Protein AF-A0A410PSQ0-F1 (afdb_monomer_lite)

Foldseek 3Di:
DPDADPVVLLVLLLQFQEEEEEPELTFKYFLFQDPLLLQLLVCVVVVPPPRSVLLVVLLVVQCLPDDPFNAAALVSSCVSVVVCVVCSVVSLVSCLLGIEGPPSVLVSLVSSVVSVHAYEYEYADRYDPVSSQSSCVVHPNPDHDYYQYCNVVRDHLLVLVSVVVVCVVVVHDLCNYEYEYADCRSQDVSSVVSVHHYRHDHRLLVVVCVVVVLLVVLVVVVPSQRLSRSLSSLLSSVVVVPDPDPLLNCLQQQLQVVLQQQLLVVLCCCVPPNVQAQEEEQEAFQRPLNLVLNVVNHPDPRRHYHHAYQFLLLCLLLCVPVDDDLVSLVLLCVVCVVVVVHDPPDDSDPVNSVVCVVVSNVVSVVQLVQSLVLVVVSDPDPDGQYEYEDADDDPRGSQSSCCSSPVHAHAYEYQAAADCPRDVDPDHRYDHLDPDNDALAPACLVSSLSRGDLDADFDGAGPSHTDHDPDDPLSVVSSVSCVSSSVSSSVSSVSLVVRSSNVSNHDGRVSSRSSNVSCLVDPDPVRLVSQVSHWFQDDSSSPDIDRRNVVSPPCVVVVPDPDPVVVVVVVVVVLVVVVVVCVVVVVVVPSPDDDDPPVVVVVVVVVVVVVVVVCVVPDDPCCVVVVVVVVVVVDDDDDPPCPVVVVVVVVVVVVVVVVVVVVVVVVVVVVVVVVVPDDDPPVVVVVVVVVVVLVVVLVVLVVVLVVVLVVLCPPVVVDDPVSVVVSVVVNVVSVVVSCVVCVVSVVPPSPVVVVVVVVVVVPPVVLVVQLVVVLVVQLVQLLVQAVVLFLQAAAAEEEEAEFAQQQVLDQDDPPYAYEYEQPRCPPPNDQHQEYEYEWCVSNVQCLVVLLPRCGPPHAYEYEADPPPPRGGDDPVSCVSSVHRYHYAPQDRGDPPRPDFDDDQPSSRDHFRPLVGSVRSVVSSVVSNQYQEYEYGNPALDLRDGNDPPPQDPVNNVVVVVVCVPPDDLVSVVVVLLVVLVVCCVNRVSYAYEYELYNSCPPVHHYDYRPVSCVVVVVVVVVVVPPD

Sequence (1027 aa):
MVEYNTKDIYKAIDAAELVSFDIFDTLLIRPFARPTDLFWYMEKFFDISGFAKERIEQEHLCRIELHEKEEITFERIYDRIPKYRELADCELGTELKLSLPNAELLKIYLYAQEKNKRIVLISDMYLPEPTICQMLKKNGYNNYDKLYLSCTVGLTKSTGNLYQYMLEDQKILAGSVVHIGDNYESDFLMPRQLGMKSCYYPKLIDRYFNQNSQMEILLNEHIGDISFSAVVMQLAKRFAQGYTSYWERFGYEYGGPVIWAYMKWLEERLTTEHNDITDIFFVARDGYLLKKAFEKITVNHDISTHYVYAPRLLFLICGLKEDKTPEDWAILMNYYRDELNLDRGTVLTDNIIESKKELLEKFCKREKDNYQKYLKTLIKTTEPHIAVVDTATEAYSSQRLLDAVLNRRTQGFWWIKLHKARVNFPNYLADSFSTVEWHDIKNWDLMELIMTAPELPIVTVRNNTPVYKEADDRDKKRIEIFSSLAPSALKFVDDILSNPATDLLKLDSSNLADWINSFLENPSREDVDAFRSVYHAYDPGHSLYRNVIPLWYNDELKMQYPVRLGKLEKIKTCLSLLKNDRATLKHRVKSVYAGKPRLLVAMGNLYRFLRSIKNAVLMSRKGCSQMLIMLKSYLPASSRSFHGRMNNLDGQLAEIQRWFVEERQVNEEKRQIFEKNGRDLEKLQLRLGEISDTQLKLTQQISELYLQIVQLLSGIQSKSAQQISEIHSEIQTKLEQQILELSPSLERSQKSLDRMESALSTINYEQLIRGMQWCMSTATLHRESFLQYKNKYAGKTVVLCGAAHSLNYYDPIEGAVHVALNRAFLYDKVNFDYIFVQDFEGIAHVTEELKQYKGNNCVKFFGTQNGWNGKEIPVTYAEQCRAIRFNTDLFGINNNLTHSELAYDIATYPLGNFFSIAFPALQFVLYTNPAKVYLVGNDFAPTGYFTNLNSTREQIEHEDDDKIKYWSHDYIWGFWIKFYDFAKAYYPDTEFISVNPVALKGLFRDEYTECYLKDHPETVHNSKENH

Secondary structure (DSSP, 8-state):
-----HHHHHHHHHT-SEEEE--BTTTEE-SSSSTTHHHHHHHHHHT-TTHHHHHHHHHHHHHHT-SS-SS--HHHHHTT-GGGGGGHHHHHHHHHHH-EE-HHHHHHHHHHHHTT-EEEEEE---S-HHHHHHHHHHTT----SEEEEHHHHS--STTSHHHHHHHHHHT--GGGEEEEES-IIIIIIHHHHTT-EEEE---HHHHHHTT-HHHHHHHHHSTT-HHHHHHHHHHHHHHHH--SSHHHHHIIIIIHHHHHHHHHHHHHHHHHT-TT--EEEEETTTTHHHHHHHHHH-S-TTPEEEEE---HHHHHHTT-SSS--HHHHHHHHHHTTTTTT--TT----HHHHHHHHHHHHHHHHHHHHHHHHHHHHH--SSS--EEEE-S--SSS-HHHHHHHHHTS--EEEES----TTTS--TT-EEEES-SSSS---S-HHHHHHHH--SSPPEEEEETTEEEEPPPPHHHHHHHHHHHHHHHHHHHHHHHHHTSTTGGG----HHHHHHHHHHHHHS--HHHHHHHTT-EEE-STTS--EEESSGGGT-TTTTTT----HHHHHHHHHHHHHHHHHHHHHHHTTTSS--S--HHHHHHHHHHHHHHHHHHHHH--TTHHHHHHHHHHHSS-S--GGGHHHHHHHHHHHHHHHHHHHHHHHHHHHHHHHHHTT----HHHHHHHHHHHHHHHHHHHHHHHHHHHHHHHHTTGGGS-HHHHHHHHHHHHHHHHHHHHHHHHHHTT-HHHHHHHHHHHHTS-HHHHHHHHHHHHHHHHHHHHHHGGGTTTTTT-EEEEE-SBGGGGGPPPPTT-EEEEEGGGGG-TT---SEEEE--SGGGGGGHHHHHH--TTT-EEEEEE-TT-TTTSPPHHHHHHHTPEEEEBSTTSSSS-TT-----S-TTTSPBP-TTSTHHHHHHHHHHT--SEEEEES---STT-BS--TT--HHHHHHHHHHHHHH--HHHHHHHHHHHHHHHHHH-TT-EEEEES-SSSTTTSEEE--HHHHHH-THHHHHTTS--

Organism: NCBI:txid2507160

Radius of gyration: 38.19 Å; chains: 1; bounding box: 88×85×97 Å

InterPro domains:
  IPR023214 HAD superfamily [G3DSA:3.40.50.1000] (18-201)
  IPR036412 HAD-like superfamily [SSF56784] (18-202)

Structure (mmCIF, N/CA/C/O backbone):
data_AF-A0A410PSQ0-F1
#
_entry.id   AF-A0A410PSQ0-F1
#
loop_
_atom_site.group_PDB
_atom_site.id
_atom_site.type_symbol
_atom_site.label_atom_id
_atom_site.label_alt_id
_atom_site.label_comp_id
_atom_site.label_asym_id
_atom_site.label_entity_id
_atom_site.label_seq_id
_atom_site.pdbx_PDB_ins_code
_atom_site.Cartn_x
_atom_site.Cartn_y
_atom_site.Cartn_z
_atom_site.occupancy
_atom_site.B_iso_or_equiv
_atom_site.auth_seq_id
_atom_site.auth_comp_id
_atom_site.auth_asym_id
_atom_site.auth_atom_id
_atom_site.pdbx_PDB_model_num
ATOM 1 N N . MET A 1 1 ? -28.897 5.948 6.914 1.00 35.03 1 MET A N 1
ATOM 2 C CA . MET A 1 1 ? -27.749 6.398 7.724 1.00 35.03 1 MET A CA 1
ATOM 3 C C . MET A 1 1 ? -28.158 7.683 8.414 1.00 35.03 1 MET A C 1
ATOM 5 O O . MET A 1 1 ? -28.684 8.555 7.737 1.00 35.03 1 MET A O 1
ATOM 9 N N . VAL A 1 2 ? -28.029 7.764 9.739 1.00 41.22 2 VAL A N 1
ATOM 10 C CA . VAL A 1 2 ? -28.169 9.040 10.458 1.00 41.22 2 VAL A CA 1
ATOM 11 C C . VAL A 1 2 ? -26.930 9.852 10.090 1.00 41.22 2 VAL A C 1
ATOM 13 O O . VAL A 1 2 ? -25.822 9.411 10.382 1.00 41.22 2 VAL A O 1
ATOM 16 N N . GLU A 1 3 ? -27.095 10.954 9.361 1.00 49.91 3 GLU A N 1
ATOM 17 C CA . GLU A 1 3 ? -25.960 11.793 8.975 1.00 49.91 3 GLU A CA 1
ATOM 18 C C . GLU A 1 3 ? -25.343 12.435 10.220 1.00 49.91 3 GLU A C 1
ATOM 20 O O . GLU A 1 3 ? -26.024 13.076 11.022 1.00 49.91 3 GLU A O 1
ATOM 25 N N . TYR A 1 4 ? -24.038 12.232 10.382 1.00 70.12 4 TYR A N 1
ATOM 26 C CA . TYR A 1 4 ? -23.226 12.925 11.368 1.00 70.12 4 TYR A CA 1
ATOM 27 C C . TYR A 1 4 ? -23.144 14.415 11.006 1.00 70.12 4 TYR A C 1
ATOM 29 O O . TYR A 1 4 ? -22.709 14.765 9.908 1.00 70.12 4 TYR A O 1
ATOM 37 N N . ASN A 1 5 ? -23.542 15.296 11.927 1.00 80.25 5 ASN A N 1
ATOM 38 C CA . ASN A 1 5 ? -23.506 16.741 11.722 1.00 80.25 5 ASN A CA 1
ATOM 39 C C . ASN A 1 5 ? -23.115 17.473 13.011 1.00 80.25 5 ASN A C 1
ATOM 41 O O . ASN A 1 5 ? -23.880 17.521 13.977 1.00 80.25 5 ASN A O 1
ATOM 45 N N . THR A 1 6 ? -21.946 18.116 12.998 1.00 85.38 6 THR A N 1
ATOM 46 C CA . THR A 1 6 ? -21.448 18.934 14.117 1.00 85.38 6 THR A CA 1
ATOM 47 C C . THR A 1 6 ? -22.446 20.001 14.558 1.00 85.38 6 THR A C 1
ATOM 49 O O . THR A 1 6 ? -22.590 20.249 15.753 1.00 85.38 6 THR A O 1
ATOM 52 N N . LYS A 1 7 ? -23.198 20.605 13.627 1.00 89.75 7 LYS A N 1
ATOM 53 C CA . LYS A 1 7 ? -24.201 21.632 13.957 1.00 89.75 7 LYS A CA 1
ATOM 54 C C . LYS A 1 7 ? -25.320 21.087 14.836 1.00 89.75 7 LYS A C 1
ATOM 56 O O . LYS A 1 7 ? -25.825 21.813 15.689 1.00 89.75 7 LYS A O 1
ATOM 61 N N . ASP A 1 8 ? -25.711 19.835 14.636 1.00 91.25 8 ASP A N 1
ATOM 62 C CA . ASP A 1 8 ? -26.775 19.224 15.427 1.00 91.25 8 ASP A CA 1
ATOM 63 C C . ASP A 1 8 ? -26.270 18.823 16.817 1.00 91.25 8 ASP A C 1
ATOM 65 O O . ASP A 1 8 ? -27.016 18.953 17.787 1.00 91.25 8 ASP A O 1
ATOM 69 N N . ILE A 1 9 ? -24.981 18.483 16.945 1.00 95.50 9 ILE A N 1
ATOM 70 C CA . ILE A 1 9 ? -24.328 18.313 18.249 1.00 95.50 9 ILE A CA 1
ATOM 71 C C . ILE A 1 9 ? -24.354 19.625 19.040 1.00 95.50 9 ILE A C 1
ATOM 73 O O . ILE A 1 9 ? -24.808 19.631 20.183 1.00 95.50 9 ILE A O 1
ATOM 77 N N . TYR A 1 10 ? -23.946 20.744 18.432 1.00 97.00 10 TYR A N 1
ATOM 78 C CA . TYR A 1 10 ? -23.972 22.052 19.099 1.00 97.00 10 TYR A CA 1
ATOM 79 C C . TYR A 1 10 ? -25.382 22.443 19.566 1.00 97.00 10 TYR A C 1
ATOM 81 O O . TYR A 1 10 ? -25.563 22.830 20.720 1.00 97.00 10 TYR A O 1
ATOM 89 N N . LYS A 1 11 ? -26.405 22.252 18.722 1.00 96.00 11 LYS A N 1
ATOM 90 C CA . LYS A 1 11 ? -27.808 22.501 19.104 1.00 96.00 11 LYS A CA 1
ATOM 91 C C . LYS A 1 11 ? -28.276 21.604 20.249 1.00 96.00 11 LYS A C 1
ATOM 93 O O . LYS A 1 11 ? -29.014 22.056 21.124 1.00 96.00 11 LYS A O 1
ATOM 98 N N . ALA A 1 12 ? -27.893 20.328 20.232 1.00 96.06 12 ALA A N 1
ATOM 99 C CA . ALA A 1 12 ? -28.274 19.391 21.279 1.00 96.06 12 ALA A CA 1
ATOM 100 C C . ALA A 1 12 ? -27.628 19.759 22.622 1.00 96.06 12 ALA A C 1
ATOM 102 O O . ALA A 1 12 ? -28.305 19.693 23.647 1.00 96.06 12 ALA A O 1
ATOM 103 N N . ILE A 1 13 ? -26.370 20.218 22.601 1.00 97.88 13 ILE A N 1
ATOM 104 C CA . ILE A 1 13 ? -25.672 20.776 23.766 1.00 97.88 13 ILE A CA 1
ATOM 105 C C . ILE A 1 13 ? -26.408 22.010 24.293 1.00 97.88 13 ILE A C 1
ATOM 107 O O . ILE A 1 13 ? -26.710 22.077 25.484 1.00 97.88 13 ILE A O 1
ATOM 111 N N . ASP A 1 14 ? -26.751 22.968 23.427 1.00 97.69 14 ASP A N 1
ATOM 112 C CA . ASP A 1 14 ? -27.447 24.194 23.838 1.00 97.69 14 ASP A CA 1
ATOM 113 C C . ASP A 1 14 ? -28.773 23.890 24.556 1.00 97.69 14 ASP A C 1
ATOM 115 O O . ASP A 1 14 ? -29.089 24.529 25.562 1.00 97.69 14 ASP A O 1
ATOM 119 N N . ALA A 1 15 ? -29.498 22.866 24.095 1.00 96.81 15 ALA A N 1
ATOM 120 C CA . ALA A 1 15 ? -30.790 22.432 24.627 1.00 96.81 15 ALA A CA 1
ATOM 121 C C . ALA A 1 15 ? -30.721 21.417 25.789 1.00 96.81 15 ALA A C 1
ATOM 123 O O . ALA A 1 15 ? -31.770 20.906 26.196 1.00 96.81 15 ALA A O 1
ATOM 124 N N . ALA A 1 16 ? -29.529 21.064 26.276 1.00 97.69 16 ALA A N 1
ATOM 125 C CA . ALA A 1 16 ? -29.328 20.153 27.404 1.00 97.69 16 ALA A CA 1
ATOM 126 C C . ALA A 1 16 ? -28.878 20.911 28.662 1.00 97.69 16 ALA A C 1
ATOM 128 O O . ALA A 1 16 ? -28.273 21.978 28.572 1.00 97.69 16 ALA A O 1
ATOM 129 N N . GLU A 1 17 ? -29.149 20.364 29.842 1.00 97.88 17 GLU A N 1
ATOM 130 C CA . GLU A 1 17 ? -28.592 20.856 31.112 1.00 97.88 17 GLU A CA 1
ATOM 131 C C . GLU A 1 17 ? -27.259 20.170 31.434 1.00 97.88 17 GLU A C 1
ATOM 133 O O . GLU A 1 17 ? -26.342 20.794 31.972 1.00 97.88 17 GLU A O 1
ATOM 138 N N . LEU A 1 18 ? -27.150 18.891 31.065 1.00 98.62 18 LEU A N 1
ATOM 139 C CA . LEU A 1 18 ? -25.972 18.058 31.265 1.00 98.62 18 LEU A CA 1
ATOM 140 C C . LEU A 1 18 ? -25.581 17.382 29.951 1.00 98.62 18 LEU A C 1
ATOM 142 O O . LEU A 1 18 ? -26.423 16.842 29.229 1.00 98.62 18 LEU A O 1
ATOM 146 N N . VAL A 1 19 ? -24.289 17.416 29.650 1.00 98.69 19 VAL A N 1
ATOM 147 C CA . VAL A 1 19 ? -23.687 16.774 28.485 1.00 98.69 19 VAL A CA 1
ATOM 148 C C . VAL A 1 19 ? -22.854 15.601 28.974 1.00 98.69 19 VAL A C 1
ATOM 150 O O . VAL A 1 19 ? -21.973 15.751 29.817 1.00 98.69 19 VAL A O 1
ATOM 153 N N . SER A 1 20 ? -23.146 14.421 28.451 1.00 98.56 20 SER A N 1
ATOM 154 C CA . SER A 1 20 ? -22.395 13.207 28.722 1.00 98.56 20 SER A CA 1
ATOM 155 C C . SER A 1 20 ? -21.574 12.835 27.491 1.00 98.56 20 SER A C 1
ATOM 157 O O . SER A 1 20 ? -22.114 12.814 26.387 1.00 98.56 20 SER A O 1
ATOM 159 N N . PHE A 1 21 ? -20.292 12.530 27.667 1.00 98.69 21 PHE A N 1
ATOM 160 C CA . PHE A 1 21 ? -19.426 12.066 26.581 1.00 98.69 21 PHE A CA 1
ATOM 161 C C . PHE A 1 21 ? -18.935 10.647 26.835 1.00 98.69 21 PHE A C 1
ATOM 163 O O . PHE A 1 21 ? -18.569 10.311 27.966 1.00 98.69 21 PHE A O 1
ATOM 170 N N . ASP A 1 22 ? -18.885 9.850 25.773 1.00 98.44 22 ASP A N 1
ATOM 171 C CA . ASP A 1 22 ? -18.031 8.670 25.736 1.00 98.44 22 ASP A CA 1
ATOM 172 C C . ASP A 1 22 ? -16.536 9.055 25.689 1.00 98.44 22 ASP A C 1
ATOM 174 O O . ASP A 1 22 ? -16.185 10.181 25.332 1.00 98.44 22 ASP A O 1
ATOM 178 N N . ILE A 1 23 ? -15.644 8.143 26.093 1.00 98.25 23 ILE A N 1
ATOM 179 C CA . ILE A 1 23 ? -14.205 8.401 26.197 1.00 98.25 23 ILE A CA 1
ATOM 180 C C . ILE A 1 23 ? -13.416 7.844 25.008 1.00 98.25 23 ILE A C 1
ATOM 182 O O . ILE A 1 23 ? -12.716 8.619 24.357 1.00 98.25 23 ILE A O 1
ATOM 186 N N . PHE A 1 24 ? -13.453 6.537 24.742 1.00 96.44 24 PHE A N 1
ATOM 187 C CA . PHE A 1 24 ? -12.528 5.880 23.806 1.00 96.44 24 PHE A CA 1
ATOM 188 C C . PHE A 1 24 ? -13.105 5.818 22.398 1.00 96.44 24 PHE A C 1
ATOM 190 O O . PHE A 1 24 ? -14.260 5.491 22.227 1.00 96.44 24 PHE A O 1
ATOM 197 N N . ASP A 1 25 ? -12.300 6.135 21.385 1.00 94.12 25 ASP A N 1
ATOM 198 C CA . ASP A 1 25 ? -12.735 6.364 19.997 1.00 94.12 25 ASP A CA 1
ATOM 199 C C . ASP A 1 25 ? -13.681 7.584 19.820 1.00 94.12 25 ASP A C 1
ATOM 201 O O . ASP A 1 25 ? -13.879 8.048 18.693 1.00 94.12 25 ASP A O 1
ATOM 205 N N . THR A 1 26 ? -14.137 8.191 20.927 1.00 96.25 26 THR A N 1
ATOM 206 C CA . THR A 1 26 ? -14.851 9.476 20.998 1.00 96.25 26 THR A CA 1
ATOM 207 C C . THR A 1 26 ? -13.926 10.648 21.378 1.00 96.25 26 THR A C 1
ATOM 209 O O . THR A 1 26 ? -13.523 11.417 20.501 1.00 96.25 26 THR A O 1
ATOM 212 N N . LEU A 1 27 ? -13.572 10.824 22.661 1.00 98.00 27 LEU A N 1
ATOM 213 C CA . LEU A 1 27 ? -12.717 11.930 23.141 1.00 98.00 27 LEU A CA 1
ATOM 214 C C . LEU A 1 27 ? -11.224 11.630 22.977 1.00 98.00 27 LEU A C 1
ATOM 216 O O . LEU A 1 27 ? -10.434 12.522 22.647 1.00 98.00 27 LEU A O 1
ATOM 220 N N . LEU A 1 28 ? -10.842 10.381 23.226 1.00 97.75 28 LEU A N 1
ATOM 221 C CA . LEU A 1 28 ? -9.483 9.873 23.141 1.00 97.75 28 LEU A CA 1
ATOM 222 C C . LEU A 1 28 ? -9.382 8.870 21.999 1.00 97.75 28 LEU A C 1
ATOM 224 O O . LEU A 1 28 ? -10.176 7.940 21.899 1.00 97.75 28 LEU A O 1
ATOM 228 N N . ILE A 1 29 ? -8.359 9.037 21.170 1.00 95.62 29 ILE A N 1
ATOM 229 C CA . ILE A 1 29 ? -8.024 8.118 20.082 1.00 95.62 29 ILE A CA 1
ATOM 230 C C . ILE A 1 29 ? -6.612 7.570 20.282 1.00 95.62 29 ILE A C 1
ATOM 232 O O . ILE A 1 29 ? -5.793 8.151 20.999 1.00 95.62 29 ILE A O 1
ATOM 236 N N . ARG A 1 30 ? -6.326 6.451 19.621 1.00 94.44 30 ARG A N 1
ATOM 237 C CA . ARG A 1 30 ? -4.990 5.848 19.548 1.00 94.44 30 ARG A CA 1
ATOM 238 C C . ARG A 1 30 ? -4.362 6.125 18.177 1.00 94.44 30 ARG A C 1
ATOM 240 O O . ARG A 1 30 ? -5.086 6.432 17.230 1.00 94.44 30 ARG A O 1
ATOM 247 N N . PRO A 1 31 ? -3.032 6.004 18.028 1.00 94.25 31 PRO A N 1
ATOM 248 C CA . PRO A 1 31 ? -2.359 6.142 16.741 1.00 94.25 31 PRO A CA 1
ATOM 249 C C . PRO A 1 31 ? -2.499 4.889 15.860 1.00 94.25 31 PRO A C 1
ATOM 251 O O . PRO A 1 31 ? -1.709 4.737 14.942 1.00 94.25 31 PRO A O 1
ATOM 254 N N . PHE A 1 32 ? -3.465 4.004 16.127 1.00 94.50 32 PHE A N 1
ATOM 255 C CA . PHE A 1 32 ? -3.679 2.744 15.412 1.00 94.50 32 PHE A CA 1
ATOM 256 C C . PHE A 1 32 ? -5.126 2.631 14.938 1.00 94.50 32 PHE A C 1
ATOM 258 O O . PHE A 1 32 ? -6.029 3.176 15.574 1.00 94.50 32 PHE A O 1
ATOM 265 N N . ALA A 1 33 ? -5.344 1.898 13.848 1.00 93.00 33 ALA A N 1
ATOM 266 C CA . ALA A 1 33 ? -6.667 1.689 13.275 1.00 93.00 33 ALA A CA 1
ATOM 267 C C . ALA A 1 33 ? -7.538 0.748 14.127 1.00 93.00 33 ALA A C 1
ATOM 269 O O . ALA A 1 33 ? -8.761 0.888 14.118 1.00 93.00 33 ALA A O 1
ATOM 270 N N . ARG A 1 34 ? -6.937 -0.184 14.888 1.00 92.00 34 ARG A N 1
ATOM 271 C CA . ARG A 1 34 ? -7.657 -1.061 15.828 1.00 92.00 34 ARG A CA 1
ATOM 272 C C . ARG A 1 34 ? -7.148 -0.880 17.264 1.00 92.00 34 ARG A C 1
ATOM 274 O O . ARG A 1 34 ? -5.937 -0.838 17.475 1.00 92.00 34 ARG A O 1
ATOM 281 N N . PRO A 1 35 ? -8.030 -0.881 18.283 1.00 90.44 35 PRO A N 1
ATOM 282 C CA . PRO A 1 35 ? -7.609 -0.805 19.686 1.00 90.44 35 PRO A CA 1
ATOM 283 C C . PRO A 1 35 ? -6.638 -1.921 20.098 1.00 90.44 35 PRO A C 1
ATOM 285 O O . PRO A 1 35 ? -5.687 -1.677 20.835 1.00 90.44 35 PRO A O 1
ATOM 288 N N . THR A 1 36 ? -6.837 -3.133 19.570 1.00 93.00 36 THR A N 1
ATOM 289 C CA . THR A 1 36 ? -5.996 -4.310 19.841 1.00 93.00 36 THR A CA 1
ATOM 290 C C . THR A 1 36 ? -4.566 -4.190 19.316 1.00 93.00 36 THR A C 1
ATOM 292 O O . THR A 1 36 ? -3.696 -4.931 19.768 1.00 93.00 36 THR A O 1
ATOM 295 N N . ASP A 1 37 ? -4.299 -3.271 18.384 1.00 94.00 37 ASP A N 1
ATOM 296 C CA . ASP A 1 37 ? -2.960 -3.071 17.818 1.00 94.00 37 ASP A CA 1
ATOM 297 C C . ASP A 1 37 ? -1.979 -2.482 18.839 1.00 94.00 37 ASP A C 1
ATOM 299 O O . ASP A 1 37 ? -0.771 -2.656 18.695 1.00 94.00 37 ASP A O 1
ATOM 303 N N . LEU A 1 38 ? -2.479 -1.899 19.937 1.00 94.56 38 LEU A N 1
ATOM 304 C CA . LEU A 1 38 ? -1.659 -1.519 21.088 1.00 94.56 38 LEU A CA 1
ATOM 305 C C . LEU A 1 38 ? -0.912 -2.720 21.687 1.00 94.56 38 LEU A C 1
ATOM 307 O O . LEU A 1 38 ? 0.252 -2.592 22.060 1.00 94.56 38 LEU A O 1
ATOM 311 N N . PHE A 1 39 ? -1.542 -3.896 21.746 1.00 95.44 39 PHE A N 1
ATOM 312 C CA . PHE A 1 39 ? -0.900 -5.085 22.308 1.00 95.44 39 PHE A CA 1
ATOM 313 C C . PHE A 1 39 ? 0.171 -5.647 21.372 1.00 95.44 39 PHE A C 1
ATOM 315 O O . PHE A 1 39 ? 1.232 -6.051 21.838 1.00 95.44 39 PHE A O 1
ATOM 322 N N . TRP A 1 40 ? -0.072 -5.614 20.058 1.00 93.81 40 TRP A N 1
ATOM 323 C CA . TRP A 1 40 ? 0.936 -5.957 19.048 1.00 93.81 40 TRP A CA 1
ATOM 324 C C . TRP A 1 40 ? 2.113 -4.974 19.078 1.00 93.81 40 TRP A C 1
ATOM 326 O O . TRP A 1 40 ? 3.269 -5.383 18.970 1.00 93.81 40 TRP A O 1
ATOM 336 N N . TYR A 1 41 ? 1.834 -3.687 19.308 1.00 93.25 41 TYR A N 1
ATOM 337 C CA . TYR A 1 41 ? 2.862 -2.669 19.517 1.00 93.25 41 TYR A CA 1
ATOM 338 C C . TYR A 1 41 ? 3.707 -2.992 20.750 1.00 93.25 41 TYR A C 1
ATOM 340 O O . TYR A 1 41 ? 4.931 -2.976 20.661 1.00 93.25 41 TYR A O 1
ATOM 348 N N . MET A 1 42 ? 3.079 -3.332 21.880 1.00 93.75 42 MET A N 1
ATOM 349 C CA . MET A 1 42 ? 3.797 -3.715 23.098 1.00 93.75 42 MET A CA 1
ATOM 350 C C . MET A 1 42 ? 4.644 -4.972 22.896 1.00 93.75 42 MET A C 1
ATOM 352 O O . MET A 1 42 ? 5.802 -4.987 23.299 1.00 93.75 42 MET A O 1
ATOM 356 N N . GLU A 1 43 ? 4.095 -6.004 22.253 1.00 94.00 43 GLU A N 1
ATOM 357 C CA . GLU A 1 43 ? 4.820 -7.241 21.945 1.00 94.00 43 GLU A CA 1
ATOM 358 C C . GLU A 1 43 ? 6.103 -6.959 21.150 1.00 94.00 43 GLU A C 1
ATOM 360 O O . GLU A 1 43 ? 7.160 -7.471 21.513 1.00 94.00 43 GLU A O 1
ATOM 365 N N . LYS A 1 44 ? 6.042 -6.086 20.135 1.00 90.69 44 LYS A N 1
ATOM 366 C CA . LYS A 1 44 ? 7.220 -5.682 19.353 1.00 90.69 44 LYS A CA 1
ATOM 367 C C . LYS A 1 44 ? 8.164 -4.761 20.130 1.00 90.69 44 LYS A C 1
ATOM 369 O O . LYS A 1 44 ? 9.375 -4.907 20.024 1.00 90.69 44 LYS A O 1
ATOM 374 N N . PHE A 1 45 ? 7.630 -3.804 20.888 1.00 90.44 45 PHE A N 1
ATOM 375 C CA . PHE A 1 45 ? 8.426 -2.805 21.608 1.00 90.44 45 PHE A CA 1
ATOM 376 C C . PHE A 1 45 ? 9.221 -3.411 22.768 1.00 90.44 45 PHE A C 1
ATOM 378 O O . PHE A 1 45 ? 10.368 -3.035 22.989 1.00 90.44 45 PHE A O 1
ATOM 385 N N . PHE A 1 46 ? 8.612 -4.339 23.508 1.00 90.75 46 PHE A N 1
ATOM 386 C CA . PHE A 1 46 ? 9.246 -5.011 24.642 1.00 90.75 46 PHE A CA 1
ATOM 387 C C . PHE A 1 46 ? 9.926 -6.336 24.261 1.00 90.75 46 PHE A C 1
ATOM 389 O O . PHE A 1 46 ? 10.534 -6.954 25.130 1.00 90.75 46 PHE A O 1
ATOM 396 N N . ASP A 1 47 ? 9.828 -6.760 22.995 1.00 91.38 47 ASP A N 1
ATOM 397 C CA . ASP A 1 47 ? 10.356 -8.029 22.467 1.00 91.38 47 ASP A CA 1
ATOM 398 C C . ASP A 1 47 ? 9.810 -9.274 23.203 1.00 91.38 47 ASP A C 1
ATOM 400 O O . ASP A 1 47 ? 10.543 -10.122 23.712 1.00 91.38 47 ASP A O 1
ATOM 404 N N . ILE A 1 48 ? 8.476 -9.373 23.308 1.00 92.88 48 ILE A N 1
ATOM 405 C CA . ILE A 1 48 ? 7.789 -10.402 24.113 1.00 92.88 48 ILE A CA 1
ATOM 406 C C . ILE A 1 48 ? 6.779 -11.177 23.273 1.00 92.88 48 ILE A C 1
ATOM 408 O O . ILE A 1 48 ? 5.570 -10.938 23.317 1.00 92.88 48 ILE A O 1
ATOM 412 N N . SER A 1 49 ? 7.281 -12.167 22.539 1.00 93.12 49 SER A N 1
ATOM 413 C CA . SER A 1 49 ? 6.467 -12.974 21.628 1.00 93.12 49 SER A CA 1
ATOM 414 C C . SER A 1 49 ? 5.259 -13.648 22.304 1.00 93.12 49 SER A C 1
ATOM 416 O O . SER A 1 49 ? 5.352 -14.233 23.395 1.00 93.12 49 SER A O 1
ATOM 418 N N . GLY A 1 50 ? 4.113 -13.586 21.622 1.00 92.25 50 GLY A N 1
ATOM 419 C CA . GLY A 1 50 ? 2.857 -14.231 22.003 1.00 92.25 50 GLY A CA 1
ATOM 420 C C . GLY A 1 50 ? 2.010 -13.466 23.024 1.00 92.25 50 GLY A C 1
ATOM 421 O O . GLY A 1 50 ? 0.868 -13.871 23.261 1.00 92.25 50 GLY A O 1
ATOM 422 N N . PHE A 1 51 ? 2.524 -12.370 23.597 1.00 96.19 51 PHE A N 1
ATOM 423 C CA . PHE A 1 51 ? 1.801 -11.540 24.562 1.00 96.19 51 PHE A CA 1
ATOM 424 C C . PHE A 1 51 ? 0.478 -11.023 23.995 1.00 96.19 51 PHE A C 1
ATOM 426 O O . PHE A 1 51 ? -0.563 -11.191 24.630 1.00 96.19 51 PHE A O 1
ATOM 433 N N . ALA A 1 52 ? 0.492 -10.431 22.799 1.00 95.38 52 ALA A N 1
ATOM 434 C CA . ALA A 1 52 ? -0.661 -9.735 22.245 1.00 95.38 52 ALA A CA 1
ATOM 435 C C . ALA A 1 52 ? -1.854 -10.677 22.073 1.00 95.38 52 ALA A C 1
ATOM 437 O O . ALA A 1 52 ? -2.965 -10.394 22.524 1.00 95.38 52 ALA A O 1
ATOM 438 N N . LYS A 1 53 ? -1.606 -11.844 21.474 1.00 94.25 53 LYS A N 1
ATOM 439 C CA . LYS A 1 53 ? -2.635 -12.857 21.239 1.00 94.25 53 LYS A CA 1
ATOM 440 C C . LYS A 1 53 ? -3.245 -13.359 22.547 1.00 94.25 53 LYS A C 1
ATOM 442 O O . LYS A 1 53 ? -4.469 -13.425 22.652 1.00 94.25 53 LYS A O 1
ATOM 447 N N . GLU A 1 54 ? -2.413 -13.693 23.533 1.00 95.88 54 GLU A N 1
ATOM 448 C CA . GLU A 1 54 ? -2.882 -14.218 24.818 1.00 95.88 54 GLU A CA 1
ATOM 449 C C . GLU A 1 54 ? -3.633 -13.148 25.623 1.00 95.88 54 GLU A C 1
ATOM 451 O O . GLU A 1 54 ? -4.700 -13.422 26.175 1.00 95.88 54 GLU A O 1
ATOM 456 N N . ARG A 1 55 ? -3.136 -11.905 25.617 1.00 96.12 55 ARG A N 1
ATOM 457 C CA . ARG A 1 55 ? -3.761 -10.751 26.275 1.00 96.12 55 ARG A CA 1
ATOM 458 C C . ARG A 1 55 ? -5.139 -10.422 25.699 1.00 96.12 55 ARG A C 1
ATOM 460 O O . ARG A 1 55 ? -6.068 -10.173 26.471 1.00 96.12 55 ARG A O 1
ATOM 467 N N . ILE A 1 56 ? -5.289 -10.440 24.372 1.00 94.62 56 ILE A N 1
ATOM 468 C CA . ILE A 1 56 ? -6.576 -10.230 23.686 1.00 94.62 56 ILE A CA 1
ATOM 469 C C . ILE A 1 56 ? -7.540 -11.383 23.995 1.00 94.62 56 ILE A C 1
ATOM 471 O O . ILE A 1 56 ? -8.714 -11.162 24.301 1.00 94.62 56 ILE A O 1
ATOM 475 N N . GLU A 1 57 ? -7.053 -12.626 23.935 1.00 95.38 57 GLU A N 1
ATOM 476 C CA . GLU A 1 57 ? -7.875 -13.810 24.187 1.00 95.38 57 GLU A CA 1
ATOM 477 C C . GLU A 1 57 ? -8.386 -13.854 25.633 1.00 95.38 57 GLU A C 1
ATOM 479 O O . GLU A 1 57 ? -9.577 -14.098 25.845 1.00 95.38 57 GLU A O 1
ATOM 484 N N . GLN A 1 58 ? -7.537 -13.575 26.629 1.00 93.88 58 GLN A N 1
ATOM 485 C CA . GLN A 1 58 ? -7.968 -13.599 28.029 1.00 93.88 58 GLN A CA 1
ATOM 486 C C . GLN A 1 58 ? -8.956 -12.489 28.371 1.00 93.88 58 GLN A C 1
ATOM 488 O O . GLN A 1 58 ? -9.871 -12.739 29.152 1.00 93.88 58 GLN A O 1
ATOM 493 N N . GLU A 1 59 ? -8.854 -11.300 27.774 1.00 94.00 59 GLU A N 1
ATOM 494 C CA . GLU A 1 59 ? -9.893 -10.280 27.948 1.00 94.00 59 GLU A CA 1
ATOM 495 C C . GLU A 1 59 ? -11.252 -10.786 27.465 1.00 94.00 59 GLU A C 1
ATOM 497 O O . GLU A 1 59 ? -12.252 -10.707 28.183 1.00 94.00 59 GLU A O 1
ATOM 502 N N . HIS A 1 60 ? -11.279 -11.353 26.259 1.00 91.88 60 HIS A N 1
ATOM 503 C CA . HIS A 1 60 ? -12.497 -11.896 25.678 1.00 91.88 60 HIS A CA 1
ATOM 504 C C . HIS A 1 60 ? -13.089 -13.023 26.537 1.00 91.88 60 HIS A C 1
ATOM 506 O O . HIS A 1 60 ? -14.295 -13.039 26.793 1.00 91.88 60 HIS A O 1
ATOM 512 N N . LEU A 1 61 ? -12.249 -13.943 27.023 1.00 90.56 61 LEU A N 1
ATOM 513 C CA . LEU A 1 61 ? -12.676 -15.028 27.908 1.00 90.56 61 LEU A CA 1
ATOM 514 C C . LEU A 1 61 ? -13.195 -14.503 29.249 1.00 90.56 61 LEU A C 1
ATOM 516 O O . LEU A 1 61 ? -14.257 -14.939 29.690 1.00 90.56 61 LEU A O 1
ATOM 520 N N . CYS A 1 62 ? -12.517 -13.528 29.858 1.00 89.81 62 CYS A N 1
ATOM 521 C CA . CYS A 1 62 ? -12.981 -12.887 31.085 1.00 89.81 62 CYS A CA 1
ATOM 522 C C . CYS A 1 62 ? -14.381 -12.292 30.912 1.00 89.81 62 CYS A C 1
ATOM 524 O O . CYS A 1 62 ? -15.223 -12.506 31.780 1.00 89.81 62 CYS A O 1
ATOM 526 N N . ARG A 1 63 ? -14.661 -11.615 29.788 1.00 86.38 63 ARG A N 1
ATOM 527 C CA . ARG A 1 63 ? -15.995 -11.054 29.497 1.00 86.38 63 ARG A CA 1
ATOM 528 C C . ARG A 1 63 ? -17.072 -12.132 29.335 1.00 86.38 63 ARG A C 1
ATOM 530 O O . ARG A 1 63 ? -18.199 -11.917 29.760 1.00 86.38 63 ARG A O 1
ATOM 537 N N . ILE A 1 64 ? -16.744 -13.289 28.753 1.00 85.44 64 ILE A N 1
ATOM 538 C CA . ILE A 1 64 ? -17.692 -14.413 28.602 1.00 85.44 64 ILE A CA 1
ATOM 539 C C . ILE A 1 64 ? -17.970 -15.109 29.943 1.00 85.44 64 ILE A C 1
ATOM 541 O O . ILE A 1 64 ? -19.090 -15.552 30.188 1.00 85.44 64 ILE A O 1
ATOM 545 N N . GLU A 1 65 ? -16.951 -15.238 30.794 1.00 84.00 65 GLU A N 1
ATOM 546 C CA . GLU A 1 65 ? -17.022 -15.922 32.092 1.00 84.00 65 GLU A CA 1
ATOM 547 C C . GLU A 1 65 ? -17.645 -15.048 33.207 1.00 84.00 65 GLU A C 1
ATOM 549 O O . GLU A 1 65 ? -17.767 -15.500 34.350 1.00 84.00 65 GLU A O 1
ATOM 554 N N . LEU A 1 66 ? -18.027 -13.793 32.929 1.00 77.62 66 LEU A N 1
ATOM 555 C CA . LEU A 1 66 ? -18.748 -12.964 33.897 1.00 77.62 66 LEU A CA 1
ATOM 556 C C . LEU A 1 66 ? -20.225 -13.355 33.963 1.00 77.62 66 LEU A C 1
ATOM 558 O O . LEU A 1 66 ? -20.984 -13.162 33.017 1.00 77.62 66 LEU A O 1
ATOM 562 N N . HIS A 1 67 ? -20.636 -13.863 35.123 1.00 67.00 67 HIS A N 1
ATOM 563 C CA . HIS A 1 67 ? -22.039 -14.161 35.422 1.00 67.00 67 HIS A CA 1
ATOM 564 C C . HIS A 1 67 ? -22.651 -13.213 36.468 1.00 67.00 67 HIS A C 1
ATOM 566 O O . HIS A 1 67 ? -23.870 -13.104 36.534 1.00 67.00 67 HIS A O 1
ATOM 572 N N . GLU A 1 68 ? -21.826 -12.532 37.275 1.00 62.38 68 GLU A N 1
ATOM 573 C CA . GLU A 1 68 ? -22.271 -11.771 38.460 1.00 62.38 68 GLU A CA 1
ATOM 574 C C . GLU A 1 68 ? -22.128 -10.244 38.338 1.00 62.38 68 GLU A C 1
ATOM 576 O O . GLU A 1 68 ? -22.734 -9.506 39.109 1.00 62.38 68 GLU A O 1
ATOM 581 N N . LYS A 1 69 ? -21.322 -9.757 37.391 1.00 71.81 69 LYS A N 1
ATOM 582 C CA . LYS A 1 69 ? -21.131 -8.329 37.091 1.00 71.81 69 LYS A CA 1
ATOM 583 C C . LYS A 1 69 ? -21.299 -8.116 35.589 1.00 71.81 69 LYS A C 1
ATOM 585 O O . LYS A 1 69 ? -21.224 -9.080 34.829 1.00 71.81 69 LYS A O 1
ATOM 590 N N . GLU A 1 70 ? -21.493 -6.875 35.159 1.00 84.62 70 GLU A N 1
ATOM 591 C CA . GLU A 1 70 ? -21.591 -6.564 33.727 1.00 84.62 70 GLU A CA 1
ATOM 592 C C . GLU A 1 70 ? -20.228 -6.277 33.084 1.00 84.62 70 GLU A C 1
ATOM 594 O O . GLU A 1 70 ? -20.097 -6.372 31.868 1.00 84.62 70 GLU A O 1
ATOM 599 N N . GLU A 1 71 ? -19.206 -5.959 33.888 1.00 90.75 71 GLU A N 1
ATOM 600 C CA . GLU A 1 71 ? -17.897 -5.518 33.402 1.00 90.75 71 GLU A CA 1
ATOM 601 C C . GLU A 1 71 ? -16.712 -6.175 34.133 1.00 90.75 71 GLU A C 1
ATOM 603 O O . GLU A 1 71 ? -16.748 -6.412 35.345 1.00 90.75 71 GLU A O 1
ATOM 608 N N . ILE A 1 72 ? -15.638 -6.436 33.380 1.00 92.75 72 ILE A N 1
ATOM 609 C CA . ILE A 1 72 ? -14.353 -6.950 33.872 1.00 92.75 72 ILE A CA 1
ATOM 610 C C . ILE A 1 72 ? -13.449 -5.844 34.441 1.00 92.75 72 ILE A C 1
ATOM 612 O O . ILE A 1 72 ? -13.541 -4.677 34.078 1.00 92.75 72 ILE A O 1
ATOM 616 N N . THR A 1 73 ? -12.495 -6.218 35.293 1.00 93.62 73 THR A N 1
ATOM 617 C CA . THR A 1 73 ? -11.425 -5.314 35.746 1.00 93.62 73 THR A CA 1
ATOM 618 C C . THR A 1 73 ? -10.108 -5.647 35.059 1.00 93.62 73 THR A C 1
ATOM 620 O O . THR A 1 73 ? -9.858 -6.806 34.721 1.00 93.62 73 THR A O 1
ATOM 623 N N . PHE A 1 74 ? -9.239 -4.645 34.913 1.00 96.25 74 PHE A N 1
ATOM 624 C CA . PHE A 1 74 ? -7.859 -4.819 34.454 1.00 96.25 74 PHE A CA 1
ATOM 625 C C . PHE A 1 74 ? -7.123 -5.941 35.204 1.00 96.25 74 PHE A C 1
ATOM 627 O O . PHE A 1 74 ? -6.524 -6.819 34.586 1.00 96.25 74 PHE A O 1
ATOM 634 N N . GLU A 1 75 ? -7.267 -5.980 36.531 1.00 95.00 75 GLU A N 1
ATOM 635 C CA . GLU A 1 75 ? -6.618 -6.992 37.368 1.00 95.00 75 GLU A CA 1
ATOM 636 C C . GLU A 1 75 ? -7.059 -8.412 37.047 1.00 95.00 75 GLU A C 1
ATOM 638 O O . GLU A 1 75 ? -6.227 -9.306 36.915 1.00 95.00 75 GLU A O 1
ATOM 643 N N . ARG A 1 76 ? -8.360 -8.610 36.810 1.00 93.50 76 ARG A N 1
ATOM 644 C CA . ARG A 1 76 ? -8.894 -9.923 36.450 1.00 93.50 76 ARG A CA 1
ATOM 645 C C . ARG A 1 76 ? -8.326 -10.429 35.126 1.00 93.50 76 ARG A C 1
ATOM 647 O O . ARG A 1 76 ? -8.182 -11.638 34.959 1.00 93.50 76 ARG A O 1
ATOM 654 N N . ILE A 1 77 ? -8.029 -9.534 34.182 1.00 95.56 77 ILE A N 1
ATOM 655 C CA . ILE A 1 77 ? -7.375 -9.921 32.930 1.00 95.56 77 ILE A CA 1
ATOM 656 C C . ILE A 1 77 ? -5.956 -10.412 33.228 1.00 95.56 77 ILE A C 1
ATOM 658 O O . ILE A 1 77 ? -5.595 -11.508 32.809 1.00 95.56 77 ILE A O 1
ATOM 662 N N . TYR A 1 78 ? -5.173 -9.645 33.988 1.00 96.50 78 TYR A N 1
ATOM 663 C CA . TYR A 1 78 ? -3.776 -9.978 34.265 1.00 96.50 78 TYR A CA 1
ATOM 664 C C . TYR A 1 78 ? -3.585 -11.189 35.186 1.00 96.50 78 TYR A C 1
ATOM 666 O O . TYR A 1 78 ? -2.621 -11.935 35.024 1.00 96.50 78 TYR A O 1
ATOM 674 N N . ASP A 1 79 ? -4.542 -11.470 36.069 1.00 95.06 79 ASP A N 1
ATOM 675 C CA . ASP A 1 79 ? -4.565 -12.698 36.872 1.00 95.06 79 ASP A CA 1
ATOM 676 C C . ASP A 1 79 ? -4.705 -13.966 36.009 1.00 95.06 79 ASP A C 1
ATOM 678 O O . ASP A 1 79 ? -4.319 -15.059 36.429 1.00 95.06 79 ASP A O 1
ATOM 682 N N . ARG A 1 80 ? -5.228 -13.838 34.779 1.00 94.94 80 ARG A N 1
ATOM 683 C CA . ARG A 1 80 ? -5.347 -14.936 33.803 1.00 94.94 80 ARG A CA 1
ATOM 684 C C . ARG A 1 80 ? -4.110 -15.125 32.930 1.00 94.94 80 ARG A C 1
ATOM 686 O O . ARG A 1 80 ? -4.002 -16.159 32.277 1.00 94.94 80 ARG A O 1
ATOM 693 N N . ILE A 1 81 ? -3.184 -14.171 32.950 1.00 95.31 81 ILE A N 1
ATOM 694 C CA . ILE A 1 81 ? -1.890 -14.216 32.255 1.00 95.31 81 ILE A CA 1
ATOM 695 C C . ILE A 1 81 ? -0.749 -13.953 33.247 1.00 95.31 81 ILE A C 1
ATOM 697 O O . ILE A 1 81 ? 0.021 -13.008 33.066 1.00 95.31 81 ILE A O 1
ATOM 701 N N . PRO A 1 82 ? -0.575 -14.789 34.291 1.00 95.00 82 PRO A N 1
ATOM 702 C CA . PRO A 1 82 ? 0.414 -14.541 35.344 1.00 95.00 82 PRO A CA 1
ATOM 703 C C . PRO A 1 82 ? 1.848 -14.434 34.805 1.00 95.00 82 PRO A C 1
ATOM 705 O O . PRO A 1 82 ? 2.659 -13.700 35.359 1.00 95.00 82 PRO A O 1
ATOM 708 N N . LYS A 1 83 ? 2.145 -15.102 33.680 1.00 95.25 83 LYS A N 1
ATOM 709 C CA . LYS A 1 83 ? 3.420 -14.989 32.953 1.00 95.25 83 LYS A CA 1
ATOM 710 C C . LYS A 1 83 ? 3.741 -13.550 32.524 1.00 95.25 83 LYS A C 1
ATOM 712 O O . LYS A 1 83 ? 4.906 -13.181 32.476 1.00 95.25 83 LYS A O 1
ATOM 717 N N . TYR A 1 84 ? 2.724 -12.759 32.195 1.00 96.00 84 TYR A N 1
ATOM 718 C CA . TYR A 1 84 ? 2.859 -11.396 31.684 1.00 96.00 84 TYR A CA 1
ATOM 719 C C . TYR A 1 84 ? 2.500 -10.339 32.732 1.00 96.00 84 TYR A C 1
ATOM 721 O O . TYR A 1 84 ? 2.337 -9.174 32.387 1.00 96.00 84 TYR A O 1
ATOM 729 N N . ARG A 1 85 ? 2.378 -10.720 34.011 1.00 94.44 85 ARG A N 1
ATOM 730 C CA . ARG A 1 85 ? 1.956 -9.823 35.098 1.00 94.44 85 ARG A CA 1
ATOM 731 C C . ARG A 1 85 ? 2.822 -8.565 35.209 1.00 94.44 85 ARG A C 1
ATOM 733 O O . ARG A 1 85 ? 2.293 -7.494 35.478 1.00 94.44 85 ARG A O 1
ATOM 740 N N . GLU A 1 86 ? 4.120 -8.679 34.941 1.00 92.88 86 GLU A N 1
ATOM 741 C CA . GLU A 1 86 ? 5.065 -7.552 34.953 1.00 92.88 86 GLU A CA 1
ATOM 742 C C . GLU A 1 86 ? 4.778 -6.506 33.859 1.00 92.88 86 GLU A C 1
ATOM 744 O O . GLU A 1 86 ? 5.187 -5.357 33.984 1.00 92.88 86 GLU A O 1
ATOM 749 N N . LEU A 1 87 ? 4.018 -6.863 32.815 1.00 95.75 87 LEU A N 1
ATOM 750 C CA . LEU A 1 87 ? 3.624 -5.946 31.741 1.00 95.75 87 LEU A CA 1
ATOM 751 C C . LEU A 1 87 ? 2.366 -5.138 32.054 1.00 95.75 87 LEU A C 1
ATOM 753 O O . LEU A 1 87 ? 1.968 -4.325 31.224 1.00 95.75 87 LEU A O 1
ATOM 757 N N . ALA A 1 88 ? 1.730 -5.348 33.208 1.00 96.62 88 ALA A N 1
ATOM 758 C CA . ALA A 1 88 ? 0.538 -4.605 33.609 1.00 96.62 88 ALA A CA 1
ATOM 759 C C . ALA A 1 88 ? 0.811 -3.094 33.655 1.00 96.62 88 ALA A C 1
ATOM 761 O O . ALA A 1 88 ? 0.154 -2.315 32.963 1.00 96.62 88 ALA A O 1
ATOM 762 N N . ASP A 1 89 ? 1.855 -2.681 34.373 1.00 96.56 89 ASP A N 1
ATOM 763 C CA . ASP A 1 89 ? 2.247 -1.270 34.444 1.00 96.56 89 ASP A CA 1
ATOM 764 C C . ASP A 1 89 ? 2.751 -0.747 33.089 1.00 96.56 89 ASP A C 1
ATOM 766 O O . ASP A 1 89 ? 2.529 0.417 32.741 1.00 96.56 89 ASP A O 1
ATOM 770 N N . CYS A 1 90 ? 3.363 -1.615 32.275 1.00 96.44 90 CYS A N 1
ATOM 771 C CA . CYS A 1 90 ? 3.759 -1.285 30.908 1.00 96.44 90 CYS A CA 1
ATOM 772 C C . CYS A 1 90 ? 2.549 -1.013 29.995 1.00 96.44 90 CYS A C 1
ATOM 774 O O . CYS A 1 90 ? 2.621 -0.086 29.188 1.00 96.44 90 CYS A O 1
ATOM 776 N N . GLU A 1 91 ? 1.443 -1.762 30.114 1.00 97.31 91 GLU A N 1
ATOM 777 C CA . GLU A 1 91 ? 0.197 -1.515 29.362 1.00 97.31 91 GLU A CA 1
ATOM 778 C C . GLU A 1 91 ? -0.393 -0.161 29.753 1.00 97.31 91 GLU A C 1
ATOM 780 O O . GLU A 1 91 ? -0.651 0.668 28.881 1.00 97.31 91 GLU A O 1
ATOM 785 N N . LEU A 1 92 ? -0.512 0.113 31.057 1.00 97.81 92 LEU A N 1
ATOM 786 C CA . LEU A 1 92 ? -1.027 1.389 31.563 1.00 97.81 92 LEU A CA 1
ATOM 787 C C . LEU A 1 92 ? -0.167 2.576 31.102 1.00 97.81 92 LEU A C 1
ATOM 789 O O . LEU A 1 92 ? -0.696 3.591 30.642 1.00 97.81 92 LEU A O 1
ATOM 793 N N . GLY A 1 93 ? 1.160 2.437 31.175 1.00 96.69 93 GLY A N 1
ATOM 794 C CA . GLY A 1 93 ? 2.103 3.438 30.679 1.00 96.69 93 GLY A CA 1
ATOM 795 C C . GLY A 1 93 ? 2.013 3.641 29.164 1.00 96.69 93 GLY A C 1
ATOM 796 O O . GLY A 1 93 ? 2.084 4.776 28.689 1.00 96.69 93 GLY A O 1
ATOM 797 N N . THR A 1 94 ? 1.801 2.565 28.402 1.00 95.62 94 THR A N 1
ATOM 798 C CA . THR A 1 94 ? 1.653 2.612 26.939 1.00 95.62 94 THR A CA 1
ATOM 799 C C . THR A 1 94 ? 0.337 3.274 26.531 1.00 95.62 94 THR A C 1
ATOM 801 O O . THR A 1 94 ? 0.352 4.164 25.682 1.00 95.62 94 THR A O 1
ATOM 804 N N . GLU A 1 95 ? -0.781 2.929 27.173 1.00 96.94 95 GLU A N 1
ATOM 805 C CA . GLU A 1 95 ? -2.080 3.590 26.982 1.00 96.94 95 GLU A CA 1
ATOM 806 C C . GLU A 1 95 ? -1.981 5.094 27.268 1.00 96.94 95 GLU A C 1
ATOM 808 O O . GLU A 1 95 ? -2.389 5.933 26.457 1.00 96.94 95 GLU A O 1
ATOM 813 N N . LEU A 1 96 ? -1.343 5.467 28.383 1.00 96.44 96 LEU A N 1
ATOM 814 C CA . LEU A 1 96 ? -1.108 6.868 28.712 1.00 96.44 96 LEU A CA 1
ATOM 815 C C . LEU A 1 96 ? -0.238 7.562 27.657 1.00 96.44 96 LEU A C 1
ATOM 817 O O . LEU A 1 96 ? -0.602 8.647 27.196 1.00 96.44 96 LEU A O 1
ATOM 821 N N . LYS A 1 97 ? 0.878 6.950 27.240 1.00 94.50 97 LYS A N 1
ATOM 822 C CA . LYS A 1 97 ? 1.796 7.502 26.229 1.00 94.50 97 LYS A CA 1
ATOM 823 C C . LYS A 1 97 ? 1.088 7.727 24.892 1.00 94.50 97 LYS A C 1
ATOM 825 O O . LYS A 1 97 ? 1.211 8.816 24.330 1.00 94.50 97 LYS A O 1
ATOM 830 N N . LEU A 1 98 ? 0.340 6.734 24.415 1.00 94.94 98 LEU A N 1
ATOM 831 C CA . LEU A 1 98 ? -0.223 6.706 23.064 1.00 94.94 98 LEU A CA 1
ATOM 832 C C . LEU A 1 98 ? -1.627 7.315 22.956 1.00 94.94 98 LEU A C 1
ATOM 834 O O . LEU A 1 98 ? -2.093 7.542 21.845 1.00 94.94 98 LEU A O 1
ATOM 838 N N . SER A 1 99 ? -2.294 7.634 24.065 1.00 95.75 99 SER A N 1
ATOM 839 C CA . SER A 1 99 ? -3.548 8.395 24.013 1.00 95.75 99 SER A CA 1
ATOM 840 C C . SER A 1 99 ? -3.345 9.796 23.433 1.00 95.75 99 SER A C 1
ATOM 842 O O . SER A 1 99 ? -2.452 10.540 23.864 1.00 95.75 99 SER A O 1
ATOM 844 N N . LEU A 1 100 ? -4.203 10.142 22.473 1.00 95.25 100 LEU A N 1
ATOM 845 C CA . LEU A 1 100 ? -4.242 11.418 21.761 1.00 95.25 100 LEU A CA 1
ATOM 846 C C . LEU A 1 100 ? -5.650 12.030 21.846 1.00 95.25 100 LEU A C 1
ATOM 848 O O . LEU A 1 100 ? -6.632 11.281 21.895 1.00 95.25 100 LEU A O 1
ATOM 852 N N . PRO A 1 101 ? -5.796 13.368 21.808 1.00 96.19 101 PRO A N 1
ATOM 853 C CA . PRO A 1 101 ? -7.113 13.981 21.769 1.00 96.19 101 PRO A CA 1
ATOM 854 C C . PRO A 1 101 ? -7.736 13.814 20.381 1.00 96.19 101 PRO A C 1
ATOM 856 O O . PRO A 1 101 ? -7.089 14.039 19.354 1.00 96.19 101 PRO A O 1
ATOM 859 N N . ASN A 1 102 ? -9.032 13.519 20.337 1.00 95.38 102 ASN A N 1
ATOM 860 C CA . ASN A 1 102 ? -9.822 13.753 19.139 1.00 95.38 102 ASN A CA 1
ATOM 861 C C . ASN A 1 102 ? -10.008 15.268 18.951 1.00 95.38 102 ASN A C 1
ATOM 863 O O . ASN A 1 102 ? -10.781 15.908 19.661 1.00 95.38 102 ASN A O 1
ATOM 867 N N . ALA A 1 103 ? -9.300 15.849 17.981 1.00 93.19 103 ALA A N 1
ATOM 868 C CA . ALA A 1 103 ? -9.266 17.297 17.768 1.00 93.19 103 ALA A CA 1
ATOM 869 C C . ALA A 1 103 ? -10.643 17.927 17.476 1.00 93.19 103 ALA A C 1
ATOM 871 O O . ALA A 1 103 ? -10.853 19.105 17.770 1.00 93.19 103 ALA A O 1
ATOM 872 N N . GLU A 1 104 ? -11.579 17.176 16.890 1.00 93.50 104 GLU A N 1
ATOM 873 C CA . GLU A 1 104 ? -12.936 17.656 16.615 1.00 93.50 104 GLU A CA 1
ATOM 874 C C . GLU A 1 104 ? -13.793 17.641 17.888 1.00 93.50 104 GLU A C 1
ATOM 876 O O . GLU A 1 104 ? -14.421 18.649 18.220 1.00 93.50 104 GLU A O 1
ATOM 881 N N . LEU A 1 105 ? -13.751 16.546 18.652 1.00 95.00 105 LEU A N 1
ATOM 882 C CA . LEU A 1 105 ? -14.481 16.435 19.918 1.00 95.00 105 LEU A CA 1
ATOM 883 C C . LEU A 1 105 ? -13.921 17.336 21.006 1.00 95.00 105 LEU A C 1
ATOM 885 O O . LEU A 1 105 ? -14.697 17.846 21.806 1.00 95.00 105 LEU A O 1
ATOM 889 N N . LEU A 1 106 ? -12.614 17.599 21.016 1.00 96.94 106 LEU A N 1
ATOM 890 C CA . LEU A 1 106 ? -12.027 18.558 21.942 1.00 96.94 106 LEU A CA 1
ATOM 891 C C . LEU A 1 106 ? -12.662 19.944 21.761 1.00 96.94 106 LEU A C 1
ATOM 893 O O . LEU A 1 106 ? -13.014 20.588 22.744 1.00 96.94 106 LEU A O 1
ATOM 897 N N . LYS A 1 107 ? -12.912 20.381 20.518 1.00 96.19 107 LYS A N 1
ATOM 898 C CA . LYS A 1 107 ? -13.626 21.645 20.251 1.00 96.19 107 LYS A CA 1
ATOM 899 C C . LYS A 1 107 ? -15.070 21.611 20.756 1.00 96.19 107 LYS A C 1
ATOM 901 O O . LYS A 1 107 ? -15.557 22.610 21.274 1.00 96.19 107 LYS A O 1
ATOM 906 N N . ILE A 1 108 ? -15.757 20.479 20.611 1.00 97.19 108 ILE A N 1
ATOM 907 C CA . ILE A 1 108 ? -17.141 20.295 21.080 1.00 97.19 108 ILE A CA 1
ATOM 908 C C . ILE A 1 108 ? -17.206 20.286 22.614 1.00 97.19 108 ILE A C 1
ATOM 910 O O . ILE A 1 108 ? -18.078 20.922 23.203 1.00 97.19 108 ILE A O 1
ATOM 914 N N . TYR A 1 109 ? -16.262 19.613 23.264 1.00 98.25 109 TYR A N 1
ATOM 915 C CA . TYR A 1 109 ? -16.117 19.582 24.713 1.00 98.25 109 TYR A CA 1
ATOM 916 C C . TYR A 1 109 ? -15.849 20.986 25.276 1.00 98.25 109 TYR A C 1
ATOM 918 O O . TYR A 1 109 ? -16.550 21.429 26.184 1.00 98.25 109 TYR A O 1
ATOM 926 N N . LEU A 1 110 ? -14.901 21.726 24.686 1.00 97.88 110 LEU A N 1
ATOM 927 C CA . LEU A 1 110 ? -14.605 23.111 25.072 1.00 97.88 110 LEU A CA 1
ATOM 928 C C . LEU A 1 110 ? -15.816 24.035 24.867 1.00 97.88 110 LEU A C 1
ATOM 930 O O . LEU A 1 110 ? -16.073 24.902 25.697 1.00 97.88 110 LEU A O 1
ATOM 934 N N . TYR A 1 111 ? -16.608 23.821 23.814 1.00 97.94 111 TYR A N 1
ATOM 935 C CA . TYR A 1 111 ? -17.860 24.553 23.616 1.00 97.94 111 TYR A CA 1
ATOM 936 C C . TYR A 1 111 ? -18.891 24.261 24.717 1.00 97.94 111 TYR A C 1
ATOM 938 O O . TYR A 1 111 ? -19.537 25.180 25.217 1.00 97.94 111 TYR A O 1
ATOM 946 N N . ALA A 1 112 ? -19.044 23.001 25.139 1.00 97.88 112 ALA A N 1
ATOM 947 C CA . ALA A 1 112 ? -19.933 22.661 26.251 1.00 97.88 112 ALA A CA 1
ATOM 948 C C . ALA A 1 112 ? -19.509 23.369 27.554 1.00 97.88 112 ALA A C 1
ATOM 950 O O . ALA A 1 112 ? -20.370 23.850 28.295 1.00 97.88 112 ALA A O 1
ATOM 951 N N . GLN A 1 113 ? -18.197 23.504 27.788 1.00 97.25 113 GLN A N 1
ATOM 952 C CA . GLN A 1 113 ? -17.654 24.287 28.903 1.00 97.25 113 GLN A CA 1
ATOM 953 C C . GLN A 1 113 ? -17.965 25.780 28.760 1.00 97.25 113 GLN A C 1
ATOM 955 O O . GLN A 1 113 ? -18.447 26.391 29.708 1.00 97.25 113 GLN A O 1
ATOM 960 N N . GLU A 1 114 ? -17.753 26.365 27.576 1.00 97.44 114 GLU A N 1
ATOM 961 C CA . GLU A 1 114 ? -18.071 27.773 27.288 1.00 97.44 114 GLU A CA 1
ATOM 962 C C . GLU A 1 114 ? -19.556 28.086 27.542 1.00 97.44 114 GLU A C 1
ATOM 964 O O . GLU A 1 114 ? -19.913 29.149 28.052 1.00 97.44 114 GLU A O 1
ATOM 969 N N . LYS A 1 115 ? -20.440 27.127 27.244 1.00 97.62 115 LYS A N 1
ATOM 970 C CA . LYS A 1 115 ? -21.881 27.211 27.517 1.00 97.62 115 LYS A CA 1
ATOM 971 C C . LYS A 1 115 ? -22.269 26.906 28.966 1.00 97.62 115 LYS A C 1
ATOM 973 O O . LYS A 1 115 ? -23.465 26.853 29.253 1.00 97.62 115 LYS A O 1
ATOM 978 N N . ASN A 1 116 ? -21.299 26.742 29.867 1.00 96.19 116 ASN A N 1
ATOM 979 C CA . ASN A 1 116 ? -21.487 26.429 31.286 1.00 96.19 116 ASN A CA 1
ATOM 980 C C . ASN A 1 116 ? -22.395 25.209 31.515 1.00 96.19 116 ASN A C 1
ATOM 982 O O . ASN A 1 116 ? -23.226 25.199 32.424 1.00 96.19 116 ASN A O 1
ATOM 986 N N . LYS A 1 117 ? -22.285 24.192 30.654 1.00 97.44 117 LYS A N 1
ATOM 987 C CA . LYS A 1 117 ? -23.017 22.936 30.832 1.00 97.44 117 LYS A CA 1
ATOM 988 C C . LYS A 1 117 ? -22.333 22.091 31.900 1.00 97.44 117 LYS A C 1
ATOM 990 O O . LYS A 1 117 ? -21.109 22.107 32.002 1.00 97.44 117 LYS A O 1
ATOM 995 N N . ARG A 1 118 ? -23.119 21.310 32.648 1.00 97.81 118 ARG A N 1
ATOM 996 C CA . ARG A 1 118 ? -22.570 20.211 33.457 1.00 97.81 118 ARG A CA 1
ATOM 997 C C . ARG A 1 118 ? -22.044 19.148 32.505 1.00 97.81 118 ARG A C 1
ATOM 999 O O . ARG A 1 118 ? -22.759 18.767 31.578 1.00 97.81 118 ARG A O 1
ATOM 1006 N N . ILE A 1 119 ? -20.820 18.682 32.703 1.00 98.62 119 ILE A N 1
ATOM 1007 C CA . ILE A 1 119 ? -20.178 17.704 31.828 1.00 98.62 119 ILE A CA 1
ATOM 1008 C C . ILE A 1 119 ? -19.831 16.465 32.635 1.00 98.62 119 ILE A C 1
ATOM 1010 O O . ILE A 1 119 ? -19.100 16.541 33.615 1.00 98.62 119 ILE A O 1
ATOM 1014 N N . VAL A 1 120 ? -20.295 15.304 32.188 1.00 98.69 120 VAL A N 1
ATOM 1015 C CA . VAL A 1 120 ? -19.885 14.013 32.751 1.00 98.69 120 VAL A CA 1
ATOM 1016 C C . VAL A 1 120 ? -19.273 13.137 31.673 1.00 98.69 120 VAL A C 1
ATOM 1018 O O . VAL A 1 120 ? -19.619 13.237 30.495 1.00 98.69 120 VAL A O 1
ATOM 1021 N N . LEU A 1 121 ? -18.376 12.252 32.080 1.00 98.69 121 LEU A N 1
ATOM 1022 C CA . LEU A 1 121 ? -17.745 11.277 31.198 1.00 98.69 121 LEU A CA 1
ATOM 1023 C C . LEU A 1 121 ? -18.219 9.881 31.586 1.00 98.69 121 LEU A C 1
ATOM 1025 O O . LEU A 1 121 ? -18.307 9.576 32.775 1.00 98.69 121 LEU A O 1
ATOM 1029 N N . ILE A 1 122 ? -18.548 9.047 30.607 1.00 98.38 122 ILE A N 1
ATOM 1030 C CA . ILE A 1 122 ? -19.081 7.702 30.835 1.00 98.38 122 ILE A CA 1
ATOM 1031 C C . ILE A 1 122 ? -18.468 6.725 29.835 1.00 98.38 122 ILE A C 1
ATOM 1033 O O . ILE A 1 122 ? -18.482 6.996 28.643 1.00 98.38 122 ILE A O 1
ATOM 1037 N N . SER A 1 123 ? -17.920 5.599 30.291 1.00 97.19 123 SER A N 1
ATOM 1038 C CA . SER A 1 123 ? -17.248 4.650 29.393 1.00 97.19 123 SER A CA 1
ATOM 1039 C C . SER A 1 123 ? -17.378 3.211 29.867 1.00 97.19 123 SER A C 1
ATOM 1041 O O . SER A 1 123 ? -17.236 2.928 31.060 1.00 97.19 123 SER A O 1
ATOM 1043 N N . ASP A 1 124 ? -17.547 2.309 28.896 1.00 95.50 124 ASP A N 1
ATOM 1044 C CA . ASP A 1 124 ? -17.386 0.872 29.101 1.00 95.50 124 ASP A CA 1
ATOM 1045 C C . ASP A 1 124 ? -15.898 0.536 28.952 1.00 95.50 124 ASP A C 1
ATOM 1047 O O . ASP A 1 124 ? -15.389 0.441 27.836 1.00 95.50 124 ASP A O 1
ATOM 1051 N N . MET A 1 125 ? -15.163 0.467 30.064 1.00 94.81 125 MET A N 1
ATOM 1052 C CA . MET A 1 125 ? -13.715 0.260 30.054 1.00 94.81 125 MET A CA 1
ATOM 1053 C C . MET A 1 125 ? -13.249 -0.560 31.253 1.00 94.81 125 MET A C 1
ATOM 1055 O O . MET A 1 125 ? -13.759 -0.393 32.355 1.00 94.81 125 MET A O 1
ATOM 1059 N N . TYR A 1 126 ? -12.233 -1.401 31.037 1.00 94.88 126 TYR A N 1
ATOM 1060 C CA . TYR A 1 126 ? -11.582 -2.199 32.083 1.00 94.88 126 TYR A CA 1
ATOM 1061 C C . TYR A 1 126 ? -10.438 -1.468 32.808 1.00 94.88 126 TYR A C 1
ATOM 1063 O O . TYR A 1 126 ? -9.993 -1.938 33.857 1.00 94.88 126 TYR A O 1
ATOM 1071 N N . LEU A 1 127 ? -9.917 -0.374 32.236 1.00 97.00 127 LEU A N 1
ATOM 1072 C CA . LEU A 1 127 ? -8.750 0.346 32.750 1.00 97.00 127 LEU A CA 1
ATOM 1073 C C . LEU A 1 127 ? -9.048 1.042 34.087 1.00 97.00 127 LEU A C 1
ATOM 1075 O O . LEU A 1 127 ? -10.129 1.610 34.246 1.00 97.00 127 LEU A O 1
ATOM 1079 N N . PRO A 1 128 ? -8.076 1.081 35.018 1.00 97.00 128 PRO A N 1
ATOM 1080 C CA . PRO A 1 128 ? -8.244 1.769 36.290 1.00 97.00 128 PRO A CA 1
ATOM 1081 C C . PRO A 1 128 ? -8.536 3.267 36.129 1.00 97.00 128 PRO A C 1
ATOM 1083 O O . PRO A 1 128 ? -7.925 3.959 35.309 1.00 97.00 128 PRO A O 1
ATOM 1086 N N . GLU A 1 129 ? -9.408 3.787 36.993 1.00 97.06 129 GLU A N 1
ATOM 1087 C CA . GLU A 1 129 ? -9.793 5.203 37.026 1.00 97.06 129 GLU A CA 1
ATOM 1088 C C . GLU A 1 129 ? -8.602 6.180 37.094 1.00 97.06 129 GLU A C 1
ATOM 1090 O O . GLU A 1 129 ? -8.596 7.139 36.316 1.00 97.06 129 GLU A O 1
ATOM 1095 N N . PRO A 1 130 ? -7.551 5.951 37.918 1.00 97.12 130 PRO A N 1
ATOM 1096 C CA . PRO A 1 130 ? -6.399 6.852 37.961 1.00 97.12 130 PRO A CA 1
ATOM 1097 C C . PRO A 1 130 ? -5.718 7.028 36.598 1.00 97.12 130 PRO A C 1
ATOM 1099 O O . PRO A 1 130 ? -5.330 8.144 36.247 1.00 97.12 130 PRO A O 1
ATOM 1102 N N . THR A 1 131 ? -5.617 5.954 35.812 1.00 97.81 131 THR A N 1
ATOM 1103 C CA . THR A 1 131 ? -5.006 5.968 34.478 1.00 97.81 131 THR A CA 1
ATOM 1104 C C . THR A 1 131 ? -5.850 6.787 33.506 1.00 97.81 131 THR A C 1
ATOM 1106 O O . THR A 1 131 ? -5.324 7.666 32.825 1.00 97.81 131 THR A O 1
ATOM 1109 N N . ILE A 1 132 ? -7.172 6.583 33.494 1.00 98.06 132 ILE A N 1
ATOM 1110 C CA . ILE A 1 132 ? -8.093 7.338 32.629 1.00 98.06 132 ILE A CA 1
ATOM 1111 C C . ILE A 1 132 ? -8.072 8.832 32.976 1.00 98.06 132 ILE A C 1
ATOM 1113 O O . ILE A 1 132 ? -7.977 9.671 32.080 1.00 98.06 132 ILE A O 1
ATOM 1117 N N . CYS A 1 133 ? -8.070 9.186 34.263 1.00 97.75 133 CYS A N 1
ATOM 1118 C CA . CYS A 1 133 ? -7.950 10.576 34.709 1.00 97.75 133 CYS A CA 1
ATOM 1119 C C . CYS A 1 133 ? -6.651 11.236 34.217 1.00 97.75 133 CYS A C 1
ATOM 1121 O O . CYS A 1 133 ? -6.672 12.385 33.769 1.00 97.75 133 CYS A O 1
ATOM 1123 N N . GLN A 1 134 ? -5.524 10.515 34.252 1.00 98.00 134 GLN A N 1
ATOM 1124 C CA . GLN A 1 134 ? -4.253 11.005 33.709 1.00 98.00 134 GLN A CA 1
ATOM 1125 C C . GLN A 1 134 ? -4.304 11.177 32.185 1.00 98.00 134 GLN A C 1
ATOM 1127 O O . GLN A 1 134 ? -3.841 12.202 31.682 1.00 98.00 134 GLN A O 1
ATOM 1132 N N . MET A 1 135 ? -4.906 10.230 31.456 1.00 98.12 135 MET A N 1
ATOM 1133 C CA . MET A 1 135 ? -5.083 10.313 30.000 1.00 98.12 135 MET A CA 1
ATOM 1134 C C . MET A 1 135 ? -5.939 11.519 29.604 1.00 98.12 135 MET A C 1
ATOM 1136 O O . MET A 1 135 ? -5.549 12.293 28.730 1.00 98.12 135 MET A O 1
ATOM 1140 N N . LEU A 1 136 ? -7.079 11.722 30.266 1.00 98.44 136 LEU A N 1
ATOM 1141 C CA . LEU A 1 136 ? -7.972 12.856 30.019 1.00 98.44 136 LEU A CA 1
ATOM 1142 C C . LEU A 1 136 ? -7.261 14.189 30.278 1.00 98.44 136 LEU A C 1
ATOM 1144 O O . LEU A 1 136 ? -7.272 15.071 29.417 1.00 98.44 136 LEU A O 1
ATOM 1148 N N . LYS A 1 137 ? -6.567 14.302 31.418 1.00 97.56 137 LYS A N 1
ATOM 1149 C CA . LYS A 1 137 ? -5.808 15.501 31.793 1.00 97.56 137 LYS A CA 1
ATOM 1150 C C . LYS A 1 137 ? -4.696 15.819 30.793 1.00 97.56 137 LYS A C 1
ATOM 1152 O O . LYS A 1 137 ? -4.581 16.957 30.339 1.00 97.56 137 LYS A O 1
ATOM 1157 N N . LYS A 1 138 ? -3.900 14.812 30.413 1.00 97.06 138 LYS A N 1
ATOM 1158 C CA . LYS A 1 138 ? -2.827 14.933 29.409 1.00 97.06 138 LYS A CA 1
ATOM 1159 C C . LYS A 1 138 ? -3.357 15.488 28.082 1.00 97.06 138 LYS A C 1
ATOM 1161 O O . LYS A 1 138 ? -2.679 16.282 27.441 1.00 97.06 138 LYS A O 1
ATOM 1166 N N . ASN A 1 139 ? -4.563 15.082 27.689 1.00 97.50 139 ASN A N 1
ATOM 1167 C CA . ASN A 1 139 ? -5.159 15.404 26.393 1.00 97.50 139 ASN A CA 1
ATOM 1168 C C . ASN A 1 139 ? -6.118 16.615 26.424 1.00 97.50 139 ASN A C 1
ATOM 1170 O O . ASN A 1 139 ? -6.805 16.874 25.439 1.00 97.50 139 ASN A O 1
ATOM 1174 N N . GLY A 1 140 ? -6.144 17.386 27.520 1.00 96.69 140 GLY A N 1
ATOM 1175 C CA . GLY A 1 140 ? -6.861 18.667 27.606 1.00 96.69 140 GLY A CA 1
ATOM 1176 C C . GLY A 1 140 ? -8.291 18.608 28.161 1.00 96.69 140 GLY A C 1
ATOM 1177 O O . GLY A 1 140 ? -8.960 19.639 28.212 1.00 96.69 140 GLY A O 1
ATOM 1178 N N . TYR A 1 141 ? -8.758 17.450 28.633 1.00 97.38 141 TYR A N 1
ATOM 1179 C CA . TYR A 1 141 ? -10.108 17.254 29.180 1.00 97.38 141 TYR A CA 1
ATOM 1180 C C . TYR A 1 141 ? -10.131 17.441 30.706 1.00 97.38 141 TYR A C 1
ATOM 1182 O O . TYR A 1 141 ? -10.297 16.489 31.466 1.00 97.38 141 TYR A O 1
ATOM 1190 N N . ASN A 1 142 ? -9.902 18.677 31.162 1.00 90.06 142 ASN A N 1
ATOM 1191 C CA . ASN A 1 142 ? -9.603 18.966 32.572 1.00 90.06 142 ASN A CA 1
ATOM 1192 C C . ASN A 1 142 ? -10.813 19.290 33.463 1.00 90.06 142 ASN A C 1
ATOM 1194 O O . ASN A 1 142 ? -10.712 19.105 34.672 1.00 90.06 142 ASN A O 1
ATOM 1198 N N . ASN A 1 143 ? -11.924 19.795 32.911 1.00 92.69 143 ASN A N 1
ATOM 1199 C CA . ASN A 1 143 ? -13.053 20.276 33.722 1.00 92.69 143 ASN A CA 1
ATOM 1200 C C . ASN A 1 143 ? -14.342 19.544 33.345 1.00 92.69 143 ASN A C 1
ATOM 1202 O O . ASN A 1 143 ? -15.054 19.933 32.417 1.00 92.69 143 ASN A O 1
ATOM 1206 N N . TYR A 1 144 ? -14.606 18.466 34.070 1.00 97.62 144 TYR A N 1
ATOM 1207 C CA . TYR A 1 144 ? -15.848 17.705 34.056 1.00 97.62 144 TYR A CA 1
ATOM 1208 C C . TYR A 1 144 ? -16.275 17.453 35.509 1.00 97.62 144 TYR A C 1
ATOM 1210 O O . TYR A 1 144 ? -15.434 17.392 36.405 1.00 97.62 144 TYR A O 1
ATOM 1218 N N . ASP A 1 145 ? -17.574 17.324 35.749 1.00 97.31 145 ASP A N 1
ATOM 1219 C CA . ASP A 1 145 ? -18.164 17.168 37.077 1.00 97.31 145 ASP A CA 1
ATOM 1220 C C . ASP A 1 145 ? -17.912 15.773 37.665 1.00 97.31 145 ASP A C 1
ATOM 1222 O O . ASP A 1 145 ? -17.654 15.637 38.862 1.00 97.31 145 ASP A O 1
ATOM 1226 N N . LYS A 1 146 ? -18.019 14.721 36.837 1.00 97.75 146 LYS A N 1
ATOM 1227 C CA . LYS A 1 146 ? -17.877 13.327 37.285 1.00 97.75 146 LYS A CA 1
ATOM 1228 C C . LYS A 1 146 ? -17.512 12.361 36.155 1.00 97.75 146 LYS A C 1
ATOM 1230 O O . LYS A 1 146 ? -17.885 12.571 34.999 1.00 97.75 146 LYS A O 1
ATOM 1235 N N . LEU A 1 147 ? -16.806 11.292 36.519 1.00 98.25 147 LEU A N 1
ATOM 1236 C CA . LEU A 1 147 ? -16.429 10.174 35.658 1.00 98.25 147 LEU A CA 1
ATOM 1237 C C . LEU A 1 147 ? -17.167 8.900 36.105 1.00 98.25 147 LEU A C 1
ATOM 1239 O O . LEU A 1 147 ? -17.166 8.561 37.286 1.00 98.25 147 LEU A O 1
ATOM 1243 N N . TYR A 1 148 ? -17.791 8.202 35.157 1.00 98.25 148 TYR A N 1
ATOM 1244 C CA . TYR A 1 148 ? -18.500 6.938 35.356 1.00 98.25 148 TYR A CA 1
ATOM 1245 C C . TYR A 1 148 ? -17.835 5.836 34.532 1.00 98.25 148 TYR A C 1
ATOM 1247 O O . TYR A 1 148 ? -17.922 5.828 33.304 1.00 98.25 148 TYR A O 1
ATOM 1255 N N . LEU A 1 149 ? -17.177 4.894 35.206 1.00 97.75 149 LEU A N 1
ATOM 1256 C CA . LEU A 1 149 ? -16.504 3.766 34.563 1.00 97.75 149 LEU A CA 1
ATOM 1257 C C . LEU A 1 149 ? -17.205 2.460 34.890 1.00 97.75 149 LEU A C 1
ATOM 1259 O O . LEU A 1 149 ? -17.471 2.164 36.061 1.00 97.75 149 LEU A O 1
ATOM 1263 N N . SER A 1 150 ? -17.437 1.656 33.857 1.00 95.88 150 SER A N 1
ATOM 1264 C CA . SER A 1 150 ? -18.086 0.361 34.012 1.00 95.88 150 SER A CA 1
ATOM 1265 C C . SER A 1 150 ? -17.308 -0.578 34.933 1.00 95.88 150 SER A C 1
ATOM 1267 O O . SER A 1 150 ? -17.924 -1.257 35.750 1.00 95.88 150 SER A O 1
ATOM 1269 N N . CYS A 1 151 ? -15.968 -0.576 34.909 1.00 93.75 151 CYS A N 1
ATOM 1270 C CA . CYS A 1 151 ? -15.175 -1.437 35.794 1.00 93.75 151 CYS A CA 1
ATOM 1271 C C . CYS A 1 151 ? -15.235 -1.021 37.270 1.00 93.75 151 CYS A C 1
ATOM 1273 O O . CYS A 1 151 ? -15.077 -1.870 38.148 1.00 93.75 151 CYS A O 1
ATOM 1275 N N . THR A 1 152 ? -15.467 0.267 37.552 1.00 94.31 152 THR A N 1
ATOM 1276 C CA . THR A 1 152 ? -15.581 0.798 38.919 1.00 94.31 152 THR A CA 1
ATOM 1277 C C . THR A 1 152 ? -16.964 0.506 39.497 1.00 94.31 152 THR A C 1
ATOM 1279 O O . THR A 1 152 ? -17.078 0.058 40.637 1.00 94.31 152 THR A O 1
ATOM 1282 N N . VAL A 1 153 ? -18.020 0.734 38.709 1.00 93.38 153 VAL A N 1
ATOM 1283 C CA . VAL A 1 153 ? -19.417 0.585 39.157 1.00 93.38 153 VAL A CA 1
ATOM 1284 C C . VAL A 1 153 ? -19.918 -0.860 39.006 1.00 93.38 153 VAL A C 1
ATOM 1286 O O . VAL A 1 153 ? -20.759 -1.311 39.778 1.00 93.38 153 VAL A O 1
ATOM 1289 N N . GLY A 1 154 ? -19.387 -1.611 38.040 1.00 92.19 154 GLY A N 1
ATOM 1290 C CA . GLY A 1 154 ? -19.830 -2.962 37.678 1.00 92.19 154 GLY A CA 1
ATOM 1291 C C . GLY A 1 154 ? -21.042 -3.009 36.739 1.00 92.19 154 GLY A C 1
ATOM 1292 O O . GLY A 1 154 ? -21.605 -4.090 36.560 1.00 92.19 154 GLY A O 1
ATOM 1293 N N . LEU A 1 155 ? -21.430 -1.866 36.161 1.00 94.31 155 LEU A N 1
ATOM 1294 C CA . LEU A 1 155 ? -22.567 -1.676 35.249 1.00 94.31 155 LEU A CA 1
ATOM 1295 C C . LEU A 1 155 ? -22.072 -1.124 33.911 1.00 94.31 155 LEU A C 1
ATOM 1297 O O . LEU A 1 155 ? -21.138 -0.329 33.903 1.00 94.31 155 LEU A O 1
ATOM 1301 N N . THR A 1 156 ? -22.712 -1.479 32.798 1.00 94.25 156 THR A N 1
ATOM 1302 C CA . THR A 1 156 ? -22.292 -1.042 31.453 1.00 94.25 156 THR A CA 1
ATOM 1303 C C . THR A 1 156 ? -23.290 -0.090 30.791 1.00 94.25 156 THR A C 1
ATOM 1305 O O . THR A 1 156 ? -24.474 -0.041 31.137 1.00 94.25 156 THR A O 1
ATOM 1308 N N . LYS A 1 157 ? -22.820 0.675 29.802 1.00 95.94 157 LYS A N 1
ATOM 1309 C CA . LYS A 1 157 ? -23.664 1.449 28.881 1.00 95.94 157 LYS A CA 1
ATOM 1310 C C . LYS A 1 157 ? -24.509 0.517 28.020 1.00 95.94 157 LYS A C 1
ATOM 1312 O O . LYS A 1 157 ? -25.667 0.820 27.752 1.00 95.94 157 LYS A O 1
ATOM 1317 N N . SER A 1 158 ? -23.941 -0.626 27.620 1.00 90.12 158 SER A N 1
ATOM 1318 C CA . SER A 1 158 ? -24.585 -1.597 26.724 1.00 90.12 158 SER A CA 1
ATOM 1319 C C . SER A 1 158 ? -25.921 -2.152 27.242 1.00 90.12 158 SER A C 1
ATOM 1321 O O . SER A 1 158 ? -26.818 -2.426 26.446 1.00 90.12 158 SER A O 1
ATOM 1323 N N . THR A 1 159 ? -26.081 -2.278 28.563 1.00 92.75 159 THR A N 1
ATOM 1324 C CA . THR A 1 159 ? -27.333 -2.695 29.222 1.00 92.75 159 THR A CA 1
ATOM 1325 C C . THR A 1 159 ? -28.246 -1.516 29.569 1.00 92.75 159 THR A C 1
ATOM 1327 O O . THR A 1 159 ? -29.403 -1.722 29.926 1.00 92.75 159 THR A O 1
ATOM 1330 N N . GLY A 1 160 ? -27.733 -0.284 29.493 1.00 95.88 160 GLY A N 1
ATOM 1331 C CA . GLY A 1 160 ? -28.385 0.935 29.968 1.00 95.88 160 GLY A CA 1
ATOM 1332 C C . GLY A 1 160 ? -28.197 1.214 31.465 1.00 95.88 160 GLY A C 1
ATOM 1333 O O . GLY A 1 160 ? -28.461 2.333 31.912 1.00 95.88 160 GLY A O 1
ATOM 1334 N N . ASN A 1 161 ? -27.701 0.253 32.248 1.00 97.25 161 ASN A N 1
ATOM 1335 C CA . ASN A 1 161 ? -27.669 0.364 33.707 1.00 97.25 161 ASN A CA 1
ATOM 1336 C C . ASN A 1 161 ? -26.672 1.423 34.199 1.00 97.25 161 ASN A C 1
ATOM 1338 O O . ASN A 1 161 ? -26.952 2.122 35.174 1.00 97.25 161 ASN A O 1
ATOM 1342 N N . LEU A 1 162 ? -25.550 1.624 33.497 1.00 97.62 162 LEU A N 1
ATOM 1343 C CA . LEU A 1 162 ? -24.606 2.691 33.851 1.00 97.62 162 LEU A CA 1
ATOM 1344 C C . LEU A 1 162 ? -25.202 4.093 33.629 1.00 97.62 162 LEU A C 1
ATOM 1346 O O . LEU A 1 162 ? -24.935 5.006 34.411 1.00 97.62 162 LEU A O 1
ATOM 1350 N N . TYR A 1 163 ? -26.055 4.267 32.611 1.00 98.44 163 TYR A N 1
ATOM 1351 C CA . TYR A 1 163 ? -26.781 5.524 32.403 1.00 98.44 163 TYR A CA 1
ATOM 1352 C C . TYR A 1 163 ? -27.829 5.760 33.488 1.00 98.44 163 TYR A C 1
ATOM 1354 O O . TYR A 1 163 ? -27.925 6.876 33.988 1.00 98.44 163 TYR A O 1
ATOM 1362 N N . GLN A 1 164 ? -28.588 4.731 33.879 1.00 98.06 164 GLN A N 1
ATOM 1363 C CA . GLN A 1 164 ? -29.565 4.841 34.970 1.00 98.06 164 GLN A CA 1
ATOM 1364 C C . GLN A 1 164 ? -28.886 5.260 36.276 1.00 98.06 164 GLN A C 1
ATOM 1366 O O . GLN A 1 164 ? -29.297 6.243 36.891 1.00 98.06 164 GLN A O 1
ATOM 1371 N N . TYR A 1 165 ? -27.782 4.595 36.625 1.00 98.12 165 TYR A N 1
ATOM 1372 C CA . TYR A 1 165 ? -26.960 4.960 37.776 1.00 98.12 165 TYR A CA 1
ATOM 1373 C C . TYR A 1 165 ? -26.483 6.420 37.707 1.00 98.12 165 TYR A C 1
ATOM 1375 O O . TYR A 1 165 ? -26.573 7.154 38.691 1.00 98.12 165 TYR A O 1
ATOM 1383 N N . MET A 1 166 ? -26.020 6.877 36.538 1.00 98.25 166 MET A N 1
ATOM 1384 C CA . MET A 1 166 ? -25.607 8.269 36.331 1.00 98.25 166 MET A CA 1
ATOM 1385 C C . MET A 1 166 ? -26.772 9.258 36.494 1.00 98.25 166 MET A C 1
ATOM 1387 O O . MET A 1 166 ? -26.600 10.278 37.156 1.00 98.25 166 MET A O 1
ATOM 1391 N N . LEU A 1 167 ? -27.961 8.967 35.958 1.00 98.31 167 LEU A N 1
ATOM 1392 C CA . LEU A 1 167 ? -29.142 9.831 36.096 1.00 98.31 167 LEU A CA 1
ATOM 1393 C C . LEU A 1 167 ? -29.592 9.966 37.559 1.00 98.31 167 LEU A C 1
ATOM 1395 O O . LEU A 1 167 ? -29.902 11.074 38.005 1.00 98.31 167 LEU A O 1
ATOM 1399 N N . GLU A 1 168 ? -29.593 8.858 38.307 1.00 97.81 168 GLU A N 1
ATOM 1400 C CA . GLU A 1 168 ? -29.928 8.824 39.735 1.00 97.81 168 GLU A CA 1
ATOM 1401 C C . GLU A 1 168 ? -28.914 9.607 40.575 1.00 97.81 168 GLU A C 1
ATOM 1403 O O . GLU A 1 168 ? -29.291 10.467 41.376 1.00 97.81 168 GLU A O 1
ATOM 1408 N N . ASP A 1 169 ? -27.622 9.364 40.351 1.00 98.00 169 ASP A N 1
ATOM 1409 C CA . ASP A 1 169 ? -26.531 10.030 41.060 1.00 98.00 169 ASP A CA 1
ATOM 1410 C C . ASP A 1 169 ? -26.481 11.540 40.759 1.00 98.00 169 ASP A C 1
ATOM 1412 O O . ASP A 1 169 ? -26.309 12.354 41.669 1.00 98.00 169 ASP A O 1
ATOM 1416 N N . GLN A 1 170 ? -26.711 11.936 39.502 1.00 97.38 170 GLN A N 1
ATOM 1417 C CA . GLN A 1 170 ? -26.768 13.342 39.084 1.00 97.38 170 GLN A CA 1
ATOM 1418 C C . GLN A 1 170 ? -28.099 14.031 39.402 1.00 97.38 170 GLN A C 1
ATOM 1420 O O . GLN A 1 170 ? -28.184 15.256 39.236 1.00 97.38 170 GLN A O 1
ATOM 1425 N N . LYS A 1 171 ? -29.110 13.267 39.847 1.00 96.94 171 LYS A N 1
ATOM 1426 C CA . LYS A 1 171 ? -30.480 13.710 40.150 1.00 96.94 171 LYS A CA 1
ATOM 1427 C C . LYS A 1 171 ? -31.091 14.526 39.010 1.00 96.94 171 LYS A C 1
ATOM 1429 O O . LYS A 1 171 ? -31.608 15.622 39.229 1.00 96.94 171 LYS A O 1
ATOM 1434 N N . ILE A 1 172 ? -30.990 14.009 37.787 1.00 97.19 172 ILE A N 1
ATOM 1435 C CA . ILE A 1 172 ? -31.389 14.715 36.565 1.00 97.19 172 ILE A CA 1
ATOM 1436 C C . ILE A 1 172 ? -32.398 13.909 35.746 1.00 97.19 172 ILE A C 1
ATOM 1438 O O . ILE A 1 172 ? -32.348 12.682 35.687 1.00 97.19 172 ILE A O 1
ATOM 1442 N N . LEU A 1 173 ? -33.327 14.611 35.095 1.00 97.00 173 LEU A N 1
ATOM 1443 C CA . LEU A 1 173 ? -34.278 13.995 34.175 1.00 97.00 173 LEU A CA 1
ATOM 1444 C C . LEU A 1 173 ? -33.571 13.586 32.881 1.00 97.00 173 LEU A C 1
ATOM 1446 O O . LEU A 1 173 ? -32.835 14.382 32.298 1.00 97.00 173 LEU A O 1
ATOM 1450 N N . ALA A 1 174 ? -33.864 12.382 32.387 1.00 96.81 174 ALA A N 1
ATOM 1451 C CA . ALA A 1 174 ? -33.253 11.840 31.173 1.00 96.81 174 ALA A CA 1
ATOM 1452 C C . ALA A 1 174 ? -33.329 12.813 29.981 1.00 96.81 174 ALA A C 1
ATOM 1454 O O . ALA A 1 174 ? -32.318 13.083 29.339 1.00 96.81 174 ALA A O 1
ATOM 1455 N N . GLY A 1 175 ? -34.494 13.431 29.745 1.00 97.00 175 GLY A N 1
ATOM 1456 C CA . GLY A 1 175 ? -34.707 14.368 28.632 1.00 97.00 175 GLY A CA 1
ATOM 1457 C C . GLY A 1 175 ? -33.883 15.665 28.690 1.00 97.00 175 GLY A C 1
ATOM 1458 O O . GLY A 1 175 ? -33.754 16.342 27.664 1.00 97.00 175 GLY A O 1
ATOM 1459 N N . SER A 1 176 ? -33.306 15.996 29.852 1.00 97.69 176 SER A N 1
ATOM 1460 C CA . SER A 1 176 ? -32.387 17.130 30.045 1.00 97.69 176 SER A CA 1
ATOM 1461 C C . SER A 1 176 ? -30.924 16.770 29.761 1.00 97.69 176 SER A C 1
ATOM 1463 O O . SER A 1 176 ? -30.065 17.654 29.789 1.00 97.69 176 SER A O 1
ATOM 1465 N N . VAL A 1 177 ? -30.626 15.501 29.467 1.00 98.56 177 VAL A N 1
ATOM 1466 C CA . VAL A 1 177 ? -29.278 15.019 29.160 1.00 98.56 177 VAL A CA 1
ATOM 1467 C C . VAL A 1 177 ? -29.128 14.757 27.667 1.00 98.56 177 VAL A C 1
ATOM 1469 O O . VAL A 1 177 ? -30.010 14.169 27.035 1.00 98.56 177 VAL A O 1
ATOM 1472 N N . VAL A 1 178 ? -27.984 15.153 27.109 1.00 98.50 178 VAL A N 1
ATOM 1473 C CA . VAL A 1 178 ? -27.520 14.666 25.806 1.00 98.50 178 VAL A CA 1
ATOM 1474 C C . VAL A 1 178 ? -26.258 13.833 25.984 1.00 98.50 178 VAL A C 1
ATOM 1476 O O . VAL A 1 178 ? -25.314 14.278 26.632 1.00 98.50 178 VAL A O 1
ATOM 1479 N N . HIS A 1 179 ? -26.241 12.633 25.408 1.00 98.50 179 HIS A N 1
ATOM 1480 C CA . HIS A 1 179 ? -25.039 11.809 25.318 1.00 98.50 179 HIS A CA 1
ATOM 1481 C C . HIS A 1 179 ? -24.410 11.881 23.916 1.00 98.50 179 HIS A C 1
ATOM 1483 O O . HIS A 1 179 ? -25.126 11.884 22.913 1.00 98.50 179 HIS A O 1
ATOM 1489 N N . ILE A 1 180 ? -23.082 11.960 23.842 1.00 98.25 180 ILE A N 1
ATOM 1490 C CA . ILE A 1 180 ? -22.300 12.030 22.602 1.00 98.25 180 ILE A CA 1
ATOM 1491 C C . ILE A 1 180 ? -21.262 10.903 22.631 1.00 98.25 180 ILE A C 1
ATOM 1493 O O . ILE A 1 180 ? -20.413 10.891 23.522 1.00 98.25 180 ILE A O 1
ATOM 1497 N N . GLY A 1 181 ? -21.312 9.993 21.658 1.00 97.00 181 GLY A N 1
ATOM 1498 C CA . GLY A 1 181 ? -20.393 8.854 21.580 1.00 97.00 181 GLY A CA 1
ATOM 1499 C C . GLY A 1 181 ? -20.422 8.138 20.232 1.00 97.00 181 GLY A C 1
ATOM 1500 O O . GLY A 1 181 ? -21.243 8.464 19.363 1.00 97.00 181 GLY A O 1
ATOM 1501 N N . ASP A 1 182 ? -19.511 7.189 20.050 1.00 94.31 182 ASP A N 1
ATOM 1502 C CA . ASP A 1 182 ? -19.205 6.561 18.766 1.00 94.31 182 ASP A CA 1
ATOM 1503 C C . ASP A 1 182 ? -19.838 5.199 18.532 1.00 94.31 182 ASP A C 1
ATOM 1505 O O . ASP A 1 182 ? -19.909 4.745 17.386 1.00 94.31 182 ASP A O 1
ATOM 1509 N N . ASN A 1 183 ? -20.339 4.550 19.579 1.00 93.81 183 ASN A N 1
ATOM 1510 C CA . ASN A 1 183 ? -21.004 3.274 19.433 1.00 93.81 183 ASN A CA 1
ATOM 1511 C C . ASN A 1 183 ? -22.497 3.478 19.160 1.00 93.81 183 ASN A C 1
ATOM 1513 O O . ASN A 1 183 ? -23.244 4.021 19.975 1.00 93.81 183 ASN A O 1
ATOM 1517 N N . TYR A 1 184 ? -22.972 2.999 18.010 1.00 93.56 184 TYR A N 1
ATOM 1518 C CA . TYR A 1 184 ? -24.371 3.186 17.626 1.00 93.56 184 TYR A CA 1
ATOM 1519 C C . TYR A 1 184 ? -25.358 2.537 18.616 1.00 93.56 184 TYR A C 1
ATOM 1521 O O . TYR A 1 184 ? -26.405 3.105 18.923 1.00 93.56 184 TYR A O 1
ATOM 1529 N N . GLU A 1 185 ? -25.026 1.370 19.163 1.00 93.31 185 GLU A N 1
ATOM 1530 C CA . GLU A 1 185 ? -25.903 0.655 20.091 1.00 93.31 185 GLU A CA 1
ATOM 1531 C C . GLU A 1 185 ? -25.844 1.263 21.497 1.00 93.31 185 GLU A C 1
ATOM 1533 O O . GLU A 1 185 ? -26.876 1.676 22.036 1.00 93.31 185 GLU A O 1
ATOM 1538 N N . SER A 1 186 ? -24.648 1.354 22.089 1.00 93.19 186 SER A N 1
ATOM 1539 C CA . SER A 1 186 ? -24.503 1.782 23.484 1.00 93.19 186 SER A CA 1
ATOM 1540 C C . SER A 1 186 ? -24.594 3.292 23.674 1.00 93.19 186 SER A C 1
ATOM 1542 O O . SER A 1 186 ? -25.083 3.710 24.713 1.00 93.19 186 SER A O 1
ATOM 1544 N N . ASP A 1 187 ? -24.187 4.107 22.696 1.00 97.06 187 ASP A N 1
ATOM 1545 C CA . ASP A 1 187 ? -24.095 5.566 22.872 1.00 97.06 187 ASP A CA 1
ATOM 1546 C C . ASP A 1 187 ? -25.214 6.310 22.140 1.00 97.06 187 ASP A C 1
ATOM 1548 O O . ASP A 1 187 ? -25.608 7.414 22.516 1.00 97.06 187 ASP A O 1
ATOM 1552 N N . PHE A 1 188 ? -25.802 5.710 21.105 1.00 95.56 188 PHE A N 1
ATOM 1553 C CA . PHE A 1 188 ? -26.915 6.336 20.400 1.00 95.56 188 PHE A CA 1
ATOM 1554 C C . PHE A 1 188 ? -28.272 5.739 20.777 1.00 95.56 188 PHE A C 1
ATOM 1556 O O . PHE A 1 188 ? -29.165 6.492 21.188 1.00 95.56 188 PHE A O 1
ATOM 1563 N N . LEU A 1 189 ? -28.450 4.420 20.667 1.00 95.81 189 LEU A N 1
ATOM 1564 C CA . LEU A 1 189 ? -29.741 3.776 20.922 1.00 95.81 189 LEU A CA 1
ATOM 1565 C C . LEU A 1 189 ? -30.068 3.648 22.415 1.00 95.81 189 LEU A C 1
ATOM 1567 O O . LEU A 1 189 ? -31.176 4.028 22.801 1.00 95.81 189 LEU A O 1
ATOM 1571 N N . MET A 1 190 ? -29.145 3.166 23.256 1.00 96.94 190 MET A N 1
ATOM 1572 C CA . MET A 1 190 ? -29.433 2.959 24.687 1.00 96.94 190 MET A CA 1
ATOM 1573 C C . MET A 1 190 ? -29.869 4.233 25.424 1.00 96.94 190 MET A C 1
ATOM 1575 O O . MET A 1 190 ? -30.927 4.197 26.058 1.00 96.94 190 MET A O 1
ATOM 1579 N N . PRO A 1 191 ? -29.184 5.390 25.303 1.00 96.69 191 PRO A N 1
ATOM 1580 C CA . PRO A 1 191 ? -29.634 6.614 25.963 1.00 96.69 191 PRO A CA 1
ATOM 1581 C C . PRO A 1 191 ? -31.052 7.019 25.543 1.00 96.69 191 PRO A C 1
ATOM 1583 O O . PRO A 1 191 ? -31.859 7.420 26.378 1.00 96.69 191 PRO A O 1
ATOM 1586 N N . ARG A 1 192 ? -31.404 6.848 24.260 1.00 96.44 192 ARG A N 1
ATOM 1587 C CA . ARG A 1 192 ? -32.751 7.159 23.748 1.00 96.44 192 ARG A CA 1
ATOM 1588 C C . ARG A 1 192 ? -33.825 6.250 24.319 1.00 96.44 192 ARG A C 1
ATOM 1590 O O . ARG A 1 192 ? -34.920 6.727 24.602 1.00 96.44 192 ARG A O 1
ATOM 1597 N N . GLN A 1 193 ? -33.524 4.966 24.501 1.00 96.81 193 GLN A N 1
ATOM 1598 C CA . GLN A 1 193 ? -34.453 4.026 25.134 1.00 96.81 193 GLN A CA 1
ATOM 1599 C C . GLN A 1 193 ? -34.754 4.412 26.588 1.00 96.81 193 GLN A C 1
ATOM 1601 O O . GLN A 1 193 ? -35.861 4.177 27.063 1.00 96.81 193 GLN A O 1
ATOM 1606 N N . LEU A 1 194 ? -33.809 5.075 27.259 1.00 96.31 194 LEU A N 1
ATOM 1607 C CA . LEU A 1 194 ? -33.968 5.624 28.608 1.00 96.31 194 LEU A CA 1
ATOM 1608 C C . LEU A 1 194 ? -34.566 7.044 28.631 1.00 96.31 194 LEU A C 1
ATOM 1610 O O . LEU A 1 194 ? -34.691 7.642 29.697 1.00 96.31 194 LEU A O 1
ATOM 1614 N N . GLY A 1 195 ? -34.944 7.601 27.475 1.00 97.25 195 GLY A N 1
ATOM 1615 C CA . GLY A 1 195 ? -35.529 8.940 27.358 1.00 97.25 195 GLY A CA 1
ATOM 1616 C C . GLY A 1 195 ? -34.516 10.089 27.313 1.00 97.25 195 GLY A C 1
ATOM 1617 O O . GLY A 1 195 ? -34.918 11.249 27.402 1.00 97.25 195 GLY A O 1
ATOM 1618 N N . MET A 1 196 ? -33.220 9.797 27.170 1.00 98.19 196 MET A N 1
ATOM 1619 C CA . MET A 1 196 ? -32.175 10.802 26.959 1.00 98.19 196 MET A CA 1
ATOM 1620 C C . MET A 1 196 ? -32.104 11.241 25.494 1.00 98.19 196 MET A C 1
ATOM 1622 O O . MET A 1 196 ? -32.529 10.530 24.578 1.00 98.19 196 MET A O 1
ATOM 1626 N N . LYS A 1 197 ? -31.505 12.408 25.247 1.00 97.62 197 LYS A N 1
ATOM 1627 C CA . LYS A 1 197 ? -31.063 12.788 23.900 1.00 97.62 197 LYS A CA 1
ATOM 1628 C C . LYS A 1 197 ? -29.719 12.113 23.614 1.00 97.62 197 LYS A C 1
ATOM 1630 O O . LYS A 1 197 ? -28.911 11.913 24.518 1.00 97.62 197 LYS A O 1
ATOM 1635 N N . SER A 1 198 ? -29.453 11.799 22.351 1.00 95.94 198 SER A N 1
ATOM 1636 C CA . SER A 1 198 ? -28.151 11.271 21.935 1.00 95.94 198 SER A CA 1
ATOM 1637 C C . SER A 1 198 ? -27.742 11.748 20.548 1.00 95.94 198 SER A C 1
ATOM 1639 O O . SER A 1 198 ? -28.589 11.907 19.653 1.00 95.94 198 SER A O 1
ATOM 1641 N N . CYS A 1 199 ? -26.434 11.937 20.390 1.00 96.12 199 CYS A N 1
ATOM 1642 C CA . CYS A 1 199 ? -25.756 12.302 19.157 1.00 96.12 199 CYS A CA 1
ATOM 1643 C C . CYS A 1 199 ? -24.718 11.231 18.812 1.00 96.12 199 CYS A C 1
ATOM 1645 O O . CYS A 1 199 ? -23.775 11.011 19.568 1.00 96.12 199 CYS A O 1
ATOM 1647 N N . TYR A 1 200 ? -24.890 10.594 17.656 1.00 94.81 200 TYR A N 1
ATOM 1648 C CA . TYR A 1 200 ? -23.951 9.601 17.146 1.00 94.81 200 TYR A CA 1
ATOM 1649 C C . TYR A 1 200 ? -22.739 10.287 16.504 1.00 94.81 200 TYR A C 1
ATOM 1651 O O . TYR A 1 200 ? -22.906 11.089 15.581 1.00 94.81 200 TYR A O 1
ATOM 1659 N N . TYR A 1 201 ? -21.537 9.963 16.980 1.00 92.94 201 TYR A N 1
ATOM 1660 C CA . TYR A 1 201 ? -20.260 10.415 16.433 1.00 92.94 201 TYR A CA 1
ATOM 1661 C C . TYR A 1 201 ? -19.470 9.213 15.887 1.00 92.94 201 TYR A C 1
ATOM 1663 O O . TYR A 1 201 ? -18.715 8.609 16.631 1.00 92.94 201 TYR A O 1
ATOM 1671 N N . PRO A 1 202 ? -19.612 8.825 14.609 1.00 91.62 202 PRO A N 1
ATOM 1672 C CA . PRO A 1 202 ? -18.916 7.649 14.090 1.00 91.62 202 PRO A CA 1
ATOM 1673 C C . PRO A 1 202 ? -17.397 7.746 14.283 1.00 91.62 202 PRO A C 1
ATOM 1675 O O . PRO A 1 202 ? -16.814 8.822 14.096 1.00 91.62 202 PRO A O 1
ATOM 1678 N N . LYS A 1 203 ? -16.752 6.609 14.581 1.00 92.69 203 LYS A N 1
ATOM 1679 C CA . LYS A 1 203 ? -15.298 6.536 14.754 1.00 92.69 203 LYS A CA 1
ATOM 1680 C C . LYS A 1 203 ? -14.574 7.153 13.567 1.00 92.69 203 LYS A C 1
ATOM 1682 O O . LYS A 1 203 ? -14.983 7.029 12.411 1.00 92.69 203 LYS A O 1
ATOM 1687 N N . LEU A 1 204 ? -13.443 7.794 13.849 1.00 92.19 204 LEU A N 1
ATOM 1688 C CA . LEU A 1 204 ? -12.617 8.427 12.824 1.00 92.19 204 LEU A CA 1
ATOM 1689 C C . LEU A 1 204 ? -12.230 7.454 11.699 1.00 92.19 204 LEU A C 1
ATOM 1691 O O . LEU A 1 204 ? -12.336 7.811 10.527 1.00 92.19 204 LEU A O 1
ATOM 1695 N N . ILE A 1 205 ? -11.835 6.235 12.062 1.00 93.56 205 ILE A N 1
ATOM 1696 C CA . ILE A 1 205 ? -11.430 5.201 11.110 1.00 93.56 205 ILE A CA 1
ATOM 1697 C C . ILE A 1 205 ? -12.602 4.728 10.232 1.00 93.56 205 ILE A C 1
ATOM 1699 O O . ILE A 1 205 ? -12.458 4.642 9.015 1.00 93.56 205 ILE A O 1
ATOM 1703 N N . ASP A 1 206 ? -13.795 4.558 10.808 1.00 90.94 206 ASP A N 1
ATOM 1704 C CA . ASP A 1 206 ? -14.996 4.148 10.070 1.00 90.94 206 ASP A CA 1
ATOM 1705 C C . ASP A 1 206 ? -15.415 5.219 9.053 1.00 90.94 206 ASP A C 1
ATOM 1707 O O . ASP A 1 206 ? -15.832 4.912 7.935 1.00 90.94 206 ASP A O 1
ATOM 1711 N N . ARG A 1 207 ? -15.271 6.508 9.400 1.00 89.62 207 ARG A N 1
ATOM 1712 C CA . ARG A 1 207 ? -15.510 7.614 8.454 1.00 89.62 207 ARG A CA 1
ATOM 1713 C C . ARG A 1 207 ? -14.576 7.539 7.246 1.00 89.62 207 ARG A C 1
ATOM 1715 O O . ARG A 1 207 ? -15.025 7.802 6.133 1.00 89.62 207 ARG A O 1
ATOM 1722 N N . TYR A 1 208 ? -13.316 7.171 7.464 1.00 91.25 208 TYR A N 1
ATOM 1723 C CA . TYR A 1 208 ? -12.337 7.000 6.395 1.00 91.25 208 TYR A CA 1
ATOM 1724 C C . TYR A 1 208 ? -12.661 5.783 5.516 1.00 91.25 208 TYR A C 1
ATOM 1726 O O . TYR A 1 208 ? -12.722 5.923 4.294 1.00 91.25 208 TYR A O 1
ATOM 1734 N N . PHE A 1 209 ? -12.969 4.624 6.106 1.00 87.25 209 PHE A N 1
ATOM 1735 C CA . PHE A 1 209 ? -13.317 3.405 5.360 1.00 87.25 209 PHE A CA 1
ATOM 1736 C C . PHE A 1 209 ? -14.613 3.512 4.562 1.00 87.25 209 PHE A C 1
ATOM 1738 O O . PHE A 1 209 ? -14.689 2.994 3.451 1.00 87.25 209 PHE A O 1
ATOM 1745 N N . ASN A 1 210 ? -15.596 4.274 5.044 1.00 80.44 210 ASN A N 1
ATOM 1746 C CA . ASN A 1 210 ? -16.813 4.542 4.278 1.00 80.44 210 ASN A CA 1
ATOM 1747 C C . ASN A 1 210 ? -16.540 5.214 2.918 1.00 80.44 210 ASN A C 1
ATOM 1749 O O . ASN A 1 210 ? -17.350 5.074 2.002 1.00 80.44 210 ASN A O 1
ATOM 1753 N N . GLN A 1 211 ? -15.421 5.933 2.772 1.00 78.50 211 GLN A N 1
ATOM 1754 C CA . GLN A 1 211 ? -14.991 6.520 1.496 1.00 78.50 211 GLN A CA 1
ATOM 1755 C C . GLN A 1 211 ? -13.826 5.764 0.844 1.00 78.50 211 GLN A C 1
ATOM 1757 O O . GLN A 1 211 ? -13.614 5.905 -0.355 1.00 78.50 211 GLN A O 1
ATOM 1762 N N . ASN A 1 212 ? -13.123 4.921 1.606 1.00 80.62 212 ASN A N 1
ATOM 1763 C CA . ASN A 1 212 ? -11.935 4.180 1.185 1.00 80.62 212 ASN A CA 1
ATOM 1764 C C . ASN A 1 212 ? -12.040 2.697 1.573 1.00 80.62 212 ASN A C 1
ATOM 1766 O O . ASN A 1 212 ? -11.169 2.153 2.248 1.00 80.62 212 ASN A O 1
ATOM 1770 N N . SER A 1 213 ? -13.121 2.033 1.155 1.00 78.50 213 SER A N 1
ATOM 1771 C CA . SER A 1 213 ? -13.404 0.632 1.531 1.00 78.50 213 SER A CA 1
ATOM 1772 C C . SER A 1 213 ? -12.300 -0.355 1.129 1.00 78.50 213 SER A C 1
ATOM 1774 O O . SER A 1 213 ? -12.085 -1.354 1.808 1.00 78.50 213 SER A O 1
ATOM 1776 N N . GLN A 1 214 ? -11.538 -0.051 0.075 1.00 76.81 214 GLN A N 1
ATOM 1777 C CA . GLN A 1 214 ? -10.376 -0.854 -0.314 1.00 76.81 214 GLN A CA 1
ATOM 1778 C C . GLN A 1 214 ? -9.257 -0.814 0.729 1.00 76.81 214 GLN A C 1
ATOM 1780 O O . GLN A 1 214 ? -8.596 -1.822 0.958 1.00 76.81 214 GLN A O 1
ATOM 1785 N N . MET A 1 215 ? -9.082 0.317 1.417 1.00 84.62 215 MET A N 1
ATOM 1786 C CA . MET A 1 215 ? -8.100 0.425 2.494 1.00 84.62 215 MET A CA 1
ATOM 1787 C C . MET A 1 215 ? -8.517 -0.384 3.728 1.00 84.62 215 MET A C 1
ATOM 1789 O O . MET A 1 215 ? -7.665 -0.901 4.444 1.00 84.62 215 MET A O 1
ATOM 1793 N N . GLU A 1 216 ? -9.824 -0.543 3.963 1.00 87.38 216 GLU A N 1
ATOM 1794 C CA . GLU A 1 216 ? -10.338 -1.437 5.008 1.00 87.38 216 GLU A CA 1
ATOM 1795 C C . GLU A 1 216 ? -10.017 -2.902 4.693 1.00 87.38 216 GLU A C 1
ATOM 1797 O O . GLU A 1 216 ? -9.557 -3.641 5.565 1.00 87.38 216 GLU A O 1
ATOM 1802 N N . ILE A 1 217 ? -10.245 -3.322 3.444 1.00 79.69 217 ILE A N 1
ATOM 1803 C CA . ILE A 1 217 ? -9.923 -4.675 2.974 1.00 79.69 217 ILE A CA 1
ATOM 1804 C C . ILE A 1 217 ? -8.426 -4.931 3.135 1.00 79.69 217 ILE A C 1
ATOM 1806 O O . ILE A 1 217 ? -8.051 -5.909 3.776 1.00 79.69 217 ILE A O 1
ATOM 1810 N N . LEU A 1 218 ? -7.595 -4.008 2.655 1.00 82.56 218 LEU A N 1
ATOM 1811 C CA . LEU A 1 218 ? -6.147 -4.137 2.723 1.00 82.56 218 LEU A CA 1
ATOM 1812 C C . LEU A 1 218 ? -5.638 -4.184 4.178 1.00 82.56 218 LEU A C 1
ATOM 1814 O O . LEU A 1 218 ? -4.873 -5.071 4.547 1.00 82.56 218 LEU A O 1
ATOM 1818 N N . LEU A 1 219 ? -6.144 -3.326 5.074 1.00 87.69 219 LEU A N 1
ATOM 1819 C CA . LEU A 1 219 ? -5.824 -3.409 6.508 1.00 87.69 219 LEU A CA 1
ATOM 1820 C C . LEU A 1 219 ? -6.222 -4.768 7.129 1.00 87.69 219 LEU A C 1
ATOM 1822 O O . LEU A 1 219 ? -5.605 -5.231 8.095 1.00 87.69 219 LEU A O 1
ATOM 1826 N N . ASN A 1 220 ? -7.282 -5.412 6.632 1.00 84.38 220 ASN A N 1
ATOM 1827 C CA . ASN A 1 220 ? -7.709 -6.743 7.078 1.00 84.38 220 ASN A CA 1
ATOM 1828 C C . ASN A 1 220 ? -6.821 -7.879 6.552 1.00 84.38 220 ASN A C 1
ATOM 1830 O O . ASN A 1 220 ? -6.850 -8.962 7.136 1.00 84.38 220 ASN A O 1
ATOM 1834 N N . GLU A 1 221 ? -6.010 -7.638 5.526 1.00 83.81 221 GLU A N 1
ATOM 1835 C CA . GLU A 1 221 ? -4.989 -8.575 5.045 1.00 83.81 221 GLU A CA 1
ATOM 1836 C C . GLU A 1 221 ? -3.689 -8.461 5.866 1.00 83.81 221 GLU A C 1
ATOM 1838 O O . GLU A 1 221 ? -3.018 -9.467 6.093 1.00 83.81 221 GLU A O 1
ATOM 1843 N N . HIS A 1 222 ? -3.412 -7.287 6.450 1.00 84.31 222 HIS A N 1
ATOM 1844 C CA . HIS A 1 222 ? -2.242 -7.017 7.303 1.00 84.31 222 HIS A CA 1
ATOM 1845 C C . HIS A 1 222 ? -2.560 -7.013 8.817 1.00 84.31 222 HIS A C 1
ATOM 1847 O O . HIS A 1 222 ? -2.203 -6.096 9.561 1.00 84.31 222 HIS A O 1
ATOM 1853 N N . ILE A 1 223 ? -3.266 -8.031 9.325 1.00 81.12 223 ILE A N 1
ATOM 1854 C CA . ILE A 1 223 ? -3.567 -8.133 10.769 1.00 81.12 223 ILE A CA 1
ATOM 1855 C C . ILE A 1 223 ? -2.278 -8.305 11.585 1.00 81.12 223 ILE A C 1
ATOM 1857 O O . ILE A 1 223 ? -1.495 -9.214 11.332 1.00 81.12 223 ILE A O 1
ATOM 1861 N N . GLY A 1 224 ? -2.108 -7.478 12.622 1.00 81.56 224 GLY A N 1
ATOM 1862 C CA . GLY A 1 224 ? -0.928 -7.494 13.494 1.00 81.56 224 GLY A CA 1
ATOM 1863 C C . GLY A 1 224 ? 0.230 -6.629 12.988 1.00 81.56 224 GLY A C 1
ATOM 1864 O O . GLY A 1 224 ? 1.189 -6.418 13.728 1.00 81.56 224 GLY A O 1
ATOM 1865 N N . ASP A 1 225 ? 0.129 -6.070 11.778 1.00 89.94 225 ASP A N 1
ATOM 1866 C CA . ASP A 1 225 ? 1.085 -5.087 11.275 1.00 89.94 225 ASP A CA 1
ATOM 1867 C C . ASP A 1 225 ? 0.779 -3.698 11.855 1.00 89.94 225 ASP A C 1
ATOM 1869 O O . ASP A 1 225 ? -0.098 -2.955 11.399 1.00 89.94 225 ASP A O 1
ATOM 1873 N N . ILE A 1 226 ? 1.514 -3.351 12.911 1.00 91.56 226 ILE A N 1
ATOM 1874 C CA . ILE A 1 226 ? 1.346 -2.080 13.618 1.00 91.56 226 ILE A CA 1
ATOM 1875 C C . ILE A 1 226 ? 1.742 -0.875 12.762 1.00 91.56 226 ILE A C 1
ATOM 1877 O O . ILE A 1 226 ? 1.163 0.198 12.932 1.00 91.56 226 ILE A O 1
ATOM 1881 N N . SER A 1 227 ? 2.712 -1.041 11.853 1.00 92.06 227 SER A N 1
ATOM 1882 C CA . SER A 1 227 ? 3.179 0.038 10.984 1.00 92.06 227 SER A CA 1
ATOM 1883 C C . SER A 1 227 ? 2.073 0.387 10.001 1.00 92.06 227 SER A C 1
ATOM 1885 O O . SER A 1 227 ? 1.692 1.551 9.882 1.00 92.06 227 SER A O 1
ATOM 1887 N N . PHE A 1 228 ? 1.508 -0.642 9.365 1.00 92.69 228 PHE A N 1
ATOM 1888 C CA . PHE A 1 228 ? 0.396 -0.512 8.434 1.00 92.69 228 PHE A CA 1
ATOM 1889 C C . PHE A 1 228 ? -0.824 0.121 9.114 1.00 92.69 228 PHE A C 1
ATOM 1891 O O . PHE A 1 228 ? -1.348 1.135 8.652 1.00 92.69 228 PHE A O 1
ATOM 1898 N N . SER A 1 229 ? -1.224 -0.410 10.274 1.00 93.56 229 SER A N 1
ATOM 1899 C CA . SER A 1 229 ? -2.351 0.110 11.058 1.00 93.56 229 SER A CA 1
ATOM 1900 C C . SER A 1 229 ? -2.187 1.582 11.447 1.00 93.56 229 SER A C 1
ATOM 1902 O O . SER A 1 229 ? -3.129 2.375 11.330 1.00 93.56 229 SER A O 1
ATOM 1904 N N . ALA A 1 230 ? -0.989 1.979 11.880 1.00 93.75 230 ALA A N 1
ATOM 1905 C CA . ALA A 1 230 ? -0.732 3.357 12.269 1.00 93.75 230 ALA A CA 1
ATOM 1906 C C . ALA A 1 230 ? -0.729 4.324 11.084 1.00 93.75 230 ALA A C 1
ATOM 1908 O O . ALA A 1 230 ? -1.238 5.441 11.204 1.00 93.75 230 ALA A O 1
ATOM 1909 N N . VAL A 1 231 ? -0.199 3.898 9.934 1.00 94.75 231 VAL A N 1
ATOM 1910 C CA . VAL A 1 231 ? -0.244 4.695 8.704 1.00 94.75 231 VAL A CA 1
ATOM 1911 C C . VAL A 1 231 ? -1.692 4.898 8.265 1.00 94.75 231 VAL A C 1
ATOM 1913 O O . VAL A 1 231 ? -2.085 6.043 8.046 1.00 94.75 231 VAL A O 1
ATOM 1916 N N . VAL A 1 232 ? -2.524 3.849 8.248 1.00 95.12 232 VAL A N 1
ATOM 1917 C CA . VAL A 1 232 ? -3.959 3.977 7.929 1.00 95.12 232 VAL A CA 1
ATOM 1918 C C . VAL A 1 232 ? -4.664 4.935 8.898 1.00 95.12 232 VAL A C 1
ATOM 1920 O O . VAL A 1 232 ? -5.429 5.800 8.469 1.00 95.12 232 VAL A O 1
ATOM 1923 N N . MET A 1 233 ? -4.385 4.850 10.202 1.00 95.00 233 MET A N 1
ATOM 1924 C CA . MET A 1 233 ? -4.964 5.779 11.179 1.00 95.00 233 MET A CA 1
ATOM 1925 C C . MET A 1 233 ? -4.492 7.224 10.962 1.00 95.00 233 MET A C 1
ATOM 1927 O O . MET A 1 233 ? -5.266 8.173 11.123 1.00 95.00 233 MET A O 1
ATOM 1931 N N . GLN A 1 234 ? -3.235 7.416 10.557 1.00 95.06 234 GLN A N 1
ATOM 1932 C CA . GLN A 1 234 ? -2.718 8.731 10.195 1.00 95.06 234 GLN A CA 1
ATOM 1933 C C . GLN A 1 234 ? -3.406 9.287 8.937 1.00 95.06 234 GLN A C 1
ATOM 1935 O O . GLN A 1 234 ? -3.747 10.474 8.912 1.00 95.06 234 GLN A O 1
ATOM 1940 N N . LEU A 1 235 ? -3.707 8.444 7.944 1.00 95.25 235 LEU A N 1
ATOM 1941 C CA . LEU A 1 235 ? -4.527 8.838 6.796 1.00 95.25 235 LEU A CA 1
ATOM 1942 C C . LEU A 1 235 ? -5.941 9.232 7.222 1.00 95.25 235 LEU A C 1
ATOM 1944 O O . LEU A 1 235 ? -6.405 10.302 6.842 1.00 95.25 235 LEU A O 1
ATOM 1948 N N . ALA A 1 236 ? -6.595 8.449 8.086 1.00 94.94 236 ALA A N 1
ATOM 1949 C CA . ALA A 1 236 ? -7.929 8.771 8.594 1.00 94.94 236 ALA A CA 1
ATOM 1950 C C . ALA A 1 236 ? -7.961 10.135 9.313 1.00 94.94 236 ALA A C 1
ATOM 1952 O O . ALA A 1 236 ? -8.868 10.944 9.093 1.00 94.94 236 ALA A O 1
ATOM 1953 N N . LYS A 1 237 ? -6.932 10.442 10.118 1.00 93.94 237 LYS A N 1
ATOM 1954 C CA . LYS A 1 237 ? -6.757 11.759 10.758 1.00 93.94 237 LYS A CA 1
ATOM 1955 C C . LYS A 1 237 ? -6.634 12.889 9.741 1.00 93.94 237 LYS A C 1
ATOM 1957 O O . LYS A 1 237 ? -7.284 13.921 9.917 1.00 93.94 237 LYS A O 1
ATOM 1962 N N . ARG A 1 238 ? -5.819 12.721 8.694 1.00 94.19 238 ARG A N 1
ATOM 1963 C CA . ARG A 1 238 ? -5.678 13.737 7.639 1.00 94.19 238 ARG A CA 1
ATOM 1964 C C . ARG A 1 238 ? -6.971 13.896 6.847 1.00 94.19 238 ARG A C 1
ATOM 1966 O O . ARG A 1 238 ? -7.386 15.026 6.606 1.00 94.19 238 ARG A O 1
ATOM 1973 N N . PHE A 1 239 ? -7.628 12.792 6.517 1.00 92.94 239 PHE A N 1
ATOM 1974 C CA . PHE A 1 239 ? -8.894 12.762 5.802 1.00 92.94 239 PHE A CA 1
ATOM 1975 C C . PHE A 1 239 ? -9.982 13.576 6.521 1.00 92.94 239 PHE A C 1
ATOM 1977 O O . PHE A 1 239 ? -10.645 14.398 5.892 1.00 92.94 239 PHE A O 1
ATOM 1984 N N . ALA A 1 240 ? -10.106 13.459 7.848 1.00 90.25 240 ALA A N 1
ATOM 1985 C CA . ALA A 1 240 ? -11.057 14.267 8.623 1.00 90.25 240 ALA A CA 1
ATOM 1986 C C . ALA A 1 240 ? -10.746 15.776 8.635 1.00 90.25 240 ALA A C 1
ATOM 1988 O O . ALA A 1 240 ? -11.634 16.585 8.897 1.00 90.25 240 ALA A O 1
ATOM 1989 N N . GLN A 1 241 ? -9.503 16.171 8.349 1.00 90.56 241 GLN A N 1
ATOM 1990 C CA . GLN A 1 241 ? -9.124 17.576 8.165 1.00 90.56 241 GLN A CA 1
ATOM 1991 C C . GLN A 1 241 ? -9.412 18.078 6.739 1.00 90.56 241 GLN A C 1
ATOM 1993 O O . GLN A 1 241 ? -9.438 19.287 6.520 1.00 90.56 241 GLN A O 1
ATOM 1998 N N . GLY A 1 242 ? -9.629 17.167 5.785 1.00 90.31 242 GLY A N 1
ATOM 1999 C CA . GLY A 1 242 ? -9.919 17.456 4.383 1.00 90.31 242 GLY A CA 1
ATOM 2000 C C . GLY A 1 242 ? -8.685 17.763 3.528 1.00 90.31 242 GLY A C 1
ATOM 2001 O O . GLY A 1 242 ? -7.625 18.150 4.028 1.00 90.31 242 GLY A O 1
ATOM 2002 N N . TYR A 1 243 ? -8.857 17.616 2.214 1.00 93.00 243 TYR A N 1
ATOM 2003 C CA . TYR A 1 243 ? -7.875 17.947 1.177 1.00 93.00 243 TYR A CA 1
ATOM 2004 C C . TYR A 1 243 ? -8.403 19.087 0.300 1.00 93.00 243 TYR A C 1
ATOM 2006 O O . TYR A 1 243 ? -9.609 19.201 0.083 1.00 93.00 243 TYR A O 1
ATOM 2014 N N . THR A 1 244 ? -7.509 19.928 -0.214 1.00 92.69 244 THR A N 1
ATOM 2015 C CA . THR A 1 244 ? -7.842 21.057 -1.098 1.00 92.69 244 THR A CA 1
ATOM 2016 C C . THR A 1 244 ? -7.821 20.679 -2.578 1.00 92.69 244 THR A C 1
ATOM 2018 O O . THR A 1 244 ? -8.468 21.342 -3.386 1.00 92.69 244 THR A O 1
ATOM 2021 N N . SER A 1 245 ? -7.107 19.611 -2.948 1.00 94.75 245 SER A N 1
ATOM 2022 C CA . SER A 1 245 ? -7.049 19.101 -4.320 1.00 94.75 245 SER A CA 1
ATOM 2023 C C . SER A 1 245 ? -6.807 17.591 -4.370 1.00 94.75 245 SER A C 1
ATOM 2025 O O . SER A 1 245 ? -6.324 16.989 -3.409 1.00 94.75 245 SER A O 1
ATOM 2027 N N . TYR A 1 246 ? -7.085 16.994 -5.532 1.00 95.38 246 TYR A N 1
ATOM 2028 C CA . TYR A 1 246 ? -6.786 15.590 -5.815 1.00 95.38 246 TYR A CA 1
ATOM 2029 C C . TYR A 1 246 ? -5.306 15.251 -5.591 1.00 95.38 246 TYR A C 1
ATOM 2031 O O . TYR A 1 246 ? -4.982 14.295 -4.894 1.00 95.38 246 TYR A O 1
ATOM 2039 N N . TRP A 1 247 ? -4.395 16.058 -6.145 1.00 95.81 247 TRP A N 1
ATOM 2040 C CA . TRP A 1 247 ? -2.956 15.791 -6.073 1.00 95.81 247 TRP A CA 1
ATOM 2041 C C . TRP A 1 247 ? -2.385 16.003 -4.672 1.00 95.81 247 TRP A C 1
ATOM 2043 O O . TRP A 1 247 ? -1.429 15.326 -4.305 1.00 95.81 247 TRP A O 1
ATOM 2053 N N . GLU A 1 248 ? -2.998 16.869 -3.861 1.00 96.62 248 GLU A N 1
ATOM 2054 C CA . GLU A 1 248 ? -2.691 16.942 -2.432 1.00 96.62 248 GLU A CA 1
ATOM 2055 C C . GLU A 1 248 ? -3.087 15.642 -1.713 1.00 96.62 248 GLU A C 1
ATOM 2057 O O . GLU A 1 248 ? -2.278 15.105 -0.953 1.00 96.62 248 GLU A O 1
ATOM 2062 N N . ARG A 1 249 ? -4.294 15.108 -1.965 1.00 96.12 249 ARG A N 1
ATOM 2063 C CA . ARG A 1 249 ? -4.725 13.812 -1.412 1.00 96.12 249 ARG A CA 1
ATOM 2064 C C . ARG A 1 249 ? -3.781 12.698 -1.845 1.00 96.12 249 ARG A C 1
ATOM 2066 O O . ARG A 1 249 ? -3.230 12.009 -0.994 1.00 96.12 249 ARG A O 1
ATOM 2073 N N . PHE A 1 250 ? -3.532 12.584 -3.148 1.00 96.44 250 PHE A N 1
ATOM 2074 C CA . PHE A 1 250 ? -2.659 11.561 -3.719 1.00 96.44 250 PHE A CA 1
ATOM 2075 C C . PHE A 1 250 ? -1.233 11.631 -3.146 1.00 96.44 250 PHE A C 1
ATOM 2077 O O . PHE A 1 250 ? -0.659 10.615 -2.753 1.00 96.44 250 PHE A O 1
ATOM 2084 N N . GLY A 1 251 ? -0.678 12.842 -3.023 1.00 96.69 251 GLY A N 1
ATOM 2085 C CA . GLY A 1 251 ? 0.630 13.058 -2.409 1.00 96.69 251 GLY A CA 1
ATOM 2086 C C . GLY A 1 251 ? 0.692 12.603 -0.953 1.00 96.69 251 GLY A C 1
ATOM 2087 O O . GLY A 1 251 ? 1.685 12.001 -0.561 1.00 96.69 251 GLY A O 1
ATOM 2088 N N . TYR A 1 252 ? -0.363 12.825 -0.166 1.00 97.69 252 TYR A N 1
ATOM 2089 C CA . TYR A 1 252 ? -0.401 12.393 1.233 1.00 97.69 252 TYR A CA 1
ATOM 2090 C C . TYR A 1 252 ? -0.625 10.885 1.387 1.00 97.69 252 TYR A C 1
ATOM 2092 O O . TYR A 1 252 ? 0.063 10.247 2.173 1.00 97.69 252 TYR A O 1
ATOM 2100 N N . GLU A 1 253 ? -1.608 10.328 0.673 1.00 95.25 253 GLU A N 1
ATOM 2101 C CA . GLU A 1 253 ? -2.084 8.950 0.868 1.00 95.25 253 GLU A CA 1
ATOM 2102 C C . GLU A 1 253 ? -1.205 7.894 0.188 1.00 95.25 253 GLU A C 1
ATOM 2104 O O . GLU A 1 253 ? -1.171 6.759 0.653 1.00 95.25 253 GLU A O 1
ATOM 2109 N N . TYR A 1 254 ? -0.480 8.261 -0.874 1.00 95.19 254 TYR A N 1
ATOM 2110 C CA . TYR A 1 254 ? 0.390 7.341 -1.618 1.00 95.19 254 TYR A CA 1
ATOM 2111 C C . TYR A 1 254 ? 1.842 7.812 -1.637 1.00 95.19 254 TYR A C 1
ATOM 2113 O O . TYR A 1 254 ? 2.748 7.041 -1.324 1.00 95.19 254 TYR A O 1
ATOM 2121 N N . GLY A 1 255 ? 2.079 9.091 -1.947 1.00 95.88 255 GLY A N 1
ATOM 2122 C CA . GLY A 1 255 ? 3.440 9.626 -2.011 1.00 95.88 255 GLY A CA 1
ATOM 2123 C C . GLY A 1 255 ? 4.159 9.611 -0.661 1.00 95.88 255 GLY A C 1
ATOM 2124 O O . GLY A 1 255 ? 5.309 9.188 -0.574 1.00 95.88 255 GLY A O 1
ATOM 2125 N N . GLY A 1 256 ? 3.462 10.022 0.398 1.00 96.50 256 GLY A N 1
ATOM 2126 C CA . GLY A 1 256 ? 3.955 10.049 1.772 1.00 96.50 256 GLY A CA 1
ATOM 2127 C C . GLY A 1 256 ? 4.445 8.687 2.281 1.00 96.50 256 GLY A C 1
ATOM 2128 O O . GLY A 1 256 ? 5.620 8.584 2.642 1.00 96.50 256 GLY A O 1
ATOM 2129 N N . PRO A 1 257 ? 3.596 7.639 2.293 1.00 96.00 257 PRO A N 1
ATOM 2130 C CA . PRO A 1 257 ? 3.997 6.298 2.715 1.00 96.00 257 PRO A CA 1
ATOM 2131 C C . PRO A 1 257 ? 5.210 5.756 1.952 1.00 96.00 257 PRO A C 1
ATOM 2133 O O . PRO A 1 257 ? 6.122 5.216 2.575 1.00 96.00 257 PRO A O 1
ATOM 2136 N N . VAL A 1 258 ? 5.262 5.967 0.630 1.00 95.19 258 VAL A N 1
ATOM 2137 C CA . VAL A 1 258 ? 6.375 5.537 -0.234 1.00 95.19 258 VAL A CA 1
ATOM 2138 C C . VAL A 1 258 ? 7.700 6.172 0.183 1.00 95.19 258 VAL A C 1
ATOM 2140 O O . VAL A 1 258 ? 8.678 5.460 0.421 1.00 95.19 258 VAL A O 1
ATOM 2143 N N . ILE A 1 259 ? 7.747 7.504 0.298 1.00 95.19 259 ILE A N 1
ATOM 2144 C CA . ILE A 1 259 ? 8.998 8.199 0.634 1.00 95.19 259 ILE A CA 1
ATOM 2145 C C . ILE A 1 259 ? 9.405 7.964 2.090 1.00 95.19 259 ILE A C 1
ATOM 2147 O O . ILE A 1 259 ? 10.596 7.860 2.369 1.00 95.19 259 ILE A O 1
ATOM 2151 N N . TRP A 1 260 ? 8.437 7.847 3.008 1.00 95.25 260 TRP A N 1
ATOM 2152 C CA . TRP A 1 260 ? 8.697 7.533 4.413 1.00 95.25 260 TRP A CA 1
ATOM 2153 C C . TRP A 1 260 ? 9.375 6.175 4.552 1.00 95.25 260 TRP A C 1
ATOM 2155 O O . TRP A 1 260 ? 10.446 6.082 5.143 1.00 95.25 260 TRP A O 1
ATOM 2165 N N . ALA A 1 261 ? 8.771 5.135 3.979 1.00 94.69 261 ALA A N 1
ATOM 2166 C CA . ALA A 1 261 ? 9.241 3.767 4.123 1.00 94.69 261 ALA A CA 1
ATOM 2167 C C . ALA A 1 261 ? 10.662 3.589 3.577 1.00 94.69 261 ALA A C 1
ATOM 2169 O O . ALA A 1 261 ? 11.540 3.082 4.275 1.00 94.69 261 ALA A O 1
ATOM 2170 N N . TYR A 1 262 ? 10.912 4.090 2.363 1.00 94.31 262 TYR A N 1
ATOM 2171 C CA . TYR A 1 262 ? 12.217 3.950 1.728 1.00 94.31 262 TYR A CA 1
ATOM 2172 C C . TYR A 1 262 ? 13.306 4.763 2.439 1.00 94.31 262 TYR A C 1
ATOM 2174 O O . TYR A 1 262 ? 14.413 4.270 2.648 1.00 94.31 262 TYR A O 1
ATOM 2182 N N . MET A 1 263 ? 13.003 5.993 2.872 1.00 95.12 263 MET A N 1
ATOM 2183 C CA . MET A 1 263 ? 13.982 6.822 3.586 1.00 95.12 263 MET A CA 1
ATOM 2184 C C . MET A 1 263 ? 14.220 6.362 5.020 1.00 95.12 263 MET A C 1
ATOM 2186 O O . MET A 1 263 ? 15.342 6.490 5.507 1.00 95.12 263 MET A O 1
ATOM 2190 N N . LYS A 1 264 ? 13.211 5.786 5.683 1.00 93.94 264 LYS A N 1
ATOM 2191 C CA . LYS A 1 264 ? 13.395 5.186 7.003 1.00 93.94 264 LYS A CA 1
ATOM 2192 C C . LYS A 1 264 ? 14.262 3.930 6.924 1.00 93.94 264 LYS A C 1
ATOM 2194 O O . LYS A 1 264 ? 15.174 3.774 7.727 1.00 93.94 264 LYS A O 1
ATOM 2199 N N . TRP A 1 265 ? 14.057 3.096 5.904 1.00 94.25 265 TRP A N 1
ATOM 2200 C CA . TRP A 1 265 ? 14.954 1.976 5.616 1.00 94.25 265 TRP A CA 1
ATOM 2201 C C . TRP A 1 265 ? 16.394 2.434 5.338 1.00 94.25 265 TRP A C 1
ATOM 2203 O O . TRP A 1 265 ? 17.331 1.852 5.881 1.00 94.25 265 TRP A O 1
ATOM 2213 N N . LEU A 1 266 ? 16.580 3.490 4.538 1.00 94.75 266 LEU A N 1
ATOM 2214 C CA . LEU A 1 266 ? 17.908 4.038 4.251 1.00 94.75 266 LEU A CA 1
ATOM 2215 C C . LEU A 1 266 ? 18.605 4.533 5.527 1.00 94.75 266 LEU A C 1
ATOM 2217 O O . LEU A 1 266 ? 19.766 4.210 5.757 1.00 94.75 266 LEU A O 1
ATOM 2221 N N . GLU A 1 267 ? 17.903 5.292 6.371 1.00 93.94 267 GLU A N 1
ATOM 2222 C CA . GLU A 1 267 ? 18.436 5.781 7.649 1.00 93.94 267 GLU A CA 1
ATOM 2223 C C . GLU A 1 267 ? 18.883 4.631 8.566 1.00 93.94 267 GLU A C 1
ATOM 2225 O O . GLU A 1 267 ? 19.958 4.690 9.163 1.00 93.94 267 GLU A O 1
ATOM 2230 N N . GLU A 1 268 ? 18.125 3.538 8.603 1.00 91.94 268 GLU A N 1
ATOM 2231 C CA . GLU A 1 268 ? 18.489 2.342 9.363 1.00 91.94 268 GLU A CA 1
ATOM 2232 C C . GLU A 1 268 ? 19.727 1.645 8.801 1.00 91.94 268 GLU A C 1
ATOM 2234 O O . GLU A 1 268 ? 20.612 1.260 9.563 1.00 91.94 268 GLU A O 1
ATOM 2239 N N . ARG A 1 269 ? 19.847 1.519 7.477 1.00 92.69 269 ARG A N 1
ATOM 2240 C CA . ARG A 1 269 ? 21.041 0.934 6.845 1.00 92.69 269 ARG A CA 1
ATOM 2241 C C . ARG A 1 269 ? 22.291 1.760 7.123 1.00 92.69 269 ARG A C 1
ATOM 2243 O O . ARG A 1 269 ? 23.330 1.201 7.459 1.00 92.69 269 ARG A O 1
ATOM 2250 N N . LEU A 1 270 ? 22.183 3.083 7.046 1.00 93.06 270 LEU A N 1
ATOM 2251 C CA . LEU A 1 270 ? 23.294 3.992 7.332 1.00 93.06 270 LEU A CA 1
ATOM 2252 C C . LEU A 1 270 ? 23.737 3.921 8.795 1.00 93.06 270 LEU A C 1
ATOM 2254 O O . LEU A 1 270 ? 24.927 3.954 9.085 1.00 93.06 270 LEU A O 1
ATOM 2258 N N . THR A 1 271 ? 22.798 3.804 9.729 1.00 90.19 271 THR A N 1
ATOM 2259 C CA . THR A 1 271 ? 23.128 3.755 11.161 1.00 90.19 271 THR A CA 1
ATOM 2260 C C . THR A 1 271 ? 23.646 2.391 11.612 1.00 90.19 271 THR A C 1
ATOM 2262 O O . THR A 1 271 ? 24.473 2.332 12.523 1.00 90.19 271 THR A O 1
ATOM 2265 N N . THR A 1 272 ? 23.188 1.301 10.991 1.00 90.06 272 THR A N 1
ATOM 2266 C CA . THR A 1 272 ? 23.501 -0.070 11.432 1.00 90.06 272 THR A CA 1
ATOM 2267 C C . THR A 1 272 ? 24.616 -0.747 10.639 1.00 90.06 272 THR A C 1
ATOM 2269 O O . THR A 1 272 ? 25.405 -1.481 11.232 1.00 90.06 272 THR A O 1
ATOM 2272 N N . GLU A 1 273 ? 24.704 -0.507 9.329 1.00 91.88 273 GLU A N 1
ATOM 2273 C CA . GLU A 1 273 ? 25.587 -1.246 8.415 1.00 91.88 273 GLU A CA 1
ATOM 2274 C C . GLU A 1 273 ? 26.609 -0.348 7.694 1.00 91.88 273 GLU A C 1
ATOM 2276 O O . GLU A 1 273 ? 27.702 -0.820 7.392 1.00 91.88 273 GLU A O 1
ATOM 2281 N N . HIS A 1 274 ? 26.299 0.937 7.469 1.00 91.62 274 HIS A N 1
ATOM 2282 C CA . HIS A 1 274 ? 27.118 1.865 6.663 1.00 91.62 274 HIS A CA 1
ATOM 2283 C C . HIS A 1 274 ? 27.407 3.194 7.381 1.00 91.62 274 HIS A C 1
ATOM 2285 O O . HIS A 1 274 ? 27.161 4.282 6.852 1.00 91.62 274 HIS A O 1
ATOM 2291 N N . ASN A 1 275 ? 27.911 3.113 8.617 1.00 88.94 275 ASN A N 1
ATOM 2292 C CA . ASN A 1 275 ? 28.188 4.284 9.465 1.00 88.94 275 ASN A CA 1
ATOM 2293 C C . ASN A 1 275 ? 29.415 5.107 9.028 1.00 88.94 275 ASN A C 1
ATOM 2295 O O . ASN A 1 275 ? 29.701 6.157 9.605 1.00 88.94 275 ASN A O 1
ATOM 2299 N N . ASP A 1 276 ? 30.138 4.627 8.023 1.00 89.38 276 ASP A N 1
ATOM 2300 C CA . ASP A 1 276 ? 31.305 5.248 7.416 1.00 89.38 276 ASP A CA 1
ATOM 2301 C C . ASP A 1 276 ? 30.941 6.231 6.295 1.00 89.38 276 ASP A C 1
ATOM 2303 O O . ASP A 1 276 ? 31.807 6.999 5.875 1.00 89.38 276 ASP A O 1
ATOM 2307 N N . ILE A 1 277 ? 29.689 6.232 5.822 1.00 91.56 277 ILE A N 1
ATOM 2308 C CA . ILE A 1 277 ? 29.197 7.117 4.759 1.00 91.56 277 ILE A CA 1
ATOM 2309 C C . ILE A 1 277 ? 29.124 8.570 5.236 1.00 91.56 277 ILE A C 1
ATOM 2311 O O . ILE A 1 277 ? 28.450 8.896 6.211 1.00 91.56 277 ILE A O 1
ATOM 2315 N N . THR A 1 278 ? 29.774 9.467 4.491 1.00 90.75 278 THR A N 1
ATOM 2316 C CA . THR A 1 278 ? 29.840 10.908 4.796 1.00 90.75 278 THR A CA 1
ATOM 2317 C C . THR A 1 278 ? 28.991 11.755 3.855 1.00 90.75 278 THR A C 1
ATOM 2319 O O . THR A 1 278 ? 28.554 12.846 4.222 1.00 90.75 278 THR A O 1
ATOM 2322 N N . ASP A 1 279 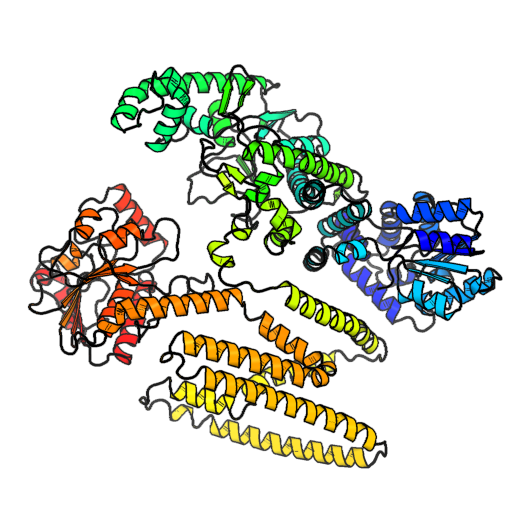? 28.754 11.270 2.634 1.00 92.00 279 ASP A N 1
ATOM 2323 C CA . ASP A 1 279 ? 28.088 12.017 1.573 1.00 92.00 279 ASP A CA 1
ATOM 2324 C C . ASP A 1 279 ? 27.057 11.133 0.861 1.00 92.00 279 ASP A C 1
ATOM 2326 O O . ASP A 1 279 ? 27.367 10.023 0.438 1.00 92.00 279 ASP A O 1
ATOM 2330 N N . ILE A 1 280 ? 25.832 11.629 0.678 1.00 94.19 280 ILE A N 1
ATOM 2331 C CA . ILE A 1 280 ? 24.766 10.912 -0.037 1.00 94.19 280 ILE A CA 1
ATOM 2332 C C . ILE A 1 280 ? 24.334 11.714 -1.251 1.00 94.19 280 ILE A C 1
ATOM 2334 O O . ILE A 1 280 ? 23.893 12.859 -1.145 1.00 94.19 280 ILE A O 1
ATOM 2338 N N . PHE A 1 281 ? 24.435 11.093 -2.417 1.00 94.62 281 PHE A N 1
ATOM 2339 C CA . PHE A 1 281 ? 24.011 11.642 -3.690 1.00 94.62 281 PHE A CA 1
ATOM 2340 C C . PHE A 1 281 ? 22.604 11.143 -4.015 1.00 94.62 281 PHE A C 1
ATOM 2342 O O . PHE A 1 281 ? 22.398 9.982 -4.365 1.00 94.62 281 PHE A O 1
ATOM 2349 N N . PHE A 1 282 ? 21.632 12.045 -3.921 1.00 94.38 282 PHE A N 1
ATOM 2350 C CA . PHE A 1 282 ? 20.274 11.834 -4.399 1.00 94.38 282 PHE A CA 1
ATOM 2351 C C . PHE A 1 282 ? 20.210 12.227 -5.870 1.00 94.38 282 PHE A C 1
ATOM 2353 O O . PHE A 1 282 ? 20.350 13.405 -6.216 1.00 94.38 282 PHE A O 1
ATOM 2360 N N . VAL A 1 283 ? 20.037 11.231 -6.735 1.00 91.69 283 VAL A N 1
ATOM 2361 C CA . VAL A 1 283 ? 20.018 11.437 -8.183 1.00 91.69 283 VAL A CA 1
ATOM 2362 C C . VAL A 1 283 ? 18.796 12.265 -8.587 1.00 91.69 283 VAL A C 1
ATOM 2364 O O . VAL A 1 283 ? 17.695 12.054 -8.093 1.00 91.69 283 VAL A O 1
ATOM 2367 N N . ALA A 1 284 ? 18.985 13.238 -9.474 1.00 86.62 284 ALA A N 1
ATOM 2368 C CA . ALA A 1 284 ? 17.926 14.111 -9.962 1.00 86.62 284 ALA A CA 1
ATOM 2369 C C . ALA A 1 284 ? 16.787 13.345 -10.648 1.00 86.62 284 ALA A C 1
ATOM 2371 O O . ALA A 1 284 ? 16.969 12.208 -11.076 1.00 86.62 284 ALA A O 1
ATOM 2372 N N . ARG A 1 285 ? 15.621 13.995 -10.776 1.00 79.12 285 ARG A N 1
ATOM 2373 C CA . ARG A 1 285 ? 14.316 13.372 -11.072 1.00 79.12 285 ARG A CA 1
ATOM 2374 C C . ARG A 1 285 ? 13.792 12.600 -9.862 1.00 79.12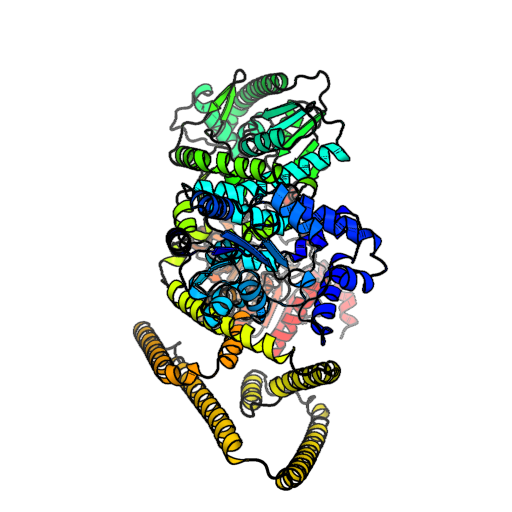 285 ARG A C 1
ATOM 2376 O O . ARG A 1 285 ? 12.960 13.163 -9.170 1.00 79.12 285 ARG A O 1
ATOM 2383 N N . ASP A 1 286 ? 14.310 11.417 -9.546 1.00 82.19 286 ASP A N 1
ATOM 2384 C CA . ASP A 1 286 ? 13.684 10.524 -8.547 1.00 82.19 286 ASP A CA 1
ATOM 2385 C C . ASP A 1 286 ? 14.195 10.735 -7.108 1.00 82.19 286 ASP A C 1
ATOM 2387 O O . ASP A 1 286 ? 13.642 10.216 -6.143 1.00 82.19 286 ASP A O 1
ATOM 2391 N N . GLY A 1 287 ? 15.261 11.512 -6.927 1.00 89.44 287 GLY A N 1
ATOM 2392 C CA . GLY A 1 287 ? 15.873 11.778 -5.625 1.00 89.44 287 GLY A CA 1
ATOM 2393 C C . GLY A 1 287 ? 15.460 13.101 -4.983 1.00 89.44 287 GLY A C 1
ATOM 2394 O O . GLY A 1 287 ? 15.830 13.348 -3.838 1.00 89.44 287 GLY A O 1
ATOM 2395 N N . TYR A 1 288 ? 14.703 13.970 -5.667 1.00 90.94 288 TYR A N 1
ATOM 2396 C CA . TYR A 1 288 ? 14.371 15.305 -5.142 1.00 90.94 288 TYR A CA 1
ATOM 2397 C C . TYR A 1 288 ? 13.531 15.225 -3.867 1.00 90.94 288 TYR A C 1
ATOM 2399 O O . TYR A 1 288 ? 13.870 15.820 -2.839 1.00 90.94 288 TYR A O 1
ATOM 2407 N N . LEU A 1 289 ? 12.421 14.489 -3.942 1.00 92.75 289 LEU A N 1
ATOM 2408 C CA . LEU A 1 289 ? 11.510 14.342 -2.814 1.00 92.75 289 LEU A CA 1
ATOM 2409 C C . LEU A 1 289 ? 12.127 13.466 -1.721 1.00 92.75 289 LEU A C 1
ATOM 2411 O O . LEU A 1 289 ? 11.999 13.788 -0.540 1.00 92.75 289 LEU A O 1
ATOM 2415 N N . LEU A 1 290 ? 12.860 12.424 -2.124 1.00 94.94 290 LEU A N 1
ATOM 2416 C CA . LEU A 1 290 ? 13.589 11.535 -1.223 1.00 94.94 290 LEU A CA 1
ATOM 2417 C C . LEU A 1 290 ? 14.626 12.293 -0.393 1.00 94.94 290 LEU A C 1
ATOM 2419 O O . LEU A 1 290 ? 14.624 12.157 0.824 1.00 94.94 290 LEU A O 1
ATOM 2423 N N . LYS A 1 291 ? 15.430 13.172 -1.008 1.00 95.06 291 LYS A N 1
ATOM 2424 C CA . LYS A 1 291 ? 16.396 14.014 -0.288 1.00 95.06 291 LYS A CA 1
ATOM 2425 C C . LYS A 1 291 ? 15.713 14.845 0.794 1.00 95.06 291 LYS A C 1
ATOM 2427 O O . LYS A 1 291 ? 16.151 14.852 1.938 1.00 95.06 291 LYS A O 1
ATOM 2432 N N . LYS A 1 292 ? 14.620 15.528 0.438 1.00 95.00 292 LYS A N 1
ATOM 2433 C CA . LYS A 1 292 ? 13.874 16.379 1.376 1.00 95.00 292 LYS A CA 1
ATOM 2434 C C . LYS A 1 292 ? 13.262 15.588 2.529 1.00 95.00 292 LYS A C 1
ATOM 2436 O O . LYS A 1 292 ? 13.227 16.089 3.649 1.00 95.00 292 LYS A O 1
ATOM 2441 N N . ALA A 1 293 ? 12.756 14.387 2.256 1.00 95.62 293 ALA A N 1
ATOM 2442 C CA . ALA A 1 293 ? 12.253 13.494 3.291 1.00 95.62 293 ALA A CA 1
ATOM 2443 C C . ALA A 1 293 ? 13.397 12.988 4.180 1.00 95.62 293 ALA A C 1
ATOM 2445 O O . ALA A 1 293 ? 13.292 13.055 5.400 1.00 95.62 293 ALA A O 1
ATOM 2446 N N . PHE A 1 294 ? 14.517 12.571 3.590 1.00 95.81 294 PHE A N 1
ATOM 2447 C CA . PHE A 1 294 ? 15.690 12.105 4.321 1.00 95.81 294 PHE A CA 1
ATOM 2448 C C . PHE A 1 294 ? 16.268 13.178 5.247 1.00 95.81 294 PHE A C 1
ATOM 2450 O O . PHE A 1 294 ? 16.551 12.888 6.400 1.00 95.81 294 PHE A O 1
ATOM 2457 N N . GLU A 1 295 ? 16.365 14.433 4.802 1.00 95.12 295 GLU A N 1
ATOM 2458 C CA . GLU A 1 295 ? 16.822 15.555 5.640 1.00 95.12 295 GLU A CA 1
ATOM 2459 C C . GLU A 1 295 ? 15.916 15.819 6.855 1.00 95.12 295 GLU A C 1
ATOM 2461 O O . GLU A 1 295 ? 16.372 16.401 7.836 1.00 95.12 295 GLU A O 1
ATOM 2466 N N . LYS A 1 296 ? 14.647 15.392 6.807 1.00 94.38 296 LYS A N 1
ATOM 2467 C CA . LYS A 1 296 ? 13.720 15.436 7.950 1.00 94.38 296 LYS A CA 1
ATOM 2468 C C . LYS A 1 296 ? 13.833 14.204 8.852 1.00 94.38 296 LYS A C 1
ATOM 2470 O O . LYS A 1 296 ? 13.577 14.314 10.044 1.00 94.38 296 LYS A O 1
ATOM 2475 N N . ILE A 1 297 ? 14.153 13.045 8.275 1.00 92.81 297 ILE A N 1
ATOM 2476 C CA . ILE A 1 297 ? 14.173 11.740 8.956 1.00 92.81 297 ILE A CA 1
ATOM 2477 C C . ILE A 1 297 ? 15.522 11.469 9.631 1.00 92.81 297 ILE A C 1
ATOM 2479 O O . ILE A 1 297 ? 15.552 10.851 10.693 1.00 92.81 297 ILE A O 1
ATOM 2483 N N . THR A 1 298 ? 16.628 11.896 9.017 1.00 87.06 298 THR A N 1
ATOM 2484 C CA . THR A 1 298 ? 17.981 11.569 9.478 1.00 87.06 298 THR A CA 1
ATOM 2485 C C . THR A 1 298 ? 18.249 12.112 10.877 1.00 87.06 298 THR A C 1
ATOM 2487 O O . THR A 1 298 ? 18.039 13.292 11.162 1.00 87.06 298 THR A O 1
ATOM 2490 N N . VAL A 1 299 ? 18.770 11.242 11.740 1.00 81.75 299 VAL A N 1
ATOM 2491 C CA . VAL A 1 299 ? 19.263 11.608 13.076 1.00 81.75 299 VAL A CA 1
ATOM 2492 C C . VAL A 1 299 ? 20.753 11.964 13.066 1.00 81.75 299 VAL A C 1
ATOM 2494 O O . VAL A 1 299 ? 21.250 12.554 14.022 1.00 81.75 299 VAL A O 1
ATOM 2497 N N . ASN A 1 300 ? 21.474 11.621 11.990 1.00 81.31 300 ASN A N 1
ATOM 2498 C CA . ASN A 1 300 ? 22.882 11.960 11.815 1.00 81.31 300 ASN A CA 1
ATOM 2499 C C . ASN A 1 300 ? 23.011 13.243 10.982 1.00 81.31 300 ASN A C 1
ATOM 2501 O O . ASN A 1 300 ? 22.776 13.242 9.770 1.00 81.31 300 ASN A O 1
ATOM 2505 N N . HIS A 1 301 ? 23.392 14.334 11.646 1.00 78.81 301 HIS A N 1
ATOM 2506 C CA . HIS A 1 301 ? 23.565 15.650 11.030 1.00 78.81 301 HIS A CA 1
ATOM 2507 C C . HIS A 1 301 ? 24.940 15.859 10.375 1.00 78.81 301 HIS A C 1
ATOM 2509 O O . HIS A 1 301 ? 25.134 16.880 9.715 1.00 78.81 301 HIS A O 1
ATOM 2515 N N . ASP A 1 302 ? 25.866 14.906 10.512 1.00 84.38 302 ASP A N 1
ATOM 2516 C CA . ASP A 1 302 ? 27.195 14.971 9.892 1.00 84.38 302 ASP A CA 1
ATOM 2517 C C . ASP A 1 302 ? 27.187 14.462 8.438 1.00 84.38 302 ASP A C 1
ATOM 2519 O O . ASP A 1 302 ? 28.107 14.749 7.668 1.00 84.38 302 ASP A O 1
ATOM 2523 N N . ILE A 1 303 ? 26.128 13.753 8.029 1.00 89.12 303 ILE A N 1
ATOM 2524 C CA . ILE A 1 303 ? 25.949 13.290 6.650 1.00 89.12 303 ILE A CA 1
ATOM 2525 C C . ILE A 1 303 ? 25.590 14.474 5.748 1.00 89.12 303 ILE A C 1
ATOM 2527 O O . ILE A 1 303 ? 24.537 15.103 5.882 1.00 89.12 303 ILE A O 1
ATOM 2531 N N . SER A 1 304 ? 26.436 14.738 4.755 1.00 90.81 304 SER A N 1
ATOM 2532 C CA . SER A 1 304 ? 26.158 15.729 3.717 1.00 90.81 304 SER A CA 1
ATOM 2533 C C . SER A 1 304 ? 25.264 15.135 2.630 1.00 90.81 304 SER A C 1
ATOM 2535 O O . SER A 1 304 ? 25.620 14.156 1.980 1.00 90.81 304 SER A O 1
ATOM 2537 N N . THR A 1 305 ? 24.100 15.737 2.384 1.00 93.69 305 THR A N 1
ATOM 2538 C CA . THR A 1 305 ? 23.191 15.298 1.314 1.00 93.69 305 THR A CA 1
ATOM 2539 C C . THR A 1 305 ? 23.301 16.210 0.095 1.00 93.69 305 THR A C 1
ATOM 2541 O O . THR A 1 305 ? 23.288 17.439 0.197 1.00 93.69 305 THR A O 1
ATOM 2544 N N . HIS A 1 306 ? 23.369 15.613 -1.092 1.00 92.69 306 HIS A N 1
ATOM 2545 C CA . HIS A 1 306 ? 23.590 16.317 -2.354 1.00 92.69 306 HIS A CA 1
ATOM 2546 C C . HIS A 1 306 ? 22.518 15.945 -3.366 1.00 92.69 306 HIS A C 1
ATOM 2548 O O . HIS A 1 306 ? 22.144 14.782 -3.479 1.00 92.69 306 HIS A O 1
ATOM 2554 N N . TYR A 1 307 ? 22.035 16.931 -4.118 1.00 92.69 307 TYR A N 1
ATOM 2555 C CA . TYR A 1 307 ? 21.165 16.705 -5.271 1.00 92.69 307 TYR A CA 1
ATOM 2556 C C . TYR A 1 307 ? 22.030 16.699 -6.534 1.00 92.69 307 TYR A C 1
ATOM 2558 O O . TYR A 1 307 ? 22.640 17.723 -6.853 1.00 92.69 307 TYR A O 1
ATOM 2566 N N . VAL A 1 308 ? 22.140 15.551 -7.210 1.00 92.62 308 VAL A N 1
ATOM 2567 C CA . VAL A 1 308 ? 23.098 15.354 -8.310 1.00 92.62 308 VAL A CA 1
ATOM 2568 C C . VAL A 1 308 ? 22.405 15.085 -9.641 1.00 92.62 308 VAL A C 1
ATOM 2570 O O . VAL A 1 308 ? 21.546 14.216 -9.749 1.00 92.62 308 VAL A O 1
ATOM 2573 N N . TYR A 1 309 ? 22.803 15.796 -10.693 1.00 92.12 309 TYR A N 1
ATOM 2574 C CA . TYR A 1 309 ? 22.256 15.585 -12.033 1.00 92.12 309 TYR A CA 1
ATOM 2575 C C . TYR A 1 309 ? 22.986 14.461 -12.763 1.00 92.12 309 TYR A C 1
ATOM 2577 O O . TYR A 1 309 ? 24.149 14.630 -13.102 1.00 92.12 309 TYR A O 1
ATOM 2585 N N . ALA A 1 310 ? 22.295 13.363 -13.075 1.00 89.62 310 ALA A N 1
ATOM 2586 C CA . ALA A 1 310 ? 22.847 12.226 -13.819 1.00 89.62 310 ALA A CA 1
ATOM 2587 C C . ALA A 1 310 ? 21.989 11.858 -15.056 1.00 89.62 310 ALA A C 1
ATOM 2589 O O . ALA A 1 310 ? 21.508 10.731 -15.159 1.00 89.62 310 ALA A O 1
ATOM 2590 N N . PRO A 1 311 ? 21.733 12.786 -16.004 1.00 87.31 311 PRO A N 1
ATOM 2591 C CA . PRO A 1 311 ? 20.895 12.502 -17.170 1.00 87.31 311 PRO A CA 1
ATOM 2592 C C . PRO A 1 311 ? 21.460 11.362 -18.032 1.00 87.31 311 PRO A C 1
ATOM 2594 O O . PRO A 1 311 ? 22.666 11.281 -18.266 1.00 87.31 311 PRO A O 1
ATOM 2597 N N . ARG A 1 312 ? 20.572 10.522 -18.587 1.00 83.62 312 ARG A N 1
ATOM 2598 C CA . ARG A 1 312 ? 20.927 9.352 -19.422 1.00 83.62 312 ARG A CA 1
ATOM 2599 C C . ARG A 1 312 ? 21.858 9.694 -20.595 1.00 83.62 312 ARG A C 1
ATOM 2601 O O . ARG A 1 312 ? 22.688 8.873 -20.971 1.00 83.62 312 ARG A O 1
ATOM 2608 N N . LEU A 1 313 ? 21.778 10.911 -21.140 1.00 85.56 313 LEU A N 1
ATOM 2609 C CA . LEU A 1 313 ? 22.688 11.388 -22.187 1.00 85.56 313 LEU A CA 1
ATOM 2610 C C . LEU A 1 313 ? 24.162 11.389 -21.736 1.00 85.56 313 LEU A C 1
ATOM 2612 O O . LEU A 1 313 ? 25.041 11.032 -22.522 1.00 85.56 313 LEU A O 1
ATOM 2616 N N . LEU A 1 314 ? 24.447 11.717 -20.468 1.00 88.75 314 LEU A N 1
ATOM 2617 C CA . LEU A 1 314 ? 25.811 11.685 -19.930 1.00 88.75 314 LEU A CA 1
ATOM 2618 C C . LEU A 1 314 ? 26.378 10.264 -19.864 1.00 88.75 314 LEU A C 1
ATOM 2620 O O . LEU A 1 314 ? 27.581 10.087 -20.019 1.00 88.75 314 LEU A O 1
ATOM 2624 N N . PHE A 1 315 ? 25.531 9.243 -19.722 1.00 86.62 315 PHE A N 1
ATOM 2625 C CA . PHE A 1 315 ? 25.964 7.847 -19.800 1.00 86.62 315 PHE A CA 1
ATOM 2626 C C . PHE A 1 315 ? 26.569 7.516 -21.178 1.00 86.62 315 PHE A C 1
ATOM 2628 O O . PHE A 1 315 ? 27.618 6.870 -21.264 1.00 86.62 315 PHE A O 1
ATOM 2635 N N . LEU A 1 316 ? 25.953 8.022 -22.256 1.00 85.94 316 LEU A N 1
ATOM 2636 C CA . LEU A 1 316 ? 26.460 7.880 -23.627 1.00 85.94 316 LEU A CA 1
ATOM 2637 C C . LEU A 1 316 ? 27.733 8.710 -23.847 1.00 85.94 316 LEU A C 1
ATOM 2639 O O . LEU A 1 316 ? 28.728 8.186 -24.354 1.00 85.94 316 LEU A O 1
ATOM 2643 N N . ILE A 1 317 ? 27.716 9.979 -23.421 1.00 87.44 317 ILE A N 1
ATOM 2644 C CA . ILE A 1 317 ? 28.841 10.925 -23.533 1.00 87.44 317 ILE A CA 1
ATOM 2645 C C . ILE A 1 317 ? 30.085 10.406 -22.803 1.00 87.44 317 ILE A C 1
ATOM 2647 O O . ILE A 1 317 ? 31.194 10.475 -23.325 1.00 87.44 317 ILE A O 1
ATOM 2651 N N . CYS A 1 318 ? 29.932 9.849 -21.601 1.00 85.06 318 CYS A N 1
ATOM 2652 C CA . CYS A 1 318 ? 31.067 9.391 -20.802 1.00 85.06 318 CYS A CA 1
ATOM 2653 C C . CYS A 1 318 ? 31.698 8.080 -21.298 1.00 85.06 318 CYS A C 1
ATOM 2655 O O . CYS A 1 318 ? 32.724 7.671 -20.741 1.00 85.06 318 CYS A O 1
ATOM 2657 N N . GLY A 1 319 ? 31.131 7.464 -22.344 1.00 73.75 319 GLY A N 1
ATOM 2658 C CA . GLY A 1 319 ? 31.681 6.280 -23.001 1.00 73.75 319 GLY A CA 1
ATOM 2659 C C . GLY A 1 319 ? 31.447 4.973 -22.246 1.00 73.75 319 GLY A C 1
ATOM 2660 O O . GLY A 1 319 ? 32.254 4.066 -22.375 1.00 73.75 319 GLY A O 1
ATOM 2661 N N . LEU A 1 320 ? 30.378 4.882 -21.446 1.00 70.38 320 LEU A N 1
ATOM 2662 C CA . LEU A 1 320 ? 30.119 3.733 -20.558 1.00 70.38 320 LEU A CA 1
ATOM 2663 C C . LEU A 1 320 ? 29.366 2.576 -21.223 1.00 70.38 320 LEU A C 1
ATOM 2665 O O . LEU A 1 320 ? 29.246 1.497 -20.642 1.00 70.38 320 LEU A O 1
ATOM 2669 N N . LYS A 1 321 ? 28.864 2.808 -22.437 1.00 71.81 321 LYS A N 1
ATOM 2670 C CA . LYS A 1 321 ? 28.393 1.771 -23.352 1.00 71.81 321 LYS A CA 1
ATOM 2671 C C . LYS A 1 321 ? 29.557 1.422 -24.284 1.00 71.81 321 LYS A C 1
ATOM 2673 O O . LYS A 1 321 ? 29.968 2.296 -25.054 1.00 71.81 321 LYS A O 1
ATOM 2678 N N . GLU A 1 322 ? 30.093 0.206 -24.140 1.00 62.72 322 GLU A N 1
ATOM 2679 C CA . GLU A 1 322 ? 31.272 -0.292 -24.874 1.00 62.72 322 GLU A CA 1
ATOM 2680 C C . GLU A 1 322 ? 31.016 -0.281 -26.391 1.00 62.72 322 GLU A C 1
ATOM 2682 O O . GLU A 1 322 ? 31.812 0.301 -27.124 1.00 62.72 322 GLU A O 1
ATOM 2687 N N . ASP A 1 323 ? 29.825 -0.721 -26.822 1.00 72.62 323 ASP A N 1
ATOM 2688 C CA . ASP A 1 323 ? 29.373 -0.663 -28.218 1.00 72.62 323 ASP A CA 1
ATOM 2689 C C . ASP A 1 323 ? 28.185 0.295 -28.395 1.00 72.62 323 ASP A C 1
ATOM 2691 O O . ASP A 1 323 ? 27.030 -0.014 -28.079 1.00 72.62 323 ASP A O 1
ATOM 2695 N N . LYS A 1 324 ? 28.461 1.503 -28.900 1.00 80.94 324 LYS A N 1
ATOM 2696 C CA . LYS A 1 324 ? 27.408 2.455 -29.288 1.00 80.94 324 LYS A CA 1
ATOM 2697 C C . LYS A 1 324 ? 26.772 2.020 -30.606 1.00 80.94 324 LYS A C 1
ATOM 2699 O O . LYS A 1 324 ? 27.453 1.930 -31.626 1.00 80.94 324 LYS A O 1
ATOM 2704 N N . THR A 1 325 ? 25.461 1.822 -30.568 1.00 82.38 325 THR A N 1
ATOM 2705 C CA . THR A 1 325 ? 24.610 1.537 -31.732 1.00 82.38 325 THR A CA 1
ATOM 2706 C C . THR A 1 325 ? 24.498 2.764 -32.649 1.00 82.38 325 THR A C 1
ATOM 2708 O O . THR A 1 325 ? 24.744 3.888 -32.189 1.00 82.38 325 THR A O 1
ATOM 2711 N N . PRO A 1 326 ? 24.111 2.601 -33.928 1.00 78.94 326 PRO A N 1
ATOM 2712 C CA . PRO A 1 326 ? 23.800 3.730 -34.807 1.00 78.94 326 PRO A CA 1
ATOM 2713 C C . PRO A 1 326 ? 22.801 4.717 -34.184 1.00 78.94 326 PRO A C 1
ATOM 2715 O O . PRO A 1 326 ? 22.969 5.929 -34.318 1.00 78.94 326 PRO A O 1
ATOM 2718 N N . GLU A 1 327 ? 21.821 4.230 -33.419 1.00 80.62 327 GLU A N 1
ATOM 2719 C CA . GLU A 1 327 ? 20.852 5.050 -32.691 1.00 80.62 327 GLU A CA 1
ATOM 2720 C C . GLU A 1 327 ? 21.513 5.898 -31.596 1.00 80.62 327 GLU A C 1
ATOM 2722 O O . GLU A 1 327 ? 21.218 7.090 -31.477 1.00 80.62 327 GLU A O 1
ATOM 2727 N N . ASP A 1 328 ? 22.445 5.330 -30.821 1.00 84.12 328 ASP A N 1
ATOM 2728 C CA . ASP A 1 328 ? 23.190 6.085 -29.802 1.00 84.12 328 ASP A CA 1
ATOM 2729 C C . ASP A 1 328 ? 24.014 7.207 -30.443 1.00 84.12 328 ASP A C 1
ATOM 2731 O O . ASP A 1 328 ? 24.055 8.336 -29.943 1.00 84.12 328 ASP A O 1
ATOM 2735 N N . TRP A 1 329 ? 24.659 6.913 -31.574 1.00 85.50 329 TRP A N 1
ATOM 2736 C CA . TRP A 1 329 ? 25.398 7.916 -32.330 1.00 85.50 329 TRP A CA 1
ATOM 2737 C C . TRP A 1 329 ? 24.478 8.976 -32.930 1.00 85.50 329 TRP A C 1
ATOM 2739 O O . TRP A 1 329 ? 24.822 10.157 -32.900 1.00 85.50 329 TRP A O 1
ATOM 2749 N N . ALA A 1 330 ? 23.294 8.598 -33.413 1.00 84.12 330 ALA A N 1
ATOM 2750 C CA . ALA A 1 330 ? 22.298 9.541 -33.903 1.00 84.12 330 ALA A CA 1
ATOM 2751 C C . ALA A 1 330 ? 21.809 10.486 -32.791 1.00 84.12 330 ALA A C 1
ATOM 2753 O O . ALA A 1 330 ? 21.657 11.687 -33.030 1.00 84.12 330 ALA A O 1
ATOM 2754 N N . ILE A 1 331 ? 21.631 9.987 -31.563 1.00 85.62 331 ILE A N 1
ATOM 2755 C CA . ILE A 1 331 ? 21.313 10.812 -30.386 1.00 85.62 331 ILE A CA 1
ATOM 2756 C C . ILE A 1 331 ? 22.436 11.829 -30.120 1.00 85.62 331 ILE A C 1
ATOM 2758 O O . ILE A 1 331 ? 22.153 13.018 -29.961 1.00 85.62 331 ILE A O 1
ATOM 2762 N N . LEU A 1 332 ? 23.705 11.402 -30.132 1.00 88.06 332 LEU A N 1
ATOM 2763 C CA . LEU A 1 332 ? 24.855 12.300 -29.938 1.00 88.06 332 LEU A CA 1
ATOM 2764 C C . LEU A 1 332 ? 24.989 13.334 -31.068 1.00 88.06 332 LEU A C 1
ATOM 2766 O O . LEU A 1 332 ? 25.219 14.512 -30.803 1.00 88.06 332 LEU A O 1
ATOM 2770 N N . MET A 1 333 ? 24.799 12.919 -32.320 1.00 87.94 333 MET A N 1
ATOM 2771 C CA . MET A 1 333 ? 24.804 13.799 -33.494 1.00 87.94 333 MET A CA 1
ATOM 2772 C C . MET A 1 333 ? 23.697 14.846 -33.425 1.00 87.94 333 MET A C 1
ATOM 2774 O O . MET A 1 333 ? 23.926 16.004 -33.758 1.00 87.94 333 MET A O 1
ATOM 2778 N N . ASN A 1 334 ? 22.503 14.458 -32.971 1.00 86.19 334 ASN A N 1
ATOM 2779 C CA . ASN A 1 334 ? 21.405 15.389 -32.740 1.00 86.19 334 ASN A CA 1
ATOM 2780 C C . ASN A 1 334 ? 21.727 16.382 -31.622 1.00 86.19 334 ASN A C 1
ATOM 2782 O O . ASN A 1 334 ? 21.440 17.567 -31.767 1.00 86.19 334 ASN A O 1
ATOM 2786 N N . TYR A 1 335 ? 22.345 15.920 -30.536 1.00 87.12 335 TYR A N 1
ATOM 2787 C CA . TYR A 1 335 ? 22.732 16.781 -29.423 1.00 87.12 335 TYR A CA 1
ATOM 2788 C C . TYR A 1 335 ? 23.811 17.804 -29.814 1.00 87.12 335 TYR A C 1
ATOM 2790 O O . TYR A 1 335 ? 23.691 18.981 -29.483 1.00 87.12 335 TYR A O 1
ATOM 2798 N N . TYR A 1 336 ? 24.830 17.388 -30.570 1.00 89.38 336 TYR A N 1
ATOM 2799 C CA . TYR A 1 336 ? 25.906 18.264 -31.050 1.00 89.38 336 TYR A CA 1
ATOM 2800 C C . TYR A 1 336 ? 25.637 18.867 -32.435 1.00 89.38 336 TYR A C 1
ATOM 2802 O O . TYR A 1 336 ? 26.567 19.342 -33.082 1.00 89.38 336 TYR A O 1
ATOM 2810 N N . ARG A 1 337 ? 24.389 18.851 -32.918 1.00 88.31 337 ARG A N 1
ATOM 2811 C CA . ARG A 1 337 ? 24.046 19.186 -34.311 1.00 88.31 337 ARG A CA 1
ATOM 2812 C C . ARG A 1 337 ? 24.588 20.549 -34.751 1.00 88.31 337 ARG A C 1
ATOM 2814 O O . ARG A 1 337 ? 25.202 20.642 -35.815 1.00 88.31 337 ARG A O 1
ATOM 2821 N N . ASP A 1 338 ? 24.426 21.562 -33.904 1.00 86.12 338 ASP A N 1
ATOM 2822 C CA . ASP A 1 338 ? 24.914 22.918 -34.167 1.00 86.12 338 ASP A CA 1
ATOM 2823 C C . ASP A 1 338 ? 26.454 22.975 -34.181 1.00 86.12 338 ASP A C 1
ATOM 2825 O O . ASP A 1 338 ? 27.046 23.554 -35.087 1.00 86.12 338 ASP A O 1
ATOM 2829 N N . GLU A 1 339 ? 27.128 22.305 -33.236 1.00 89.38 339 GLU A N 1
ATOM 2830 C CA . GLU A 1 339 ? 28.602 22.239 -33.179 1.00 89.38 339 GLU A CA 1
ATOM 2831 C C . GLU A 1 339 ? 29.209 21.432 -34.341 1.00 89.38 339 GLU A C 1
ATOM 2833 O O . GLU A 1 339 ? 30.365 21.633 -34.719 1.00 89.38 339 GLU A O 1
ATOM 2838 N N . LEU A 1 340 ? 28.428 20.524 -34.927 1.00 89.00 340 LEU A N 1
ATOM 2839 C CA . LEU A 1 340 ? 28.800 19.727 -36.094 1.00 89.00 340 LEU A CA 1
ATOM 2840 C C . LEU A 1 340 ? 28.531 20.437 -37.429 1.00 89.00 340 LEU A C 1
ATOM 2842 O O . LEU A 1 340 ? 28.912 19.893 -38.472 1.00 89.00 340 LEU A O 1
ATOM 2846 N N . ASN A 1 341 ? 27.916 21.628 -37.404 1.00 87.75 341 ASN A N 1
ATOM 2847 C CA . ASN A 1 341 ? 27.444 22.376 -38.575 1.00 87.75 341 ASN A CA 1
ATOM 2848 C C . ASN A 1 341 ? 26.511 21.543 -39.472 1.00 87.75 341 ASN A C 1
ATOM 2850 O O . ASN A 1 341 ? 26.693 21.478 -40.688 1.00 87.75 341 ASN A O 1
ATOM 2854 N N . LEU A 1 342 ? 25.545 20.851 -38.865 1.00 85.56 342 LEU A N 1
ATOM 2855 C CA . LEU A 1 342 ? 24.559 20.041 -39.580 1.00 85.56 342 LEU A CA 1
ATOM 2856 C C . LEU A 1 342 ? 23.213 20.769 -39.648 1.00 85.56 342 LEU A C 1
ATOM 2858 O O . LEU A 1 342 ? 22.630 21.101 -38.617 1.00 85.56 342 LEU A O 1
ATOM 2862 N N . ASP A 1 343 ? 22.663 20.939 -40.852 1.00 84.44 343 ASP A N 1
ATOM 2863 C CA . ASP A 1 343 ? 21.343 21.553 -41.027 1.00 84.44 343 ASP A CA 1
ATOM 2864 C C . ASP A 1 343 ? 20.251 20.732 -40.327 1.00 84.44 343 ASP A C 1
ATOM 2866 O O . ASP A 1 343 ? 20.314 19.497 -40.285 1.00 84.44 343 ASP A O 1
ATOM 2870 N N . ARG A 1 344 ? 19.199 21.394 -39.822 1.00 73.88 344 ARG A N 1
ATOM 2871 C CA . ARG A 1 344 ? 18.082 20.741 -39.103 1.00 73.88 344 ARG A CA 1
ATOM 2872 C C . ARG A 1 344 ? 17.374 19.646 -39.913 1.00 73.88 344 ARG A C 1
ATOM 2874 O O . ARG A 1 344 ? 16.868 18.704 -39.318 1.00 73.88 344 ARG A O 1
ATOM 2881 N N . GLY A 1 345 ? 17.366 19.742 -41.244 1.00 74.81 345 GLY A N 1
ATOM 2882 C CA . GLY A 1 345 ? 16.777 18.738 -42.142 1.00 74.81 345 GLY A CA 1
ATOM 2883 C C . GLY A 1 345 ? 17.706 17.577 -42.516 1.00 74.81 345 GLY A C 1
ATOM 2884 O O . GLY A 1 345 ? 17.289 16.686 -43.251 1.00 74.81 345 GLY A O 1
ATOM 2885 N N . THR A 1 346 ? 18.961 17.576 -42.051 1.00 78.56 346 THR A N 1
ATOM 2886 C CA . THR A 1 346 ? 19.942 16.550 -42.433 1.00 78.56 346 THR A CA 1
ATOM 2887 C C . THR A 1 346 ? 19.559 15.193 -41.851 1.00 78.56 346 THR A C 1
ATOM 2889 O O . THR A 1 346 ? 19.535 15.029 -40.624 1.00 78.56 346 THR A O 1
ATOM 2892 N N . VAL A 1 347 ? 19.314 14.226 -42.740 1.00 80.31 347 VAL A N 1
ATOM 2893 C CA . VAL A 1 347 ? 19.075 12.815 -42.411 1.00 80.31 347 VAL A CA 1
ATOM 2894 C C . VAL A 1 347 ? 20.391 12.173 -41.973 1.00 80.31 347 VAL A C 1
ATOM 2896 O O . VAL A 1 347 ? 21.386 12.231 -42.692 1.00 80.31 347 VAL A O 1
ATOM 2899 N N . LEU A 1 348 ? 20.407 11.571 -40.784 1.00 81.50 348 LEU A N 1
ATOM 2900 C CA . LEU A 1 348 ? 21.598 10.957 -40.196 1.00 81.50 348 LEU A CA 1
ATOM 2901 C C . LEU A 1 348 ? 21.784 9.528 -40.728 1.00 81.50 348 LEU A C 1
ATOM 2903 O O . LEU A 1 348 ? 21.356 8.570 -40.100 1.00 81.50 348 LEU A O 1
ATOM 2907 N N . THR A 1 349 ? 22.389 9.392 -41.907 1.00 82.88 349 THR A N 1
ATOM 2908 C CA . THR A 1 349 ? 22.789 8.085 -42.466 1.00 82.88 349 THR A CA 1
ATOM 2909 C C . THR A 1 349 ? 24.079 7.574 -41.818 1.00 82.88 349 THR A C 1
ATOM 2911 O O . THR A 1 349 ? 24.912 8.399 -41.432 1.00 82.88 349 THR A O 1
ATOM 2914 N N . ASP A 1 350 ? 24.324 6.261 -41.833 1.00 81.75 350 ASP A N 1
ATOM 2915 C CA . ASP A 1 350 ? 25.541 5.635 -41.280 1.00 81.75 350 ASP A CA 1
ATOM 2916 C C . ASP A 1 350 ? 26.844 6.281 -41.780 1.00 81.75 350 ASP A C 1
ATOM 2918 O O . ASP A 1 350 ? 27.743 6.570 -40.995 1.00 81.75 350 ASP A O 1
ATOM 2922 N N . ASN A 1 351 ? 26.916 6.631 -43.069 1.00 83.56 351 ASN A N 1
ATOM 2923 C CA . ASN A 1 351 ? 28.084 7.305 -43.653 1.00 83.56 351 ASN A CA 1
ATOM 2924 C C . ASN A 1 351 ? 28.371 8.675 -43.014 1.00 83.56 351 ASN A C 1
ATOM 2926 O O . ASN A 1 351 ? 29.526 9.059 -42.825 1.00 83.56 351 ASN A O 1
ATOM 2930 N N . ILE A 1 352 ? 27.320 9.431 -42.685 1.00 83.44 352 ILE A N 1
ATOM 2931 C CA . ILE A 1 352 ? 27.448 10.744 -42.042 1.00 83.44 352 ILE A CA 1
ATOM 2932 C C . ILE A 1 352 ? 27.881 10.556 -40.590 1.00 83.44 352 ILE A C 1
ATOM 2934 O O . ILE A 1 352 ? 28.762 11.283 -40.128 1.00 83.44 352 ILE A O 1
ATOM 2938 N N . ILE A 1 353 ? 27.303 9.574 -39.895 1.00 83.56 353 ILE A N 1
ATOM 2939 C CA . ILE A 1 353 ? 27.670 9.223 -38.521 1.00 83.56 353 ILE A CA 1
ATOM 2940 C C . ILE A 1 353 ? 29.158 8.863 -38.444 1.00 83.56 353 ILE A C 1
ATOM 2942 O O . ILE A 1 353 ? 29.894 9.475 -37.667 1.00 83.56 353 ILE A O 1
ATOM 2946 N N . GLU A 1 354 ? 29.625 7.955 -39.303 1.00 85.31 354 GLU A N 1
ATOM 2947 C CA . GLU A 1 354 ? 31.018 7.500 -39.289 1.00 85.31 354 GLU A CA 1
ATOM 2948 C C . GLU A 1 354 ? 31.987 8.654 -39.599 1.00 85.31 354 GLU A C 1
ATOM 2950 O O . GLU A 1 354 ? 33.005 8.815 -38.928 1.00 85.31 354 GLU A O 1
ATOM 2955 N N . SER A 1 355 ? 31.622 9.556 -40.521 1.00 88.44 355 SER A N 1
ATOM 2956 C CA . SER A 1 355 ? 32.443 10.731 -40.862 1.00 88.44 355 SER A CA 1
ATOM 2957 C C . SER A 1 355 ? 32.646 11.730 -39.711 1.00 88.44 355 SER A C 1
ATOM 2959 O O . SER A 1 355 ? 33.567 12.547 -39.756 1.00 88.44 355 SER A O 1
ATOM 2961 N N . LYS A 1 356 ? 31.776 11.710 -38.691 1.00 89.00 356 LYS A N 1
ATOM 2962 C CA . LYS A 1 356 ? 31.793 12.659 -37.564 1.00 89.00 356 LYS A CA 1
ATOM 2963 C C . LYS A 1 356 ? 32.233 12.031 -36.243 1.00 89.00 356 LYS A C 1
ATOM 2965 O O . LYS A 1 356 ? 32.398 12.759 -35.264 1.00 89.00 356 LYS A O 1
ATOM 2970 N N . LYS A 1 357 ? 32.465 10.720 -36.208 1.00 86.75 357 LYS A N 1
ATOM 2971 C CA . LYS A 1 357 ? 32.731 9.942 -34.992 1.00 86.75 357 LYS A CA 1
ATOM 2972 C C . LYS A 1 357 ? 33.915 10.460 -34.168 1.00 86.75 357 LYS A C 1
ATOM 2974 O O . LYS A 1 357 ? 33.750 10.750 -32.988 1.00 86.75 357 LYS A O 1
ATOM 2979 N N . GLU A 1 358 ? 35.069 10.701 -34.793 1.00 87.75 358 GLU A N 1
ATOM 2980 C CA . GLU A 1 358 ? 36.261 11.226 -34.096 1.00 87.75 358 GLU A CA 1
ATOM 2981 C C . GLU A 1 358 ? 36.009 12.619 -33.481 1.00 87.75 358 GLU A C 1
ATOM 2983 O O . GLU A 1 358 ? 36.502 12.958 -32.401 1.00 87.75 358 GLU A O 1
ATOM 2988 N N . LEU A 1 359 ? 35.216 13.454 -34.160 1.00 90.44 359 LEU A N 1
ATOM 2989 C CA . LEU A 1 359 ? 34.855 14.781 -33.664 1.00 90.44 359 LEU A CA 1
ATOM 2990 C C . LEU A 1 359 ? 33.866 14.689 -32.492 1.00 90.44 359 LEU A C 1
ATOM 2992 O O . LEU A 1 359 ? 34.044 15.379 -31.487 1.00 90.44 359 LEU A O 1
ATOM 2996 N N . LEU A 1 360 ? 32.874 13.800 -32.585 1.00 88.75 360 LEU A N 1
ATOM 2997 C CA . LEU A 1 360 ? 31.951 13.499 -31.489 1.00 88.75 360 LEU A CA 1
ATOM 2998 C C . LEU A 1 360 ? 32.691 13.004 -30.248 1.00 88.75 360 LEU A C 1
ATOM 3000 O O . LEU A 1 360 ? 32.379 13.447 -29.147 1.00 88.75 360 LEU A O 1
ATOM 3004 N N . GLU A 1 361 ? 33.687 12.131 -30.401 1.00 87.88 361 GLU A N 1
ATOM 3005 C CA . GLU A 1 361 ? 34.501 11.641 -29.284 1.00 87.88 361 GLU A CA 1
ATOM 3006 C C . GLU A 1 361 ? 35.245 12.782 -28.574 1.00 87.88 361 GLU A C 1
ATOM 3008 O O . GLU A 1 361 ? 35.281 12.828 -27.340 1.00 87.88 361 GLU A O 1
ATOM 3013 N N . LYS A 1 362 ? 35.766 13.765 -29.326 1.00 89.56 362 LYS A N 1
ATOM 3014 C CA . LYS A 1 362 ? 36.380 14.979 -28.755 1.00 89.56 362 LYS A CA 1
ATOM 3015 C C . LYS A 1 362 ? 35.365 15.811 -27.967 1.00 89.56 362 LYS A C 1
ATOM 3017 O O . LYS A 1 362 ? 35.675 16.257 -26.859 1.00 89.56 362 LYS A O 1
ATOM 3022 N N . PHE A 1 363 ? 34.156 16.000 -28.495 1.00 91.38 363 PHE A N 1
ATOM 3023 C CA . PHE A 1 363 ? 33.086 16.717 -27.790 1.00 91.38 363 PHE A CA 1
ATOM 3024 C C . PHE A 1 363 ? 32.622 15.974 -26.535 1.00 91.38 363 PHE A C 1
ATOM 3026 O O . PHE A 1 363 ? 32.444 16.594 -25.482 1.00 91.38 363 PHE A O 1
ATOM 3033 N N . CYS A 1 364 ? 32.514 14.650 -26.621 1.00 89.50 364 CYS A N 1
ATOM 3034 C CA . CYS A 1 364 ? 32.150 13.789 -25.508 1.00 89.50 364 CYS A CA 1
ATOM 3035 C C . CYS A 1 364 ? 33.185 13.868 -24.378 1.00 89.50 364 CYS A C 1
ATOM 3037 O O . CYS A 1 364 ? 32.823 14.049 -23.216 1.00 89.50 364 CYS A O 1
ATOM 3039 N N . LYS A 1 365 ? 34.483 13.827 -24.713 1.00 89.31 365 LYS A N 1
ATOM 3040 C CA . LYS A 1 365 ? 35.571 14.002 -23.740 1.00 89.31 365 LYS A CA 1
ATOM 3041 C C . LYS A 1 365 ? 35.488 15.356 -23.029 1.00 89.31 365 LYS A C 1
ATOM 3043 O O . LYS A 1 365 ? 35.567 15.406 -21.806 1.00 89.31 365 LYS A O 1
ATOM 3048 N N . ARG A 1 366 ? 35.260 16.440 -23.777 1.00 90.31 366 ARG A N 1
ATOM 3049 C CA . ARG A 1 366 ? 35.104 17.793 -23.216 1.00 90.31 366 ARG A CA 1
ATOM 3050 C C . ARG A 1 366 ? 33.930 17.880 -22.231 1.00 90.31 366 ARG A C 1
ATOM 3052 O O . ARG A 1 366 ? 34.078 18.459 -21.159 1.00 90.31 366 ARG A O 1
ATOM 3059 N N . GLU A 1 367 ? 32.770 17.322 -22.577 1.00 89.81 367 GLU A N 1
ATOM 3060 C CA . GLU A 1 367 ? 31.602 17.296 -21.679 1.00 89.81 367 GLU A CA 1
ATOM 3061 C C . GLU A 1 367 ? 31.837 16.392 -20.457 1.00 89.81 367 GLU A C 1
ATOM 3063 O O . GLU A 1 367 ? 31.490 16.781 -19.343 1.00 89.81 367 GLU A O 1
ATOM 3068 N N . LYS A 1 368 ? 32.517 15.247 -20.617 1.00 89.69 368 LYS A N 1
ATOM 3069 C CA . LYS A 1 368 ? 32.936 14.393 -19.492 1.00 89.69 368 LYS A CA 1
ATOM 3070 C C . LYS A 1 368 ? 33.827 15.152 -18.501 1.00 89.69 368 LYS A C 1
ATOM 3072 O O . LYS A 1 368 ? 33.579 15.086 -17.299 1.00 89.69 368 LYS A O 1
ATOM 3077 N N . ASP A 1 369 ? 34.814 15.906 -18.988 1.00 89.31 369 ASP A N 1
ATOM 3078 C CA . ASP A 1 369 ? 35.703 16.713 -18.140 1.00 89.31 369 ASP A CA 1
ATOM 3079 C C . ASP A 1 369 ? 34.931 17.818 -17.391 1.00 89.31 369 ASP A C 1
ATOM 3081 O O . ASP A 1 369 ? 35.207 18.104 -16.222 1.00 89.31 369 ASP A O 1
ATOM 3085 N N . ASN A 1 370 ? 33.936 18.435 -18.037 1.00 89.62 370 ASN A N 1
ATOM 3086 C CA . ASN A 1 370 ? 33.064 19.428 -17.404 1.00 89.62 370 ASN A CA 1
ATOM 3087 C C . ASN A 1 370 ? 32.179 18.807 -16.320 1.00 89.62 370 ASN A C 1
ATOM 3089 O O . ASN A 1 370 ? 32.075 19.357 -15.222 1.00 89.62 370 ASN A O 1
ATOM 3093 N N . TYR A 1 371 ? 31.585 17.649 -16.599 1.00 91.50 371 TYR A N 1
ATOM 3094 C CA . TYR A 1 371 ? 30.765 16.933 -15.631 1.00 91.50 371 TYR A CA 1
ATOM 3095 C C . TYR A 1 371 ? 31.594 16.463 -14.427 1.00 91.50 371 TYR A C 1
ATOM 3097 O O . TYR A 1 371 ? 31.168 16.611 -13.283 1.00 91.50 371 TYR A O 1
ATOM 3105 N N . GLN A 1 372 ? 32.834 16.018 -14.654 1.00 90.19 372 GLN A N 1
ATOM 3106 C CA . GLN A 1 372 ? 33.762 15.688 -13.573 1.00 90.19 372 GLN A CA 1
ATOM 3107 C C . GLN A 1 372 ? 34.073 16.898 -12.680 1.00 90.19 372 GLN A C 1
ATOM 3109 O O . GLN A 1 372 ? 34.124 16.759 -11.457 1.00 90.19 372 GLN A O 1
ATOM 3114 N N . LYS A 1 373 ? 34.264 18.092 -13.260 1.00 90.19 373 LYS A N 1
ATOM 3115 C CA . LYS A 1 373 ? 34.436 19.330 -12.478 1.00 90.19 373 LYS A CA 1
ATOM 3116 C C . LYS A 1 373 ? 33.199 19.634 -11.637 1.00 90.19 373 LYS A C 1
ATOM 3118 O O . LYS A 1 373 ? 33.358 19.951 -10.464 1.00 90.19 373 LYS A O 1
ATOM 3123 N N . TYR A 1 374 ? 32.001 19.481 -12.203 1.00 92.19 374 TYR A N 1
ATOM 3124 C CA . TYR A 1 374 ? 30.743 19.655 -11.475 1.00 92.19 374 TYR A CA 1
ATOM 3125 C C . TYR A 1 374 ? 30.638 18.711 -10.272 1.00 92.19 374 TYR A C 1
ATOM 3127 O O . TYR A 1 374 ? 30.435 19.186 -9.155 1.00 92.19 374 TYR A O 1
ATOM 3135 N N . LEU A 1 375 ? 30.868 17.406 -10.451 1.00 90.50 375 LEU A N 1
ATOM 3136 C CA . LEU A 1 375 ? 30.794 16.449 -9.341 1.00 90.50 375 LEU A CA 1
ATOM 3137 C C . LEU A 1 375 ? 31.801 16.767 -8.225 1.00 90.50 375 LEU A C 1
ATOM 3139 O O . LEU A 1 375 ? 31.467 16.668 -7.046 1.00 90.50 375 LEU A O 1
ATOM 3143 N N . LYS A 1 376 ? 33.009 17.226 -8.579 1.00 87.12 376 LYS A N 1
ATOM 3144 C CA . LYS A 1 376 ? 34.012 17.673 -7.598 1.00 87.12 376 LYS A CA 1
ATOM 3145 C C . LYS A 1 376 ? 33.564 18.886 -6.779 1.00 87.12 376 LYS A C 1
ATOM 3147 O O . LYS A 1 376 ? 34.061 19.054 -5.676 1.00 87.12 376 LYS A O 1
ATOM 3152 N N . THR A 1 377 ? 32.649 19.718 -7.284 1.00 89.06 377 THR A N 1
ATOM 3153 C CA . THR A 1 377 ? 32.110 20.847 -6.503 1.00 89.06 377 THR A CA 1
ATOM 3154 C C . THR A 1 377 ? 31.093 20.432 -5.444 1.00 89.06 377 THR A C 1
ATOM 3156 O O . THR A 1 377 ? 30.872 21.186 -4.499 1.00 89.06 377 THR A O 1
ATOM 3159 N N . LEU A 1 378 ? 30.478 19.253 -5.589 1.00 87.12 378 LEU A N 1
ATOM 3160 C CA . LEU A 1 378 ? 29.523 18.721 -4.614 1.00 87.12 378 LEU A CA 1
ATOM 3161 C C . LEU A 1 378 ? 30.246 18.090 -3.419 1.00 87.12 378 LEU A C 1
ATOM 3163 O O . LEU A 1 378 ? 29.819 18.245 -2.282 1.00 87.12 378 LEU A O 1
ATOM 3167 N N . ILE A 1 379 ? 31.372 17.425 -3.670 1.00 83.25 379 ILE A N 1
ATOM 3168 C CA . ILE A 1 379 ? 32.174 16.761 -2.641 1.00 83.25 379 ILE A CA 1
ATOM 3169 C C . ILE A 1 379 ? 32.886 17.807 -1.773 1.00 83.25 379 ILE A C 1
ATOM 3171 O O . ILE A 1 379 ? 33.743 18.544 -2.258 1.00 83.25 379 ILE A O 1
ATOM 3175 N N . LYS A 1 380 ? 32.546 17.858 -0.480 1.00 71.12 380 LYS A N 1
ATOM 3176 C CA . LYS A 1 380 ? 33.129 18.822 0.475 1.00 71.12 380 LYS A CA 1
ATOM 3177 C C . LYS A 1 380 ? 34.287 18.257 1.292 1.00 71.12 380 LYS A C 1
ATOM 3179 O O . LYS A 1 380 ? 35.114 19.023 1.782 1.00 71.12 380 LYS A O 1
ATOM 3184 N N . THR A 1 381 ? 34.334 16.944 1.466 1.00 69.62 381 THR A N 1
ATOM 3185 C CA . THR A 1 381 ? 35.354 16.249 2.254 1.00 69.62 381 THR A CA 1
ATOM 3186 C C . THR A 1 381 ? 36.497 15.776 1.356 1.00 69.62 381 THR A C 1
ATOM 3188 O O . THR A 1 381 ? 36.335 15.563 0.155 1.00 69.62 381 THR A O 1
ATOM 3191 N N . THR A 1 382 ? 37.693 15.649 1.927 1.00 69.31 382 THR A N 1
ATOM 3192 C CA . THR A 1 382 ? 38.907 15.276 1.183 1.00 69.31 382 THR A CA 1
ATOM 3193 C C . THR A 1 382 ? 38.889 13.805 0.748 1.00 69.31 382 THR A C 1
ATOM 3195 O O . THR A 1 382 ? 39.418 13.477 -0.312 1.00 69.31 382 THR A O 1
ATOM 3198 N N . GLU A 1 383 ? 38.232 12.939 1.526 1.00 73.88 383 GLU A N 1
ATOM 3199 C CA . GLU A 1 383 ? 38.055 11.504 1.264 1.00 73.88 383 GLU A CA 1
ATOM 3200 C C . GLU A 1 383 ? 36.615 11.069 1.611 1.00 73.88 383 GLU A C 1
ATOM 3202 O O . GLU A 1 383 ? 36.409 10.384 2.608 1.00 73.88 383 GLU A O 1
ATOM 3207 N N . PRO A 1 384 ? 35.583 11.474 0.843 1.00 79.38 384 PRO A N 1
ATOM 3208 C CA . PRO A 1 384 ? 34.207 11.106 1.171 1.00 79.38 384 PRO A CA 1
ATOM 3209 C C . PRO A 1 384 ? 33.990 9.606 0.981 1.00 79.38 384 PRO A C 1
ATOM 3211 O O . PRO A 1 384 ? 34.465 9.038 -0.008 1.00 79.38 384 PRO A O 1
ATOM 3214 N N . HIS A 1 385 ? 33.180 8.986 1.828 1.00 88.81 385 HIS A N 1
ATOM 3215 C CA . HIS A 1 385 ? 32.509 7.737 1.478 1.00 88.81 385 HIS A CA 1
ATOM 3216 C C . HIS A 1 385 ? 31.123 8.091 0.953 1.00 88.81 385 HIS A C 1
ATOM 3218 O O . HIS A 1 385 ? 30.304 8.676 1.663 1.00 88.81 385 HIS A O 1
ATOM 3224 N N . ILE A 1 386 ? 30.913 7.817 -0.334 1.00 91.75 386 ILE A N 1
ATOM 3225 C CA . ILE A 1 386 ? 29.766 8.327 -1.081 1.00 91.75 386 ILE A CA 1
ATOM 3226 C C . ILE A 1 386 ? 28.742 7.215 -1.258 1.00 91.75 386 ILE A C 1
ATOM 3228 O O . ILE A 1 386 ? 29.055 6.172 -1.842 1.00 91.75 386 ILE A O 1
ATOM 3232 N N . ALA A 1 387 ? 27.514 7.489 -0.836 1.00 93.19 387 ALA A N 1
ATOM 3233 C CA . ALA A 1 387 ? 26.343 6.725 -1.225 1.00 93.19 387 ALA A CA 1
ATOM 3234 C C . ALA A 1 387 ? 25.619 7.353 -2.413 1.00 93.19 387 ALA A C 1
ATOM 3236 O O . ALA A 1 387 ? 25.617 8.572 -2.582 1.00 93.19 387 ALA A O 1
ATOM 3237 N N . VAL A 1 388 ? 24.942 6.523 -3.197 1.00 92.69 388 VAL A N 1
ATOM 3238 C CA . VAL A 1 388 ? 24.064 6.935 -4.292 1.00 92.69 388 VAL A CA 1
ATOM 3239 C C . VAL A 1 388 ? 22.687 6.336 -4.058 1.00 92.69 388 VAL A C 1
ATOM 3241 O O . VAL A 1 388 ? 22.541 5.118 -3.990 1.00 92.69 388 VAL A O 1
ATOM 3244 N N . VAL A 1 389 ? 21.673 7.194 -3.972 1.00 92.06 389 VAL A N 1
ATOM 3245 C CA . VAL A 1 389 ? 20.269 6.776 -3.934 1.00 92.06 389 VAL A CA 1
ATOM 3246 C C . VAL A 1 389 ? 19.739 6.787 -5.365 1.00 92.06 389 VAL A C 1
ATOM 3248 O O . VAL A 1 389 ? 19.586 7.855 -5.963 1.00 92.06 389 VAL A O 1
ATOM 3251 N N . ASP A 1 390 ? 19.483 5.595 -5.903 1.00 82.25 390 ASP A N 1
ATOM 3252 C CA . ASP A 1 390 ? 18.980 5.355 -7.263 1.00 82.25 390 ASP A CA 1
ATOM 3253 C C . ASP A 1 390 ? 17.844 4.328 -7.180 1.00 82.25 390 ASP A C 1
ATOM 3255 O O . ASP A 1 390 ? 18.063 3.205 -6.743 1.00 82.25 390 ASP A O 1
ATOM 3259 N N . THR A 1 391 ? 16.607 4.704 -7.503 1.00 77.12 391 THR A N 1
ATOM 3260 C CA . THR A 1 391 ? 15.434 3.893 -7.124 1.00 77.12 391 THR A CA 1
ATOM 3261 C C . THR A 1 391 ? 15.301 2.615 -7.961 1.00 77.12 391 THR A C 1
ATOM 3263 O O . THR A 1 391 ? 14.965 1.571 -7.408 1.00 77.12 391 THR A O 1
ATOM 3266 N N . ALA A 1 392 ? 15.644 2.642 -9.251 1.00 74.81 392 ALA A N 1
ATOM 3267 C CA . ALA A 1 392 ? 15.687 1.463 -10.119 1.00 74.81 392 ALA A CA 1
ATOM 3268 C C . ALA A 1 392 ? 16.764 1.626 -11.203 1.00 74.81 392 ALA A C 1
ATOM 3270 O O . ALA A 1 392 ? 16.899 2.698 -11.787 1.00 74.81 392 ALA A O 1
ATOM 3271 N N . THR A 1 393 ? 17.530 0.567 -11.493 1.00 65.31 393 THR A N 1
ATOM 3272 C CA . THR A 1 393 ? 18.739 0.685 -12.326 1.00 65.31 393 THR A CA 1
ATOM 3273 C C . THR A 1 393 ? 18.889 -0.479 -13.323 1.00 65.31 393 THR A C 1
ATOM 3275 O O . THR A 1 393 ? 19.162 -1.614 -12.945 1.00 65.31 393 THR A O 1
ATOM 3278 N N . GLU A 1 394 ? 18.693 -0.213 -14.622 1.00 63.69 394 GLU A N 1
ATOM 3279 C CA . GLU A 1 394 ? 18.876 -1.188 -15.720 1.00 63.69 394 GLU A CA 1
ATOM 3280 C C . GLU A 1 394 ? 20.120 -0.842 -16.575 1.00 63.69 394 GLU A C 1
ATOM 3282 O O . GLU A 1 394 ? 21.231 -0.707 -16.063 1.00 63.69 394 GLU A O 1
ATOM 3287 N N . ALA A 1 395 ? 19.965 -0.673 -17.895 1.00 59.47 395 ALA A N 1
ATOM 3288 C CA . ALA A 1 395 ? 21.060 -0.384 -18.823 1.00 59.47 395 ALA A CA 1
ATOM 3289 C C . ALA A 1 395 ? 21.742 0.980 -18.572 1.00 59.47 395 ALA A C 1
ATOM 3291 O O . ALA A 1 395 ? 22.911 1.154 -18.918 1.00 59.47 395 ALA A O 1
ATOM 3292 N N . TYR A 1 396 ? 21.034 1.931 -17.949 1.00 69.69 396 TYR A N 1
ATOM 3293 C CA . TYR A 1 396 ? 21.486 3.304 -17.693 1.00 69.69 396 TYR A CA 1
ATOM 3294 C C . TYR A 1 396 ? 21.568 3.593 -16.195 1.00 69.69 396 TYR A C 1
ATOM 3296 O O . TYR A 1 396 ? 20.767 4.352 -15.655 1.00 69.69 396 TYR A O 1
ATOM 3304 N N . SER A 1 397 ? 22.533 2.975 -15.521 1.00 80.44 397 SER A N 1
ATOM 3305 C CA . SER A 1 397 ? 22.702 3.170 -14.083 1.00 80.44 397 SER A CA 1
ATOM 3306 C C . SER A 1 397 ? 23.362 4.505 -13.745 1.00 80.44 397 SER A C 1
ATOM 3308 O O . SER A 1 397 ? 24.460 4.815 -14.224 1.00 80.44 397 SER A O 1
ATOM 3310 N N . SER A 1 398 ? 22.720 5.276 -12.866 1.00 86.81 398 SER A N 1
ATOM 3311 C CA . SER A 1 398 ? 23.263 6.542 -12.365 1.00 86.81 398 SER A CA 1
ATOM 3312 C C . SER A 1 398 ? 24.494 6.305 -11.494 1.00 86.81 398 SER A C 1
ATOM 3314 O O . SER A 1 398 ? 25.481 7.030 -11.620 1.00 86.81 398 SER A O 1
ATOM 3316 N N . GLN A 1 399 ? 24.494 5.236 -10.690 1.00 86.94 399 GLN A N 1
ATOM 3317 C CA . GLN A 1 399 ? 25.662 4.820 -9.908 1.00 86.94 399 GLN A CA 1
ATOM 3318 C C . GLN A 1 399 ? 26.866 4.534 -10.813 1.00 86.94 399 GLN A C 1
ATOM 3320 O O . GLN A 1 399 ? 27.960 5.020 -10.548 1.00 86.94 399 GLN A O 1
ATOM 3325 N N . ARG A 1 400 ? 26.666 3.839 -11.943 1.00 84.88 400 ARG A N 1
ATOM 3326 C CA . ARG A 1 400 ? 27.735 3.588 -12.930 1.00 84.88 400 ARG A CA 1
ATOM 3327 C C . ARG A 1 400 ? 28.331 4.858 -13.497 1.00 84.88 400 ARG A C 1
ATOM 3329 O O . ARG A 1 400 ? 29.549 4.962 -13.641 1.00 84.88 400 ARG A O 1
ATOM 3336 N N . LEU A 1 401 ? 27.465 5.800 -13.856 1.00 88.75 401 LEU A N 1
ATOM 3337 C CA . LEU A 1 401 ? 27.897 7.088 -14.368 1.00 88.75 401 LEU A CA 1
ATOM 3338 C C . LEU A 1 401 ? 28.748 7.826 -13.331 1.00 88.75 401 LEU A C 1
ATOM 3340 O O . LEU A 1 401 ? 29.828 8.317 -13.659 1.00 88.75 401 LEU A O 1
ATOM 3344 N N . LEU A 1 402 ? 28.279 7.873 -12.087 1.00 90.31 402 LEU A N 1
ATOM 3345 C CA . LEU A 1 402 ? 28.977 8.544 -10.997 1.00 90.31 402 LEU A CA 1
ATOM 3346 C C . LEU A 1 402 ? 30.313 7.861 -10.679 1.00 90.31 402 LEU A C 1
ATOM 3348 O O . LEU A 1 402 ? 31.331 8.550 -10.651 1.00 90.31 402 LEU A O 1
ATOM 3352 N N . ASP A 1 403 ? 30.342 6.533 -10.550 1.00 87.69 403 ASP A N 1
ATOM 3353 C CA . ASP A 1 403 ? 31.559 5.758 -10.284 1.00 87.69 403 ASP A CA 1
ATOM 3354 C C . ASP A 1 403 ? 32.641 6.018 -11.338 1.00 87.69 403 ASP A C 1
ATOM 3356 O O . ASP A 1 403 ? 33.803 6.297 -11.022 1.00 87.69 403 ASP A O 1
ATOM 3360 N N . ALA A 1 404 ? 32.252 5.980 -12.615 1.00 87.00 404 ALA A N 1
ATOM 3361 C CA . ALA A 1 404 ? 33.184 6.131 -13.722 1.00 87.00 404 ALA A CA 1
ATOM 3362 C C . ALA A 1 404 ? 33.725 7.559 -13.878 1.00 87.00 404 ALA A C 1
ATOM 3364 O O . ALA A 1 404 ? 34.855 7.749 -14.331 1.00 87.00 404 ALA A O 1
ATOM 3365 N N . VAL A 1 405 ? 32.936 8.579 -13.533 1.00 89.69 405 VAL A N 1
ATOM 3366 C CA . VAL A 1 405 ? 33.355 9.987 -13.639 1.00 89.69 405 VAL A CA 1
ATOM 3367 C C . VAL A 1 405 ? 34.153 10.419 -12.407 1.00 89.69 405 VAL A C 1
ATOM 3369 O O . VAL A 1 405 ? 35.144 11.146 -12.531 1.00 89.69 405 VAL A O 1
ATOM 3372 N N . LEU A 1 406 ? 33.767 9.946 -11.220 1.00 88.12 406 LEU A N 1
ATOM 3373 C CA . LEU A 1 406 ? 34.502 10.175 -9.975 1.00 88.12 406 LEU A CA 1
ATOM 3374 C C . LEU A 1 406 ? 35.774 9.324 -9.872 1.00 88.12 406 LEU A C 1
ATOM 3376 O O . LEU A 1 406 ? 36.641 9.642 -9.061 1.00 88.12 406 LEU A O 1
ATOM 3380 N N . ASN A 1 407 ? 35.896 8.281 -10.701 1.00 86.06 407 ASN A N 1
ATOM 3381 C CA . ASN A 1 407 ? 36.973 7.294 -10.665 1.00 86.06 407 ASN A CA 1
ATOM 3382 C C . ASN A 1 407 ? 37.106 6.631 -9.282 1.00 86.06 407 ASN A C 1
ATOM 3384 O O . ASN A 1 407 ? 38.199 6.503 -8.730 1.00 86.06 407 ASN A O 1
ATOM 3388 N N . ARG A 1 408 ? 35.965 6.255 -8.700 1.00 85.25 408 ARG A N 1
ATOM 3389 C CA . ARG A 1 408 ? 35.871 5.594 -7.395 1.00 85.25 408 ARG A CA 1
ATOM 3390 C C . ARG A 1 408 ? 34.590 4.779 -7.313 1.00 85.25 408 ARG A C 1
ATOM 3392 O O . ARG A 1 408 ? 33.640 5.088 -8.016 1.00 85.25 408 ARG A O 1
ATOM 3399 N N . ARG A 1 409 ? 34.547 3.785 -6.428 1.00 86.00 409 ARG A N 1
ATOM 3400 C CA . ARG A 1 409 ? 33.301 3.063 -6.139 1.00 86.00 409 ARG A CA 1
ATOM 3401 C C . ARG A 1 409 ? 32.453 3.820 -5.123 1.00 86.00 409 ARG A C 1
ATOM 3403 O O . ARG A 1 409 ? 32.998 4.380 -4.171 1.00 86.00 409 ARG A O 1
ATOM 3410 N N . THR A 1 410 ? 31.146 3.806 -5.337 1.00 90.44 410 THR A N 1
ATOM 3411 C CA . THR A 1 410 ? 30.126 4.325 -4.420 1.00 90.44 410 THR A CA 1
ATOM 3412 C C . THR A 1 410 ? 29.239 3.192 -3.900 1.00 90.44 410 THR A C 1
ATOM 3414 O O . THR A 1 410 ? 29.136 2.142 -4.542 1.00 90.44 410 THR A O 1
ATOM 3417 N N . GLN A 1 411 ? 28.610 3.392 -2.738 1.00 91.31 411 GLN A N 1
ATOM 3418 C CA . GLN A 1 411 ? 27.614 2.472 -2.179 1.00 91.31 411 GLN A CA 1
ATOM 3419 C C . GLN A 1 411 ? 26.226 2.812 -2.737 1.00 91.31 411 GLN A C 1
ATOM 3421 O O . GLN A 1 411 ? 25.729 3.920 -2.557 1.00 91.31 411 GLN A O 1
ATOM 3426 N N . GLY A 1 412 ? 25.585 1.866 -3.413 1.00 89.88 412 GLY A N 1
ATOM 3427 C CA . GLY A 1 412 ? 24.234 2.021 -3.939 1.00 89.88 412 GLY A CA 1
ATOM 3428 C C . GLY A 1 412 ? 23.175 1.735 -2.878 1.00 89.88 412 GLY A C 1
ATOM 3429 O O . GLY A 1 412 ? 23.278 0.766 -2.128 1.00 89.88 412 GLY A O 1
ATOM 3430 N N . PHE A 1 413 ? 22.128 2.546 -2.850 1.00 91.00 413 PHE A N 1
ATOM 3431 C CA . PHE A 1 413 ? 20.887 2.241 -2.150 1.00 91.00 413 PHE A CA 1
ATOM 3432 C C . PHE A 1 413 ? 19.757 2.284 -3.164 1.00 91.00 413 PHE A C 1
ATOM 3434 O O . PHE A 1 413 ? 19.467 3.343 -3.734 1.00 91.00 413 PHE A O 1
ATOM 3441 N N . TRP A 1 414 ? 19.180 1.112 -3.423 1.00 87.62 414 TRP A N 1
ATOM 3442 C CA . TRP A 1 414 ? 18.187 0.904 -4.467 1.00 87.62 414 TRP A CA 1
ATOM 3443 C C . TRP A 1 414 ? 16.845 0.470 -3.897 1.00 87.62 414 TRP A C 1
ATOM 3445 O O . TRP A 1 414 ? 16.772 -0.150 -2.835 1.00 87.62 414 TRP A O 1
ATOM 3455 N N . TRP A 1 415 ? 15.768 0.729 -4.642 1.00 84.62 415 TRP A N 1
ATOM 3456 C CA . TRP A 1 415 ? 14.502 0.073 -4.337 1.00 84.62 415 TRP A CA 1
ATOM 3457 C C . TRP A 1 415 ? 14.532 -1.388 -4.789 1.00 84.62 415 TRP A C 1
ATOM 3459 O O . TRP A 1 415 ? 14.035 -2.248 -4.071 1.00 84.62 415 TRP A O 1
ATOM 3469 N N . ILE A 1 416 ? 15.108 -1.680 -5.963 1.00 75.94 416 ILE A N 1
ATOM 3470 C CA . ILE A 1 416 ? 15.065 -3.005 -6.606 1.00 75.94 416 ILE A CA 1
ATOM 3471 C C . ILE A 1 416 ? 16.453 -3.421 -7.084 1.00 75.94 416 ILE A C 1
ATOM 3473 O O . ILE A 1 416 ? 17.176 -2.624 -7.683 1.00 75.94 416 ILE A O 1
ATOM 3477 N N . LYS A 1 417 ? 16.784 -4.704 -6.911 1.00 61.91 417 LYS A N 1
ATOM 3478 C CA . LYS A 1 417 ? 17.988 -5.333 -7.461 1.00 61.91 417 LYS A CA 1
ATOM 3479 C C . LYS A 1 417 ? 17.651 -6.172 -8.696 1.00 61.91 417 LYS A C 1
ATOM 3481 O O . LYS A 1 417 ? 17.150 -7.279 -8.564 1.00 61.91 417 LYS A O 1
ATOM 3486 N N . LEU A 1 418 ? 17.957 -5.663 -9.887 1.00 54.72 418 LEU A N 1
ATOM 3487 C CA . LEU A 1 418 ? 17.623 -6.324 -11.155 1.00 54.72 418 LEU A CA 1
ATOM 3488 C C . LEU A 1 418 ? 18.554 -7.518 -11.482 1.00 54.72 418 LEU A C 1
ATOM 3490 O O . LEU A 1 418 ? 19.738 -7.531 -11.140 1.00 54.72 418 LEU A O 1
ATOM 3494 N N . HIS A 1 419 ? 17.987 -8.541 -12.134 1.00 48.78 419 HIS A N 1
ATOM 3495 C CA . HIS A 1 419 ? 18.548 -9.887 -12.352 1.00 48.78 419 HIS A CA 1
ATOM 3496 C C . HIS A 1 419 ? 19.915 -9.928 -13.075 1.00 48.78 419 HIS A C 1
ATOM 3498 O O . HIS A 1 419 ? 20.131 -9.275 -14.097 1.00 48.78 419 HIS A O 1
ATOM 3504 N N . LYS A 1 420 ? 20.780 -10.869 -12.658 1.00 41.00 420 LYS A N 1
ATOM 3505 C CA . LYS A 1 420 ? 22.077 -11.246 -13.277 1.00 41.00 420 LYS A CA 1
ATOM 3506 C C . LYS A 1 420 ? 22.041 -11.662 -14.766 1.00 41.00 420 LYS A C 1
ATOM 3508 O O . LYS A 1 420 ? 23.097 -11.881 -15.341 1.00 41.00 420 LYS A O 1
ATOM 3513 N N . ALA A 1 421 ? 20.869 -11.848 -15.383 1.00 36.50 421 ALA A N 1
ATOM 3514 C CA . ALA A 1 421 ? 20.747 -12.530 -16.685 1.00 36.50 421 ALA A CA 1
ATOM 3515 C C . ALA A 1 421 ? 20.625 -11.578 -17.879 1.00 36.50 421 ALA A C 1
ATOM 3517 O O . ALA A 1 421 ? 20.780 -12.018 -19.010 1.00 36.50 421 ALA A O 1
ATOM 3518 N N . ARG A 1 422 ? 20.366 -10.284 -17.649 1.00 40.19 422 ARG A N 1
ATOM 3519 C CA . ARG A 1 422 ? 20.359 -9.272 -18.722 1.00 40.19 422 ARG A CA 1
ATOM 3520 C C . ARG A 1 422 ? 21.487 -8.262 -18.621 1.00 40.19 422 ARG A C 1
ATOM 3522 O O . ARG A 1 422 ? 21.727 -7.539 -19.580 1.00 40.19 422 ARG A O 1
ATOM 3529 N N . VAL A 1 423 ? 22.209 -8.242 -17.503 1.00 44.91 423 VAL A N 1
ATOM 3530 C CA . VAL A 1 423 ? 23.433 -7.464 -17.395 1.00 44.91 423 VAL A CA 1
ATOM 3531 C C . VAL A 1 423 ? 24.431 -8.203 -16.509 1.00 44.91 423 VAL A C 1
ATOM 3533 O O . VAL A 1 423 ? 24.182 -8.442 -15.327 1.00 44.91 423 VAL A O 1
ATOM 3536 N N . ASN A 1 424 ? 25.567 -8.586 -17.091 1.00 38.44 424 ASN A N 1
ATOM 3537 C CA . ASN A 1 424 ? 26.735 -9.029 -16.340 1.00 38.44 424 ASN A CA 1
ATOM 3538 C C . ASN A 1 424 ? 27.233 -7.843 -15.503 1.00 38.44 424 ASN A C 1
ATOM 3540 O O . ASN A 1 424 ? 28.031 -7.031 -15.963 1.00 38.44 424 ASN A O 1
ATOM 3544 N N . PHE A 1 425 ? 26.756 -7.733 -14.267 1.00 53.16 425 PHE A N 1
ATOM 3545 C CA . PHE A 1 425 ? 27.237 -6.760 -13.291 1.00 53.16 425 PHE A CA 1
ATOM 3546 C C . PHE A 1 425 ? 27.978 -7.450 -12.134 1.00 53.16 425 PHE A C 1
ATOM 3548 O O . PHE A 1 425 ? 27.526 -7.398 -10.986 1.00 53.16 425 PHE A O 1
ATOM 3555 N N . PRO A 1 426 ? 29.119 -8.120 -12.373 1.00 45.72 426 PRO A N 1
ATOM 3556 C CA . PRO A 1 426 ? 30.005 -8.445 -11.273 1.00 45.72 426 PRO A CA 1
ATOM 3557 C C . PRO A 1 426 ? 30.597 -7.111 -10.785 1.00 45.72 426 PRO A C 1
ATOM 3559 O O . PRO A 1 426 ? 31.236 -6.423 -11.574 1.00 45.72 426 PRO A O 1
ATOM 3562 N N . ASN A 1 427 ? 30.383 -6.744 -9.510 1.00 55.84 427 ASN A N 1
ATOM 3563 C CA . ASN A 1 427 ? 31.155 -5.747 -8.724 1.00 55.84 427 ASN A CA 1
ATOM 3564 C C . ASN A 1 427 ? 30.472 -4.447 -8.216 1.00 55.84 427 ASN A C 1
ATOM 3566 O O . ASN A 1 427 ? 31.210 -3.579 -7.733 1.00 55.84 427 ASN A O 1
ATOM 3570 N N . TYR A 1 428 ? 29.137 -4.294 -8.213 1.00 69.12 428 TYR A N 1
ATOM 3571 C CA . TYR A 1 428 ? 28.501 -3.177 -7.470 1.00 69.12 428 TYR A CA 1
ATOM 3572 C C . TYR A 1 428 ? 28.405 -3.463 -5.972 1.00 69.12 428 TYR A C 1
ATOM 3574 O O . TYR A 1 428 ? 28.043 -4.568 -5.566 1.00 69.12 428 TYR A O 1
ATOM 3582 N N . LEU A 1 429 ? 28.693 -2.437 -5.172 1.00 79.44 429 LEU A N 1
ATOM 3583 C CA . LEU A 1 429 ? 28.315 -2.370 -3.765 1.00 79.44 429 LEU A CA 1
ATOM 3584 C C . LEU A 1 429 ? 26.934 -1.714 -3.721 1.00 79.44 429 LEU A C 1
ATOM 3586 O O . LEU A 1 429 ? 26.814 -0.546 -4.094 1.00 79.44 429 LEU A O 1
ATOM 3590 N N . ALA A 1 430 ? 25.891 -2.479 -3.399 1.00 84.75 430 ALA A N 1
ATOM 3591 C CA . ALA A 1 430 ? 24.531 -1.959 -3.336 1.00 84.75 430 ALA A CA 1
ATOM 3592 C C . ALA A 1 430 ? 23.630 -2.781 -2.408 1.00 84.75 430 ALA A C 1
ATOM 3594 O O . ALA A 1 430 ? 23.650 -4.017 -2.457 1.00 84.75 430 ALA A O 1
ATOM 3595 N N . ASP A 1 431 ? 22.785 -2.070 -1.666 1.00 87.19 431 ASP A N 1
ATOM 3596 C CA . ASP A 1 431 ? 21.705 -2.621 -0.851 1.00 87.19 431 ASP A CA 1
ATOM 3597 C C . ASP A 1 431 ? 20.355 -2.324 -1.510 1.00 87.19 431 ASP A C 1
ATOM 3599 O O . ASP A 1 431 ? 20.181 -1.298 -2.170 1.00 87.19 431 ASP A O 1
ATOM 3603 N N . SER A 1 432 ? 19.389 -3.225 -1.327 1.00 87.56 432 SER A N 1
ATOM 3604 C CA . SER A 1 432 ? 18.052 -3.127 -1.920 1.00 87.56 432 SER A CA 1
ATOM 3605 C C . SER A 1 432 ? 16.985 -3.116 -0.835 1.00 87.56 432 SER A C 1
ATOM 3607 O O . SER A 1 432 ? 17.027 -3.934 0.086 1.00 87.56 432 SER A O 1
ATOM 3609 N N . PHE A 1 433 ? 16.017 -2.212 -0.966 1.00 89.25 433 PHE A N 1
ATOM 3610 C CA . PHE A 1 433 ? 14.843 -2.169 -0.100 1.00 89.25 433 PHE A CA 1
ATOM 3611 C C . PHE A 1 433 ? 13.877 -3.328 -0.381 1.00 89.25 433 PHE A C 1
ATOM 3613 O O . PHE A 1 433 ? 13.299 -3.912 0.538 1.00 89.25 433 PHE A O 1
ATOM 3620 N N . SER A 1 434 ? 13.726 -3.702 -1.652 1.00 83.62 434 SER A N 1
ATOM 3621 C CA . SER A 1 434 ? 13.029 -4.918 -2.058 1.00 83.62 434 SER A CA 1
ATOM 3622 C C . SER A 1 434 ? 13.867 -6.156 -1.748 1.00 83.62 434 SER A C 1
ATOM 3624 O O . SER A 1 434 ? 15.052 -6.210 -2.095 1.00 83.62 434 SER A O 1
ATOM 3626 N N . THR A 1 435 ? 13.233 -7.162 -1.143 1.00 71.38 435 THR A N 1
ATOM 3627 C CA . THR A 1 435 ? 13.821 -8.488 -0.886 1.00 71.38 435 THR A CA 1
ATOM 3628 C C . THR A 1 435 ? 13.628 -9.461 -2.053 1.00 71.38 435 THR A C 1
ATOM 3630 O O . THR A 1 435 ? 14.328 -10.470 -2.125 1.00 71.38 435 THR A O 1
ATOM 3633 N N . VAL A 1 436 ? 12.712 -9.155 -2.977 1.00 65.62 436 VAL A N 1
ATOM 3634 C CA . VAL A 1 436 ? 12.446 -9.925 -4.199 1.00 65.62 436 VAL A CA 1
ATOM 3635 C C . VAL A 1 436 ? 13.256 -9.389 -5.386 1.00 65.62 436 VAL A C 1
ATOM 3637 O O . VAL A 1 436 ? 13.552 -8.193 -5.464 1.00 65.62 436 VAL A O 1
ATOM 3640 N N . GLU A 1 437 ? 13.628 -10.287 -6.310 1.00 58.31 437 GLU A N 1
ATOM 3641 C CA . GLU A 1 437 ? 14.484 -9.990 -7.481 1.00 58.31 437 GLU A CA 1
ATOM 3642 C C . GLU A 1 437 ? 13.843 -9.018 -8.494 1.00 58.31 437 GLU A C 1
ATOM 3644 O O . GLU A 1 437 ? 14.536 -8.433 -9.324 1.00 58.31 437 GLU A O 1
ATOM 3649 N N . TRP A 1 438 ? 12.524 -8.833 -8.422 1.00 62.16 438 TRP A N 1
ATOM 3650 C CA . TRP A 1 438 ? 11.730 -7.872 -9.192 1.00 62.16 438 TRP A CA 1
ATOM 3651 C C . TRP A 1 438 ? 10.737 -7.199 -8.249 1.00 62.16 438 TRP A C 1
ATOM 3653 O O . TRP A 1 438 ? 10.308 -7.836 -7.298 1.00 62.16 438 TRP A O 1
ATOM 3663 N N . HIS A 1 439 ? 10.357 -5.939 -8.477 1.00 65.81 439 HIS A N 1
ATOM 3664 C CA . HIS A 1 439 ? 9.333 -5.316 -7.630 1.00 65.81 439 HIS A CA 1
ATOM 3665 C C . HIS A 1 439 ? 7.954 -5.946 -7.838 1.00 65.81 439 HIS A C 1
ATOM 3667 O O . HIS A 1 439 ? 7.546 -6.195 -8.970 1.00 65.81 439 HIS A O 1
ATOM 3673 N N . ASP A 1 440 ? 7.183 -6.056 -6.757 1.00 77.25 440 ASP A N 1
ATOM 3674 C CA . ASP A 1 440 ? 5.784 -6.499 -6.810 1.00 77.25 440 ASP A CA 1
ATOM 3675 C C . ASP A 1 440 ? 4.811 -5.386 -7.251 1.00 77.25 440 ASP A C 1
ATOM 3677 O O . ASP A 1 440 ? 3.620 -5.624 -7.439 1.00 77.25 440 ASP A O 1
ATOM 3681 N N . ILE A 1 441 ? 5.296 -4.155 -7.462 1.00 83.12 441 ILE A N 1
ATOM 3682 C CA . ILE A 1 441 ? 4.476 -3.024 -7.929 1.00 83.12 441 ILE A CA 1
ATOM 3683 C C . ILE A 1 441 ? 4.100 -3.215 -9.407 1.00 83.12 441 ILE A C 1
ATOM 3685 O O . ILE A 1 441 ? 4.965 -3.264 -10.271 1.00 83.12 441 ILE A O 1
ATOM 3689 N N . LYS A 1 442 ? 2.812 -3.252 -9.748 1.00 79.56 442 LYS A N 1
ATOM 3690 C CA . LYS A 1 442 ? 2.340 -3.558 -11.114 1.00 79.56 442 LYS A CA 1
ATOM 3691 C C . LYS A 1 442 ? 2.714 -2.516 -12.174 1.00 79.56 442 LYS A C 1
ATOM 3693 O O . LYS A 1 442 ? 2.697 -2.831 -13.363 1.00 79.56 442 LYS A O 1
ATOM 3698 N N . ASN A 1 443 ? 3.019 -1.281 -11.773 1.00 82.12 443 ASN A N 1
ATOM 3699 C CA . ASN A 1 443 ? 3.418 -0.207 -12.683 1.00 82.12 443 ASN A CA 1
ATOM 3700 C C . ASN A 1 443 ? 4.428 0.754 -12.032 1.00 82.12 443 ASN A C 1
ATOM 3702 O O . ASN A 1 443 ? 4.048 1.623 -11.247 1.00 82.12 443 ASN A O 1
ATOM 3706 N N . TRP A 1 444 ? 5.708 0.617 -12.390 1.00 86.06 444 TRP A N 1
ATOM 3707 C CA . TRP A 1 444 ? 6.794 1.440 -11.844 1.00 86.06 444 TRP A CA 1
ATOM 3708 C C . TRP A 1 444 ? 6.738 2.913 -12.277 1.00 86.06 444 TRP A C 1
ATOM 3710 O O . TRP A 1 444 ? 7.200 3.784 -11.546 1.00 86.06 444 TRP A O 1
ATOM 3720 N N . ASP A 1 445 ? 6.098 3.231 -13.407 1.00 85.25 445 ASP A N 1
ATOM 3721 C CA . ASP A 1 445 ? 5.977 4.618 -13.881 1.00 85.25 445 ASP A CA 1
ATOM 3722 C C . ASP A 1 445 ? 5.234 5.503 -12.861 1.00 85.25 445 ASP A C 1
ATOM 3724 O O . ASP A 1 445 ? 5.490 6.705 -12.751 1.00 85.25 445 ASP A O 1
ATOM 3728 N N . LEU A 1 446 ? 4.323 4.909 -12.080 1.00 89.25 446 LEU A N 1
ATOM 3729 C CA . LEU A 1 446 ? 3.650 5.595 -10.978 1.00 89.25 446 LEU A CA 1
ATOM 3730 C C . LEU A 1 446 ? 4.630 5.974 -9.859 1.00 89.25 446 LEU A C 1
ATOM 3732 O O . LEU A 1 446 ? 4.529 7.063 -9.295 1.00 89.25 446 LEU A O 1
ATOM 3736 N N . MET A 1 447 ? 5.589 5.097 -9.563 1.00 88.75 447 MET A N 1
ATOM 3737 C CA . MET A 1 447 ? 6.632 5.346 -8.567 1.00 88.75 447 MET A CA 1
ATOM 3738 C C . MET A 1 447 ? 7.565 6.466 -9.028 1.00 88.75 447 MET A C 1
ATOM 3740 O O . MET A 1 447 ? 7.859 7.370 -8.244 1.00 88.75 447 MET A O 1
ATOM 3744 N N . GLU A 1 448 ? 7.944 6.480 -10.311 1.00 86.00 448 GLU A N 1
ATOM 3745 C CA . GLU A 1 448 ? 8.699 7.597 -10.895 1.00 86.00 448 GLU A CA 1
ATOM 3746 C C . GLU A 1 448 ? 7.940 8.927 -10.765 1.00 86.00 448 GLU A C 1
ATOM 3748 O O . GLU A 1 448 ? 8.538 9.946 -10.428 1.00 86.00 448 GLU A O 1
ATOM 3753 N N . LEU A 1 449 ? 6.614 8.943 -10.971 1.00 88.38 449 LEU A N 1
ATOM 3754 C CA . LEU A 1 449 ? 5.805 10.153 -10.777 1.00 88.38 449 LEU A CA 1
ATOM 3755 C C . LEU A 1 449 ? 5.805 10.624 -9.315 1.00 88.38 449 LEU A C 1
ATOM 3757 O O . LEU A 1 449 ? 5.924 11.825 -9.068 1.00 88.38 449 LEU A O 1
ATOM 3761 N N . ILE A 1 450 ? 5.663 9.703 -8.356 1.00 90.94 450 ILE A N 1
ATOM 3762 C CA . ILE A 1 450 ? 5.648 10.016 -6.918 1.00 90.94 450 ILE A CA 1
ATOM 3763 C C . ILE A 1 450 ? 6.959 10.679 -6.487 1.00 90.94 450 ILE A C 1
ATOM 3765 O O . ILE A 1 450 ? 6.941 11.637 -5.714 1.00 90.94 450 ILE A O 1
ATOM 3769 N N . MET A 1 451 ? 8.088 10.175 -6.984 1.00 87.62 451 MET A N 1
ATOM 3770 C CA . MET A 1 451 ? 9.420 10.580 -6.533 1.00 87.62 451 MET A CA 1
ATOM 3771 C C . MET A 1 451 ? 10.051 11.693 -7.383 1.00 87.62 451 MET A C 1
ATOM 3773 O O . MET A 1 451 ? 11.133 12.168 -7.037 1.00 87.62 451 MET A O 1
ATOM 3777 N N . THR A 1 452 ? 9.368 12.130 -8.450 1.00 82.62 452 THR A N 1
ATOM 3778 C CA . THR A 1 452 ? 9.896 13.062 -9.458 1.00 82.62 452 THR A CA 1
ATOM 3779 C C . THR A 1 452 ? 10.297 14.441 -8.897 1.00 82.62 452 THR A C 1
ATOM 3781 O O . THR A 1 452 ? 10.023 14.792 -7.754 1.00 82.62 452 THR A O 1
ATOM 3784 N N . ALA A 1 453 ? 10.937 15.281 -9.714 1.00 85.62 453 ALA A N 1
ATOM 3785 C CA . ALA A 1 453 ? 11.353 16.634 -9.338 1.00 85.62 453 ALA A CA 1
ATOM 3786 C C . ALA A 1 453 ? 10.515 17.703 -10.067 1.00 85.62 453 ALA A C 1
ATOM 3788 O O . ALA A 1 453 ? 10.213 17.519 -11.248 1.00 85.62 453 ALA A O 1
ATOM 3789 N N . PRO A 1 454 ? 10.176 18.855 -9.452 1.00 86.75 454 PRO A N 1
ATOM 3790 C CA . PRO A 1 454 ? 9.417 19.938 -10.094 1.00 86.75 454 PRO A CA 1
ATOM 3791 C C . PRO A 1 454 ? 10.279 20.781 -11.055 1.00 86.75 454 PRO A C 1
ATOM 3793 O O . PRO A 1 454 ? 10.175 22.004 -11.093 1.00 86.75 454 PRO A O 1
ATOM 3796 N N . GLU A 1 455 ? 11.157 20.140 -11.818 1.00 87.75 455 GLU A N 1
ATOM 3797 C CA . GLU A 1 455 ? 12.074 20.772 -12.766 1.00 87.75 455 GLU A CA 1
ATOM 3798 C C . GLU A 1 455 ? 11.881 20.202 -14.170 1.00 87.75 455 GLU A C 1
ATOM 3800 O O . GLU A 1 455 ? 11.373 19.092 -14.333 1.00 87.75 455 GLU A O 1
ATOM 3805 N N . LEU A 1 456 ? 12.265 20.961 -15.195 1.00 87.25 456 LEU A N 1
ATOM 3806 C CA . LEU A 1 456 ? 12.231 20.479 -16.576 1.00 87.25 456 LEU A CA 1
ATOM 3807 C C . LEU A 1 456 ? 13.267 19.363 -16.787 1.00 87.25 456 LEU A C 1
ATOM 3809 O O . LEU A 1 456 ? 14.254 19.307 -16.052 1.00 87.25 456 LEU A O 1
ATOM 3813 N N . PRO A 1 457 ? 13.096 18.495 -17.800 1.00 84.06 457 PRO A N 1
ATOM 3814 C CA . PRO A 1 457 ? 14.117 17.518 -18.153 1.00 84.06 457 PRO A CA 1
ATOM 3815 C C . PRO A 1 457 ? 15.472 18.187 -18.394 1.00 84.06 457 PRO A C 1
ATOM 3817 O O . PRO A 1 457 ? 15.574 19.180 -19.119 1.00 84.06 457 PRO A O 1
ATOM 3820 N N . ILE A 1 458 ? 16.516 17.635 -17.786 1.00 86.44 458 ILE A N 1
ATOM 3821 C CA . ILE A 1 458 ? 17.880 18.148 -17.903 1.00 86.44 458 ILE A CA 1
ATOM 3822 C C . ILE A 1 458 ? 18.614 17.376 -18.988 1.00 86.44 458 ILE A C 1
ATOM 3824 O O . ILE A 1 458 ? 18.555 16.150 -19.054 1.00 86.44 458 ILE A O 1
ATOM 3828 N N . VAL A 1 459 ? 19.324 18.116 -19.832 1.00 82.12 459 VAL A N 1
ATOM 3829 C CA . VAL A 1 459 ? 20.103 17.572 -20.943 1.00 82.12 459 VAL A CA 1
ATOM 3830 C C . VAL A 1 459 ? 21.547 17.312 -20.512 1.00 82.12 459 VAL A C 1
ATOM 3832 O O . VAL A 1 459 ? 22.078 16.228 -20.736 1.00 82.12 459 VAL A O 1
ATOM 3835 N N . THR A 1 460 ? 22.184 18.295 -19.869 1.00 86.25 460 THR A N 1
ATOM 3836 C CA . THR A 1 460 ? 23.566 18.214 -19.364 1.00 86.25 460 THR A CA 1
ATOM 3837 C C . THR A 1 460 ? 23.778 19.201 -18.207 1.00 86.25 460 THR A C 1
ATOM 3839 O O . THR A 1 460 ? 22.872 19.954 -17.845 1.00 86.25 460 THR A O 1
ATOM 3842 N N . VAL A 1 461 ? 24.994 19.252 -17.664 1.00 87.00 461 VAL A N 1
ATOM 3843 C CA . VAL A 1 461 ? 25.460 20.289 -16.739 1.00 87.00 461 VAL A CA 1
ATOM 3844 C C . VAL A 1 461 ? 26.635 21.034 -17.371 1.00 87.00 461 VAL A C 1
ATOM 3846 O O . VAL A 1 461 ? 27.656 20.433 -17.696 1.00 87.00 461 VAL A O 1
ATOM 3849 N N . ARG A 1 462 ? 26.523 22.360 -17.514 1.00 82.88 462 ARG A N 1
ATOM 3850 C CA . ARG A 1 462 ? 27.596 23.227 -18.031 1.00 82.88 462 ARG A CA 1
ATOM 3851 C C . ARG A 1 462 ? 27.907 24.318 -17.020 1.00 82.88 462 ARG A C 1
ATOM 3853 O O . ARG A 1 462 ? 27.001 24.977 -16.525 1.00 82.88 462 ARG A O 1
ATOM 3860 N N . ASN A 1 463 ? 29.190 24.516 -16.709 1.00 81.94 463 ASN A N 1
ATOM 3861 C CA . ASN A 1 463 ? 29.645 25.503 -15.719 1.00 81.94 463 ASN A CA 1
ATOM 3862 C C . ASN A 1 463 ? 28.897 25.388 -14.374 1.00 81.94 463 ASN A C 1
ATOM 3864 O O . ASN A 1 463 ? 28.414 26.380 -13.836 1.00 81.94 463 ASN A O 1
ATOM 3868 N N . ASN A 1 464 ? 28.752 24.159 -13.864 1.00 82.94 464 ASN A N 1
ATOM 3869 C CA . ASN A 1 464 ? 28.018 23.831 -12.631 1.00 82.94 464 ASN A CA 1
ATOM 3870 C C . ASN A 1 464 ? 26.527 24.220 -12.634 1.00 82.94 464 ASN A C 1
ATOM 3872 O O . ASN A 1 464 ? 25.903 24.256 -11.578 1.00 82.94 464 ASN A O 1
ATOM 3876 N N . THR A 1 465 ? 25.950 24.498 -13.805 1.00 85.75 465 THR A N 1
ATOM 3877 C CA . THR A 1 465 ? 24.541 24.871 -13.962 1.00 85.75 465 THR A CA 1
ATOM 3878 C C . THR A 1 465 ? 23.830 23.834 -14.840 1.00 85.75 465 THR A C 1
ATOM 3880 O O . THR A 1 465 ? 24.373 23.462 -15.887 1.00 85.75 465 THR A O 1
ATOM 3883 N N . PRO A 1 466 ? 22.644 23.332 -14.445 1.00 89.12 466 PRO A N 1
ATOM 3884 C CA . PRO A 1 466 ? 21.874 22.421 -15.284 1.00 89.12 466 PRO A CA 1
ATOM 3885 C C . PRO A 1 466 ? 21.397 23.128 -16.555 1.00 89.12 466 PRO A C 1
ATOM 3887 O O . PRO A 1 466 ? 20.947 24.275 -16.525 1.00 89.12 466 PRO A O 1
ATOM 3890 N N . VAL A 1 467 ? 21.489 22.427 -17.680 1.00 88.50 467 VAL A N 1
ATOM 3891 C CA . VAL A 1 467 ? 20.947 22.860 -18.968 1.00 88.50 467 VAL A CA 1
ATOM 3892 C C . VAL A 1 467 ? 19.648 22.106 -19.199 1.00 88.50 467 VAL A C 1
ATOM 3894 O O . VAL A 1 467 ? 19.657 20.890 -19.398 1.00 88.50 467 VAL A O 1
ATOM 3897 N N . TYR A 1 468 ? 18.535 22.829 -19.157 1.00 88.31 468 TYR A N 1
ATOM 3898 C CA . TYR A 1 468 ? 17.202 22.267 -19.341 1.00 88.31 468 TYR A CA 1
ATOM 3899 C C . TYR A 1 468 ? 16.839 22.146 -20.817 1.00 88.31 468 TYR A C 1
ATOM 3901 O O . TYR A 1 468 ? 17.256 22.955 -21.649 1.00 88.31 468 TYR A O 1
ATOM 3909 N N . LYS A 1 469 ? 16.013 21.151 -21.127 1.00 83.12 469 LYS A N 1
ATOM 3910 C CA . LYS A 1 469 ? 15.288 21.084 -22.391 1.00 83.12 469 LYS A CA 1
ATOM 3911 C C . LYS A 1 469 ? 14.219 22.184 -22.431 1.00 83.12 469 LYS A C 1
ATOM 3913 O O . LYS A 1 469 ? 13.716 22.612 -21.391 1.00 83.12 469 LYS A O 1
ATOM 3918 N N . GLU A 1 470 ? 13.848 22.621 -23.633 1.00 82.31 470 GLU A N 1
ATOM 3919 C CA . GLU A 1 470 ? 12.655 23.450 -23.815 1.00 82.31 470 GLU A CA 1
ATOM 3920 C C . GLU A 1 470 ? 11.405 22.746 -23.270 1.00 82.31 470 GLU A C 1
ATOM 3922 O O . GLU A 1 470 ? 11.205 21.548 -23.480 1.00 82.31 470 GLU A O 1
ATOM 3927 N N . ALA A 1 471 ? 10.578 23.506 -22.553 1.00 78.12 471 ALA A N 1
ATOM 3928 C CA . ALA A 1 471 ? 9.418 22.982 -21.849 1.00 78.12 471 ALA A CA 1
ATOM 3929 C C . ALA A 1 471 ? 8.286 22.602 -22.807 1.00 78.12 471 ALA A C 1
ATOM 3931 O O . ALA A 1 471 ? 7.674 23.473 -23.432 1.00 78.12 471 ALA A O 1
ATOM 3932 N N . ASP A 1 472 ? 7.938 21.322 -22.819 1.00 81.31 472 ASP A N 1
ATOM 3933 C CA . ASP A 1 472 ? 6.704 20.830 -23.419 1.00 81.31 472 ASP A CA 1
ATOM 3934 C C . ASP A 1 472 ? 5.520 20.950 -22.437 1.00 81.31 472 ASP A C 1
ATOM 3936 O O . ASP A 1 472 ? 5.691 21.046 -21.219 1.00 81.31 472 ASP A O 1
ATOM 3940 N N . ASP A 1 473 ? 4.292 20.934 -22.950 1.00 84.44 473 ASP A N 1
ATOM 3941 C CA . ASP A 1 473 ? 3.070 21.036 -22.151 1.00 84.44 473 ASP A CA 1
ATOM 3942 C C . ASP A 1 473 ? 2.906 19.852 -21.187 1.00 84.44 473 ASP A C 1
ATOM 3944 O O . ASP A 1 473 ? 2.414 20.027 -20.071 1.00 84.44 473 ASP A O 1
ATOM 3948 N N . ARG A 1 474 ? 3.405 18.664 -21.559 1.00 86.12 474 ARG A N 1
ATOM 3949 C CA . ARG A 1 474 ? 3.465 17.491 -20.667 1.00 86.12 474 ARG A CA 1
ATOM 3950 C C . ARG A 1 474 ? 4.393 17.731 -19.471 1.00 86.12 474 ARG A C 1
ATOM 3952 O O . ARG A 1 474 ? 4.030 17.398 -18.343 1.00 86.12 474 ARG A O 1
ATOM 3959 N N . ASP A 1 475 ? 5.545 18.370 -19.691 1.00 84.38 475 ASP A N 1
ATOM 3960 C CA . ASP A 1 475 ? 6.489 18.701 -18.616 1.00 84.38 475 ASP A CA 1
ATOM 3961 C C . ASP A 1 475 ? 5.914 19.770 -17.682 1.00 84.38 475 ASP A C 1
ATOM 3963 O O . ASP A 1 475 ? 5.972 19.619 -16.460 1.00 84.38 475 ASP A O 1
ATOM 3967 N N . LYS A 1 476 ? 5.290 20.817 -18.244 1.00 87.31 476 LYS A N 1
ATOM 3968 C CA . LYS A 1 476 ? 4.591 21.850 -17.462 1.00 87.31 476 LYS A CA 1
ATOM 3969 C C . LYS A 1 476 ? 3.482 21.238 -16.610 1.00 87.31 476 LYS A C 1
ATOM 3971 O O . LYS A 1 476 ? 3.368 21.577 -15.433 1.00 87.31 476 LYS A O 1
ATOM 3976 N N . LYS A 1 477 ? 2.705 20.301 -17.171 1.00 87.94 477 LYS A N 1
ATOM 3977 C CA . LYS A 1 477 ? 1.627 19.626 -16.441 1.00 87.94 477 LYS A CA 1
ATOM 3978 C C . LYS A 1 477 ? 2.156 18.792 -15.279 1.00 87.94 477 LYS A C 1
ATOM 3980 O O . LYS A 1 477 ? 1.594 18.847 -14.190 1.00 87.94 477 LYS A O 1
ATOM 3985 N N . ARG A 1 478 ? 3.253 18.056 -15.477 1.00 88.50 478 ARG A N 1
ATOM 3986 C CA . ARG A 1 478 ? 3.914 17.309 -14.396 1.00 88.50 478 ARG A CA 1
ATOM 3987 C C . ARG A 1 478 ? 4.393 18.240 -13.277 1.00 88.50 478 ARG A C 1
ATOM 3989 O O . ARG A 1 478 ? 4.156 17.939 -12.112 1.00 88.50 478 ARG A O 1
ATOM 3996 N N . ILE A 1 479 ? 5.006 19.379 -13.613 1.00 89.44 479 ILE A N 1
ATOM 3997 C CA . ILE A 1 479 ? 5.445 20.383 -12.625 1.00 89.44 479 ILE A CA 1
ATOM 3998 C C . ILE A 1 479 ? 4.247 20.953 -11.846 1.00 89.44 479 ILE A C 1
ATOM 4000 O O . ILE A 1 479 ? 4.309 21.062 -10.621 1.00 89.44 479 ILE A O 1
ATOM 4004 N N . GLU A 1 480 ? 3.141 21.264 -12.530 1.00 90.69 480 GLU A N 1
ATOM 4005 C CA . GLU A 1 480 ? 1.888 21.715 -11.905 1.00 90.69 480 GLU A CA 1
ATOM 4006 C C . GLU A 1 480 ? 1.358 20.677 -10.904 1.00 90.69 480 GLU A C 1
ATOM 4008 O O . GLU A 1 480 ? 1.105 21.013 -9.749 1.00 90.69 480 GLU A O 1
ATOM 4013 N N . ILE A 1 481 ? 1.260 19.407 -11.307 1.00 92.12 481 ILE A N 1
ATOM 4014 C CA . ILE A 1 481 ? 0.857 18.297 -10.431 1.00 92.12 481 ILE A CA 1
ATOM 4015 C C . ILE A 1 481 ? 1.758 18.228 -9.192 1.00 92.12 481 ILE A C 1
ATOM 4017 O O . ILE A 1 481 ? 1.282 18.175 -8.052 1.00 92.12 481 ILE A O 1
ATOM 4021 N N . PHE A 1 482 ? 3.072 18.281 -9.408 1.00 89.75 482 PHE A N 1
ATOM 4022 C CA . PHE A 1 482 ? 4.052 18.106 -8.347 1.00 89.75 482 PHE A CA 1
ATOM 4023 C C . PHE A 1 482 ? 4.055 19.246 -7.322 1.00 89.75 482 PHE A C 1
ATOM 4025 O O . PHE A 1 482 ? 4.385 19.026 -6.157 1.00 89.75 482 PHE A O 1
ATOM 4032 N N . SER A 1 483 ? 3.619 20.446 -7.722 1.00 89.75 483 SER A N 1
ATOM 4033 C CA . SER A 1 483 ? 3.470 21.601 -6.828 1.00 89.75 483 SER A CA 1
ATOM 4034 C C . SER A 1 483 ? 2.473 21.358 -5.686 1.00 89.75 483 SER A C 1
ATOM 4036 O O . SER A 1 483 ? 2.615 21.953 -4.621 1.00 89.75 483 SER A O 1
ATOM 4038 N N . SER A 1 484 ? 1.507 20.452 -5.884 1.00 91.44 484 SER A N 1
ATOM 4039 C CA . SER A 1 484 ? 0.537 20.040 -4.860 1.00 91.44 484 SER A CA 1
ATOM 4040 C C . SER A 1 484 ? 0.905 18.701 -4.213 1.00 91.44 484 SER A C 1
ATOM 4042 O O . SER A 1 484 ? 0.760 18.539 -3.002 1.00 91.44 484 SER A O 1
ATOM 4044 N N . LEU A 1 485 ? 1.421 17.753 -5.004 1.00 95.00 485 LEU A N 1
ATOM 4045 C CA . LEU A 1 485 ? 1.767 16.407 -4.539 1.00 95.00 485 LEU A CA 1
ATOM 4046 C C . LEU A 1 485 ? 2.913 16.432 -3.518 1.00 95.00 485 LEU A C 1
ATOM 4048 O O . LEU A 1 485 ? 2.779 15.895 -2.418 1.00 95.00 485 LEU A O 1
ATOM 4052 N N . ALA A 1 486 ? 4.028 17.085 -3.853 1.00 94.25 486 ALA A N 1
ATOM 4053 C CA . ALA A 1 486 ? 5.263 16.999 -3.075 1.00 94.25 486 ALA A CA 1
ATOM 4054 C C . ALA A 1 486 ? 5.160 17.610 -1.668 1.00 94.25 486 ALA A C 1
ATOM 4056 O O . ALA A 1 486 ? 5.585 16.958 -0.710 1.00 94.25 486 ALA A O 1
ATOM 4057 N N . PRO A 1 487 ? 4.587 18.822 -1.486 1.00 95.50 487 PRO A N 1
ATOM 4058 C CA . PRO A 1 487 ? 4.402 19.381 -0.149 1.00 95.50 487 PRO A CA 1
ATOM 4059 C C . PRO A 1 487 ? 3.510 18.499 0.726 1.00 95.50 487 PRO A C 1
ATOM 4061 O O . PRO A 1 487 ? 3.763 18.370 1.920 1.00 95.50 487 PRO A O 1
ATOM 4064 N N . SER A 1 488 ? 2.501 17.858 0.131 1.00 96.44 488 SER A N 1
ATOM 4065 C CA . SER A 1 488 ? 1.589 16.966 0.846 1.00 96.44 488 SER A CA 1
ATOM 4066 C C . SER A 1 488 ? 2.257 15.649 1.258 1.00 96.44 488 SER A C 1
ATOM 4068 O O . SER A 1 488 ? 2.087 15.199 2.390 1.00 96.44 488 SER A O 1
ATOM 4070 N N . ALA A 1 489 ? 3.101 15.078 0.395 1.00 97.00 489 ALA A N 1
ATOM 4071 C CA . ALA A 1 489 ? 3.916 13.912 0.734 1.00 97.00 489 ALA A CA 1
ATOM 4072 C C . ALA A 1 489 ? 4.908 14.215 1.874 1.00 97.00 489 ALA A C 1
ATOM 4074 O O . ALA A 1 489 ? 5.045 13.433 2.811 1.00 97.00 489 ALA A O 1
ATOM 4075 N N . LEU A 1 490 ? 5.551 15.389 1.862 1.00 96.94 490 LEU A N 1
ATOM 4076 C CA . LEU A 1 490 ? 6.408 15.826 2.973 1.00 96.94 490 LEU A CA 1
ATOM 4077 C C . LEU A 1 490 ? 5.612 16.122 4.246 1.00 96.94 490 LEU A C 1
ATOM 4079 O O . LEU A 1 490 ? 6.101 15.862 5.342 1.00 96.94 490 LEU A O 1
ATOM 4083 N N . LYS A 1 491 ? 4.377 16.617 4.117 1.00 97.19 491 LYS A N 1
ATOM 4084 C CA . LYS A 1 491 ? 3.482 16.792 5.260 1.00 97.19 491 LYS A CA 1
ATOM 4085 C C . LYS A 1 491 ? 3.155 15.452 5.922 1.00 97.19 491 LYS A C 1
ATOM 4087 O O . LYS A 1 491 ? 3.093 15.397 7.145 1.00 97.19 491 LYS A O 1
ATOM 4092 N N . PHE A 1 492 ? 2.963 14.384 5.146 1.00 97.50 492 PHE A N 1
ATOM 4093 C CA . PHE A 1 492 ? 2.814 13.041 5.711 1.00 97.50 492 PHE A CA 1
ATOM 4094 C C . PHE A 1 492 ? 4.042 12.657 6.545 1.00 97.50 492 PHE A C 1
ATOM 4096 O O . PHE A 1 492 ? 3.876 12.206 7.673 1.00 97.50 492 PHE A O 1
ATOM 4103 N N . VAL A 1 493 ? 5.259 12.906 6.044 1.00 96.69 493 VAL A N 1
ATOM 4104 C CA . VAL A 1 493 ? 6.502 12.663 6.801 1.00 96.69 493 VAL A CA 1
ATOM 4105 C C . VAL A 1 493 ? 6.522 13.459 8.112 1.00 96.69 493 VAL A C 1
ATOM 4107 O O . VAL A 1 493 ? 6.815 12.887 9.157 1.00 96.69 493 VAL A O 1
ATOM 4110 N N . ASP A 1 494 ? 6.147 14.741 8.093 1.00 96.25 494 ASP A N 1
ATOM 4111 C CA . ASP A 1 494 ? 6.076 15.579 9.303 1.00 96.25 494 ASP A CA 1
ATOM 4112 C C . ASP A 1 494 ? 5.029 15.070 10.314 1.00 96.25 494 ASP A C 1
ATOM 4114 O O . ASP A 1 494 ? 5.270 15.034 11.526 1.00 96.25 494 ASP A O 1
ATOM 4118 N N . ASP A 1 495 ? 3.863 14.651 9.820 1.00 95.31 495 ASP A N 1
ATOM 4119 C CA . ASP A 1 495 ? 2.780 14.131 10.652 1.00 95.31 495 ASP A CA 1
ATOM 4120 C C . ASP A 1 495 ? 3.135 12.754 11.247 1.00 95.31 495 ASP A C 1
ATOM 4122 O O . ASP A 1 495 ? 2.775 12.474 12.394 1.00 95.31 495 ASP A O 1
ATOM 4126 N N . ILE A 1 496 ? 3.860 11.913 10.497 1.00 94.44 496 ILE A N 1
ATOM 4127 C CA . ILE A 1 496 ? 4.399 10.644 10.990 1.00 94.44 496 ILE A CA 1
ATOM 4128 C C . ILE A 1 496 ? 5.500 10.890 12.010 1.00 94.44 496 ILE A C 1
ATOM 4130 O O . ILE A 1 496 ? 5.421 10.291 13.067 1.00 94.44 496 ILE A O 1
ATOM 4134 N N . LEU A 1 497 ? 6.457 11.795 11.778 1.00 93.19 497 LEU A N 1
ATOM 4135 C CA . LEU A 1 497 ? 7.500 12.125 12.764 1.00 93.19 497 LEU A CA 1
ATOM 4136 C C . LEU A 1 497 ? 6.909 12.613 14.093 1.00 93.19 497 LEU A C 1
ATOM 4138 O O . LEU A 1 497 ? 7.442 12.316 15.160 1.00 93.19 497 LEU A O 1
ATOM 4142 N N . SER A 1 498 ? 5.768 13.302 14.030 1.00 90.56 498 SER A N 1
ATOM 4143 C CA . SER A 1 498 ? 5.017 13.777 15.197 1.00 90.56 498 SER A CA 1
ATOM 4144 C C . SER A 1 498 ? 4.176 12.689 15.889 1.00 90.56 498 SER A C 1
ATOM 4146 O O . SER A 1 498 ? 3.507 12.970 16.888 1.00 90.56 498 SER A O 1
ATOM 4148 N N . ASN A 1 499 ? 4.150 11.459 15.369 1.00 88.56 499 ASN A N 1
ATOM 4149 C CA . ASN A 1 499 ? 3.404 10.351 15.954 1.00 88.56 499 ASN A CA 1
ATOM 4150 C C . ASN A 1 499 ? 4.122 9.836 17.224 1.00 88.56 499 ASN A C 1
ATOM 4152 O O . ASN A 1 499 ? 5.320 9.588 17.216 1.00 88.56 499 ASN A O 1
ATOM 4156 N N . PRO A 1 500 ? 3.435 9.610 18.355 1.00 85.88 500 PRO A N 1
ATOM 4157 C CA . PRO A 1 500 ? 4.092 9.076 19.555 1.00 85.88 500 PRO A CA 1
ATOM 4158 C C . PRO A 1 500 ? 4.637 7.638 19.405 1.00 85.88 500 PRO A C 1
ATOM 4160 O O . PRO A 1 500 ? 5.335 7.162 20.306 1.00 85.88 500 PRO A O 1
ATOM 4163 N N . ALA A 1 501 ? 4.308 6.945 18.308 1.00 83.88 501 ALA A N 1
ATOM 4164 C CA . ALA A 1 501 ? 4.769 5.597 17.973 1.00 83.88 501 ALA A CA 1
ATOM 4165 C C . ALA A 1 501 ? 5.774 5.543 16.797 1.00 83.88 501 ALA A C 1
ATOM 4167 O O . ALA A 1 501 ? 6.077 4.440 16.342 1.00 83.88 501 ALA A O 1
ATOM 4168 N N . THR A 1 502 ? 6.290 6.686 16.309 1.00 86.44 502 THR A N 1
ATOM 4169 C CA . THR A 1 502 ? 7.141 6.793 15.097 1.00 86.44 502 THR A CA 1
ATOM 4170 C C . THR A 1 502 ? 8.263 5.765 15.020 1.00 86.44 502 THR A C 1
ATOM 4172 O O . THR A 1 502 ? 8.481 5.191 13.956 1.00 86.44 502 THR A O 1
ATOM 4175 N N . ASP A 1 503 ? 8.946 5.497 16.135 1.00 76.19 503 ASP A N 1
ATOM 4176 C CA . ASP A 1 503 ? 10.135 4.631 16.192 1.00 76.19 503 ASP A CA 1
ATOM 4177 C C . ASP A 1 503 ? 9.886 3.205 15.670 1.00 76.19 503 ASP A C 1
ATOM 4179 O O . ASP A 1 503 ? 10.816 2.511 15.256 1.00 76.19 503 ASP A O 1
ATOM 4183 N N . LEU A 1 504 ? 8.626 2.762 15.670 1.00 75.88 504 LEU A N 1
ATOM 4184 C CA . LEU A 1 504 ? 8.224 1.433 15.219 1.00 75.88 504 LEU A CA 1
ATOM 4185 C C . LEU A 1 504 ? 7.475 1.427 13.880 1.00 75.88 504 LEU A C 1
ATOM 4187 O O . LEU A 1 504 ? 7.163 0.339 13.388 1.00 75.88 504 LEU A O 1
ATOM 4191 N N . LEU A 1 505 ? 7.215 2.598 13.283 1.00 85.12 505 LEU A N 1
ATOM 4192 C CA . LEU A 1 505 ? 6.469 2.742 12.030 1.00 85.12 505 LEU A CA 1
ATOM 4193 C C . LEU A 1 505 ? 7.378 2.504 10.826 1.00 85.12 505 LEU A C 1
ATOM 4195 O O . LEU A 1 505 ? 7.856 3.434 10.180 1.00 85.12 505 LEU A O 1
ATOM 4199 N N . LYS A 1 506 ? 7.599 1.229 10.519 1.00 87.12 506 LYS A N 1
ATOM 4200 C CA . LYS A 1 506 ? 8.416 0.775 9.391 1.00 87.12 506 LYS A CA 1
ATOM 4201 C C . LYS A 1 506 ? 7.540 -0.040 8.453 1.00 87.12 506 LYS A C 1
ATOM 4203 O O . LYS A 1 506 ? 7.132 -1.137 8.828 1.00 87.12 506 LYS A O 1
ATOM 4208 N N . LEU A 1 507 ? 7.206 0.526 7.298 1.00 90.88 507 LEU A N 1
ATOM 4209 C CA . LEU A 1 507 ? 6.585 -0.222 6.207 1.00 90.88 507 LEU A CA 1
ATOM 4210 C C . LEU A 1 507 ? 7.701 -0.869 5.393 1.00 90.88 507 LEU A C 1
ATOM 4212 O O . LEU A 1 507 ? 8.682 -0.198 5.066 1.00 90.88 507 LEU A O 1
ATOM 4216 N N . ASP A 1 508 ? 7.557 -2.148 5.078 1.00 89.38 508 ASP A N 1
ATOM 4217 C CA . ASP A 1 508 ? 8.475 -2.826 4.173 1.00 89.38 508 ASP A CA 1
ATOM 4218 C C . ASP A 1 508 ? 8.035 -2.689 2.705 1.00 89.38 508 ASP A C 1
ATOM 4220 O O . ASP A 1 508 ? 7.022 -2.065 2.370 1.00 89.38 508 ASP A O 1
ATOM 4224 N N . SER A 1 509 ? 8.843 -3.240 1.803 1.00 89.38 509 SER A N 1
ATOM 4225 C CA . SER A 1 509 ? 8.587 -3.190 0.365 1.00 89.38 509 SER A CA 1
ATOM 4226 C C . SER A 1 509 ? 7.326 -3.955 -0.052 1.00 89.38 509 SER A C 1
ATOM 4228 O O . SER A 1 509 ? 6.684 -3.540 -1.017 1.00 89.38 509 SER A O 1
ATOM 4230 N N . SER A 1 510 ? 6.933 -5.004 0.681 1.00 87.62 510 SER A N 1
ATOM 4231 C CA . SER A 1 510 ? 5.713 -5.774 0.408 1.00 87.62 510 SER A CA 1
ATOM 4232 C C . SER A 1 510 ? 4.461 -4.992 0.804 1.00 87.62 510 SER A C 1
ATOM 4234 O O . SER A 1 510 ? 3.555 -4.845 -0.013 1.00 87.62 510 SER A O 1
ATOM 4236 N N . ASN A 1 511 ? 4.470 -4.356 1.985 1.00 90.12 511 ASN A N 1
ATOM 4237 C CA . ASN A 1 511 ? 3.383 -3.487 2.432 1.00 90.12 511 ASN A CA 1
ATOM 4238 C C . ASN A 1 511 ? 3.087 -2.392 1.401 1.00 90.12 511 ASN A C 1
ATOM 4240 O O . ASN A 1 511 ? 1.930 -2.113 1.094 1.00 90.12 511 ASN A O 1
ATOM 4244 N N . LEU A 1 512 ? 4.134 -1.749 0.873 1.00 92.00 512 LEU A N 1
ATOM 4245 C CA . LEU A 1 512 ? 3.986 -0.689 -0.125 1.00 92.00 512 LEU A CA 1
ATOM 4246 C C . LEU A 1 512 ? 3.527 -1.224 -1.478 1.00 92.00 512 LEU A C 1
ATOM 4248 O O . LEU A 1 512 ? 2.773 -0.537 -2.166 1.00 92.00 512 LEU A O 1
ATOM 4252 N N . ALA A 1 513 ? 3.972 -2.419 -1.870 1.00 90.06 513 ALA A N 1
ATOM 4253 C CA . ALA A 1 513 ? 3.519 -3.040 -3.103 1.00 90.06 513 ALA A CA 1
ATOM 4254 C C . ALA A 1 513 ? 2.013 -3.304 -3.059 1.00 90.06 513 ALA A C 1
ATOM 4256 O O . ALA A 1 513 ? 1.307 -2.851 -3.960 1.00 90.06 513 ALA A O 1
ATOM 4257 N N . ASP A 1 514 ? 1.509 -3.926 -1.991 1.00 88.75 514 ASP A N 1
ATOM 4258 C CA . ASP A 1 514 ? 0.075 -4.180 -1.818 1.00 88.75 514 ASP A CA 1
ATOM 4259 C C . ASP A 1 514 ? -0.726 -2.865 -1.773 1.00 88.75 514 ASP A C 1
ATOM 4261 O O . ASP A 1 514 ? -1.764 -2.727 -2.429 1.00 88.75 514 ASP A O 1
ATOM 4265 N N . TRP A 1 515 ? -0.189 -1.842 -1.098 1.00 91.06 515 TRP A N 1
ATOM 4266 C CA . TRP A 1 515 ? -0.783 -0.503 -1.025 1.00 91.06 515 TRP A CA 1
ATOM 4267 C C . TRP A 1 515 ? -0.926 0.171 -2.394 1.00 91.06 515 TRP A C 1
ATOM 4269 O O . TRP A 1 515 ? -2.002 0.656 -2.752 1.00 91.06 515 TRP A O 1
ATOM 4279 N N . ILE A 1 516 ? 0.153 0.209 -3.178 1.00 92.62 516 ILE A N 1
ATOM 4280 C CA . ILE A 1 516 ? 0.170 0.840 -4.503 1.00 92.62 516 ILE A CA 1
ATOM 4281 C C . ILE A 1 516 ? -0.641 0.016 -5.509 1.00 92.62 516 ILE A C 1
ATOM 4283 O O . ILE A 1 516 ? -1.359 0.577 -6.341 1.00 92.62 516 ILE A O 1
ATOM 4287 N N . ASN A 1 517 ? -0.577 -1.312 -5.426 1.00 87.88 517 ASN A N 1
ATOM 4288 C CA . ASN A 1 517 ? -1.337 -2.199 -6.299 1.00 87.88 517 ASN A CA 1
ATOM 4289 C C . ASN A 1 517 ? -2.844 -2.080 -6.064 1.00 87.88 517 ASN A C 1
ATOM 4291 O O . ASN A 1 517 ? -3.597 -2.036 -7.037 1.00 87.88 517 ASN A O 1
ATOM 4295 N N . SER A 1 518 ? -3.281 -1.911 -4.813 1.00 83.62 518 SER A N 1
ATOM 4296 C CA . SER A 1 518 ? -4.688 -1.655 -4.484 1.00 83.62 518 SER A CA 1
ATOM 4297 C C . SER A 1 518 ? -5.245 -0.436 -5.237 1.00 83.62 518 SER A C 1
ATOM 4299 O O . SER A 1 518 ? -6.329 -0.513 -5.824 1.00 83.62 518 SER A O 1
ATOM 4301 N N . PHE A 1 519 ? -4.461 0.647 -5.335 1.00 87.12 519 PHE A N 1
ATOM 4302 C CA . PHE A 1 519 ? -4.796 1.834 -6.133 1.00 87.12 519 PHE A CA 1
ATOM 4303 C C . PHE A 1 519 ? -4.810 1.566 -7.643 1.00 87.12 519 PHE A C 1
ATOM 4305 O O . PHE A 1 519 ? -5.737 1.977 -8.341 1.00 87.12 519 PHE A O 1
ATOM 4312 N N . LEU A 1 520 ? -3.795 0.867 -8.161 1.00 82.56 520 LEU A N 1
ATOM 4313 C CA . LEU A 1 520 ? -3.682 0.559 -9.591 1.00 82.56 520 LEU A CA 1
ATOM 4314 C C . LEU A 1 520 ? -4.831 -0.325 -10.098 1.00 82.56 520 LEU A C 1
ATOM 4316 O O . LEU A 1 520 ? -5.279 -0.164 -11.238 1.00 82.56 520 LEU A O 1
ATOM 4320 N N . GLU A 1 521 ? -5.287 -1.256 -9.264 1.00 79.00 521 GLU A N 1
ATOM 4321 C CA . GLU A 1 521 ? -6.313 -2.248 -9.590 1.00 79.00 521 GLU A CA 1
ATOM 4322 C C . GLU A 1 521 ? -7.735 -1.726 -9.420 1.00 79.00 521 GLU A C 1
ATOM 4324 O O . GLU A 1 521 ? -8.629 -2.132 -10.162 1.00 79.00 521 GLU A O 1
ATOM 4329 N N . ASN A 1 522 ? -7.945 -0.816 -8.469 1.00 73.38 522 ASN A N 1
ATOM 4330 C CA . ASN A 1 522 ? -9.271 -0.330 -8.105 1.00 73.38 522 ASN A CA 1
ATOM 4331 C C . ASN A 1 522 ? -9.357 1.203 -8.155 1.00 73.38 522 ASN A C 1
ATOM 4333 O O . ASN A 1 522 ? -9.723 1.823 -7.152 1.00 73.38 522 ASN A O 1
ATOM 4337 N N . PRO A 1 523 ? -9.050 1.843 -9.299 1.00 77.75 523 PRO A N 1
ATOM 4338 C CA . PRO A 1 523 ? -9.106 3.292 -9.385 1.00 77.75 523 PRO A CA 1
ATOM 4339 C C . PRO A 1 523 ? -10.546 3.794 -9.292 1.00 77.75 523 PRO A C 1
ATOM 4341 O O . PRO A 1 523 ? -11.461 3.280 -9.944 1.00 77.75 523 PRO A O 1
ATOM 4344 N N . SER A 1 524 ? -10.747 4.868 -8.536 1.00 75.62 524 SER A N 1
ATOM 4345 C CA . SER A 1 524 ? -11.978 5.641 -8.610 1.00 75.62 524 SER A CA 1
ATOM 4346 C C . SER A 1 524 ? -12.064 6.381 -9.949 1.00 75.62 524 SER A C 1
ATOM 4348 O O . SER A 1 524 ? -11.083 6.575 -10.671 1.00 75.62 524 SER A O 1
ATOM 4350 N N . ARG A 1 525 ? -13.260 6.869 -10.287 1.00 76.44 525 ARG A N 1
ATOM 4351 C CA . ARG A 1 525 ? -13.436 7.719 -11.473 1.00 76.44 525 ARG A CA 1
ATOM 4352 C C . ARG A 1 525 ? -12.588 8.993 -11.405 1.00 76.44 525 ARG A C 1
ATOM 4354 O O . ARG A 1 525 ? -12.095 9.436 -12.433 1.00 76.44 525 ARG A O 1
ATOM 4361 N N . GLU A 1 526 ? -12.430 9.559 -10.210 1.00 84.06 526 GLU A N 1
ATOM 4362 C CA . GLU A 1 526 ? -11.592 10.738 -9.991 1.00 84.06 526 GLU A CA 1
ATOM 4363 C C . GLU A 1 526 ? -10.121 10.431 -10.307 1.00 84.06 526 GLU A C 1
ATOM 436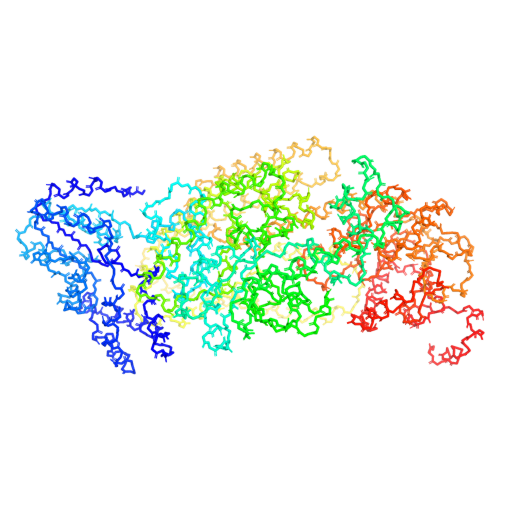5 O O . GLU A 1 526 ? -9.468 11.236 -10.966 1.00 84.06 526 GLU A O 1
ATOM 4370 N N . ASP A 1 527 ? -9.636 9.238 -9.939 1.00 86.50 527 ASP A N 1
ATOM 4371 C CA . ASP A 1 527 ? -8.274 8.792 -10.254 1.00 86.50 527 ASP A CA 1
ATOM 4372 C C . ASP A 1 527 ? -8.061 8.661 -11.766 1.00 86.50 527 ASP A C 1
ATOM 4374 O O . ASP A 1 527 ? -7.110 9.217 -12.321 1.00 86.50 527 ASP A O 1
ATOM 4378 N N . VAL A 1 528 ? -8.991 7.996 -12.459 1.00 82.88 528 VAL A N 1
ATOM 4379 C CA . VAL A 1 528 ? -8.951 7.856 -13.924 1.00 82.88 528 VAL A CA 1
ATOM 4380 C C . VAL A 1 528 ? -9.072 9.213 -14.627 1.00 82.88 528 VAL A C 1
ATOM 4382 O O . VAL A 1 528 ? -8.487 9.436 -15.679 1.00 82.88 528 VAL A O 1
ATOM 4385 N N . ASP A 1 529 ? -9.833 10.165 -14.103 1.00 82.75 529 ASP A N 1
ATOM 4386 C CA . ASP A 1 529 ? -9.911 11.480 -14.740 1.00 82.75 529 ASP A CA 1
ATOM 4387 C C . ASP A 1 529 ? -8.626 12.299 -14.489 1.00 82.75 529 ASP A C 1
ATOM 4389 O O . ASP A 1 529 ? -8.126 12.948 -15.412 1.00 82.75 529 ASP A O 1
ATOM 4393 N N . ALA A 1 530 ? -8.032 12.211 -13.294 1.00 90.06 530 ALA A N 1
ATOM 4394 C CA . ALA A 1 530 ? -6.802 12.921 -12.944 1.00 90.06 530 ALA A CA 1
ATOM 4395 C C . ALA A 1 530 ? -5.566 12.418 -13.711 1.00 90.06 530 ALA A C 1
ATOM 4397 O O . ALA A 1 530 ? -4.755 13.224 -14.173 1.00 90.06 530 ALA A O 1
ATOM 4398 N N . PHE A 1 531 ? -5.422 11.101 -13.893 1.00 89.69 531 PHE A N 1
ATOM 4399 C CA . PHE A 1 531 ? -4.241 10.504 -14.531 1.00 89.69 531 PHE A CA 1
ATOM 4400 C C . PHE A 1 531 ? -4.282 10.509 -16.073 1.00 89.69 531 PHE A C 1
ATOM 4402 O O . PHE A 1 531 ? -3.275 10.204 -16.720 1.00 89.69 531 PHE A O 1
ATOM 4409 N N . ARG A 1 532 ? -5.411 10.880 -16.700 1.00 84.75 532 ARG A N 1
ATOM 4410 C CA . ARG A 1 532 ? -5.597 10.797 -18.166 1.00 84.75 532 ARG A CA 1
ATOM 4411 C C . ARG A 1 532 ? -4.589 11.635 -18.941 1.00 84.75 532 ARG A C 1
ATOM 4413 O O . ARG A 1 532 ? -4.160 11.259 -20.031 1.00 84.75 532 ARG A O 1
ATOM 4420 N N . SER A 1 533 ? -4.206 12.774 -18.377 1.00 82.12 533 SER A N 1
ATOM 4421 C CA . SER A 1 533 ? -3.277 13.717 -18.996 1.00 82.12 533 SER A CA 1
ATOM 4422 C C . SER A 1 533 ? -1.850 13.626 -18.449 1.00 82.12 533 SER A C 1
ATOM 4424 O O . SER A 1 533 ? -1.071 14.551 -18.665 1.00 82.12 533 SER A O 1
ATOM 4426 N N . VAL A 1 534 ? -1.502 12.573 -17.703 1.00 88.69 534 VAL A N 1
ATOM 4427 C CA . VAL A 1 534 ? -0.190 12.460 -17.049 1.00 88.69 534 VAL A CA 1
ATOM 4428 C C . VAL A 1 534 ? 0.726 11.568 -17.877 1.00 88.69 534 VAL A C 1
ATOM 4430 O O . VAL A 1 534 ? 0.446 10.388 -18.082 1.00 88.69 534 VAL A O 1
ATOM 4433 N N . TYR A 1 535 ? 1.824 12.146 -18.360 1.00 84.44 535 TYR A N 1
ATOM 4434 C CA . TYR A 1 535 ? 2.777 11.497 -19.256 1.00 84.44 535 TYR A CA 1
ATOM 4435 C C . TYR A 1 535 ? 4.202 11.644 -18.734 1.00 84.44 535 TYR A C 1
ATOM 4437 O O . TYR A 1 535 ? 4.529 12.622 -18.063 1.00 84.44 535 TYR A O 1
ATOM 4445 N N . HIS A 1 536 ? 5.063 10.708 -19.115 1.00 78.56 536 HIS A N 1
ATOM 4446 C CA . HIS A 1 536 ? 6.493 10.761 -18.835 1.00 78.56 536 HIS A CA 1
ATOM 4447 C C . HIS A 1 536 ? 7.306 10.353 -20.059 1.00 78.56 536 HIS A C 1
ATOM 4449 O O . HIS A 1 536 ? 6.828 9.593 -20.905 1.00 78.56 536 HIS A O 1
ATOM 4455 N N . ALA A 1 537 ? 8.517 10.895 -20.161 1.00 75.06 537 ALA A N 1
ATOM 4456 C CA . ALA A 1 537 ? 9.432 10.568 -21.241 1.00 75.06 537 ALA A CA 1
ATOM 4457 C C . ALA A 1 537 ? 10.257 9.322 -20.895 1.00 75.06 537 ALA A C 1
ATOM 4459 O O . ALA A 1 537 ? 10.826 9.247 -19.799 1.00 75.06 537 ALA A O 1
ATOM 4460 N N . TYR A 1 538 ? 10.334 8.368 -21.828 1.00 72.81 538 TYR A N 1
ATOM 4461 C CA . TYR A 1 538 ? 10.961 7.061 -21.587 1.00 72.81 538 TYR A CA 1
ATOM 4462 C C . TYR A 1 538 ? 12.272 6.835 -22.358 1.00 72.81 538 TYR A C 1
ATOM 4464 O O . TYR A 1 538 ? 13.062 5.985 -21.953 1.00 72.81 538 TYR A O 1
ATOM 4472 N N . ASP A 1 539 ? 12.552 7.592 -23.422 1.00 69.25 539 ASP A N 1
ATOM 4473 C CA . ASP A 1 539 ? 13.791 7.488 -24.204 1.00 69.25 539 ASP A CA 1
ATOM 4474 C C . ASP A 1 539 ? 14.933 8.359 -23.629 1.00 69.25 539 ASP A C 1
ATOM 4476 O O . ASP A 1 539 ? 14.676 9.358 -22.951 1.00 69.25 539 ASP A O 1
ATOM 4480 N N . PRO A 1 540 ? 16.215 8.046 -23.911 1.00 64.69 540 PRO A N 1
ATOM 4481 C CA . PRO A 1 540 ? 17.354 8.836 -23.425 1.00 64.69 540 PRO A CA 1
ATOM 4482 C C . PRO A 1 540 ? 17.340 10.312 -23.859 1.00 64.69 540 PRO A C 1
ATOM 4484 O O . PRO A 1 540 ? 17.830 11.171 -23.124 1.00 64.69 540 PRO A O 1
ATOM 4487 N N . GLY A 1 541 ? 16.763 10.615 -25.028 1.00 65.56 541 GLY A N 1
ATOM 4488 C CA . GLY A 1 541 ? 16.618 11.974 -25.558 1.00 65.56 541 GLY A CA 1
ATOM 4489 C C . GLY A 1 541 ? 15.419 12.747 -24.999 1.00 65.56 541 GLY A C 1
ATOM 4490 O O . GLY A 1 541 ? 15.228 13.911 -25.359 1.00 65.56 541 GLY A O 1
ATOM 4491 N N . HIS A 1 542 ? 14.612 12.126 -24.130 1.00 70.88 542 HIS A N 1
ATOM 4492 C CA . HIS A 1 542 ? 13.354 12.668 -23.612 1.00 70.88 542 HIS A CA 1
ATOM 4493 C C . HIS A 1 542 ? 12.420 13.178 -24.725 1.00 70.88 542 HIS A C 1
ATOM 4495 O O . HIS A 1 542 ? 11.794 14.229 -24.597 1.00 70.88 542 HIS A O 1
ATOM 4501 N N . SER A 1 543 ? 12.390 12.500 -25.868 1.00 67.69 543 SER A N 1
ATOM 4502 C CA . SER A 1 543 ? 11.637 12.882 -27.066 1.00 67.69 543 SER A CA 1
ATOM 4503 C C . SER A 1 543 ? 10.318 12.117 -27.230 1.00 67.69 543 SER A C 1
ATOM 4505 O O . SER A 1 543 ? 9.395 12.616 -27.874 1.00 67.69 543 SER A O 1
ATOM 4507 N N . LEU A 1 544 ? 10.195 10.953 -26.596 1.00 71.31 544 LEU A N 1
ATOM 4508 C CA . LEU A 1 544 ? 9.062 10.043 -26.663 1.00 71.31 544 LEU A CA 1
ATOM 4509 C C . LEU A 1 544 ? 8.394 9.950 -25.293 1.00 71.31 544 LEU A C 1
ATOM 4511 O O . LEU A 1 544 ? 9.030 9.620 -24.293 1.00 71.31 544 LEU A O 1
ATOM 4515 N N . TYR A 1 545 ? 7.088 10.213 -25.262 1.00 77.56 545 TYR A N 1
ATOM 4516 C CA . TYR A 1 545 ? 6.286 10.215 -24.042 1.00 77.56 545 TYR A CA 1
ATOM 4517 C C . TYR A 1 545 ? 5.264 9.083 -24.063 1.00 77.56 545 TYR A C 1
ATOM 4519 O O . TYR A 1 545 ? 4.664 8.803 -25.101 1.00 77.56 545 TYR A O 1
ATOM 4527 N N . ARG A 1 546 ? 5.014 8.483 -22.900 1.00 77.50 546 ARG A N 1
ATOM 4528 C CA . ARG A 1 546 ? 3.903 7.549 -22.676 1.00 77.50 546 ARG A CA 1
ATOM 4529 C C . ARG A 1 546 ? 3.070 7.992 -21.480 1.00 77.50 546 ARG A C 1
ATOM 4531 O O . ARG A 1 546 ? 3.568 8.724 -20.627 1.00 77.50 546 ARG A O 1
ATOM 4538 N N . ASN A 1 547 ? 1.793 7.613 -21.447 1.00 83.44 547 ASN A N 1
ATOM 4539 C CA . ASN A 1 547 ? 0.951 7.871 -20.278 1.00 83.44 547 ASN A CA 1
ATOM 4540 C C . ASN A 1 547 ? 1.518 7.093 -19.076 1.00 83.44 547 ASN A C 1
ATOM 4542 O O . ASN A 1 547 ? 2.033 5.994 -19.268 1.00 83.44 547 ASN A O 1
ATOM 4546 N N . VAL A 1 548 ? 1.444 7.657 -17.868 1.00 83.81 548 VAL A N 1
ATOM 4547 C CA . VAL A 1 548 ? 1.973 7.016 -16.649 1.00 83.81 548 VAL A CA 1
ATOM 4548 C C . VAL A 1 548 ? 1.183 5.756 -16.279 1.00 83.81 548 VAL A C 1
ATOM 4550 O O . VAL A 1 548 ? 1.766 4.798 -15.789 1.00 83.81 548 VAL A O 1
ATOM 4553 N N . ILE A 1 549 ? -0.128 5.707 -16.544 1.00 83.25 549 ILE A N 1
ATOM 4554 C CA . ILE A 1 549 ? -0.979 4.529 -16.306 1.00 83.25 549 ILE A CA 1
ATOM 4555 C C . ILE A 1 549 ? -1.779 4.199 -17.579 1.00 83.25 549 ILE A C 1
ATOM 4557 O O . ILE A 1 549 ? -2.996 4.396 -17.640 1.00 83.25 549 ILE A O 1
ATOM 4561 N N . PRO A 1 550 ? -1.123 3.665 -18.626 1.00 62.34 550 PRO A N 1
ATOM 4562 C CA . PRO A 1 550 ? -1.765 3.435 -19.922 1.00 62.34 550 PRO A CA 1
ATOM 4563 C C . PRO A 1 550 ? -2.885 2.385 -19.842 1.00 62.34 550 PRO A C 1
ATOM 4565 O O . PRO A 1 550 ? -3.845 2.436 -20.609 1.00 62.34 550 PRO A O 1
ATOM 4568 N N . LEU A 1 551 ? -2.811 1.473 -18.865 1.00 62.41 551 LEU A N 1
ATOM 4569 C CA . LEU A 1 551 ? -3.816 0.434 -18.613 1.00 62.41 551 LEU A CA 1
ATOM 4570 C C . LEU A 1 551 ? -5.217 1.003 -18.338 1.00 62.41 551 LEU A C 1
ATOM 4572 O O . LEU A 1 551 ? -6.217 0.347 -18.631 1.00 62.41 551 LEU A O 1
ATOM 4576 N N . TRP A 1 552 ? -5.317 2.226 -17.813 1.00 67.62 552 TRP A N 1
ATOM 4577 C CA . TRP A 1 552 ? -6.613 2.852 -17.557 1.00 67.62 552 TRP A CA 1
ATOM 4578 C C . TRP A 1 552 ? -7.265 3.427 -18.823 1.00 67.62 552 TRP A C 1
ATOM 4580 O O . TRP A 1 552 ? -8.495 3.510 -18.857 1.00 67.62 552 TRP A O 1
ATOM 4590 N N . TYR A 1 553 ? -6.488 3.738 -19.870 1.00 53.69 553 TYR A N 1
ATOM 4591 C CA . TYR A 1 553 ? -6.919 4.534 -21.037 1.00 53.69 553 TYR A CA 1
ATOM 4592 C C . TYR A 1 553 ? -6.765 3.853 -22.392 1.00 53.69 553 TYR A C 1
ATOM 4594 O O . TYR A 1 553 ? -6.982 4.495 -23.417 1.00 53.69 553 TYR A O 1
ATOM 4602 N N . ASN A 1 554 ? -6.380 2.579 -22.438 1.00 47.53 554 ASN A N 1
ATOM 4603 C CA . ASN A 1 554 ? -6.438 1.812 -23.680 1.00 47.53 554 ASN A CA 1
ATOM 4604 C C . ASN A 1 554 ? -7.910 1.620 -24.102 1.00 47.53 554 ASN A C 1
ATOM 4606 O O . ASN A 1 554 ? -8.551 0.614 -23.796 1.00 47.53 554 ASN A O 1
ATOM 4610 N N . ASP A 1 555 ? -8.441 2.641 -24.779 1.00 35.88 555 ASP A N 1
ATOM 4611 C CA . ASP A 1 555 ? -9.846 2.821 -25.143 1.00 35.88 555 ASP A CA 1
ATOM 4612 C C . ASP A 1 555 ? -10.214 2.248 -26.520 1.00 35.88 555 ASP A C 1
ATOM 4614 O O . ASP A 1 555 ? -11.402 2.072 -26.779 1.00 35.88 555 ASP A O 1
ATOM 4618 N N . GLU A 1 556 ? -9.267 1.808 -27.358 1.00 32.53 556 GLU A N 1
ATOM 4619 C CA . GLU A 1 556 ? -9.634 0.972 -28.520 1.00 32.53 556 GLU A CA 1
ATOM 4620 C C . GLU A 1 556 ? -10.209 -0.395 -28.092 1.00 32.53 556 GLU A C 1
ATOM 4622 O O . GLU A 1 556 ? -10.966 -1.009 -28.839 1.00 32.53 556 GLU A O 1
ATOM 4627 N N . LEU A 1 557 ? -9.967 -0.825 -26.844 1.00 31.84 557 LEU A N 1
ATOM 4628 C CA . LEU A 1 557 ? -10.587 -2.013 -26.238 1.00 31.84 557 LEU A CA 1
ATOM 4629 C C . LEU A 1 557 ? -11.793 -1.704 -25.327 1.00 31.84 557 LEU A C 1
ATOM 4631 O O . LEU A 1 557 ? -12.607 -2.596 -25.089 1.00 31.84 557 LEU A O 1
ATOM 4635 N N . LYS A 1 558 ? -11.963 -0.467 -24.835 1.00 32.47 558 LYS A N 1
ATOM 4636 C CA . LYS A 1 558 ? -13.110 -0.078 -23.982 1.00 32.47 558 LYS A CA 1
ATOM 4637 C C . LYS A 1 558 ? -14.273 0.557 -24.753 1.00 32.47 558 LYS A C 1
ATOM 4639 O O . LYS A 1 558 ? -15.405 0.499 -24.276 1.00 32.47 558 LYS A O 1
ATOM 4644 N N . MET A 1 559 ? -14.052 1.116 -25.947 1.00 30.48 559 MET A N 1
ATOM 4645 C CA . MET A 1 559 ? -15.114 1.795 -26.708 1.00 30.48 559 MET A CA 1
ATOM 4646 C C . MET A 1 559 ? -16.132 0.863 -27.388 1.00 30.48 559 MET A C 1
ATOM 4648 O O . MET A 1 559 ? -17.218 1.326 -27.730 1.00 30.48 559 MET A O 1
ATOM 4652 N N . GLN A 1 560 ? -15.850 -0.436 -27.553 1.00 27.80 560 GLN A N 1
ATOM 4653 C CA . GLN A 1 560 ? -16.793 -1.361 -28.205 1.00 27.80 560 GLN A CA 1
ATOM 4654 C C . GLN A 1 560 ? -17.863 -1.965 -27.281 1.00 27.80 560 GLN A C 1
ATOM 4656 O O . GLN A 1 560 ? -18.881 -2.432 -27.786 1.00 27.80 560 GLN A O 1
ATOM 4661 N N . TYR A 1 561 ? -17.703 -1.928 -25.953 1.00 29.16 561 TYR A N 1
ATOM 4662 C CA . TYR A 1 561 ? -18.682 -2.519 -25.030 1.00 29.16 561 TYR A CA 1
ATOM 4663 C C . TYR A 1 561 ? -18.808 -1.699 -23.739 1.00 29.16 561 TYR A C 1
ATOM 4665 O O . TYR A 1 561 ? -18.020 -1.876 -22.809 1.00 29.16 561 TYR A O 1
ATOM 4673 N N . PRO A 1 562 ? -19.817 -0.815 -23.622 1.00 28.11 562 PRO A N 1
ATOM 4674 C CA . PRO A 1 562 ? -20.030 -0.055 -22.405 1.00 28.11 562 PRO A CA 1
ATOM 4675 C C . PRO A 1 562 ? -20.679 -0.961 -21.355 1.00 28.11 562 PRO A C 1
ATOM 4677 O O . PRO A 1 562 ? -21.901 -0.992 -21.219 1.00 28.11 562 PRO A O 1
ATOM 4680 N N . VAL A 1 563 ? -19.890 -1.685 -20.563 1.00 31.94 563 VAL A N 1
ATOM 4681 C CA . VAL A 1 563 ? -20.443 -2.330 -19.367 1.00 31.94 563 VAL A CA 1
ATOM 4682 C C . VAL A 1 563 ? -20.398 -1.326 -18.224 1.00 31.94 563 VAL A C 1
ATOM 4684 O O . VAL A 1 563 ? -19.366 -1.074 -17.606 1.00 31.94 563 VAL A O 1
ATOM 4687 N N . ARG A 1 564 ? -21.557 -0.720 -17.944 1.00 34.16 564 ARG A N 1
ATOM 4688 C CA . ARG A 1 564 ? -21.804 0.094 -16.746 1.00 34.16 564 ARG A CA 1
ATOM 4689 C C . ARG A 1 564 ? -21.642 -0.769 -15.484 1.00 34.16 564 ARG A C 1
ATOM 4691 O O . ARG A 1 564 ? -22.630 -1.249 -14.932 1.00 34.16 564 ARG A O 1
ATOM 4698 N N . LEU A 1 565 ? -20.409 -0.900 -14.993 1.00 34.00 565 LEU A N 1
ATOM 4699 C CA . LEU A 1 565 ? -20.071 -1.512 -13.699 1.00 34.00 565 LEU A CA 1
ATOM 4700 C C . LEU A 1 565 ? -20.832 -0.856 -12.530 1.00 34.00 565 LEU A C 1
ATOM 4702 O O . LEU A 1 565 ? -21.270 -1.545 -11.613 1.00 34.00 565 LEU A O 1
ATOM 4706 N N . GLY A 1 566 ? -21.131 0.444 -12.621 1.00 31.80 566 GLY A N 1
ATOM 4707 C CA . GLY A 1 566 ? -21.755 1.220 -11.538 1.00 31.80 566 GLY A CA 1
ATOM 4708 C C . GLY A 1 566 ? -23.201 0.856 -11.154 1.00 31.80 566 GLY A C 1
ATOM 4709 O O . GLY A 1 566 ? -23.690 1.342 -10.136 1.00 31.80 566 GLY A O 1
ATOM 4710 N N . LYS A 1 567 ? -23.919 0.016 -11.921 1.00 32.53 567 LYS A N 1
ATOM 4711 C CA . LYS A 1 567 ? -25.220 -0.543 -11.478 1.00 32.53 567 LYS A CA 1
ATOM 4712 C C . LYS A 1 567 ? -25.068 -1.894 -10.774 1.00 32.53 567 LYS A C 1
ATOM 4714 O O . LYS A 1 567 ? -25.839 -2.168 -9.860 1.00 32.53 567 LYS A O 1
ATOM 4719 N N . LEU A 1 568 ? -24.068 -2.698 -11.144 1.00 32.31 568 LEU A N 1
ATOM 4720 C CA . LEU A 1 568 ? -23.767 -3.971 -10.482 1.00 32.31 568 LEU A CA 1
ATOM 4721 C C . LEU A 1 568 ? -22.964 -3.769 -9.198 1.00 32.31 568 LEU A C 1
ATOM 4723 O O . LEU A 1 568 ? -23.161 -4.519 -8.253 1.00 32.31 568 LEU A O 1
ATOM 4727 N N . GLU A 1 569 ? -22.145 -2.720 -9.127 1.00 35.16 569 GLU A N 1
ATOM 4728 C CA . GLU A 1 569 ? -21.543 -2.256 -7.879 1.00 35.16 569 GLU A CA 1
ATOM 4729 C C . GLU A 1 569 ? -22.625 -1.797 -6.909 1.00 35.16 569 GLU A C 1
ATOM 4731 O O . GLU A 1 569 ? -22.643 -2.275 -5.794 1.00 35.16 569 GLU A O 1
ATOM 4736 N N . LYS A 1 570 ? -23.635 -1.031 -7.352 1.00 33.97 570 LYS A N 1
ATOM 4737 C CA . LYS A 1 570 ? -24.806 -0.711 -6.514 1.00 33.97 570 LYS A CA 1
ATOM 4738 C C . LYS A 1 570 ? -25.579 -1.949 -6.054 1.00 33.97 570 LYS A C 1
ATOM 4740 O O . LYS A 1 570 ? -26.093 -1.936 -4.946 1.00 33.97 570 LYS A O 1
ATOM 4745 N N . ILE A 1 571 ? -25.639 -3.019 -6.851 1.00 32.78 571 ILE A N 1
ATOM 4746 C CA . ILE A 1 571 ? -26.263 -4.292 -6.449 1.00 32.78 571 ILE A CA 1
ATOM 4747 C C . ILE A 1 571 ? -25.355 -5.074 -5.486 1.00 32.78 571 ILE A C 1
ATOM 4749 O O . ILE A 1 571 ? -25.863 -5.602 -4.505 1.00 32.78 571 ILE A O 1
ATOM 4753 N N . LYS A 1 572 ? -24.029 -5.081 -5.683 1.00 33.44 572 LYS A N 1
ATOM 4754 C CA . LYS A 1 572 ? -23.031 -5.616 -4.737 1.00 33.44 572 LYS A CA 1
ATOM 4755 C C . LYS A 1 572 ? -23.003 -4.829 -3.427 1.00 33.44 572 LYS A C 1
ATOM 4757 O O . LYS A 1 572 ? -22.881 -5.442 -2.379 1.00 33.44 572 LYS A O 1
ATOM 4762 N N . THR A 1 573 ? -23.187 -3.511 -3.468 1.00 35.09 573 THR A N 1
ATOM 4763 C CA . THR A 1 573 ? -23.315 -2.617 -2.313 1.00 35.09 573 THR A CA 1
ATOM 4764 C C . THR A 1 573 ? -24.667 -2.817 -1.629 1.00 35.09 573 THR A C 1
ATOM 4766 O O . THR A 1 573 ? -24.718 -2.899 -0.414 1.00 35.09 573 THR A O 1
ATOM 4769 N N . CYS A 1 574 ? -25.774 -2.995 -2.359 1.00 32.31 574 CYS A N 1
ATOM 4770 C CA . CYS A 1 574 ? -27.065 -3.369 -1.762 1.00 32.31 574 CYS A CA 1
ATOM 4771 C C . CYS A 1 574 ? -27.041 -4.790 -1.159 1.00 32.31 574 CYS A C 1
ATOM 4773 O O . CYS A 1 574 ? -27.632 -5.012 -0.105 1.00 32.31 574 CYS A O 1
ATOM 4775 N N . LEU A 1 575 ? -26.320 -5.739 -1.768 1.00 32.62 575 LEU A N 1
ATOM 4776 C CA . LEU A 1 575 ? -26.108 -7.096 -1.248 1.00 32.62 575 LEU A CA 1
ATOM 4777 C C . LEU A 1 575 ? -25.094 -7.133 -0.091 1.00 32.62 575 LEU A C 1
ATOM 4779 O O . LEU A 1 575 ? -25.264 -7.948 0.816 1.00 32.62 575 LEU A O 1
ATOM 4783 N N . SER A 1 576 ? -24.091 -6.245 -0.069 1.00 34.56 576 SER A N 1
ATOM 4784 C CA . SER A 1 576 ? -23.165 -6.062 1.058 1.00 34.56 576 SER A CA 1
ATOM 4785 C C . SER A 1 576 ? -23.853 -5.366 2.234 1.00 34.56 576 SER A C 1
ATOM 4787 O O . SER A 1 576 ? -23.678 -5.792 3.370 1.00 34.56 576 SER A O 1
ATOM 4789 N N . LEU A 1 577 ? -24.748 -4.409 1.970 1.00 32.81 577 LEU A N 1
ATOM 4790 C CA . LEU A 1 577 ? -25.633 -3.800 2.968 1.00 32.81 577 LEU A CA 1
ATOM 4791 C C . LEU A 1 577 ? -26.614 -4.829 3.565 1.00 32.81 577 LEU A C 1
ATOM 4793 O O . LEU A 1 577 ? -26.807 -4.842 4.778 1.00 32.81 577 LEU A O 1
ATOM 4797 N N . LEU A 1 578 ? -27.153 -5.760 2.764 1.00 31.84 578 LEU A N 1
ATOM 4798 C CA . LEU A 1 578 ? -27.965 -6.892 3.253 1.00 31.84 578 LEU A CA 1
ATOM 4799 C C . LEU A 1 578 ? -27.136 -7.977 3.984 1.00 31.84 578 LEU A C 1
ATOM 4801 O O . LEU A 1 578 ? -27.674 -8.717 4.811 1.00 31.84 578 LEU A O 1
ATOM 4805 N N . LYS A 1 579 ? -25.824 -8.087 3.713 1.00 31.91 579 LYS A N 1
ATOM 4806 C CA . LYS A 1 579 ? -24.873 -8.949 4.451 1.00 31.91 579 LYS A CA 1
ATOM 4807 C C . LYS A 1 579 ? -24.440 -8.342 5.785 1.00 31.91 579 LYS A C 1
ATOM 4809 O O . LYS A 1 579 ? -24.277 -9.095 6.750 1.00 31.91 579 LYS A O 1
ATOM 4814 N N . ASN A 1 580 ? -24.294 -7.021 5.852 1.00 33.00 580 ASN A N 1
ATOM 4815 C CA . ASN A 1 580 ? -23.867 -6.309 7.056 1.00 33.00 580 ASN A CA 1
ATOM 4816 C C . ASN A 1 580 ? -24.902 -6.407 8.186 1.00 33.00 580 ASN A C 1
ATOM 4818 O O . ASN A 1 580 ? -24.514 -6.429 9.348 1.00 33.00 580 ASN A O 1
ATOM 4822 N N . ASP A 1 581 ? -26.179 -6.647 7.869 1.00 34.00 581 ASP A N 1
ATOM 4823 C CA . ASP A 1 581 ? -27.207 -6.919 8.886 1.00 34.00 581 ASP A CA 1
ATOM 4824 C C . ASP A 1 581 ? -27.321 -8.412 9.286 1.00 34.00 581 ASP A C 1
ATOM 4826 O O . ASP A 1 581 ? -28.118 -8.828 10.129 1.00 34.00 581 ASP A O 1
ATOM 4830 N N . ARG A 1 582 ? -26.481 -9.281 8.706 1.00 29.97 582 ARG A N 1
ATOM 4831 C CA . ARG A 1 582 ? -26.427 -10.715 9.046 1.00 29.97 582 ARG A CA 1
ATOM 4832 C C . ARG A 1 582 ? -25.345 -11.040 10.077 1.00 29.97 582 ARG A C 1
ATOM 4834 O O . ARG A 1 582 ? -25.453 -12.062 10.764 1.00 29.97 582 ARG A O 1
ATOM 4841 N N . ALA A 1 583 ? -24.326 -10.188 10.214 1.00 32.03 583 ALA A N 1
ATOM 4842 C CA . ALA A 1 583 ? -23.294 -10.301 11.250 1.00 32.03 583 ALA A CA 1
ATOM 4843 C C . ALA A 1 583 ? -23.880 -10.055 12.654 1.00 32.03 583 ALA A C 1
ATOM 4845 O O . ALA A 1 583 ? -23.562 -10.801 13.587 1.00 32.03 583 ALA A O 1
ATOM 4846 N N . THR A 1 584 ? -24.865 -9.157 12.753 1.00 32.88 584 THR A N 1
ATOM 4847 C CA . THR A 1 584 ? -25.717 -8.932 13.933 1.00 32.88 584 THR A CA 1
ATOM 4848 C C . THR A 1 584 ? -26.454 -10.210 14.365 1.00 32.88 584 THR A C 1
ATOM 4850 O O . THR A 1 584 ? -26.637 -10.478 15.554 1.00 32.88 584 THR A O 1
ATOM 4853 N N . LEU A 1 585 ? -26.809 -11.080 13.410 1.00 30.05 585 LEU A N 1
ATOM 4854 C CA . LEU A 1 585 ? -27.494 -12.353 13.667 1.00 30.05 585 LEU A CA 1
ATOM 4855 C C . LEU A 1 585 ? -26.538 -13.511 14.001 1.00 30.05 585 LEU A C 1
ATOM 4857 O O . LEU A 1 585 ? -26.906 -14.417 14.749 1.00 30.05 585 LEU A O 1
ATOM 4861 N N . LYS A 1 586 ? -25.304 -13.510 13.477 1.00 29.97 586 LYS A N 1
ATOM 4862 C CA . LYS A 1 586 ? -24.320 -14.583 13.730 1.00 29.97 586 LYS A CA 1
ATOM 4863 C C . LYS A 1 586 ? -23.605 -14.431 15.072 1.00 29.97 586 LYS A C 1
ATOM 4865 O O . LYS A 1 586 ? -23.274 -15.453 15.677 1.00 29.97 586 LYS A O 1
ATOM 4870 N N . HIS A 1 587 ? -23.416 -13.203 15.555 1.00 29.94 587 HIS A N 1
ATOM 4871 C CA . HIS A 1 587 ? -22.797 -12.969 16.860 1.00 29.94 587 HIS A CA 1
ATOM 4872 C C . HIS A 1 587 ? -23.765 -13.245 18.029 1.00 29.94 587 HIS A C 1
ATOM 4874 O O . HIS A 1 587 ? -23.341 -13.757 19.063 1.00 29.94 587 HIS A O 1
ATOM 4880 N N . ARG A 1 588 ? -25.081 -13.048 17.830 1.00 27.91 588 ARG A N 1
ATOM 4881 C CA . ARG A 1 588 ? -26.136 -13.350 18.824 1.00 27.91 588 ARG A CA 1
ATOM 4882 C C . ARG A 1 588 ? -26.418 -14.842 19.057 1.00 27.91 588 ARG A C 1
ATOM 4884 O O . ARG A 1 588 ? -27.016 -15.188 20.067 1.00 27.91 588 ARG A O 1
ATOM 4891 N N . VAL A 1 589 ? -25.980 -15.746 18.176 1.00 27.62 589 VAL A N 1
ATOM 4892 C CA . VAL A 1 589 ? -26.252 -17.195 18.331 1.00 27.62 589 VAL A CA 1
ATOM 4893 C C . VAL A 1 589 ? -25.139 -17.936 19.089 1.00 27.62 589 VAL A C 1
ATOM 4895 O O . VAL A 1 589 ? -25.368 -19.043 19.569 1.00 27.62 589 VAL A O 1
ATOM 4898 N N . LYS A 1 590 ? -23.941 -17.352 19.253 1.00 27.17 590 LYS A N 1
ATOM 4899 C CA . LYS A 1 590 ? -22.810 -18.035 19.917 1.00 27.17 590 LYS A CA 1
ATOM 4900 C C . LYS A 1 590 ? -22.527 -17.617 21.361 1.00 27.17 590 LYS A C 1
ATOM 4902 O O . LYS A 1 590 ? -21.803 -18.353 22.023 1.00 27.17 590 LYS A O 1
ATOM 4907 N N . SER A 1 591 ? -23.106 -16.528 21.864 1.00 25.53 591 SER A N 1
ATOM 4908 C CA . SER A 1 591 ? -22.946 -16.133 23.272 1.00 25.53 591 SER A CA 1
ATOM 4909 C C . SER A 1 591 ? -24.069 -16.610 24.202 1.00 25.53 591 SER A C 1
ATOM 4911 O O . SER A 1 591 ? -23.935 -16.439 25.405 1.00 25.53 591 SER A O 1
ATOM 4913 N N . VAL A 1 592 ? -25.146 -17.241 23.702 1.00 26.33 592 VAL A N 1
ATOM 4914 C CA . VAL A 1 592 ? -26.347 -17.486 24.536 1.00 26.33 592 VAL A CA 1
ATOM 4915 C C . VAL A 1 592 ? -26.582 -18.940 24.984 1.00 26.33 592 VAL A C 1
ATOM 4917 O O . VAL A 1 592 ? -27.386 -19.128 25.883 1.00 26.33 592 VAL A O 1
ATOM 4920 N N . TYR A 1 593 ? -25.864 -19.980 24.524 1.00 25.94 593 TYR A N 1
ATOM 4921 C CA . TYR A 1 593 ? -26.019 -21.323 25.141 1.00 25.94 593 TYR A CA 1
ATOM 4922 C C . TYR A 1 593 ? -24.703 -22.108 25.264 1.00 25.94 593 TYR A C 1
ATOM 4924 O O . TYR A 1 593 ? -24.187 -22.696 24.310 1.00 25.94 593 TYR A O 1
ATOM 4932 N N . ALA A 1 594 ? -24.161 -22.068 26.483 1.00 32.78 594 ALA A N 1
ATOM 4933 C CA . ALA A 1 594 ? -22.869 -22.572 26.928 1.00 32.78 594 ALA A CA 1
ATOM 4934 C C . ALA A 1 594 ? -22.913 -24.051 27.360 1.00 32.78 594 ALA A C 1
ATOM 4936 O O . ALA A 1 594 ? -23.867 -24.503 27.985 1.00 32.78 594 ALA A O 1
ATOM 4937 N N . GLY A 1 595 ? -21.844 -24.791 27.040 1.00 31.83 595 GLY A N 1
ATOM 4938 C CA . GLY A 1 595 ? -21.669 -26.202 27.414 1.00 31.83 595 GLY A CA 1
ATOM 4939 C C . GLY A 1 595 ? -20.954 -27.027 26.337 1.00 31.83 595 GLY A C 1
ATOM 4940 O O . GLY A 1 595 ? -21.521 -27.964 25.795 1.00 31.83 595 GLY A O 1
ATOM 4941 N N . LYS A 1 596 ? -19.736 -26.602 25.964 1.00 33.31 596 LYS A N 1
ATOM 4942 C CA . LYS A 1 596 ? -18.792 -27.191 24.978 1.00 33.31 596 LYS A CA 1
ATOM 4943 C C . LYS A 1 596 ? -19.402 -27.905 23.737 1.00 33.31 596 LYS A C 1
ATOM 4945 O O . LYS A 1 596 ? -19.462 -29.129 23.684 1.00 33.31 596 LYS A O 1
ATOM 4950 N N . PRO A 1 597 ? -19.650 -27.158 22.637 1.00 29.78 597 PRO A N 1
ATOM 4951 C CA . PRO A 1 597 ? -20.122 -27.668 21.340 1.00 29.78 597 PRO A CA 1
ATOM 4952 C C . PRO A 1 597 ? -19.025 -27.803 20.256 1.00 29.78 597 PRO A C 1
ATOM 4954 O O . PRO A 1 597 ? -19.336 -27.969 19.075 1.00 29.78 597 PRO A O 1
ATOM 4957 N N . ARG A 1 598 ? -17.728 -27.716 20.601 1.00 29.23 598 ARG A N 1
ATOM 4958 C CA . ARG A 1 598 ? -16.637 -27.738 19.596 1.00 29.23 598 ARG A CA 1
ATOM 4959 C C . ARG A 1 598 ? -16.463 -29.106 18.906 1.00 29.23 598 ARG A C 1
ATOM 4961 O O . ARG A 1 598 ? -16.104 -29.126 17.733 1.00 29.23 598 ARG A O 1
ATOM 4968 N N . LEU A 1 599 ? -16.823 -30.224 19.548 1.00 28.12 599 LEU A N 1
ATOM 4969 C CA . LEU A 1 599 ? -16.724 -31.566 18.944 1.00 28.12 599 LEU A CA 1
ATOM 4970 C C . LEU A 1 599 ? -17.894 -31.898 17.989 1.00 28.12 599 LEU A C 1
ATOM 4972 O O . LEU A 1 599 ? -17.686 -32.538 16.967 1.00 28.12 599 LEU A O 1
ATOM 4976 N N . LEU A 1 600 ? -19.102 -31.379 18.237 1.00 29.59 600 LEU A N 1
ATOM 4977 C CA . LEU A 1 600 ? -20.268 -31.523 17.345 1.00 29.59 600 LEU A CA 1
ATOM 4978 C C . LEU A 1 600 ? -20.200 -30.603 16.118 1.00 29.59 600 LEU A C 1
ATOM 4980 O O . LEU A 1 600 ? -20.780 -30.906 15.078 1.00 29.59 600 LEU A O 1
ATOM 4984 N N . VAL A 1 601 ? -19.455 -29.499 16.211 1.00 29.66 601 VAL A N 1
ATOM 4985 C CA . VAL A 1 601 ? -19.159 -28.616 15.076 1.00 29.66 601 VAL A CA 1
ATOM 4986 C C . VAL A 1 601 ? -17.976 -29.141 14.262 1.00 29.66 601 VAL A C 1
ATOM 4988 O O . VAL A 1 601 ? -18.045 -29.067 13.046 1.00 29.66 601 VAL A O 1
ATOM 4991 N N . ALA A 1 602 ? -16.953 -29.755 14.867 1.00 28.78 602 ALA A N 1
ATOM 4992 C CA . ALA A 1 602 ? -15.896 -30.446 14.119 1.00 28.78 602 ALA A CA 1
ATOM 4993 C C . ALA A 1 602 ? -16.413 -31.728 13.441 1.00 28.78 602 ALA A C 1
ATOM 4995 O O . ALA A 1 602 ? -16.171 -31.919 12.257 1.00 28.78 602 ALA A O 1
ATOM 4996 N N . MET A 1 603 ? -17.224 -32.545 14.126 1.00 27.44 603 MET A N 1
ATOM 4997 C CA . MET A 1 603 ? -17.874 -33.722 13.530 1.00 27.44 603 MET A CA 1
ATOM 4998 C C . MET A 1 603 ? -19.029 -33.344 12.599 1.00 27.44 603 MET A C 1
ATOM 5000 O O . MET A 1 603 ? -19.250 -34.027 11.612 1.00 27.44 603 MET A O 1
ATOM 5004 N N . GLY A 1 604 ? -19.730 -32.233 12.837 1.00 29.42 604 GLY A N 1
ATOM 5005 C CA . GLY A 1 604 ? -20.746 -31.686 11.935 1.00 29.42 604 GLY A CA 1
ATOM 5006 C C . GLY A 1 604 ? -20.153 -30.992 10.710 1.00 29.42 604 GLY A C 1
ATOM 5007 O O . GLY A 1 604 ? -20.767 -31.027 9.651 1.00 29.42 604 GLY A O 1
ATOM 5008 N N . ASN A 1 605 ? -18.956 -30.413 10.816 1.00 31.33 605 ASN A N 1
ATOM 5009 C CA . ASN A 1 605 ? -18.202 -29.875 9.688 1.00 31.33 605 ASN A CA 1
ATOM 5010 C C . ASN A 1 605 ? -17.467 -30.982 8.938 1.00 31.33 605 ASN A C 1
ATOM 5012 O O . ASN A 1 605 ? -17.460 -30.910 7.727 1.00 31.33 605 ASN A O 1
ATOM 5016 N N . LEU A 1 606 ? -16.970 -32.038 9.591 1.00 31.06 606 LEU A N 1
ATOM 5017 C CA . LEU A 1 606 ? -16.435 -33.237 8.935 1.00 31.06 606 LEU A CA 1
ATOM 5018 C C . LEU A 1 606 ?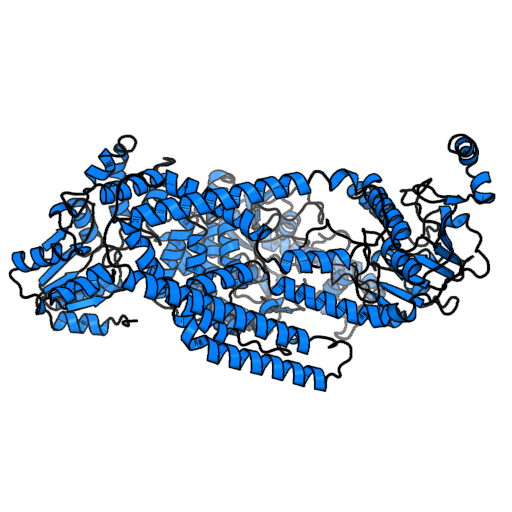 -17.563 -34.046 8.269 1.00 31.06 606 LEU A C 1
ATOM 5020 O O . LEU A 1 606 ? -17.422 -34.445 7.124 1.00 31.06 606 LEU A O 1
ATOM 5024 N N . TYR A 1 607 ? -18.736 -34.175 8.898 1.00 29.81 607 TYR A N 1
ATOM 5025 C CA . TYR A 1 607 ? -19.938 -34.780 8.305 1.00 29.81 607 TYR A CA 1
ATOM 5026 C C . TYR A 1 607 ? -20.549 -33.901 7.208 1.00 29.81 607 TYR A C 1
ATOM 5028 O O . TYR A 1 607 ? -21.061 -34.441 6.241 1.00 29.81 607 TYR A O 1
ATOM 5036 N N . ARG A 1 608 ? -20.475 -32.559 7.277 1.00 32.94 608 ARG A N 1
ATOM 5037 C CA . ARG A 1 608 ? -20.904 -31.654 6.185 1.00 32.94 608 ARG A CA 1
ATOM 5038 C C . ARG A 1 608 ? -19.860 -31.499 5.090 1.00 32.94 608 ARG A C 1
ATOM 5040 O O . ARG A 1 608 ? -20.264 -31.296 3.960 1.00 32.94 608 ARG A O 1
ATOM 5047 N N . PHE A 1 609 ? -18.573 -31.617 5.382 1.00 33.38 609 PHE A N 1
ATOM 5048 C CA . PHE A 1 609 ? -17.475 -31.623 4.416 1.00 33.38 609 PHE A CA 1
ATOM 5049 C C . PHE A 1 609 ? -17.472 -32.947 3.654 1.00 33.38 609 PHE A C 1
ATOM 5051 O O . PHE A 1 609 ? -17.575 -32.933 2.435 1.00 33.38 609 PHE A O 1
ATOM 5058 N N . LEU A 1 610 ? -17.561 -34.085 4.352 1.00 31.39 610 LEU A N 1
ATOM 5059 C CA . LEU A 1 610 ? -17.750 -35.403 3.742 1.00 31.39 610 LEU A CA 1
ATOM 5060 C C . LEU A 1 610 ? -19.128 -35.541 3.074 1.00 31.39 610 LEU A C 1
ATOM 5062 O O . LEU A 1 610 ? -19.207 -36.178 2.036 1.00 31.39 610 LEU A O 1
ATOM 5066 N N . ARG A 1 611 ? -20.201 -34.887 3.559 1.00 30.83 611 ARG A N 1
ATOM 5067 C CA . ARG A 1 611 ? -21.502 -34.785 2.852 1.00 30.83 611 ARG A CA 1
ATOM 5068 C C . ARG A 1 611 ? -21.484 -33.787 1.695 1.00 30.83 611 ARG A C 1
ATOM 5070 O O . ARG A 1 611 ? -22.293 -33.941 0.797 1.00 30.83 611 ARG A O 1
ATOM 5077 N N . SER A 1 612 ? -20.582 -32.807 1.669 1.00 31.50 612 SER A N 1
ATOM 5078 C CA . SER A 1 612 ? -20.407 -31.884 0.534 1.00 31.50 612 SER A CA 1
ATOM 5079 C C . SER A 1 612 ? -19.540 -32.513 -0.552 1.00 31.50 612 SER A C 1
ATOM 5081 O O . SER A 1 612 ? -19.873 -32.367 -1.717 1.00 31.50 612 SER A O 1
ATOM 5083 N N . ILE A 1 613 ? -18.536 -33.317 -0.185 1.00 31.00 613 ILE A N 1
ATOM 5084 C CA . ILE A 1 613 ? -17.782 -34.184 -1.103 1.00 31.00 613 ILE A CA 1
ATOM 5085 C C . ILE A 1 613 ? -18.684 -35.328 -1.608 1.00 31.00 613 ILE A C 1
ATOM 5087 O O . ILE A 1 613 ? -18.754 -35.567 -2.807 1.00 31.00 613 ILE A O 1
ATOM 5091 N N . LYS A 1 614 ? -19.487 -35.959 -0.737 1.00 29.11 614 LYS A N 1
ATOM 5092 C CA . LYS A 1 614 ? -20.476 -36.993 -1.108 1.00 29.11 614 LYS A CA 1
ATOM 5093 C C . LYS A 1 614 ? -21.635 -36.426 -1.943 1.00 29.11 614 LYS A C 1
ATOM 5095 O O . LYS A 1 614 ? -22.031 -37.075 -2.895 1.00 29.11 614 LYS A O 1
ATOM 5100 N N . ASN A 1 615 ? -22.159 -35.223 -1.671 1.00 31.08 615 ASN A N 1
ATOM 5101 C CA . ASN A 1 615 ? -23.275 -34.635 -2.438 1.00 31.08 615 ASN A CA 1
ATOM 5102 C C . ASN A 1 615 ? -22.844 -33.906 -3.719 1.00 31.08 615 ASN A C 1
ATOM 5104 O O . ASN A 1 615 ? -23.649 -33.848 -4.645 1.00 31.08 615 ASN A O 1
ATOM 5108 N N . ALA A 1 616 ? -21.609 -33.396 -3.798 1.00 33.94 616 ALA A N 1
ATOM 5109 C CA . ALA A 1 616 ? -21.025 -32.943 -5.062 1.00 33.94 616 ALA A CA 1
ATOM 5110 C C . ALA A 1 616 ? -20.803 -34.120 -6.028 1.00 33.94 616 ALA A C 1
ATOM 5112 O O . ALA A 1 616 ? -20.891 -33.942 -7.237 1.00 33.94 616 ALA A O 1
ATOM 5113 N N . VAL A 1 617 ? -20.592 -35.330 -5.488 1.00 30.03 617 VAL A N 1
ATOM 5114 C CA . VAL A 1 617 ? -20.366 -36.559 -6.264 1.00 30.03 617 VAL A CA 1
ATOM 5115 C C . VAL A 1 617 ? -21.646 -37.403 -6.485 1.00 30.03 617 VAL A C 1
ATOM 5117 O O . VAL A 1 617 ? -21.691 -38.148 -7.459 1.00 30.03 617 VAL A O 1
ATOM 5120 N N . LEU A 1 618 ? -22.718 -37.292 -5.669 1.00 31.91 618 LEU A N 1
ATOM 5121 C CA . LEU A 1 618 ? -23.876 -38.224 -5.731 1.00 31.91 618 LEU A CA 1
ATOM 5122 C C . LEU A 1 618 ? -25.271 -37.685 -6.109 1.00 31.91 618 LEU A C 1
ATOM 5124 O O . LEU A 1 618 ? -26.144 -38.524 -6.323 1.00 31.91 618 LEU A O 1
ATOM 5128 N N . MET A 1 619 ? -25.568 -36.381 -6.235 1.00 30.03 619 MET A N 1
ATOM 5129 C CA . MET A 1 619 ? -26.960 -35.961 -6.542 1.00 30.03 619 MET A CA 1
ATOM 5130 C C . MET A 1 619 ? -27.133 -34.847 -7.583 1.00 30.03 619 MET A C 1
ATOM 5132 O O . MET A 1 619 ? -27.767 -33.827 -7.338 1.00 30.03 619 MET A O 1
ATOM 5136 N N . SER A 1 620 ? -26.806 -35.160 -8.835 1.00 32.31 620 SER A N 1
ATOM 5137 C CA . SER A 1 620 ? -27.882 -35.128 -9.830 1.00 32.31 620 SER A CA 1
ATOM 5138 C C . SER A 1 620 ? -27.884 -36.433 -10.626 1.00 32.31 620 SER A C 1
ATOM 5140 O O . SER A 1 620 ? -26.927 -36.794 -11.308 1.00 32.31 620 SER A O 1
ATOM 5142 N N . ARG A 1 621 ? -29.003 -37.163 -10.536 1.00 33.88 621 ARG A N 1
ATOM 5143 C CA . ARG A 1 621 ? -29.241 -38.413 -11.279 1.00 33.88 621 ARG A CA 1
ATOM 5144 C C . ARG A 1 621 ? -29.174 -38.194 -12.799 1.00 33.88 621 ARG A C 1
ATOM 5146 O O . ARG A 1 621 ? -28.920 -39.148 -13.524 1.00 33.88 621 ARG A O 1
ATOM 5153 N N . LYS A 1 622 ? -29.358 -36.943 -13.253 1.00 35.97 622 LYS A N 1
ATOM 5154 C CA . LYS A 1 622 ? -29.158 -36.463 -14.630 1.00 35.97 622 LYS A CA 1
ATOM 5155 C C . LYS A 1 622 ? -27.746 -35.947 -14.913 1.00 35.97 622 LYS A C 1
ATOM 5157 O O . LYS A 1 622 ? -27.282 -36.162 -16.014 1.00 35.97 622 LYS A O 1
ATOM 5162 N N . GLY A 1 623 ? -27.029 -35.357 -13.958 1.00 33.47 623 GLY A N 1
ATOM 5163 C CA . GLY A 1 623 ? -25.665 -34.873 -14.186 1.00 33.47 623 GLY A CA 1
ATOM 5164 C C . GLY A 1 623 ? -24.644 -35.996 -14.267 1.00 33.47 623 GLY A C 1
ATOM 5165 O O . GLY A 1 623 ? -23.834 -35.968 -15.175 1.00 33.47 623 GLY A O 1
ATOM 5166 N N . CYS A 1 624 ? -24.730 -37.058 -13.457 1.00 32.38 624 CYS A N 1
ATOM 5167 C CA . CYS A 1 624 ? -23.836 -38.207 -13.664 1.00 32.38 624 CYS A CA 1
ATOM 5168 C C . CYS A 1 624 ? -24.196 -38.999 -14.927 1.00 32.38 624 CYS A C 1
ATOM 5170 O O . CYS A 1 624 ? -23.299 -39.521 -15.574 1.00 32.38 624 CYS A O 1
ATOM 5172 N N . SER A 1 625 ? -25.471 -39.054 -15.334 1.00 34.22 625 SER A N 1
ATOM 5173 C CA . SER A 1 625 ? -25.870 -39.725 -16.582 1.00 34.22 625 SER A CA 1
ATOM 5174 C C . SER A 1 625 ? -25.646 -38.868 -17.835 1.00 34.22 625 SER A C 1
ATOM 5176 O O . SER A 1 625 ? -25.320 -39.433 -18.868 1.00 34.22 625 SER A O 1
ATOM 5178 N N . GLN A 1 626 ? -25.706 -37.533 -17.759 1.00 36.69 626 GLN A N 1
ATOM 5179 C CA . GLN A 1 626 ? -25.397 -36.606 -18.859 1.00 36.69 626 GLN A CA 1
ATOM 5180 C C . GLN A 1 626 ? -23.910 -36.272 -18.954 1.00 36.69 626 GLN A C 1
ATOM 5182 O O . GLN A 1 626 ? -23.425 -36.099 -20.059 1.00 36.69 626 GLN A O 1
ATOM 5187 N N . MET A 1 627 ? -23.166 -36.297 -17.847 1.00 33.91 627 MET A N 1
ATOM 5188 C CA . MET A 1 627 ? -21.703 -36.300 -17.852 1.00 33.91 627 MET A CA 1
ATOM 5189 C C . MET A 1 627 ? -21.172 -37.663 -18.311 1.00 33.91 627 MET A C 1
ATOM 5191 O O . MET A 1 627 ? -20.168 -37.687 -19.003 1.00 33.91 627 MET A O 1
ATOM 5195 N N . LEU A 1 628 ? -21.883 -38.781 -18.063 1.00 33.75 628 LEU A N 1
ATOM 5196 C CA . LEU A 1 628 ? -21.629 -40.053 -18.760 1.00 33.75 628 LEU A CA 1
ATOM 5197 C C . LEU A 1 628 ? -22.023 -40.007 -20.241 1.00 33.75 628 LEU A C 1
ATOM 5199 O O . LEU A 1 628 ? -21.336 -40.643 -21.017 1.00 33.75 628 LEU A O 1
ATOM 5203 N N . ILE A 1 629 ? -23.102 -39.327 -20.657 1.00 37.31 629 ILE A N 1
ATOM 5204 C CA . ILE A 1 629 ? -23.456 -39.165 -22.087 1.00 37.31 629 ILE A CA 1
ATOM 5205 C C . ILE A 1 629 ? -22.429 -38.270 -22.786 1.00 37.31 629 ILE A C 1
ATOM 5207 O O . ILE A 1 629 ? -22.022 -38.590 -23.894 1.00 37.31 629 ILE A O 1
ATOM 5211 N N . MET A 1 630 ? -21.949 -37.228 -22.105 1.00 32.84 630 MET A N 1
ATOM 5212 C CA . MET A 1 630 ? -20.876 -36.344 -22.548 1.00 32.84 630 MET A CA 1
ATOM 5213 C C . MET A 1 630 ? -19.541 -37.110 -22.617 1.00 32.84 630 MET A C 1
ATOM 5215 O O . MET A 1 630 ? -18.924 -37.163 -23.670 1.00 32.84 630 MET A O 1
ATOM 5219 N N . LEU A 1 631 ? -19.136 -37.834 -21.567 1.00 33.81 631 LEU A N 1
ATOM 5220 C CA . LEU A 1 631 ? -17.933 -38.685 -21.575 1.00 33.81 631 LEU A CA 1
ATOM 5221 C C . LEU A 1 631 ? -18.040 -39.860 -22.567 1.00 33.81 631 LEU A C 1
ATOM 5223 O O . LEU A 1 631 ? -17.039 -40.238 -23.164 1.00 33.81 631 LEU A O 1
ATOM 5227 N N . LYS A 1 632 ? -19.243 -40.403 -22.806 1.00 32.78 632 LYS A N 1
ATOM 5228 C CA . LYS A 1 632 ? -19.518 -41.400 -23.860 1.00 32.78 632 LYS A CA 1
ATOM 5229 C C . LYS A 1 632 ? -19.534 -40.797 -25.265 1.00 32.78 632 LYS A C 1
ATOM 5231 O O . LYS A 1 632 ? -19.293 -41.533 -26.211 1.00 32.78 632 LYS A O 1
ATOM 5236 N N . SER A 1 633 ? -19.799 -39.498 -25.414 1.00 33.59 633 SER A N 1
ATOM 5237 C CA . SER A 1 633 ? -19.641 -38.777 -26.686 1.00 33.59 633 SER A CA 1
ATOM 5238 C C . SER A 1 633 ? -18.205 -38.303 -26.941 1.00 33.59 633 SER A C 1
ATOM 5240 O O . SER A 1 633 ? -17.914 -37.874 -28.050 1.00 33.59 633 SER A O 1
ATOM 5242 N N . TYR A 1 634 ? -17.317 -38.410 -25.942 1.00 29.70 634 TYR A N 1
ATOM 5243 C CA . TYR A 1 634 ? -15.912 -37.982 -25.999 1.00 29.70 634 TYR A CA 1
ATOM 5244 C C . TYR A 1 634 ? -14.884 -39.138 -25.942 1.00 29.70 634 TYR A C 1
ATOM 5246 O O . TYR A 1 634 ? -13.690 -38.863 -25.887 1.00 29.70 634 TYR A O 1
ATOM 5254 N N . LEU A 1 635 ? -15.288 -40.420 -25.978 1.00 29.98 635 LEU A N 1
ATOM 5255 C CA . LEU A 1 635 ? -14.358 -41.568 -25.948 1.00 29.98 635 LEU A CA 1
ATOM 5256 C C . LEU A 1 635 ? -14.737 -42.666 -26.969 1.00 29.98 635 LEU A C 1
ATOM 5258 O O . LEU A 1 635 ? -15.901 -43.070 -27.012 1.00 29.98 635 LEU A O 1
ATOM 5262 N N . PRO A 1 636 ? -13.785 -43.196 -27.768 1.00 28.14 636 PRO A N 1
ATOM 5263 C CA . PRO A 1 636 ? -14.065 -44.222 -28.771 1.00 28.14 636 PRO A CA 1
ATOM 5264 C C . PRO A 1 636 ? -14.261 -45.628 -28.171 1.00 28.14 636 PRO A C 1
ATOM 5266 O O . PRO A 1 636 ? -13.668 -46.014 -27.164 1.00 28.14 636 PRO A O 1
ATOM 5269 N N . ALA A 1 637 ? -15.118 -46.415 -28.825 1.00 32.53 637 ALA A N 1
ATOM 5270 C CA . ALA A 1 637 ? -15.788 -47.609 -28.304 1.00 32.53 637 ALA A CA 1
ATOM 5271 C C . ALA A 1 637 ? -14.976 -48.929 -28.284 1.00 32.53 637 ALA A C 1
ATOM 5273 O O . ALA A 1 637 ? -15.576 -50.005 -28.305 1.00 32.53 637 ALA A O 1
ATOM 5274 N N . SER A 1 638 ? -13.641 -48.924 -28.231 1.00 34.69 638 SER A N 1
ATOM 5275 C CA . SER A 1 638 ? -12.871 -50.167 -28.427 1.00 34.69 638 SER A CA 1
ATOM 5276 C C . SER A 1 638 ? -11.647 -50.324 -27.521 1.00 34.69 638 SER A C 1
ATOM 5278 O O . SER A 1 638 ? -10.524 -50.071 -27.939 1.00 34.69 638 SER A O 1
ATOM 5280 N N . SER A 1 639 ? -11.821 -50.856 -26.306 1.00 29.81 639 SER A N 1
ATOM 5281 C CA . SER A 1 639 ? -10.798 -51.728 -25.696 1.00 29.81 639 SER A CA 1
ATOM 5282 C C . SER A 1 639 ? -11.385 -52.629 -24.594 1.00 29.81 639 SER A C 1
ATOM 5284 O O . SER A 1 639 ? -12.061 -52.195 -23.664 1.00 29.81 639 SER A O 1
ATOM 5286 N N . ARG A 1 640 ? -11.158 -53.944 -24.725 1.00 28.92 640 ARG A N 1
ATOM 5287 C CA . ARG A 1 640 ? -11.752 -55.024 -23.906 1.00 28.92 640 ARG A CA 1
ATOM 5288 C C . ARG A 1 640 ? -11.143 -55.191 -22.505 1.00 28.92 640 ARG A C 1
ATOM 5290 O O . ARG A 1 640 ? -11.634 -56.014 -21.738 1.00 28.92 640 ARG A O 1
ATOM 5297 N N . SER A 1 641 ? -10.130 -54.418 -22.120 1.00 31.34 641 SER A N 1
ATOM 5298 C CA . SER A 1 641 ? -9.462 -54.561 -20.811 1.00 31.34 641 SER A CA 1
ATOM 5299 C C . SER A 1 641 ? -10.245 -53.955 -19.631 1.00 31.34 641 SER A C 1
ATOM 5301 O O . SER A 1 641 ? -9.801 -54.027 -18.485 1.00 31.34 641 SER A O 1
ATOM 5303 N N . PHE A 1 642 ? -11.436 -53.399 -19.884 1.00 29.28 642 PHE A N 1
ATOM 5304 C CA . PHE A 1 642 ? -12.240 -52.691 -18.884 1.00 29.28 642 PHE A CA 1
ATOM 5305 C C . PHE A 1 642 ? -13.203 -53.585 -18.073 1.00 29.28 642 PHE A C 1
ATOM 5307 O O . PHE A 1 642 ? -13.577 -53.239 -16.954 1.00 29.28 642 PHE A O 1
ATOM 5314 N N . HIS A 1 643 ? -13.580 -54.768 -18.576 1.00 31.64 643 HIS A N 1
ATOM 5315 C CA . HIS A 1 643 ? -14.630 -55.589 -17.943 1.00 31.64 643 HIS A CA 1
ATOM 5316 C C . HIS A 1 643 ? -14.222 -56.194 -16.587 1.00 31.64 643 HIS A C 1
ATOM 5318 O O . HIS A 1 643 ? -15.067 -56.353 -15.709 1.00 31.64 643 HIS A O 1
ATOM 5324 N N . GLY A 1 644 ? -12.931 -56.458 -16.359 1.00 31.89 644 GLY A N 1
ATOM 5325 C CA . GLY A 1 644 ? -12.447 -56.984 -15.075 1.00 31.89 644 GLY A CA 1
ATOM 5326 C C . GLY A 1 644 ? -12.509 -55.977 -13.919 1.00 31.89 644 GLY A C 1
ATOM 5327 O O . GLY A 1 644 ? -12.582 -56.380 -12.762 1.00 31.89 644 GLY A O 1
ATOM 5328 N N . ARG A 1 645 ? -12.524 -54.667 -14.214 1.00 29.23 645 ARG A N 1
ATOM 5329 C CA . ARG A 1 645 ? -12.594 -53.602 -13.195 1.00 29.23 645 ARG A CA 1
ATOM 5330 C C . ARG A 1 645 ? -14.020 -53.140 -12.883 1.00 29.23 645 ARG A C 1
ATOM 5332 O O . ARG A 1 645 ? -14.220 -52.503 -11.855 1.00 29.23 645 ARG A O 1
ATOM 5339 N N . MET A 1 646 ? -15.011 -53.495 -13.706 1.00 29.48 646 MET A N 1
ATOM 5340 C CA . MET A 1 646 ? -16.416 -53.139 -13.469 1.00 29.48 646 MET A CA 1
ATOM 5341 C C . MET A 1 646 ? -17.104 -53.987 -12.388 1.00 29.48 646 MET A C 1
ATOM 5343 O O . MET A 1 646 ? -17.892 -53.453 -11.614 1.00 29.48 646 MET A O 1
ATOM 5347 N N . ASN A 1 647 ? -16.763 -55.272 -12.254 1.00 34.16 647 ASN A N 1
ATOM 5348 C CA . ASN A 1 647 ? -17.442 -56.163 -11.299 1.00 34.16 647 ASN A CA 1
ATOM 5349 C C . ASN A 1 647 ? -17.163 -55.839 -9.817 1.00 34.16 647 ASN A C 1
ATOM 5351 O O . ASN A 1 647 ? -17.892 -56.299 -8.944 1.00 34.16 647 ASN A O 1
ATOM 5355 N N . ASN A 1 648 ? -16.148 -55.021 -9.517 1.00 38.12 648 ASN A N 1
ATOM 5356 C CA . ASN A 1 648 ? -15.879 -54.546 -8.154 1.00 38.12 648 ASN A CA 1
ATOM 5357 C C . ASN A 1 648 ? -16.719 -53.301 -7.781 1.00 38.12 648 ASN A C 1
ATOM 5359 O O . ASN A 1 648 ? -16.768 -52.908 -6.620 1.00 38.12 648 ASN A O 1
ATOM 5363 N N . LEU A 1 649 ? -17.397 -52.681 -8.757 1.00 32.44 649 LEU A N 1
ATOM 5364 C CA . LEU A 1 649 ? -18.192 -51.463 -8.570 1.00 32.44 649 LEU A CA 1
ATOM 5365 C C . LEU A 1 649 ? -19.664 -51.771 -8.238 1.00 32.44 649 LEU A C 1
ATOM 5367 O O . LEU A 1 649 ? -20.277 -51.084 -7.421 1.00 32.44 649 LEU A O 1
ATOM 5371 N N . ASP A 1 650 ? -20.218 -52.847 -8.804 1.00 35.66 650 ASP A N 1
ATOM 5372 C CA . ASP A 1 650 ? -21.595 -53.283 -8.527 1.00 35.66 650 ASP A CA 1
ATOM 5373 C C . ASP A 1 650 ? -21.758 -53.844 -7.101 1.00 35.66 650 ASP A C 1
ATOM 5375 O O . ASP A 1 650 ? -22.796 -53.646 -6.464 1.00 35.66 650 ASP A O 1
ATOM 5379 N N . GLY A 1 651 ? -20.705 -54.454 -6.541 1.00 37.28 651 GLY A N 1
ATOM 5380 C CA . GLY A 1 651 ? -20.667 -54.876 -5.134 1.00 37.28 651 GLY A CA 1
ATOM 5381 C C . GLY A 1 651 ? -20.721 -53.699 -4.150 1.00 37.28 651 GLY A C 1
ATOM 5382 O O . GLY A 1 651 ? -21.421 -53.766 -3.141 1.00 37.28 651 GLY A O 1
ATOM 5383 N N . GLN A 1 652 ? -20.069 -52.582 -4.487 1.00 34.97 652 GLN A N 1
ATOM 5384 C CA . GLN A 1 652 ? -20.072 -51.352 -3.682 1.00 34.97 652 GLN A CA 1
ATOM 5385 C C . GLN A 1 652 ? -21.425 -50.618 -3.749 1.00 34.97 652 GLN A C 1
ATOM 5387 O O . GLN A 1 652 ? -21.859 -49.997 -2.778 1.00 34.97 652 GLN A O 1
ATOM 5392 N N . LEU A 1 653 ? -22.144 -50.735 -4.871 1.00 34.25 653 LEU A N 1
ATOM 5393 C CA . LEU A 1 653 ? -23.498 -50.193 -5.045 1.00 34.25 653 LEU A CA 1
ATOM 5394 C C . LEU A 1 653 ? -24.552 -50.921 -4.191 1.00 34.25 653 LEU A C 1
ATOM 5396 O O . LEU A 1 653 ? -25.463 -50.273 -3.667 1.00 34.25 653 LEU A O 1
ATOM 5400 N N . ALA A 1 654 ? -24.419 -52.236 -4.002 1.00 38.78 654 ALA A N 1
ATOM 5401 C CA . ALA A 1 654 ? -25.331 -53.026 -3.169 1.00 38.78 654 ALA A CA 1
ATOM 5402 C C . ALA A 1 654 ? -25.193 -52.711 -1.664 1.00 38.78 654 ALA A C 1
ATOM 5404 O O . ALA A 1 654 ? -26.186 -52.691 -0.931 1.00 38.78 654 ALA A O 1
ATOM 5405 N N . GLU A 1 655 ? -23.980 -52.400 -1.202 1.00 34.81 655 GLU A N 1
ATOM 5406 C CA . GLU A 1 655 ? -23.694 -52.030 0.191 1.00 34.81 655 GLU A CA 1
ATOM 5407 C C . GLU A 1 655 ? -24.280 -50.653 0.553 1.00 34.81 655 GLU A C 1
ATOM 5409 O O . GLU A 1 655 ? -24.883 -50.468 1.611 1.00 34.81 655 GLU A O 1
ATOM 5414 N N . ILE A 1 656 ? -24.214 -49.706 -0.388 1.00 34.69 656 ILE A N 1
ATOM 5415 C CA . ILE A 1 656 ? -24.806 -48.368 -0.253 1.00 34.69 656 ILE A CA 1
ATOM 5416 C C . ILE A 1 656 ? -26.340 -48.441 -0.207 1.00 34.69 656 ILE A C 1
ATOM 5418 O O . ILE A 1 656 ? -26.976 -47.688 0.531 1.00 34.69 656 ILE A O 1
ATOM 5422 N N . GLN A 1 657 ? -26.955 -49.359 -0.959 1.00 35.91 657 GLN A N 1
ATOM 5423 C CA . GLN A 1 657 ? -28.407 -49.557 -0.933 1.00 35.91 657 GLN A CA 1
ATOM 5424 C C . GLN A 1 657 ? -28.906 -50.159 0.387 1.00 35.91 657 GLN A C 1
ATOM 5426 O O . GLN A 1 657 ? -29.957 -49.732 0.866 1.00 35.91 657 GLN A O 1
ATOM 5431 N N . ARG A 1 658 ? -28.151 -51.074 1.016 1.00 39.22 658 ARG A N 1
ATOM 5432 C CA . ARG A 1 658 ? -28.448 -51.565 2.380 1.00 39.22 658 ARG A CA 1
ATOM 5433 C C . ARG A 1 658 ? -28.430 -50.433 3.405 1.00 39.22 658 ARG A C 1
ATOM 5435 O O . ARG A 1 658 ? -29.372 -50.289 4.180 1.00 39.22 658 ARG A O 1
ATOM 5442 N N . TRP A 1 659 ? -27.425 -49.567 3.317 1.00 33.97 659 TRP A N 1
ATOM 5443 C CA . TRP A 1 659 ? -27.243 -48.441 4.232 1.00 33.97 659 TRP A CA 1
ATOM 5444 C C . TRP A 1 659 ? -28.415 -47.433 4.202 1.00 33.97 659 TRP A C 1
ATOM 5446 O O . TRP A 1 659 ? -28.828 -46.913 5.236 1.00 33.97 659 TRP A O 1
ATOM 5456 N N . PHE A 1 660 ? -29.027 -47.202 3.033 1.00 33.72 660 PHE A N 1
ATOM 5457 C CA . PHE A 1 660 ? -30.192 -46.308 2.886 1.00 33.72 660 PHE A CA 1
ATOM 5458 C C . PHE A 1 660 ? -31.523 -46.890 3.392 1.00 33.72 660 PHE A C 1
ATOM 5460 O O . PHE A 1 660 ? -32.469 -46.132 3.637 1.00 33.72 660 PHE A O 1
ATOM 5467 N N . VAL A 1 661 ? -31.628 -48.213 3.519 1.00 40.62 661 VAL A N 1
ATOM 5468 C CA . VAL A 1 661 ? -32.801 -48.877 4.110 1.00 40.62 661 VAL A CA 1
ATOM 5469 C C . VAL A 1 661 ? -32.722 -48.812 5.638 1.00 40.62 661 VAL A C 1
ATOM 5471 O O . VAL A 1 661 ? -33.716 -48.484 6.285 1.00 40.62 661 VAL A O 1
ATOM 5474 N N . GLU A 1 662 ? -31.525 -48.991 6.199 1.00 38.25 662 GLU A N 1
ATOM 5475 C CA . GLU A 1 662 ? -31.254 -48.864 7.637 1.00 38.25 662 GLU A CA 1
ATOM 5476 C C . GLU A 1 662 ? -31.450 -47.415 8.134 1.00 38.25 662 GLU A C 1
ATOM 5478 O O . GLU A 1 662 ? -32.077 -47.188 9.169 1.00 38.25 662 GLU A O 1
ATOM 5483 N N . GLU A 1 663 ? -31.034 -46.403 7.357 1.00 35.75 663 GLU A N 1
ATOM 5484 C CA . GLU A 1 663 ? -31.233 -44.983 7.707 1.00 35.75 663 GLU A CA 1
ATOM 5485 C C . GLU A 1 663 ? -32.720 -44.559 7.672 1.00 35.75 663 GLU A C 1
ATOM 5487 O O . GLU A 1 663 ? -33.140 -43.652 8.398 1.00 35.75 663 GLU A O 1
ATOM 5492 N N . ARG A 1 664 ? -33.552 -45.236 6.865 1.00 36.31 664 ARG A N 1
ATOM 5493 C CA . ARG A 1 664 ? -35.012 -45.037 6.861 1.00 36.31 664 ARG A CA 1
ATOM 5494 C C . ARG A 1 664 ? -35.677 -45.613 8.107 1.00 36.31 664 ARG A C 1
ATOM 5496 O O . ARG A 1 664 ? -36.511 -44.931 8.693 1.00 36.31 664 ARG A O 1
ATOM 5503 N N . GLN A 1 665 ? -35.271 -46.800 8.552 1.00 38.31 665 GLN A N 1
ATOM 5504 C CA . GLN A 1 665 ? -35.776 -47.396 9.795 1.00 38.31 665 GLN A CA 1
ATOM 5505 C C . GLN A 1 665 ? -35.442 -46.539 11.024 1.00 38.31 665 GLN A C 1
ATOM 5507 O O . GLN A 1 665 ? -36.321 -46.269 11.840 1.00 38.31 665 GLN A O 1
ATOM 5512 N N . VAL A 1 666 ? -34.222 -45.997 11.093 1.00 36.91 666 VAL A N 1
ATOM 5513 C CA . VAL A 1 666 ? -33.788 -45.098 12.180 1.00 36.91 666 VAL A CA 1
ATOM 5514 C C . VAL A 1 666 ? -34.580 -43.780 12.205 1.00 36.91 666 VAL A C 1
ATOM 5516 O O . VAL A 1 666 ? -34.766 -43.178 13.265 1.00 36.91 666 VAL A O 1
ATOM 5519 N N . ASN A 1 667 ? -35.060 -43.304 11.053 1.00 37.66 667 ASN A N 1
ATOM 5520 C CA . ASN A 1 667 ? -35.895 -42.102 10.974 1.00 37.66 667 ASN A CA 1
ATOM 5521 C C . ASN A 1 667 ? -37.369 -42.377 11.322 1.00 37.66 667 ASN A C 1
ATOM 5523 O O . ASN A 1 667 ? -38.013 -41.504 11.905 1.00 37.66 667 ASN A O 1
ATOM 5527 N N . GLU A 1 668 ? -37.883 -43.579 11.053 1.00 40.69 668 GLU A N 1
ATOM 5528 C CA . GLU A 1 668 ? -39.232 -44.003 11.460 1.00 40.69 668 GLU A CA 1
ATOM 5529 C C . GLU A 1 668 ? -39.319 -44.246 12.983 1.00 40.69 668 GLU A C 1
ATOM 5531 O O . GLU A 1 668 ? -40.286 -43.835 13.622 1.00 40.69 668 GLU A O 1
ATOM 5536 N N . GLU A 1 669 ? -38.271 -44.800 13.607 1.00 40.16 669 GLU A N 1
ATOM 5537 C CA . GLU A 1 669 ? -38.180 -44.937 15.073 1.00 40.16 669 GLU A CA 1
ATOM 5538 C C . GLU A 1 669 ? -38.121 -43.571 15.773 1.00 40.16 669 GLU A C 1
ATOM 5540 O O . GLU A 1 669 ? -38.788 -43.342 16.784 1.00 40.16 669 GLU A O 1
ATOM 5545 N N . LYS A 1 670 ? -37.391 -42.605 15.198 1.00 39.59 670 LYS A N 1
ATOM 5546 C CA . LYS A 1 670 ? -37.373 -41.218 15.690 1.00 39.59 670 LYS A CA 1
ATOM 5547 C C . LYS A 1 670 ? -38.741 -40.554 15.548 1.00 39.59 670 LYS A C 1
ATOM 5549 O O . LYS A 1 670 ? -39.160 -39.846 16.457 1.00 39.59 670 LYS A O 1
ATOM 5554 N N . ARG A 1 671 ? -39.463 -40.812 14.457 1.00 39.31 671 ARG A N 1
ATOM 5555 C CA . ARG A 1 671 ? -40.825 -40.307 14.232 1.00 39.31 671 ARG A CA 1
ATOM 5556 C C . ARG A 1 671 ? -41.800 -40.778 15.321 1.00 39.31 671 ARG A C 1
ATOM 5558 O O . ARG A 1 671 ? -42.515 -39.950 15.878 1.00 39.31 671 ARG A O 1
ATOM 5565 N N . GLN A 1 672 ? -41.732 -42.051 15.716 1.00 46.12 672 GLN A N 1
ATOM 5566 C CA . GLN A 1 672 ? -42.545 -42.614 16.807 1.00 46.12 672 GLN A CA 1
ATOM 5567 C C . GLN A 1 672 ? -42.162 -42.064 18.195 1.00 46.12 672 GLN A C 1
ATOM 5569 O O . GLN A 1 672 ? -43.020 -41.889 19.061 1.00 46.12 672 GLN A O 1
ATOM 5574 N N . ILE A 1 673 ? -40.884 -41.730 18.412 1.00 44.88 673 ILE A N 1
ATOM 5575 C CA . ILE A 1 673 ? -40.405 -41.078 19.645 1.00 44.88 673 ILE A CA 1
ATOM 5576 C C . ILE A 1 673 ? -40.889 -39.617 19.736 1.00 44.88 673 ILE A C 1
ATOM 5578 O O . ILE A 1 673 ? -41.159 -39.123 20.833 1.00 44.88 673 ILE A O 1
ATOM 5582 N N . PHE A 1 674 ? -41.031 -38.922 18.602 1.00 39.62 674 PHE A N 1
ATOM 5583 C CA . PHE A 1 674 ? -41.469 -37.521 18.544 1.00 39.62 674 PHE A CA 1
ATOM 5584 C C . PHE A 1 674 ? -42.994 -37.346 18.626 1.00 39.62 674 PHE A C 1
ATOM 5586 O O . PHE A 1 674 ? -43.450 -36.392 19.257 1.00 39.62 674 PHE A O 1
ATOM 5593 N N . GLU A 1 675 ? -43.783 -38.284 18.096 1.00 43.78 675 GLU A N 1
ATOM 5594 C CA . GLU A 1 675 ? -45.249 -38.308 18.266 1.00 43.78 675 GLU A CA 1
ATOM 5595 C C . GLU A 1 675 ? -45.672 -38.474 19.738 1.00 43.78 675 GLU A C 1
ATOM 5597 O O . GLU A 1 675 ? -46.724 -37.986 20.146 1.00 43.78 675 GLU A O 1
ATOM 5602 N N . LYS A 1 676 ? -44.816 -39.070 20.578 1.00 44.56 676 LYS A N 1
ATOM 5603 C CA . LYS A 1 676 ? -45.084 -39.295 22.008 1.00 44.56 676 LYS A CA 1
ATOM 5604 C C . LYS A 1 676 ? -44.946 -38.039 22.890 1.00 44.56 676 LYS A C 1
ATOM 5606 O O . LYS A 1 676 ? -45.384 -38.066 24.035 1.00 44.56 676 LYS A O 1
ATOM 5611 N N . ASN A 1 677 ? -44.358 -36.948 22.380 1.00 45.06 677 ASN A N 1
ATOM 5612 C CA . ASN A 1 677 ? -43.936 -35.786 23.186 1.00 45.06 677 ASN A CA 1
ATOM 5613 C C . ASN A 1 677 ? -44.702 -34.470 22.919 1.00 45.06 677 ASN A C 1
ATOM 5615 O O . ASN A 1 677 ? -44.300 -33.421 23.424 1.00 45.06 677 ASN A O 1
ATOM 5619 N N . GLY A 1 678 ? -45.811 -34.515 22.173 1.00 47.16 678 GLY A N 1
ATOM 5620 C CA . GLY A 1 678 ? -46.902 -33.529 22.244 1.00 47.16 678 GLY A CA 1
ATOM 5621 C C . GLY A 1 678 ? -46.531 -32.038 22.212 1.00 47.16 678 GLY A C 1
ATOM 5622 O O . GLY A 1 678 ? -46.960 -31.297 23.095 1.00 47.16 678 GLY A O 1
ATOM 5623 N N . ARG A 1 679 ? -45.772 -31.560 21.213 1.00 39.91 679 ARG A N 1
ATOM 5624 C CA . ARG A 1 679 ? -45.630 -30.110 20.963 1.00 39.91 679 ARG A CA 1
ATOM 5625 C C . ARG A 1 679 ? -45.832 -29.747 19.491 1.00 39.91 679 ARG A C 1
ATOM 5627 O O . ARG A 1 679 ? -45.223 -30.351 18.614 1.00 39.91 679 ARG A O 1
ATOM 5634 N N . ASP A 1 680 ? -46.698 -28.751 19.300 1.00 47.28 680 ASP A N 1
ATOM 5635 C CA . ASP A 1 680 ? -47.174 -28.093 18.073 1.00 47.28 680 ASP A CA 1
ATOM 5636 C C . ASP A 1 680 ? -46.400 -28.386 16.777 1.00 47.28 680 ASP A C 1
ATOM 5638 O O . ASP A 1 680 ? -45.425 -27.712 16.429 1.00 47.28 680 ASP A O 1
ATOM 5642 N N . LEU A 1 681 ? -46.912 -29.356 16.012 1.00 36.00 681 LEU A N 1
ATOM 5643 C CA . LEU A 1 681 ? -46.435 -29.697 14.670 1.00 36.00 681 LEU A CA 1
ATOM 5644 C C . LEU A 1 681 ? -46.876 -28.693 13.588 1.00 36.00 681 LEU A C 1
ATOM 5646 O O . LEU A 1 681 ? -46.158 -28.518 12.607 1.00 36.00 681 LEU A O 1
ATOM 5650 N N . GLU A 1 682 ? -48.001 -27.996 13.751 1.00 36.84 682 GLU A N 1
ATOM 5651 C CA . GLU A 1 682 ? -48.615 -27.205 12.668 1.00 36.84 682 GLU A CA 1
ATOM 5652 C C . GLU A 1 682 ? -47.769 -25.992 12.240 1.00 36.84 682 GLU A C 1
ATOM 5654 O O . GLU A 1 682 ? -47.588 -25.731 11.050 1.00 36.84 682 GLU A O 1
ATOM 5659 N N . LYS A 1 683 ? -47.154 -25.281 13.194 1.00 37.12 683 LYS A N 1
ATOM 5660 C CA . LYS A 1 683 ? -46.316 -24.101 12.897 1.00 37.12 683 LYS A CA 1
ATOM 5661 C C . LYS A 1 683 ? -44.950 -24.452 12.303 1.00 37.12 683 LYS A C 1
ATOM 5663 O O . LYS A 1 683 ? -44.368 -23.627 11.594 1.00 37.12 683 LYS A O 1
ATOM 5668 N N . LEU A 1 684 ? -44.431 -25.651 12.582 1.00 32.50 684 LEU A N 1
ATOM 5669 C CA . LEU A 1 684 ? -43.179 -26.139 11.995 1.00 32.50 684 LEU A CA 1
ATOM 5670 C C . LEU A 1 684 ? -43.413 -26.789 10.620 1.00 32.50 684 LEU A C 1
ATOM 5672 O O . LEU A 1 684 ? -42.585 -26.602 9.729 1.00 32.50 684 LEU A O 1
ATOM 5676 N N . GLN A 1 685 ? -44.546 -27.479 10.427 1.00 35.25 685 GLN A N 1
ATOM 5677 C CA . GLN A 1 685 ? -44.968 -28.038 9.135 1.00 35.25 685 GLN A CA 1
ATOM 5678 C C . GLN A 1 685 ? -45.196 -26.949 8.076 1.00 35.25 685 GLN A C 1
ATOM 5680 O O . GLN A 1 685 ? -44.675 -27.080 6.969 1.00 35.25 685 GLN A O 1
ATOM 5685 N N . LEU A 1 686 ? -45.876 -25.846 8.421 1.00 37.09 686 LEU A N 1
ATOM 5686 C CA . LEU A 1 686 ? -46.128 -24.731 7.494 1.00 37.09 686 LEU A CA 1
ATOM 5687 C C . LEU A 1 686 ? -44.834 -24.048 7.022 1.00 37.09 686 LEU A C 1
ATOM 5689 O O . LEU A 1 686 ? -44.632 -23.853 5.828 1.00 37.09 686 LEU A O 1
ATOM 5693 N N . ARG A 1 687 ? -43.900 -23.756 7.936 1.00 32.03 687 ARG A N 1
ATOM 5694 C CA . ARG A 1 687 ? -42.652 -23.052 7.585 1.00 32.03 687 ARG A CA 1
ATOM 5695 C C . ARG A 1 687 ? -41.629 -23.917 6.846 1.00 32.03 687 ARG A C 1
ATOM 5697 O O . ARG A 1 687 ? -40.890 -23.385 6.025 1.00 32.03 687 ARG A O 1
ATOM 5704 N N . LEU A 1 688 ? -41.541 -25.221 7.124 1.00 29.64 688 LEU A N 1
ATOM 5705 C CA . LEU A 1 688 ? -40.596 -26.109 6.428 1.00 29.64 688 LEU A CA 1
ATOM 5706 C C . LEU A 1 688 ? -41.111 -26.555 5.051 1.00 29.64 688 LEU A C 1
ATOM 5708 O O . LEU A 1 688 ? -40.302 -26.675 4.131 1.00 29.64 688 LEU A O 1
ATOM 5712 N N . GLY A 1 689 ? -42.429 -26.727 4.892 1.00 32.66 689 GLY A N 1
ATOM 5713 C CA . GLY A 1 689 ? -43.063 -26.976 3.594 1.00 32.66 689 GLY A CA 1
ATOM 5714 C C . GLY A 1 689 ? -42.888 -25.796 2.633 1.00 32.66 689 GLY A C 1
ATOM 5715 O O . GLY A 1 689 ? -42.322 -25.969 1.553 1.00 32.66 689 GLY A O 1
ATOM 5716 N N . GLU A 1 690 ? -43.235 -24.579 3.074 1.00 34.84 690 GLU A N 1
ATOM 5717 C CA . GLU A 1 690 ? -43.136 -23.350 2.267 1.00 34.84 690 GLU A CA 1
ATOM 5718 C C . GLU A 1 690 ? -41.707 -23.040 1.795 1.00 34.84 690 GLU A C 1
ATOM 5720 O O . GLU A 1 690 ? -41.499 -22.609 0.658 1.00 34.84 690 GLU A O 1
ATOM 5725 N N . ILE A 1 691 ? -40.697 -23.277 2.638 1.00 32.97 691 ILE A N 1
ATOM 5726 C CA . ILE A 1 691 ? -39.289 -23.029 2.287 1.00 32.97 691 ILE A CA 1
ATOM 5727 C C . ILE A 1 691 ? -38.787 -24.050 1.254 1.00 32.97 691 ILE A C 1
ATOM 5729 O O . ILE A 1 691 ? -38.017 -23.680 0.364 1.00 32.97 691 ILE A O 1
ATOM 5733 N N . SER A 1 692 ? -39.230 -25.310 1.332 1.00 36.84 692 SER A N 1
ATOM 5734 C CA . SER A 1 692 ? -38.814 -26.357 0.390 1.00 36.84 692 SER A CA 1
ATOM 5735 C C . SER A 1 692 ? -39.464 -26.202 -0.990 1.00 36.84 692 SER A C 1
ATOM 5737 O O . SER A 1 692 ? -38.770 -26.318 -2.001 1.00 36.84 692 SER A O 1
ATOM 5739 N N . ASP A 1 693 ? -40.741 -25.812 -1.044 1.00 38.94 693 ASP A N 1
ATOM 5740 C CA . ASP A 1 693 ? -41.469 -25.607 -2.301 1.00 38.94 693 ASP A CA 1
ATOM 5741 C C . ASP A 1 693 ? -41.021 -24.337 -3.030 1.00 38.94 693 ASP A C 1
ATOM 5743 O O . ASP A 1 693 ? -40.903 -24.327 -4.257 1.00 38.94 693 ASP A O 1
ATOM 5747 N N . THR A 1 694 ? -40.697 -23.273 -2.286 1.00 40.50 694 THR A N 1
ATOM 5748 C CA . THR A 1 694 ? -40.170 -22.030 -2.869 1.00 40.50 694 THR A CA 1
ATOM 5749 C C . THR A 1 694 ? -38.784 -22.255 -3.481 1.00 40.50 694 THR A C 1
ATOM 5751 O O . THR A 1 694 ? -38.510 -21.776 -4.578 1.00 40.50 694 THR A O 1
ATOM 5754 N N . GLN A 1 695 ? -37.914 -23.035 -2.827 1.00 39.47 695 GLN A N 1
ATOM 5755 C CA . GLN A 1 695 ? -36.588 -23.369 -3.362 1.00 39.47 695 GLN A CA 1
ATOM 5756 C C . GLN A 1 695 ? -36.647 -24.341 -4.548 1.00 39.47 695 GLN A C 1
ATOM 5758 O O . GLN A 1 695 ? -35.857 -24.204 -5.486 1.00 39.47 695 GLN A O 1
ATOM 5763 N N . LEU A 1 696 ? -37.585 -25.293 -4.536 1.00 40.62 696 LEU A N 1
ATOM 5764 C CA . LEU A 1 696 ? -37.796 -26.225 -5.643 1.00 40.62 696 LEU A CA 1
ATOM 5765 C C . LEU A 1 696 ? -38.337 -25.499 -6.886 1.00 40.62 696 LEU A C 1
ATOM 5767 O O . LEU A 1 696 ? -37.791 -25.690 -7.973 1.00 40.62 696 LEU A O 1
ATOM 5771 N N . LYS A 1 697 ? -39.316 -24.596 -6.715 1.00 44.81 697 LYS A N 1
ATOM 5772 C CA . LYS A 1 697 ? -39.838 -23.736 -7.793 1.00 44.81 697 LYS A CA 1
ATOM 5773 C C . LYS A 1 697 ? -38.767 -22.824 -8.383 1.00 44.81 697 LYS A C 1
ATOM 5775 O O . LYS A 1 697 ? -38.638 -22.766 -9.600 1.00 44.81 697 LYS A O 1
ATOM 5780 N N . LEU A 1 698 ? -37.952 -22.181 -7.543 1.00 43.81 698 LEU A N 1
ATOM 5781 C CA . LEU A 1 698 ? -36.868 -21.303 -8.002 1.00 43.81 698 LEU A CA 1
ATOM 5782 C C . LEU A 1 698 ? -35.825 -22.079 -8.825 1.00 43.81 698 LEU A C 1
ATOM 5784 O O . LEU A 1 698 ? -35.355 -21.617 -9.861 1.00 43.81 698 LEU A O 1
ATOM 5788 N N . THR A 1 699 ? -35.485 -23.290 -8.376 1.00 39.62 699 THR A N 1
ATOM 5789 C CA . THR A 1 699 ? -34.514 -24.161 -9.054 1.00 39.62 699 THR A CA 1
ATOM 5790 C C . THR A 1 699 ? -35.062 -24.680 -10.386 1.00 39.62 699 THR A C 1
ATOM 5792 O O . THR A 1 699 ? -34.314 -24.752 -11.362 1.00 39.62 699 THR A O 1
ATOM 5795 N N . GLN A 1 700 ? -36.361 -24.996 -10.458 1.00 45.28 700 GLN A N 1
ATOM 5796 C CA . GLN A 1 700 ? -37.037 -25.339 -11.713 1.00 45.28 700 GLN A CA 1
ATOM 5797 C C . GLN A 1 700 ? -37.049 -24.159 -12.688 1.00 45.28 700 GLN A C 1
ATOM 5799 O O . GLN A 1 700 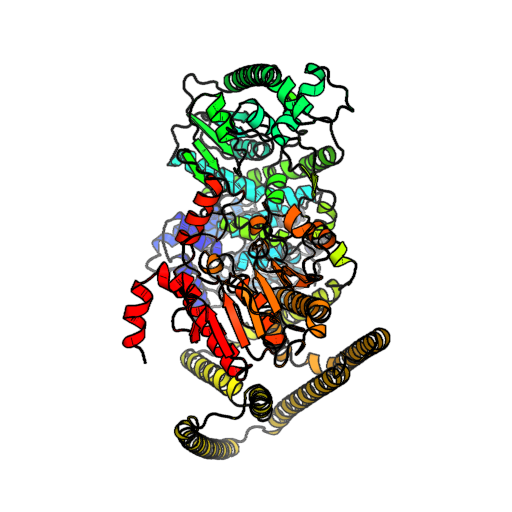? -36.607 -24.328 -13.819 1.00 45.28 700 GLN A O 1
ATOM 5804 N N . GLN A 1 701 ? -37.429 -22.961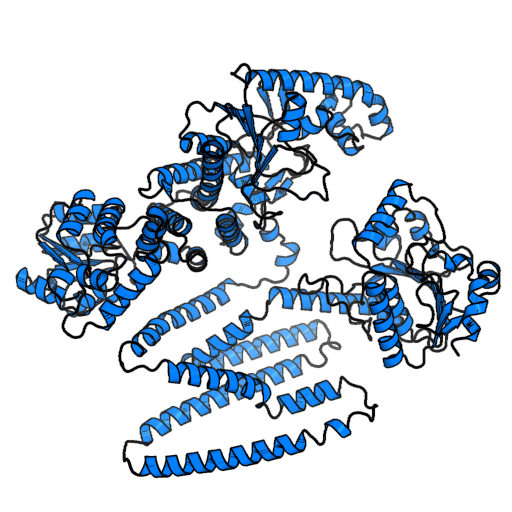 -12.238 1.00 46.47 701 GLN A N 1
ATOM 5805 C CA . GLN A 1 701 ? -37.483 -21.756 -13.076 1.00 46.47 701 GLN A CA 1
ATOM 5806 C C . GLN A 1 701 ? -36.108 -21.362 -13.638 1.00 46.47 701 GLN A C 1
ATOM 5808 O O . GLN A 1 701 ? -35.986 -21.037 -14.816 1.00 46.47 701 GLN A O 1
ATOM 5813 N N . ILE A 1 702 ? -35.044 -21.458 -12.832 1.00 43.44 702 ILE A N 1
ATOM 5814 C CA . ILE A 1 702 ? -33.669 -21.192 -13.291 1.00 43.44 702 ILE A CA 1
ATOM 5815 C C . ILE A 1 702 ? -33.196 -22.268 -14.280 1.00 43.44 702 ILE A C 1
ATOM 5817 O O . ILE A 1 702 ? -32.548 -21.950 -15.277 1.00 43.44 702 ILE A O 1
ATOM 5821 N N . SER A 1 703 ? -33.531 -23.537 -14.034 1.00 40.62 703 SER A N 1
ATOM 5822 C CA . SER A 1 703 ? -33.161 -24.639 -14.934 1.00 40.62 703 SER A CA 1
ATOM 5823 C C . SER A 1 703 ? -33.892 -24.554 -16.277 1.00 40.62 703 SER A C 1
ATOM 5825 O O . SER A 1 703 ? -33.304 -24.840 -17.317 1.00 40.62 703 SER A O 1
ATOM 5827 N N . GLU A 1 704 ? -35.157 -24.132 -16.271 1.00 47.62 704 GLU A N 1
ATOM 5828 C CA . GLU A 1 704 ? -35.953 -23.888 -17.475 1.00 47.62 704 GLU A CA 1
ATOM 5829 C C . GLU A 1 704 ? -35.426 -22.687 -18.267 1.00 47.62 704 GLU A C 1
ATOM 5831 O O . GLU A 1 704 ? -35.264 -22.799 -19.481 1.00 47.62 704 GLU A O 1
ATOM 5836 N N . LEU A 1 705 ? -35.065 -21.582 -17.602 1.00 45.22 705 LEU A N 1
ATOM 5837 C CA . LEU A 1 705 ? -34.433 -20.430 -18.253 1.00 45.22 705 LEU A CA 1
ATOM 5838 C C . LEU A 1 705 ? -33.096 -20.814 -18.899 1.00 45.22 705 LEU A C 1
ATOM 5840 O O . LEU A 1 705 ? -32.830 -20.458 -20.045 1.00 45.22 705 LEU A O 1
ATOM 5844 N N . TYR A 1 706 ? -32.271 -21.582 -18.187 1.00 39.56 706 TYR A N 1
ATOM 5845 C CA . TYR A 1 706 ? -30.998 -22.068 -18.709 1.00 39.56 706 TYR A CA 1
ATOM 5846 C C . TYR A 1 706 ? -31.194 -22.949 -19.950 1.00 39.56 706 TYR A C 1
ATOM 5848 O O . TYR A 1 706 ? -30.509 -22.761 -20.952 1.00 39.56 706 TYR A O 1
ATOM 5856 N N . LEU A 1 707 ? -32.172 -23.860 -19.933 1.00 43.88 707 LEU A N 1
ATOM 5857 C CA . LEU A 1 707 ? -32.518 -24.683 -21.096 1.00 43.88 707 LEU A CA 1
ATOM 5858 C C . LEU A 1 707 ? -33.022 -23.846 -22.281 1.00 43.88 707 LEU A C 1
ATOM 5860 O O . LEU A 1 707 ? -32.636 -24.126 -23.415 1.00 43.88 707 LEU A O 1
ATOM 5864 N N . GLN A 1 708 ? -33.827 -22.809 -22.033 1.00 47.62 708 GLN A N 1
ATOM 5865 C CA . GLN A 1 708 ? -34.296 -21.890 -23.076 1.00 47.62 708 GLN A CA 1
ATOM 5866 C C . GLN A 1 708 ? -33.139 -21.098 -23.701 1.00 47.62 708 GLN A C 1
ATOM 5868 O O . GLN A 1 708 ? -33.067 -20.986 -24.922 1.00 47.62 708 GLN A O 1
ATOM 5873 N N . ILE A 1 709 ? -32.200 -20.605 -22.887 1.00 42.62 709 ILE A N 1
ATOM 5874 C CA . ILE A 1 709 ? -30.997 -19.906 -23.367 1.00 42.62 709 ILE A CA 1
ATOM 5875 C C . ILE A 1 709 ? -30.116 -20.862 -24.178 1.00 42.62 709 ILE A C 1
ATOM 5877 O O . ILE A 1 709 ? -29.693 -20.526 -25.279 1.00 42.62 709 ILE A O 1
ATOM 5881 N N . VAL A 1 710 ? -29.889 -22.084 -23.694 1.00 39.50 710 VAL A N 1
ATOM 5882 C CA . VAL A 1 710 ? -29.101 -23.095 -24.417 1.00 39.50 710 VAL A CA 1
ATOM 5883 C C . VAL A 1 710 ? -29.763 -23.490 -25.743 1.00 39.50 710 VAL A C 1
ATOM 5885 O O . VAL A 1 710 ? -29.062 -23.668 -26.734 1.00 39.50 710 VAL A O 1
ATOM 5888 N N . GLN A 1 711 ? -31.096 -23.574 -25.811 1.00 49.62 711 GLN A N 1
ATOM 5889 C CA . GLN A 1 711 ? -31.817 -23.806 -27.070 1.00 49.62 711 GLN A CA 1
ATOM 5890 C C . GLN A 1 711 ? -31.680 -22.635 -28.049 1.00 49.62 711 GLN A C 1
ATOM 5892 O O . GLN A 1 711 ? -31.435 -22.872 -29.233 1.00 49.62 711 GLN A O 1
ATOM 5897 N N . LEU A 1 712 ? -31.776 -21.393 -27.563 1.00 46.81 712 LEU A N 1
ATOM 5898 C CA . LEU A 1 712 ? -31.577 -20.181 -28.367 1.00 46.81 712 LEU A CA 1
ATOM 5899 C C . LEU A 1 712 ? -30.150 -20.080 -28.926 1.00 46.81 712 LEU A C 1
ATOM 5901 O O . LEU A 1 712 ? -29.958 -19.640 -30.059 1.00 46.81 712 LEU A O 1
ATOM 5905 N N . LEU A 1 713 ? -29.166 -20.542 -28.152 1.00 38.22 713 LEU A N 1
ATOM 5906 C CA . LEU A 1 713 ? -27.755 -20.595 -28.537 1.00 38.22 713 LEU A CA 1
ATOM 5907 C C . LEU A 1 713 ? -27.397 -21.845 -29.363 1.00 38.22 713 LEU A C 1
ATOM 5909 O O . LEU A 1 713 ? -26.317 -21.910 -29.955 1.00 38.22 713 LEU A O 1
ATOM 5913 N N . SER A 1 714 ? -28.283 -22.842 -29.441 1.00 40.75 714 SER A N 1
ATOM 5914 C CA . SER A 1 714 ? -28.039 -24.036 -30.251 1.00 40.75 714 SER A CA 1
ATOM 5915 C C . SER A 1 714 ? -28.071 -23.684 -31.743 1.00 40.75 714 SER A C 1
ATOM 5917 O O . SER A 1 714 ? -28.949 -22.964 -32.222 1.00 40.75 714 SER A O 1
ATOM 5919 N N . GLY A 1 715 ? -27.068 -24.152 -32.489 1.00 37.34 715 GLY A N 1
ATOM 5920 C CA . GLY A 1 715 ? -26.930 -23.822 -33.910 1.00 37.34 715 GLY A CA 1
ATOM 5921 C C . GLY A 1 715 ? -26.584 -22.354 -34.191 1.00 37.34 715 GLY A C 1
ATOM 5922 O O . GLY A 1 715 ? -26.722 -21.917 -35.329 1.00 37.34 715 GLY A O 1
ATOM 5923 N N . ILE A 1 716 ? -26.111 -21.578 -33.203 1.00 39.69 716 ILE A N 1
ATOM 5924 C CA . ILE A 1 716 ? -25.728 -20.166 -33.409 1.00 39.69 716 ILE A CA 1
ATOM 5925 C C . ILE A 1 716 ? -24.643 -19.995 -34.488 1.00 39.69 716 ILE A C 1
ATOM 5927 O O . ILE A 1 716 ? -24.609 -18.983 -35.180 1.00 39.69 716 ILE A O 1
ATOM 5931 N N . GLN A 1 717 ? -23.824 -21.032 -34.699 1.00 31.33 717 GLN A N 1
ATOM 5932 C CA . GLN A 1 717 ? -22.779 -21.102 -35.727 1.00 31.33 717 GLN A CA 1
ATOM 5933 C C . GLN A 1 717 ? -23.318 -21.049 -37.170 1.00 31.33 717 GLN A C 1
ATOM 5935 O O . GLN A 1 717 ? -22.545 -20.801 -38.091 1.00 31.33 717 GLN A O 1
ATOM 5940 N N . SER A 1 718 ? -24.619 -21.287 -37.382 1.00 37.03 718 SER A N 1
ATOM 5941 C CA . SER A 1 718 ? -25.268 -21.246 -38.699 1.00 37.03 718 SER A CA 1
ATOM 5942 C C . SER A 1 718 ? -26.217 -20.054 -38.883 1.00 37.03 718 SER A C 1
ATOM 5944 O O . SER A 1 718 ? -27.017 -20.066 -39.817 1.00 37.03 718 SER A O 1
ATOM 5946 N N . LYS A 1 719 ? -26.187 -19.053 -37.991 1.00 42.62 719 LYS A N 1
ATOM 5947 C CA . LYS A 1 719 ? -27.107 -17.900 -38.009 1.00 42.62 719 LYS A CA 1
ATOM 5948 C C . LYS A 1 719 ? -26.410 -16.610 -38.442 1.00 42.62 719 LYS A C 1
ATOM 5950 O O . LYS A 1 719 ? -25.223 -16.425 -38.195 1.00 42.62 719 LYS A O 1
ATOM 5955 N N . SER A 1 720 ? -27.145 -15.717 -39.109 1.00 44.53 720 SER A N 1
ATOM 5956 C CA . SER A 1 720 ? -26.613 -14.426 -39.569 1.00 44.53 720 SER A CA 1
ATOM 5957 C C . SER A 1 720 ? -26.412 -13.445 -38.407 1.00 44.53 720 SER A C 1
ATOM 5959 O O . SER A 1 720 ? -27.038 -13.577 -37.356 1.00 44.53 720 SER A O 1
ATOM 5961 N N . ALA A 1 721 ? -25.579 -12.416 -38.591 1.00 39.41 721 ALA A N 1
ATOM 5962 C CA . ALA A 1 721 ? -25.303 -11.414 -37.553 1.00 39.41 721 ALA A CA 1
ATOM 5963 C C . ALA A 1 721 ? -26.574 -10.720 -37.020 1.00 39.41 721 ALA A C 1
ATOM 5965 O O . ALA A 1 721 ? -26.687 -10.467 -35.822 1.00 39.41 721 ALA A O 1
ATOM 5966 N N . GLN A 1 722 ? -27.562 -10.477 -37.887 1.00 45.84 722 GLN A N 1
ATOM 5967 C CA . GLN A 1 722 ? -28.852 -9.914 -37.483 1.00 45.84 722 GLN A CA 1
ATOM 5968 C C . GLN A 1 722 ? -29.651 -10.895 -36.611 1.00 45.84 722 GLN A C 1
ATOM 5970 O O . GLN A 1 722 ? -30.147 -10.509 -35.557 1.00 45.84 722 GLN A O 1
ATOM 5975 N N . GLN A 1 723 ? -29.684 -12.178 -36.980 1.00 45.72 723 GLN A N 1
ATOM 5976 C CA . GLN A 1 723 ? -30.344 -13.223 -36.190 1.00 45.72 723 GLN A CA 1
ATOM 5977 C C . GLN A 1 723 ? -29.651 -13.451 -34.841 1.00 45.72 723 GLN A C 1
ATOM 5979 O O . GLN A 1 723 ? -30.307 -13.745 -33.848 1.00 45.72 723 GLN A O 1
ATOM 5984 N N . ILE A 1 724 ? -28.326 -13.299 -34.783 1.00 39.88 724 ILE A N 1
ATOM 5985 C CA . ILE A 1 724 ? -27.555 -13.364 -33.535 1.00 39.88 724 ILE A CA 1
ATOM 5986 C C . ILE A 1 724 ? -27.884 -12.166 -32.638 1.00 39.88 724 ILE A C 1
ATOM 5988 O O . ILE A 1 724 ? -28.071 -12.341 -31.436 1.00 39.88 724 ILE A O 1
ATOM 5992 N N . SER A 1 725 ? -28.013 -10.965 -33.208 1.00 42.19 725 SER A N 1
ATOM 5993 C CA . SER A 1 725 ? -28.430 -9.770 -32.466 1.00 42.19 725 SER A CA 1
ATOM 5994 C C . SER A 1 725 ? -29.859 -9.896 -31.924 1.00 42.19 725 SER A C 1
ATOM 5996 O O . SER A 1 725 ? -30.127 -9.480 -30.797 1.00 42.19 725 SER A O 1
ATOM 5998 N N . GLU A 1 726 ? -30.771 -10.491 -32.695 1.00 52.56 726 GLU A N 1
ATOM 5999 C CA . GLU A 1 726 ? -32.144 -10.783 -32.263 1.00 52.56 726 GLU A CA 1
ATOM 6000 C C . GLU A 1 726 ? -32.159 -11.814 -31.125 1.00 52.56 726 GLU A C 1
ATOM 6002 O O . GLU A 1 726 ? -32.803 -11.584 -30.105 1.00 52.56 726 GLU A O 1
ATOM 6007 N N . ILE A 1 727 ? -31.360 -12.883 -31.231 1.00 47.50 727 ILE A N 1
ATOM 6008 C CA . ILE A 1 727 ? -31.186 -13.884 -30.165 1.00 47.50 727 ILE A CA 1
ATOM 6009 C C . ILE A 1 727 ? -30.586 -13.258 -28.904 1.00 47.50 727 ILE A C 1
ATOM 6011 O O . ILE A 1 727 ? -31.028 -13.560 -27.799 1.00 47.50 727 ILE A O 1
ATOM 6015 N N . HIS A 1 728 ? -29.603 -12.368 -29.046 1.00 41.56 728 HIS A N 1
ATOM 6016 C CA . HIS A 1 728 ? -29.014 -11.649 -27.919 1.00 41.56 728 HIS A CA 1
ATOM 6017 C C . HIS A 1 728 ? -30.063 -10.782 -27.208 1.00 41.56 728 HIS A C 1
ATOM 6019 O O . HIS A 1 728 ? -30.177 -10.827 -25.983 1.00 41.56 728 HIS A O 1
ATOM 6025 N N . SER A 1 729 ? -30.873 -10.039 -27.967 1.00 47.16 729 SER A N 1
ATOM 6026 C CA . SER A 1 729 ? -31.955 -9.219 -27.414 1.00 47.16 729 SER A CA 1
ATOM 6027 C C . SER A 1 729 ? -33.056 -10.069 -26.764 1.00 47.16 729 SER A C 1
ATOM 6029 O O . SER A 1 729 ? -33.574 -9.700 -25.709 1.00 47.16 729 SER A O 1
ATOM 6031 N N . GLU A 1 730 ? -33.365 -11.239 -27.325 1.00 54.31 730 GLU A N 1
ATOM 6032 C CA . GLU A 1 730 ? -34.330 -12.187 -26.764 1.00 54.31 730 GLU A CA 1
ATOM 6033 C C . GLU A 1 730 ? -33.826 -12.822 -25.458 1.00 54.31 730 GLU A C 1
ATOM 6035 O O . GLU A 1 730 ? -34.567 -12.885 -24.476 1.00 54.31 730 GLU A O 1
ATOM 6040 N N . ILE A 1 731 ? -32.553 -13.231 -25.404 1.00 45.81 731 ILE A N 1
ATOM 6041 C CA . ILE A 1 731 ? -31.906 -13.737 -24.183 1.00 45.81 731 ILE A CA 1
ATOM 6042 C C . ILE A 1 731 ? -31.915 -12.660 -23.100 1.00 45.81 731 ILE A C 1
ATOM 6044 O O . ILE A 1 731 ? -32.273 -12.942 -21.956 1.00 45.81 731 ILE A O 1
ATOM 6048 N N . GLN A 1 732 ? -31.568 -11.425 -23.462 1.00 41.25 732 GLN A N 1
ATOM 6049 C CA . GLN A 1 732 ? -31.563 -10.303 -22.533 1.00 41.25 732 GLN A CA 1
ATOM 6050 C C . GLN A 1 732 ? -32.971 -10.019 -21.990 1.00 41.25 732 GLN A C 1
ATOM 6052 O O . GLN A 1 732 ? -33.144 -9.900 -20.780 1.00 41.25 732 GLN A O 1
ATOM 6057 N N . THR A 1 733 ? -33.989 -10.020 -22.853 1.00 54.81 733 THR A N 1
ATOM 6058 C CA . THR A 1 733 ? -35.389 -9.811 -22.451 1.00 54.81 733 THR A CA 1
ATOM 6059 C C . THR A 1 733 ? -35.886 -10.931 -21.533 1.00 54.81 733 THR A C 1
ATOM 6061 O O . THR A 1 733 ? -36.501 -10.653 -20.507 1.00 54.81 733 THR A O 1
ATOM 6064 N N . LYS A 1 734 ? -35.579 -12.199 -21.848 1.00 51.88 734 LYS A N 1
ATOM 6065 C CA . LYS A 1 734 ? -35.948 -13.360 -21.018 1.00 51.88 734 LYS A CA 1
ATOM 6066 C C . LYS A 1 734 ? -35.262 -13.337 -19.654 1.00 51.88 734 LYS A C 1
ATOM 6068 O O . LYS A 1 734 ? -35.893 -13.652 -18.650 1.00 51.88 734 LYS A O 1
ATOM 6073 N N . LEU A 1 735 ? -33.993 -12.932 -19.600 1.00 43.84 735 LEU A N 1
ATOM 6074 C CA . LEU A 1 735 ? -33.266 -12.744 -18.344 1.00 43.84 735 LEU A CA 1
ATOM 6075 C C . LEU A 1 735 ? -33.876 -11.614 -17.512 1.00 43.84 735 LEU A C 1
ATOM 6077 O O . LEU A 1 735 ? -34.092 -11.796 -16.318 1.00 43.84 735 LEU A O 1
ATOM 6081 N N . GLU A 1 736 ? -34.196 -10.477 -18.128 1.00 46.91 736 GLU A N 1
ATOM 6082 C CA . GLU A 1 736 ? -34.813 -9.333 -17.448 1.00 46.91 736 GLU A CA 1
ATOM 6083 C C . GLU A 1 736 ? -36.210 -9.675 -16.906 1.00 46.91 736 GLU A C 1
ATOM 6085 O O . GLU A 1 736 ? -36.510 -9.354 -15.754 1.00 46.91 736 GLU A O 1
ATOM 6090 N N . GLN A 1 737 ? -37.030 -10.398 -17.677 1.00 55.06 737 GLN A N 1
ATOM 6091 C CA . GLN A 1 737 ? -38.332 -10.904 -17.229 1.00 55.06 737 GLN A CA 1
ATOM 6092 C C . GLN A 1 737 ? -38.194 -11.894 -16.071 1.00 55.06 737 GLN A C 1
ATOM 6094 O O . GLN A 1 737 ? -38.881 -11.744 -15.062 1.00 55.06 737 GLN A O 1
ATOM 6099 N N . GLN A 1 738 ? -37.271 -12.858 -16.169 1.00 51.97 738 GLN A N 1
ATOM 6100 C CA . GLN A 1 738 ? -37.081 -13.840 -15.104 1.00 51.97 738 GLN A CA 1
ATOM 6101 C C . GLN A 1 738 ? -36.553 -13.180 -13.829 1.00 51.97 738 GLN A C 1
ATOM 6103 O O . GLN A 1 738 ? -36.983 -13.524 -12.736 1.00 51.97 738 GLN A O 1
ATOM 6108 N N . ILE A 1 739 ? -35.660 -12.195 -13.949 1.00 45.00 739 ILE A N 1
ATOM 6109 C CA . ILE A 1 739 ? -35.181 -11.406 -12.811 1.00 45.00 739 ILE A CA 1
ATOM 6110 C C . ILE A 1 739 ? -36.349 -10.656 -12.163 1.00 45.00 739 ILE A C 1
ATOM 6112 O O . ILE A 1 739 ? -36.475 -10.708 -10.940 1.00 45.00 739 ILE A O 1
ATOM 6116 N N . LEU A 1 740 ? -37.239 -10.030 -12.943 1.00 48.09 740 LEU A N 1
ATOM 6117 C CA . LEU A 1 740 ? -38.424 -9.341 -12.417 1.00 48.09 740 LEU A CA 1
ATOM 6118 C C . LEU A 1 740 ? -39.394 -10.294 -11.699 1.00 48.09 740 LEU A C 1
ATOM 6120 O O . LEU A 1 740 ? -39.893 -9.963 -10.626 1.00 48.09 740 LEU A O 1
ATOM 6124 N N . GLU A 1 741 ? -39.636 -11.480 -12.259 1.00 48.38 741 GLU A N 1
ATOM 6125 C CA . GLU A 1 741 ? -40.519 -12.499 -11.675 1.00 48.38 741 GLU A CA 1
ATOM 6126 C C . GLU A 1 741 ? -39.933 -13.143 -10.415 1.00 48.38 741 GLU A C 1
ATOM 6128 O O . GLU A 1 741 ? -40.661 -13.465 -9.476 1.00 48.38 741 GLU A O 1
ATOM 6133 N N . LEU A 1 742 ? -38.611 -13.317 -10.373 1.00 44.53 742 LEU A N 1
ATOM 6134 C CA . LEU A 1 742 ? -37.898 -13.922 -9.253 1.00 44.53 742 LEU A CA 1
ATOM 6135 C C . LEU A 1 742 ? -37.657 -12.919 -8.107 1.00 44.53 742 LEU A C 1
ATOM 6137 O O . LEU A 1 742 ? -37.450 -13.339 -6.963 1.00 44.53 742 LEU A O 1
ATOM 6141 N N . SER A 1 743 ? -37.733 -11.611 -8.387 1.00 39.75 743 SER A N 1
ATOM 6142 C CA . SER A 1 743 ? -37.464 -10.512 -7.444 1.00 39.75 743 SER A CA 1
ATOM 6143 C C . SER A 1 743 ? -38.258 -10.598 -6.125 1.00 39.75 743 SER A C 1
ATOM 6145 O O . SER A 1 743 ? -37.629 -10.492 -5.071 1.00 39.75 743 SER A O 1
ATOM 6147 N N . PRO A 1 744 ? -39.580 -10.881 -6.109 1.00 38.78 744 PRO A N 1
ATOM 6148 C CA . PRO A 1 744 ? -40.349 -10.965 -4.859 1.00 38.78 744 PRO A CA 1
ATOM 6149 C C . PRO A 1 744 ? -40.032 -12.224 -4.032 1.00 38.78 744 PRO A C 1
ATOM 6151 O O . PRO A 1 744 ? -40.171 -12.239 -2.810 1.00 38.78 744 PRO A O 1
ATOM 6154 N N . SER A 1 745 ? -39.598 -13.305 -4.687 1.00 38.88 745 SER A N 1
ATOM 6155 C CA . SER A 1 745 ? -39.208 -14.571 -4.046 1.00 38.88 745 SER A CA 1
ATOM 6156 C C . SER A 1 745 ? -37.756 -14.589 -3.543 1.00 38.88 745 SER A C 1
ATOM 6158 O O . SER A 1 745 ? -37.446 -15.332 -2.607 1.00 38.88 745 SER A O 1
ATOM 6160 N N . LEU A 1 746 ? -36.867 -13.769 -4.119 1.00 39.12 746 LEU A N 1
ATOM 6161 C CA . LEU A 1 746 ? -35.446 -13.698 -3.749 1.00 39.12 746 LEU A CA 1
ATOM 6162 C C . LEU A 1 746 ? -35.158 -12.875 -2.488 1.00 39.12 746 LEU A C 1
ATOM 6164 O O . LEU A 1 746 ? -34.154 -13.148 -1.826 1.00 39.12 746 LEU A O 1
ATOM 6168 N N . GLU A 1 747 ? -36.047 -11.962 -2.086 1.00 36.44 747 GLU A N 1
ATOM 6169 C CA . GLU A 1 747 ? -35.908 -11.200 -0.832 1.00 36.44 747 GLU A CA 1
ATOM 6170 C C . GLU A 1 747 ? -35.816 -12.098 0.422 1.00 36.44 747 GLU A C 1
ATOM 6172 O O . GLU A 1 747 ? -35.295 -11.679 1.454 1.00 36.44 747 GLU A O 1
ATOM 6177 N N . ARG A 1 748 ? -36.260 -13.366 0.359 1.00 35.31 748 ARG A N 1
ATOM 6178 C CA . ARG A 1 748 ? -36.326 -14.266 1.530 1.00 35.31 748 ARG A CA 1
ATOM 6179 C C . ARG A 1 748 ? -35.145 -15.225 1.722 1.00 35.31 748 ARG A C 1
ATOM 6181 O O . ARG A 1 748 ? -35.138 -15.961 2.710 1.00 35.31 748 ARG A O 1
ATOM 6188 N N . SER A 1 749 ? -34.141 -15.295 0.840 1.00 37.22 749 SER A N 1
ATOM 6189 C CA . SER A 1 749 ? -33.059 -16.298 0.992 1.00 37.22 749 SER A CA 1
ATOM 6190 C C . SER A 1 749 ? -31.668 -15.855 0.523 1.00 37.22 749 SER A C 1
ATOM 6192 O O . SER A 1 749 ? -31.034 -16.473 -0.329 1.00 37.22 749 SER A O 1
ATOM 6194 N N . GLN A 1 750 ? -31.113 -14.878 1.246 1.00 36.78 750 GLN A N 1
ATOM 6195 C CA . GLN A 1 750 ? -29.729 -14.369 1.179 1.00 36.78 750 GLN A CA 1
ATOM 6196 C C . GLN A 1 750 ? -28.622 -15.455 1.095 1.00 36.78 750 GLN A C 1
ATOM 6198 O O . GLN A 1 750 ? -27.546 -15.225 0.567 1.00 36.78 750 GLN A O 1
ATOM 6203 N N . LYS A 1 751 ? -28.856 -16.677 1.605 1.00 36.94 751 LYS A N 1
ATOM 6204 C CA . LYS A 1 751 ? -27.843 -17.759 1.667 1.00 36.94 751 LYS A CA 1
ATOM 6205 C C . LYS A 1 751 ? -27.575 -18.457 0.323 1.00 36.94 751 LYS A C 1
ATOM 6207 O O . LYS A 1 751 ? -26.539 -19.106 0.193 1.00 36.94 751 LYS A O 1
ATOM 6212 N N . SER A 1 752 ? -28.506 -18.371 -0.629 1.00 34.81 752 SER A N 1
ATOM 6213 C CA . SER A 1 752 ? -28.323 -18.901 -1.989 1.00 34.81 752 SER A CA 1
ATOM 6214 C C . SER A 1 752 ? -27.594 -17.894 -2.882 1.00 34.81 752 SER A C 1
ATOM 6216 O O . SER A 1 752 ? -26.731 -18.298 -3.656 1.00 34.81 752 SER A O 1
ATOM 6218 N N . LEU A 1 753 ? -27.850 -16.595 -2.676 1.00 35.28 753 LEU A N 1
ATOM 6219 C CA . LEU A 1 753 ? -27.087 -15.486 -3.261 1.00 35.28 753 LEU A CA 1
ATOM 6220 C C . LEU A 1 753 ? -25.602 -15.561 -2.872 1.00 35.28 753 LEU A C 1
ATOM 6222 O O . LEU A 1 753 ? -24.761 -15.572 -3.760 1.00 35.28 753 LEU A O 1
ATOM 6226 N N . ASP A 1 754 ? -25.287 -15.768 -1.585 1.00 37.94 754 ASP A N 1
ATOM 6227 C CA . ASP A 1 754 ? -23.900 -15.902 -1.094 1.00 37.94 754 ASP A CA 1
ATOM 6228 C C . ASP A 1 754 ? -23.130 -17.084 -1.735 1.00 37.94 754 ASP A C 1
ATOM 6230 O O . ASP A 1 754 ? -21.913 -17.031 -1.911 1.00 37.94 754 ASP A O 1
ATOM 6234 N N . ARG A 1 755 ? -23.832 -18.178 -2.080 1.00 36.91 755 ARG A N 1
ATOM 6235 C CA . ARG A 1 755 ? -23.236 -19.370 -2.716 1.00 36.91 755 ARG A CA 1
ATOM 6236 C C . ARG A 1 755 ? -23.043 -19.200 -4.217 1.00 36.91 755 ARG A C 1
ATOM 6238 O O . ARG A 1 755 ? -22.052 -19.702 -4.736 1.00 36.91 755 ARG A O 1
ATOM 6245 N N . MET A 1 756 ? -23.958 -18.504 -4.895 1.00 33.66 756 MET A N 1
ATOM 6246 C CA . MET A 1 756 ? -23.742 -18.104 -6.286 1.00 33.66 756 MET A CA 1
ATOM 6247 C C . MET A 1 756 ? -22.582 -17.113 -6.355 1.00 33.66 756 MET A C 1
ATOM 6249 O O . MET A 1 756 ? -21.671 -17.340 -7.128 1.00 33.66 756 MET A O 1
ATOM 6253 N N . GLU A 1 757 ? -22.512 -16.111 -5.480 1.00 34.22 757 GLU A N 1
ATOM 6254 C CA . GLU A 1 757 ? -21.398 -15.151 -5.449 1.00 34.22 757 GLU A CA 1
ATOM 6255 C C . GLU A 1 757 ? -20.029 -15.815 -5.244 1.00 34.22 757 GLU A C 1
ATOM 6257 O O . GLU A 1 757 ? -19.081 -15.449 -5.925 1.00 34.22 757 GLU A O 1
ATOM 6262 N N . SER A 1 758 ? -19.931 -16.834 -4.381 1.00 34.75 758 SER A N 1
ATOM 6263 C CA . SER A 1 758 ? -18.688 -17.591 -4.156 1.00 34.75 758 SER A CA 1
ATOM 6264 C C . SER A 1 758 ? -18.324 -18.547 -5.306 1.00 34.75 758 SER A C 1
ATOM 6266 O O . SER A 1 758 ? -17.143 -18.794 -5.555 1.00 34.75 758 SER A O 1
ATOM 6268 N N . ALA A 1 759 ? -19.320 -19.087 -6.018 1.00 31.78 759 ALA A N 1
ATOM 6269 C CA . ALA A 1 759 ? -19.110 -19.876 -7.236 1.00 31.78 759 ALA A CA 1
ATOM 6270 C C . ALA A 1 759 ? -18.760 -18.988 -8.445 1.00 31.78 759 ALA A C 1
ATOM 6272 O O . ALA A 1 759 ? -18.029 -19.408 -9.333 1.00 31.78 759 ALA A O 1
ATOM 6273 N N . LEU A 1 760 ? -19.254 -17.747 -8.466 1.00 32.44 760 LEU A N 1
ATOM 6274 C CA . LEU A 1 760 ? -18.909 -16.746 -9.468 1.00 32.44 760 LEU A CA 1
ATOM 6275 C C . LEU A 1 760 ? -17.518 -16.145 -9.152 1.00 32.44 760 LEU A C 1
ATOM 6277 O O . LEU A 1 760 ? -16.734 -15.964 -10.068 1.00 32.44 760 LEU A O 1
ATOM 6281 N N . SER A 1 761 ? -17.142 -15.912 -7.888 1.00 32.88 761 SER A N 1
ATOM 6282 C CA . SER A 1 761 ? -15.835 -15.333 -7.508 1.00 32.88 761 SER A CA 1
ATOM 6283 C C . SER A 1 761 ? -14.633 -16.269 -7.688 1.00 32.88 761 SER A C 1
ATOM 6285 O O . SER A 1 761 ? -13.496 -15.813 -7.649 1.00 32.88 761 SER A O 1
ATOM 6287 N N . THR A 1 762 ? -14.863 -17.574 -7.850 1.00 31.53 762 THR A N 1
ATOM 6288 C CA . THR A 1 762 ? -13.826 -18.571 -8.189 1.00 31.53 762 THR A CA 1
ATOM 6289 C C . THR A 1 762 ? -13.617 -18.709 -9.697 1.00 31.53 762 THR A C 1
ATOM 6291 O O . THR A 1 762 ? -12.625 -19.285 -10.138 1.00 31.53 762 THR A O 1
ATOM 6294 N N . ILE A 1 763 ? -14.518 -18.139 -10.497 1.00 34.28 763 ILE A N 1
ATOM 6295 C CA . ILE A 1 763 ? -14.340 -17.959 -11.930 1.00 34.28 763 ILE A CA 1
ATOM 6296 C C . ILE A 1 763 ? -13.661 -16.602 -12.095 1.00 34.28 763 ILE A C 1
ATOM 6298 O O . ILE A 1 763 ? -14.283 -15.558 -11.904 1.00 34.28 763 ILE A O 1
ATOM 6302 N N . ASN A 1 764 ? -12.373 -16.597 -12.437 1.00 37.50 764 ASN A N 1
ATOM 6303 C CA . ASN A 1 764 ? -11.714 -15.372 -12.869 1.00 37.50 764 ASN A CA 1
ATOM 6304 C C . ASN A 1 764 ? -12.351 -14.958 -14.205 1.00 37.50 764 ASN A C 1
ATOM 6306 O O . ASN A 1 764 ? -11.950 -15.435 -15.262 1.00 37.50 764 ASN A O 1
ATOM 6310 N N . TYR A 1 765 ? -13.411 -14.143 -14.152 1.00 36.00 765 TYR A N 1
ATOM 6311 C CA . TYR A 1 765 ? -14.198 -13.759 -15.325 1.00 36.00 765 TYR A CA 1
ATOM 6312 C C . TYR A 1 765 ? -13.360 -13.068 -16.381 1.00 36.00 765 TYR A C 1
ATOM 6314 O O . TYR A 1 765 ? -13.633 -13.259 -17.555 1.00 36.00 765 TYR A O 1
ATOM 6322 N N . GLU A 1 766 ? -12.328 -12.319 -16.003 1.00 39.03 766 GLU A N 1
ATOM 6323 C CA . GLU A 1 766 ? -11.415 -11.737 -16.980 1.00 39.03 766 GLU A CA 1
ATOM 6324 C C . GLU A 1 766 ? -10.569 -12.802 -17.667 1.00 39.03 766 GLU A C 1
ATOM 6326 O O . GLU A 1 766 ? -10.427 -12.756 -18.882 1.00 39.03 766 GLU A O 1
ATOM 6331 N N . GLN A 1 767 ? -10.047 -13.791 -16.939 1.00 41.41 767 GLN A N 1
ATOM 6332 C CA . GLN A 1 767 ? -9.334 -14.915 -17.555 1.00 41.41 767 GLN A CA 1
ATOM 6333 C C . GLN A 1 767 ? -10.264 -15.815 -18.370 1.00 41.41 767 GLN A C 1
ATOM 6335 O O . GLN A 1 767 ? -9.860 -16.298 -19.422 1.00 41.41 767 GLN A O 1
ATOM 6340 N N . LEU A 1 768 ? -11.508 -16.014 -17.932 1.00 40.00 768 LEU A N 1
ATOM 6341 C CA . LEU A 1 768 ? -12.512 -16.765 -18.676 1.00 40.00 768 LEU A CA 1
ATOM 6342 C C . LEU A 1 768 ? -12.924 -15.998 -19.936 1.00 40.00 768 LEU A C 1
ATOM 6344 O O . LEU A 1 768 ? -13.002 -16.595 -20.997 1.00 40.00 768 LEU A O 1
ATOM 6348 N N . ILE A 1 769 ? -13.145 -14.683 -19.856 1.00 42.47 769 ILE A N 1
ATOM 6349 C CA . ILE A 1 769 ? -13.494 -13.829 -20.998 1.00 42.47 769 ILE A CA 1
ATOM 6350 C C . ILE A 1 769 ? -12.312 -13.711 -21.956 1.00 42.47 769 ILE A C 1
ATOM 6352 O O . ILE A 1 769 ? -12.513 -13.919 -23.144 1.00 42.47 769 ILE A O 1
ATOM 6356 N N . ARG A 1 770 ? -11.086 -13.472 -21.476 1.00 46.34 770 ARG A N 1
ATOM 6357 C CA . ARG A 1 770 ? -9.870 -13.491 -22.309 1.00 46.34 770 ARG A CA 1
ATOM 6358 C C . ARG A 1 770 ? -9.637 -14.870 -22.918 1.00 46.34 770 ARG A C 1
ATOM 6360 O O . ARG A 1 770 ? -9.304 -14.964 -24.090 1.00 46.34 770 ARG A O 1
ATOM 6367 N N . GLY A 1 771 ? -9.869 -15.937 -22.157 1.00 45.44 771 GLY A N 1
ATOM 6368 C CA . GLY A 1 771 ? -9.808 -17.319 -22.626 1.00 45.44 771 GLY A CA 1
ATOM 6369 C C . GLY A 1 771 ? -10.853 -17.621 -23.700 1.00 45.44 771 GLY A C 1
ATOM 6370 O O . GLY A 1 771 ? -10.527 -18.213 -24.722 1.00 45.44 771 GLY A O 1
ATOM 6371 N N . MET A 1 772 ? -12.090 -17.152 -23.524 1.00 45.94 772 MET A N 1
ATOM 6372 C CA . MET A 1 772 ? -13.171 -17.273 -24.506 1.00 45.94 772 MET A CA 1
ATOM 6373 C C . MET A 1 772 ? -12.900 -16.417 -25.746 1.00 45.94 772 MET A C 1
ATOM 6375 O O . MET A 1 772 ? -13.047 -16.916 -26.852 1.00 45.94 772 MET A O 1
ATOM 6379 N N . GLN A 1 773 ? -12.441 -15.173 -25.591 1.00 48.94 773 GLN A N 1
ATOM 6380 C CA . GLN A 1 773 ? -12.024 -14.294 -26.689 1.00 48.94 773 GLN A CA 1
ATOM 6381 C C . GLN A 1 773 ? -10.865 -14.905 -27.476 1.00 48.94 773 GLN A C 1
ATOM 6383 O O . GLN A 1 773 ? -10.887 -14.888 -28.703 1.00 48.94 773 GLN A O 1
ATOM 6388 N N . TRP A 1 774 ? -9.891 -15.500 -26.787 1.00 56.56 774 TRP A N 1
ATOM 6389 C CA . TRP A 1 774 ? -8.793 -16.229 -27.408 1.00 56.56 774 TRP A CA 1
ATOM 6390 C C . TRP A 1 774 ? -9.287 -17.459 -28.166 1.00 56.56 774 TRP A C 1
ATOM 6392 O O . TRP A 1 774 ? -8.922 -17.637 -29.325 1.00 56.56 774 TRP A O 1
ATOM 6402 N N . CYS A 1 775 ? -10.165 -18.271 -27.571 1.00 54.34 775 CYS A N 1
ATOM 6403 C CA . CYS A 1 775 ? -10.763 -19.425 -28.243 1.00 54.34 775 CYS A CA 1
ATOM 6404 C C . CYS A 1 775 ? -11.607 -19.004 -29.456 1.00 54.34 775 CYS A C 1
ATOM 6406 O O . CYS A 1 775 ? -11.538 -19.651 -30.493 1.00 54.34 775 CYS A O 1
ATOM 6408 N N . MET A 1 776 ? -12.368 -17.909 -29.364 1.00 53.75 776 MET A N 1
ATOM 6409 C CA . MET A 1 776 ? -13.191 -17.379 -30.459 1.00 53.75 776 MET A CA 1
ATOM 6410 C C . MET A 1 776 ? -12.341 -16.784 -31.588 1.00 53.75 776 MET A C 1
ATOM 6412 O O . MET A 1 776 ? -12.603 -17.059 -32.759 1.00 53.75 776 MET A O 1
ATOM 6416 N N . SER A 1 777 ? -11.313 -16.003 -31.247 1.00 59.78 777 SER A N 1
ATOM 6417 C CA . SER A 1 777 ? -10.332 -15.462 -32.195 1.00 59.78 777 SER A CA 1
ATOM 6418 C C . SER A 1 777 ? -9.588 -16.593 -32.899 1.00 59.78 777 SER A C 1
ATOM 6420 O O . SER A 1 777 ? -9.539 -16.631 -34.126 1.00 59.78 777 SER A O 1
ATOM 6422 N N . THR A 1 778 ? -9.117 -17.578 -32.130 1.00 69.56 778 THR A N 1
ATOM 6423 C CA . THR A 1 778 ? -8.464 -18.778 -32.655 1.00 69.56 778 THR A CA 1
ATOM 6424 C C . THR A 1 778 ? -9.399 -19.544 -33.572 1.00 69.56 778 THR A C 1
ATOM 6426 O O . THR A 1 778 ? -9.018 -19.812 -34.698 1.00 69.56 778 THR A O 1
ATOM 6429 N N . ALA A 1 779 ? -10.635 -19.831 -33.160 1.00 65.19 779 ALA A N 1
ATOM 6430 C CA . ALA A 1 779 ? -11.591 -20.552 -33.995 1.00 65.19 779 ALA A CA 1
ATOM 6431 C C . ALA A 1 779 ? -11.953 -19.793 -35.281 1.00 65.19 779 ALA A C 1
ATOM 6433 O O . ALA A 1 779 ? -12.203 -20.423 -36.302 1.00 65.19 779 ALA A O 1
ATOM 6434 N N . THR A 1 780 ? -11.970 -18.458 -35.258 1.00 71.38 780 THR A N 1
ATOM 6435 C CA . THR A 1 780 ? -12.217 -17.643 -36.458 1.00 71.38 780 THR A CA 1
ATOM 6436 C C . THR A 1 780 ? -11.016 -17.705 -37.397 1.00 71.38 780 THR A C 1
ATOM 6438 O O . THR A 1 780 ? -11.150 -18.141 -38.540 1.00 71.38 780 THR A O 1
ATOM 6441 N N . LEU A 1 781 ? -9.831 -17.364 -36.883 1.00 82.12 781 LEU A N 1
ATOM 6442 C CA . LEU A 1 781 ? -8.582 -17.378 -37.636 1.00 82.12 781 LEU A CA 1
ATOM 6443 C C . LEU A 1 781 ? -8.283 -18.771 -38.195 1.00 82.12 781 LEU A C 1
ATOM 6445 O O . LEU A 1 781 ? -8.055 -18.931 -39.384 1.00 82.12 781 LEU A O 1
ATOM 6449 N N . HIS A 1 782 ? -8.297 -19.800 -37.352 1.00 88.62 782 HIS A N 1
ATOM 6450 C CA . HIS A 1 782 ? -7.970 -21.170 -37.740 1.00 88.62 782 HIS A CA 1
ATOM 6451 C C . HIS A 1 782 ? -8.976 -21.766 -38.715 1.00 88.62 782 HIS A C 1
ATOM 6453 O O . HIS A 1 782 ? -8.595 -22.579 -39.556 1.00 88.62 782 HIS A O 1
ATOM 6459 N N . ARG A 1 783 ? -10.242 -21.348 -38.671 1.00 80.31 783 ARG A N 1
ATOM 6460 C CA . ARG A 1 783 ? -11.212 -21.758 -39.684 1.00 80.31 783 ARG A CA 1
ATOM 6461 C C . ARG A 1 783 ? -10.836 -21.189 -41.048 1.00 80.31 783 ARG A C 1
ATOM 6463 O O . ARG A 1 783 ? -10.874 -21.925 -42.028 1.00 80.31 783 ARG A O 1
ATOM 6470 N N . GLU A 1 784 ? -10.427 -19.927 -41.120 1.00 85.12 784 GLU A N 1
ATOM 6471 C CA . GLU A 1 784 ? -9.930 -19.319 -42.363 1.00 85.12 784 GLU A CA 1
ATOM 6472 C C . GLU A 1 784 ? -8.601 -19.948 -42.811 1.00 85.12 784 GLU A C 1
ATOM 6474 O O . GLU A 1 784 ? -8.417 -20.270 -43.989 1.00 85.12 784 GLU A O 1
ATOM 6479 N N . SER A 1 785 ? -7.703 -20.202 -41.861 1.00 92.75 785 SER A N 1
ATOM 6480 C CA . SER A 1 785 ? -6.364 -20.723 -42.119 1.00 92.75 785 SER A CA 1
ATOM 6481 C C . SER A 1 785 ? -6.351 -22.198 -42.513 1.00 92.75 785 SER A C 1
ATOM 6483 O O . SER A 1 785 ? -5.615 -22.568 -43.425 1.00 92.75 785 SER A O 1
ATOM 6485 N N . PHE A 1 786 ? -7.149 -23.050 -41.864 1.00 94.31 786 PHE A N 1
ATOM 6486 C CA . PHE A 1 786 ? -7.001 -24.506 -41.946 1.00 94.31 786 PHE A CA 1
ATOM 6487 C C . PHE A 1 786 ? -8.195 -25.253 -42.540 1.00 94.31 786 PHE A C 1
ATOM 6489 O O . PHE A 1 786 ? -7.984 -26.335 -43.086 1.00 94.31 786 PHE A O 1
ATOM 6496 N N . LEU A 1 787 ? -9.428 -24.723 -42.509 1.00 90.31 787 LEU A N 1
ATOM 6497 C CA . LEU A 1 787 ? -10.629 -25.489 -42.904 1.00 90.31 787 LEU A CA 1
ATOM 6498 C C . LEU A 1 787 ? -10.514 -26.110 -44.306 1.00 90.31 787 LEU A C 1
ATOM 6500 O O . LEU A 1 787 ? -10.893 -27.262 -44.504 1.00 90.31 787 LEU A O 1
ATOM 6504 N N . GLN A 1 788 ? -9.935 -25.372 -45.254 1.00 93.06 788 GLN A N 1
ATOM 6505 C CA . GLN A 1 788 ? -9.740 -25.803 -46.644 1.00 93.06 788 GLN A CA 1
ATOM 6506 C C . GLN A 1 788 ? -8.735 -26.960 -46.828 1.00 93.06 788 GLN A C 1
ATOM 6508 O O . GLN A 1 788 ? -8.642 -27.522 -47.918 1.00 93.06 788 GLN A O 1
ATOM 6513 N N . TYR A 1 789 ? -7.968 -27.312 -45.794 1.00 95.81 789 TYR A N 1
ATOM 6514 C CA . TYR A 1 789 ? -6.932 -28.346 -45.853 1.00 95.81 789 TYR A CA 1
ATOM 6515 C C . TYR A 1 789 ? -7.381 -29.692 -45.264 1.00 95.81 789 TYR A C 1
ATOM 6517 O O . TYR A 1 789 ? -6.653 -30.676 -45.399 1.00 95.81 789 TYR A O 1
ATOM 6525 N N . LYS A 1 790 ? -8.582 -29.774 -44.668 1.00 94.62 790 LYS A N 1
ATOM 6526 C CA . LYS A 1 790 ? -9.098 -31.015 -44.067 1.00 94.62 790 LYS A CA 1
ATOM 6527 C C . LYS A 1 790 ? -9.173 -32.124 -45.112 1.00 94.62 790 LYS A C 1
ATOM 6529 O O . LYS A 1 790 ? -9.851 -31.964 -46.124 1.00 94.62 790 LYS A O 1
ATOM 6534 N N . ASN A 1 791 ? -8.502 -33.248 -44.866 1.00 94.94 791 ASN A N 1
ATOM 6535 C CA . ASN A 1 791 ? -8.425 -34.389 -45.792 1.00 94.94 791 ASN A CA 1
ATOM 6536 C C . ASN A 1 791 ? -7.868 -34.071 -47.196 1.00 94.94 791 ASN A C 1
ATOM 6538 O O . ASN A 1 791 ? -8.030 -34.876 -48.115 1.00 94.94 791 ASN A O 1
ATOM 6542 N N . LYS A 1 792 ? -7.218 -32.916 -47.400 1.00 96.31 792 LYS A N 1
ATOM 6543 C CA . LYS A 1 792 ? -6.733 -32.478 -48.723 1.00 96.31 792 LYS A CA 1
ATOM 6544 C C . LYS A 1 792 ? -5.761 -33.474 -49.366 1.00 96.31 792 LYS A C 1
ATOM 6546 O O . LYS A 1 792 ? -5.652 -33.528 -50.592 1.00 96.31 792 LYS A O 1
ATOM 6551 N N . TYR A 1 793 ? -5.064 -34.255 -48.546 1.00 96.56 793 TYR A N 1
ATOM 6552 C CA . TYR A 1 793 ? -4.032 -35.199 -48.957 1.00 96.56 793 TYR A CA 1
ATOM 6553 C C . TYR A 1 793 ? -4.358 -36.646 -48.589 1.00 96.56 793 TYR A C 1
ATOM 6555 O O . TYR A 1 793 ? -3.454 -37.476 -48.549 1.00 96.56 793 TYR A O 1
ATOM 6563 N N . ALA A 1 794 ? -5.649 -36.962 -48.433 1.00 94.38 794 ALA A N 1
ATOM 6564 C CA . ALA A 1 794 ? -6.149 -38.330 -48.323 1.00 94.38 794 ALA A CA 1
ATOM 6565 C C . ALA A 1 794 ? -5.489 -39.266 -49.349 1.00 94.38 794 ALA A C 1
ATOM 6567 O O . ALA A 1 794 ? -5.545 -39.022 -50.557 1.00 94.38 794 ALA A O 1
ATOM 6568 N N . GLY A 1 795 ? -4.836 -40.324 -48.861 1.00 90.94 795 GLY A N 1
ATOM 6569 C CA . GLY A 1 795 ? -4.171 -41.324 -49.704 1.00 90.94 795 GLY A CA 1
ATOM 6570 C C . GLY A 1 795 ? -2.807 -40.918 -50.280 1.00 90.94 795 GLY A C 1
ATOM 6571 O O . GLY A 1 795 ? -2.208 -41.711 -51.001 1.00 90.94 795 GLY A O 1
ATOM 6572 N N . LYS A 1 796 ? -2.303 -39.709 -49.997 1.00 96.69 796 LYS A N 1
ATOM 6573 C CA . LYS A 1 796 ? -1.006 -39.225 -50.498 1.00 96.69 796 LYS A CA 1
ATOM 6574 C C . LYS A 1 796 ? 0.115 -39.379 -49.472 1.00 96.69 796 LYS A C 1
ATOM 6576 O O . LYS A 1 796 ? -0.125 -39.653 -48.297 1.00 96.69 796 LYS A O 1
ATOM 6581 N N . THR A 1 797 ? 1.338 -39.163 -49.947 1.00 97.88 797 THR A N 1
ATOM 6582 C CA . THR A 1 797 ? 2.548 -39.084 -49.126 1.00 97.88 797 THR A CA 1
ATOM 6583 C C . THR A 1 797 ? 2.863 -37.625 -48.814 1.00 97.88 797 THR A C 1
ATOM 6585 O O . THR A 1 797 ? 2.865 -36.788 -49.719 1.00 97.88 797 THR A O 1
ATOM 6588 N N . VAL A 1 798 ? 3.140 -37.328 -47.547 1.00 98.25 798 VAL A N 1
ATOM 6589 C CA . VAL A 1 798 ? 3.595 -36.016 -47.074 1.00 98.25 798 VAL A CA 1
ATOM 6590 C C . VAL A 1 798 ? 4.965 -36.176 -46.419 1.00 98.25 798 VAL A C 1
ATOM 6592 O O . VAL A 1 798 ? 5.225 -37.165 -45.740 1.00 98.25 798 VAL A O 1
ATOM 6595 N N . VAL A 1 799 ? 5.854 -35.213 -46.624 1.00 97.94 799 VAL A N 1
ATOM 6596 C CA . VAL A 1 799 ? 7.211 -35.206 -46.073 1.00 97.94 799 VAL A CA 1
ATOM 6597 C C . VAL A 1 799 ? 7.380 -33.940 -45.243 1.00 97.94 799 VAL A C 1
ATOM 6599 O O . VAL A 1 799 ? 7.217 -32.836 -45.761 1.00 97.94 799 VAL A O 1
ATOM 6602 N N . LEU A 1 800 ? 7.709 -34.095 -43.961 1.00 97.50 800 LEU A N 1
ATOM 6603 C CA . LEU A 1 800 ? 8.014 -32.994 -43.054 1.00 97.50 800 LEU A CA 1
ATOM 6604 C C . LEU A 1 800 ? 9.533 -32.865 -42.894 1.00 97.50 800 LEU A C 1
ATOM 6606 O O . LEU A 1 800 ? 10.171 -33.715 -42.268 1.00 97.50 800 LEU A O 1
ATOM 6610 N N . CYS A 1 801 ? 10.097 -31.784 -43.426 1.00 95.88 801 CYS A N 1
ATOM 6611 C CA . CYS A 1 801 ? 11.527 -31.506 -43.396 1.00 95.88 801 CYS A CA 1
ATOM 6612 C C . CYS A 1 801 ? 11.872 -30.522 -42.270 1.00 95.88 801 CYS A C 1
ATOM 6614 O O . CYS A 1 801 ? 11.535 -29.336 -42.336 1.00 95.88 801 CYS A O 1
ATOM 6616 N N . GLY A 1 802 ? 12.574 -31.014 -41.252 1.00 92.25 802 GLY A N 1
ATOM 6617 C CA . GLY A 1 802 ? 13.305 -30.202 -40.285 1.00 92.25 802 GLY A CA 1
ATOM 6618 C C . GLY A 1 802 ? 14.686 -29.806 -40.812 1.00 92.25 802 GLY A C 1
ATOM 6619 O O . GLY A 1 802 ? 15.160 -30.343 -41.807 1.00 92.25 802 GLY A O 1
ATOM 6620 N N . ALA A 1 803 ? 15.338 -28.849 -40.153 1.00 87.25 803 ALA A N 1
ATOM 6621 C CA . ALA A 1 803 ? 16.605 -28.273 -40.609 1.00 87.25 803 ALA A CA 1
ATOM 6622 C C . ALA A 1 803 ? 17.859 -28.957 -40.024 1.00 87.25 803 ALA A C 1
ATOM 6624 O O . ALA A 1 803 ? 18.940 -28.373 -40.069 1.00 87.25 803 ALA A O 1
ATOM 6625 N N . ALA A 1 804 ? 17.747 -30.147 -39.434 1.00 85.19 804 ALA A N 1
ATOM 6626 C CA . ALA A 1 804 ? 18.910 -30.843 -38.881 1.00 85.19 804 ALA A CA 1
ATOM 6627 C C . ALA A 1 804 ? 19.786 -31.484 -39.975 1.00 85.19 804 ALA A C 1
ATOM 6629 O O . ALA A 1 804 ? 19.345 -31.659 -41.113 1.00 85.19 804 ALA A O 1
ATOM 6630 N N . HIS A 1 805 ? 21.031 -31.840 -39.638 1.00 83.56 805 HIS A N 1
ATOM 6631 C CA . HIS A 1 805 ? 22.013 -32.371 -40.593 1.00 83.56 805 HIS A CA 1
ATOM 6632 C C . HIS A 1 805 ? 21.545 -33.606 -41.372 1.00 83.56 805 HIS A C 1
ATOM 6634 O O . HIS A 1 805 ? 21.958 -33.759 -42.525 1.00 83.56 805 HIS A O 1
ATOM 6640 N N . SER A 1 806 ? 20.678 -34.458 -40.804 1.00 86.62 806 SER A N 1
ATOM 6641 C CA . SER A 1 806 ? 20.174 -35.642 -41.514 1.00 86.62 806 SER A CA 1
ATOM 6642 C C . SER A 1 806 ? 19.390 -35.301 -42.792 1.00 86.62 806 SER A C 1
ATOM 6644 O O . SER A 1 806 ? 19.311 -36.139 -43.693 1.00 86.62 806 SER A O 1
ATOM 6646 N N . LEU A 1 807 ? 18.910 -34.054 -42.944 1.00 91.00 807 LEU A N 1
ATOM 6647 C CA . LEU A 1 807 ? 18.278 -33.563 -44.174 1.00 91.00 807 LEU A CA 1
ATOM 6648 C C . LEU A 1 807 ? 19.208 -33.649 -45.397 1.00 91.00 807 LEU A C 1
ATOM 6650 O O . LEU A 1 807 ? 18.733 -33.882 -46.504 1.00 91.00 807 LEU A O 1
ATOM 6654 N N . ASN A 1 808 ? 20.531 -33.525 -45.227 1.00 89.12 808 ASN A N 1
ATOM 6655 C CA . ASN A 1 808 ? 21.480 -33.570 -46.350 1.00 89.12 808 ASN A CA 1
ATOM 6656 C C . ASN A 1 808 ? 21.480 -34.915 -47.097 1.00 89.12 808 ASN A C 1
ATOM 6658 O O . ASN A 1 808 ? 21.808 -34.956 -48.286 1.00 89.12 808 ASN A O 1
ATOM 6662 N N . TYR A 1 809 ? 21.065 -35.987 -46.422 1.00 89.94 809 TYR A N 1
ATOM 6663 C CA . TYR A 1 809 ? 21.003 -37.349 -46.954 1.00 89.94 809 TYR A CA 1
ATOM 6664 C C . TYR A 1 809 ? 19.650 -37.693 -47.587 1.00 89.94 809 TYR A C 1
ATOM 6666 O O . TYR A 1 809 ? 19.436 -38.824 -48.007 1.00 89.94 809 TYR A O 1
ATOM 6674 N N . TYR A 1 810 ? 18.713 -36.749 -47.625 1.00 93.38 810 TYR A N 1
ATOM 6675 C CA . TYR A 1 810 ? 17.391 -36.992 -48.176 1.00 93.38 810 TYR A CA 1
ATOM 6676 C C . TYR A 1 810 ? 17.347 -36.742 -49.683 1.00 93.38 810 TYR A C 1
ATOM 6678 O O . TYR A 1 810 ? 17.721 -35.670 -50.157 1.00 93.38 810 TYR A O 1
ATOM 6686 N N . ASP A 1 811 ? 16.815 -37.709 -50.426 1.00 90.38 811 ASP A N 1
ATOM 6687 C CA . ASP A 1 811 ? 16.454 -37.528 -51.828 1.00 90.38 811 ASP A CA 1
ATOM 6688 C C . ASP A 1 811 ? 14.923 -37.377 -51.952 1.00 90.38 811 ASP A C 1
ATOM 6690 O O . ASP A 1 811 ? 14.183 -38.207 -51.413 1.00 90.38 811 ASP A O 1
ATOM 6694 N N . PRO A 1 812 ? 14.416 -36.316 -52.616 1.00 92.00 812 PRO A N 1
ATOM 6695 C CA . PRO A 1 812 ? 12.991 -36.004 -52.651 1.00 92.00 812 PRO A CA 1
ATOM 6696 C C . PRO A 1 812 ? 12.142 -37.146 -53.217 1.00 92.00 812 PRO A C 1
ATOM 6698 O O . PRO A 1 812 ? 12.378 -37.619 -54.327 1.00 92.00 812 PRO A O 1
ATOM 6701 N N . ILE A 1 813 ? 11.094 -37.535 -52.488 1.00 92.94 813 ILE A N 1
ATOM 6702 C CA . ILE A 1 813 ? 10.110 -38.513 -52.969 1.00 92.94 813 ILE A CA 1
ATOM 6703 C C . ILE A 1 813 ? 9.214 -37.870 -54.037 1.00 92.94 813 ILE A C 1
ATOM 6705 O O . ILE A 1 813 ? 8.502 -36.901 -53.762 1.00 92.94 813 ILE A O 1
ATOM 6709 N N . GLU A 1 814 ? 9.222 -38.423 -55.252 1.00 90.06 814 GLU A N 1
ATOM 6710 C CA . GLU A 1 814 ? 8.430 -37.913 -56.377 1.00 90.06 814 GLU A CA 1
ATOM 6711 C C . GLU A 1 814 ? 6.921 -37.950 -56.076 1.00 90.06 814 GLU A C 1
ATOM 6713 O O . GLU A 1 814 ? 6.378 -38.949 -55.603 1.00 90.06 814 GLU A O 1
ATOM 6718 N N . GLY A 1 815 ? 6.229 -36.838 -56.347 1.00 88.44 815 GLY A N 1
ATOM 6719 C CA . GLY A 1 815 ? 4.782 -36.711 -56.143 1.00 88.44 815 GLY A CA 1
ATOM 6720 C C . GLY A 1 815 ? 4.331 -36.592 -54.680 1.00 88.44 815 GLY A C 1
ATOM 6721 O O . GLY A 1 815 ? 3.124 -36.493 -54.435 1.00 88.44 815 GLY A O 1
ATOM 6722 N N . ALA A 1 816 ? 5.261 -36.590 -53.719 1.00 95.81 816 ALA A N 1
ATOM 6723 C CA . ALA A 1 816 ? 4.961 -36.275 -52.328 1.00 95.81 816 ALA A CA 1
ATOM 6724 C C . ALA A 1 816 ? 4.718 -34.770 -52.135 1.00 95.81 816 ALA A C 1
ATOM 6726 O O . ALA A 1 816 ? 5.158 -33.949 -52.934 1.00 95.81 816 ALA A O 1
ATOM 6727 N N . VAL A 1 817 ? 3.994 -34.427 -51.069 1.00 97.38 817 VAL A N 1
ATOM 6728 C CA . VAL A 1 817 ? 3.815 -33.041 -50.620 1.00 97.38 817 VAL A CA 1
ATOM 6729 C C . VAL A 1 817 ? 4.903 -32.717 -49.605 1.00 97.38 817 VAL A C 1
ATOM 6731 O O . VAL A 1 817 ? 5.007 -33.416 -48.596 1.00 97.38 817 VAL A O 1
ATOM 6734 N N . HIS A 1 818 ? 5.674 -31.654 -49.812 1.00 97.69 818 HIS A N 1
ATOM 6735 C CA . HIS A 1 818 ? 6.792 -31.307 -48.928 1.00 97.69 818 HIS A CA 1
ATOM 6736 C C . HIS A 1 818 ? 6.483 -30.085 -48.062 1.00 97.69 818 HIS A C 1
ATOM 6738 O O . HIS A 1 818 ? 6.071 -29.029 -48.549 1.00 97.69 818 HIS A O 1
ATOM 6744 N N . VAL A 1 819 ? 6.734 -30.222 -46.760 1.00 97.81 819 VAL A N 1
ATOM 6745 C CA . VAL A 1 819 ? 6.520 -29.195 -45.735 1.00 97.81 819 VAL A CA 1
ATOM 6746 C C . VAL A 1 819 ? 7.855 -28.869 -45.068 1.00 97.81 819 VAL A C 1
ATOM 6748 O O . VAL A 1 819 ? 8.471 -29.743 -44.464 1.00 97.81 819 VAL A O 1
ATOM 6751 N N . ALA A 1 820 ? 8.302 -27.619 -45.148 1.00 95.81 820 ALA A N 1
ATOM 6752 C CA . ALA A 1 820 ? 9.512 -27.140 -44.483 1.00 95.81 820 ALA A CA 1
ATOM 6753 C C . ALA A 1 820 ? 9.209 -26.523 -43.112 1.00 95.81 820 ALA A C 1
ATOM 6755 O O . ALA A 1 820 ? 8.251 -25.762 -42.955 1.00 95.81 820 ALA A O 1
ATOM 6756 N N . LEU A 1 821 ? 10.083 -26.791 -42.143 1.00 93.38 821 LEU A N 1
ATOM 6757 C CA . LEU A 1 821 ? 10.097 -26.158 -40.825 1.00 93.38 821 LEU A CA 1
ATOM 6758 C C . LEU A 1 821 ? 11.213 -25.112 -40.735 1.00 93.38 821 LEU A C 1
ATOM 6760 O O . LEU A 1 821 ? 12.379 -25.425 -40.991 1.00 93.38 821 LEU A O 1
ATOM 6764 N N . ASN A 1 822 ? 10.880 -23.888 -40.314 1.00 89.50 822 ASN A N 1
ATOM 6765 C CA . ASN A 1 822 ? 11.823 -22.771 -40.183 1.00 89.50 822 ASN A CA 1
ATOM 6766 C C . ASN A 1 822 ? 12.750 -22.677 -41.407 1.00 89.50 822 ASN A C 1
ATOM 6768 O O . ASN A 1 822 ? 12.254 -22.527 -42.514 1.00 89.50 822 ASN A O 1
ATOM 6772 N N . ARG A 1 823 ? 14.075 -22.799 -41.236 1.00 88.31 823 ARG A N 1
ATOM 6773 C CA . ARG A 1 823 ? 15.081 -22.645 -42.304 1.00 88.31 823 ARG A CA 1
ATOM 6774 C C . ARG A 1 823 ? 15.234 -23.849 -43.250 1.00 88.31 823 ARG A C 1
ATOM 6776 O O . ARG A 1 823 ? 16.049 -23.791 -44.163 1.00 88.31 823 ARG A O 1
ATOM 6783 N N . ALA A 1 824 ? 14.451 -24.921 -43.090 1.00 90.88 824 ALA A N 1
ATOM 6784 C CA . ALA A 1 824 ? 14.519 -26.098 -43.969 1.00 90.88 824 ALA A CA 1
ATOM 6785 C C . ALA A 1 824 ? 14.172 -25.791 -45.440 1.00 90.88 824 ALA A C 1
ATOM 6787 O O . ALA A 1 824 ? 14.603 -26.515 -46.333 1.00 90.88 824 ALA A O 1
ATOM 6788 N N . PHE A 1 825 ? 13.451 -24.694 -45.709 1.00 92.31 825 PHE A N 1
ATOM 6789 C CA . PHE A 1 825 ? 13.086 -24.287 -47.074 1.00 92.31 825 PHE A CA 1
ATOM 6790 C C . PHE A 1 825 ? 14.288 -23.927 -47.963 1.00 92.31 825 PHE A C 1
ATOM 6792 O O . PHE A 1 825 ? 14.137 -23.843 -49.179 1.00 92.31 825 PHE A O 1
ATOM 6799 N N . LEU A 1 826 ? 15.469 -23.717 -47.370 1.00 91.19 826 LEU A N 1
ATOM 6800 C CA . LEU A 1 826 ? 16.717 -23.473 -48.095 1.00 91.19 826 LEU A CA 1
ATOM 6801 C C . LEU A 1 826 ? 17.288 -24.731 -48.766 1.00 91.19 826 LEU A C 1
ATOM 6803 O O . LEU A 1 826 ? 18.261 -24.626 -49.508 1.00 91.19 826 LEU A O 1
ATOM 6807 N N . TYR A 1 827 ? 16.725 -25.914 -48.502 1.00 92.44 827 TYR A N 1
ATOM 6808 C CA . TYR A 1 827 ? 17.180 -27.153 -49.120 1.00 92.44 827 TYR A CA 1
ATOM 6809 C C . TYR A 1 827 ? 16.786 -27.202 -50.597 1.00 92.44 827 TYR A C 1
ATOM 6811 O O . TYR A 1 827 ? 15.642 -27.487 -50.947 1.00 92.44 827 TYR A O 1
ATOM 6819 N N . ASP A 1 828 ? 17.756 -26.916 -51.459 1.00 88.81 828 ASP A N 1
ATOM 6820 C CA . ASP A 1 828 ? 17.582 -26.674 -52.892 1.00 88.81 828 ASP A CA 1
ATOM 6821 C C . ASP A 1 828 ? 17.113 -27.895 -53.696 1.00 88.81 828 ASP A C 1
ATOM 6823 O O . ASP A 1 828 ? 16.502 -27.733 -54.754 1.00 88.81 828 ASP A O 1
ATOM 6827 N N . LYS A 1 829 ? 17.325 -29.114 -53.185 1.00 91.62 829 LYS A N 1
ATOM 6828 C CA . LYS A 1 829 ? 16.812 -30.333 -53.822 1.00 91.62 829 LYS A CA 1
ATOM 6829 C C . LYS A 1 829 ? 15.290 -30.461 -53.734 1.00 91.62 829 LYS A C 1
ATOM 6831 O O . LYS A 1 829 ? 14.711 -31.214 -54.513 1.00 91.62 829 LYS A O 1
ATOM 6836 N N . VAL A 1 830 ? 14.635 -29.776 -52.792 1.00 91.94 830 VAL A N 1
ATOM 6837 C CA . VAL A 1 830 ? 13.183 -29.864 -52.586 1.00 91.94 830 VAL A CA 1
ATOM 6838 C C . VAL A 1 830 ? 12.523 -28.546 -52.959 1.00 91.94 830 VAL A C 1
ATOM 6840 O O . VAL A 1 830 ? 12.851 -27.478 -52.448 1.00 91.94 830 VAL A O 1
ATOM 6843 N N . ASN A 1 831 ? 11.506 -28.636 -53.809 1.00 90.81 831 ASN A N 1
ATOM 6844 C CA . ASN A 1 831 ? 10.599 -27.527 -54.042 1.00 90.81 831 ASN A CA 1
ATOM 6845 C C . ASN A 1 831 ? 9.394 -27.649 -53.094 1.00 90.81 831 ASN A C 1
ATOM 6847 O O . ASN A 1 831 ? 8.524 -28.484 -53.320 1.00 90.81 831 ASN A O 1
ATOM 6851 N N . PHE A 1 832 ? 9.360 -26.862 -52.018 1.00 96.31 832 PHE A N 1
ATOM 6852 C CA . PHE A 1 832 ? 8.382 -27.013 -50.938 1.00 96.31 832 PHE A CA 1
ATOM 6853 C C . PHE A 1 832 ? 6.987 -26.494 -51.313 1.00 96.31 832 PHE A C 1
ATOM 6855 O O . PHE A 1 832 ? 6.836 -25.418 -51.902 1.00 96.31 832 PHE A O 1
ATOM 6862 N N . ASP A 1 833 ? 5.961 -27.240 -50.898 1.00 96.81 833 ASP A N 1
ATOM 6863 C CA . ASP A 1 833 ? 4.554 -26.846 -51.013 1.00 96.81 833 ASP A CA 1
ATOM 6864 C C . ASP A 1 833 ? 4.110 -25.989 -49.819 1.00 96.81 833 ASP A C 1
ATOM 6866 O O . ASP A 1 833 ? 3.261 -25.103 -49.963 1.00 96.81 833 ASP A O 1
ATOM 6870 N N . TYR A 1 834 ? 4.690 -26.237 -48.639 1.00 97.75 834 TYR A N 1
ATOM 6871 C CA . TYR A 1 834 ? 4.367 -25.531 -47.401 1.00 97.75 834 TYR A CA 1
ATOM 6872 C C . TYR A 1 834 ? 5.610 -25.132 -46.613 1.00 97.75 834 TYR A C 1
ATOM 6874 O O . TYR A 1 834 ? 6.577 -25.887 -46.549 1.00 97.75 834 TYR A O 1
ATOM 6882 N N . ILE A 1 835 ? 5.552 -23.981 -45.941 1.00 97.19 835 ILE A N 1
ATOM 6883 C CA . ILE A 1 835 ? 6.569 -23.548 -44.972 1.00 97.19 835 ILE A CA 1
ATOM 6884 C C . ILE A 1 835 ? 5.876 -23.137 -43.674 1.00 97.19 835 ILE A C 1
ATOM 6886 O O . ILE A 1 835 ? 4.979 -22.297 -43.708 1.00 97.19 835 ILE A O 1
ATOM 6890 N N . PHE A 1 836 ? 6.316 -23.680 -42.540 1.00 96.12 836 PHE A N 1
ATOM 6891 C CA . PHE A 1 836 ? 5.880 -23.279 -41.200 1.00 96.12 836 PHE A CA 1
ATOM 6892 C C . PHE A 1 836 ? 6.998 -22.535 -40.466 1.00 96.12 836 PHE A C 1
ATOM 6894 O O . PHE A 1 836 ? 8.116 -23.040 -40.348 1.00 96.12 836 PHE A O 1
ATOM 6901 N N . VAL A 1 837 ? 6.680 -21.346 -39.950 1.00 92.06 837 VAL A N 1
ATOM 6902 C CA . VAL A 1 837 ? 7.588 -20.510 -39.151 1.00 92.06 837 VAL A CA 1
ATOM 6903 C C . VAL A 1 837 ? 6.858 -20.000 -37.918 1.00 92.06 837 VAL A C 1
ATOM 6905 O O . VAL A 1 837 ? 5.675 -19.675 -37.994 1.00 92.06 837 VAL A O 1
ATOM 6908 N N . GLN A 1 838 ? 7.558 -19.902 -36.790 1.00 84.38 838 GLN A N 1
ATOM 6909 C CA . GLN A 1 838 ? 6.953 -19.474 -35.529 1.00 84.38 838 GLN A CA 1
ATOM 6910 C C . GLN A 1 838 ? 7.664 -18.304 -34.843 1.00 84.38 838 GLN A C 1
ATOM 6912 O O . GLN A 1 838 ? 6.977 -17.381 -34.414 1.00 84.38 838 GLN A O 1
ATOM 6917 N N . ASP A 1 839 ? 8.998 -18.292 -34.806 1.00 81.50 839 ASP A N 1
ATOM 6918 C CA . ASP A 1 839 ? 9.766 -17.243 -34.125 1.00 81.50 839 ASP A CA 1
ATOM 6919 C C . ASP A 1 839 ? 10.546 -16.389 -35.132 1.00 81.50 839 ASP A C 1
ATOM 6921 O O . ASP A 1 839 ? 11.243 -16.918 -36.002 1.00 81.50 839 ASP A O 1
ATOM 6925 N N . PHE A 1 840 ? 10.445 -15.061 -35.013 1.00 82.19 840 PHE A N 1
ATOM 6926 C CA . PHE A 1 840 ? 11.089 -14.121 -35.939 1.00 82.19 840 PHE A CA 1
ATOM 6927 C C . PHE A 1 840 ? 12.617 -14.174 -35.861 1.00 82.19 840 PHE A C 1
ATOM 6929 O O . PHE A 1 840 ? 13.294 -14.138 -36.884 1.00 82.19 840 PHE A O 1
ATOM 6936 N N . GLU A 1 841 ? 13.158 -14.333 -34.655 1.00 75.00 841 GLU A N 1
ATOM 6937 C CA . GLU A 1 841 ? 14.594 -14.487 -34.412 1.00 75.00 841 GLU A CA 1
ATOM 6938 C C . GLU A 1 841 ? 15.185 -15.663 -35.209 1.00 75.00 841 GLU A C 1
ATOM 6940 O O . GLU A 1 841 ? 16.192 -15.511 -35.902 1.00 75.00 841 GLU A O 1
ATOM 6945 N N . GLY A 1 842 ? 14.494 -16.810 -35.221 1.00 71.56 842 GLY A N 1
ATOM 6946 C CA . GLY A 1 842 ? 14.950 -18.034 -35.888 1.00 71.56 842 GLY A CA 1
ATOM 6947 C C . GLY A 1 842 ? 15.021 -17.951 -37.418 1.00 71.56 842 GLY A C 1
ATOM 6948 O O . GLY A 1 842 ? 15.652 -18.811 -38.039 1.00 71.56 842 GLY A O 1
ATOM 6949 N N . ILE A 1 843 ? 14.407 -16.928 -38.024 1.00 82.00 843 ILE A N 1
ATOM 6950 C CA . ILE A 1 843 ? 14.422 -16.671 -39.474 1.00 82.00 843 ILE A CA 1
ATOM 6951 C C . ILE A 1 843 ? 15.007 -15.306 -39.855 1.00 82.00 843 ILE A C 1
ATOM 6953 O O . ILE A 1 843 ? 15.020 -14.971 -41.038 1.00 82.00 843 ILE A O 1
ATOM 6957 N N . ALA A 1 844 ? 15.499 -14.515 -38.896 1.00 79.88 844 ALA A N 1
ATOM 6958 C CA . ALA A 1 844 ? 15.927 -13.133 -39.132 1.00 79.88 844 ALA A CA 1
ATOM 6959 C C . ALA A 1 844 ? 16.993 -13.003 -40.245 1.00 79.88 844 ALA A C 1
ATOM 6961 O O . ALA A 1 844 ? 16.983 -12.042 -41.012 1.00 79.88 844 ALA A O 1
ATOM 6962 N N . HIS A 1 845 ? 17.859 -14.011 -40.379 1.00 78.56 845 HIS A N 1
ATOM 6963 C CA . HIS A 1 845 ? 18.968 -14.084 -41.339 1.00 78.56 845 HIS A CA 1
ATOM 6964 C C . HIS A 1 845 ? 18.571 -14.583 -42.740 1.00 78.56 845 HIS A C 1
ATOM 6966 O O . HIS A 1 845 ? 19.420 -14.612 -43.625 1.00 78.56 845 HIS A O 1
ATOM 6972 N N . VAL A 1 846 ? 17.313 -14.993 -42.936 1.00 84.56 846 VAL A N 1
ATOM 6973 C CA . VAL A 1 846 ? 16.796 -15.554 -44.203 1.00 84.56 846 VAL A CA 1
ATOM 6974 C C . VAL A 1 846 ? 15.490 -14.881 -44.630 1.00 84.56 846 VAL A C 1
ATOM 6976 O O . VAL A 1 846 ? 14.643 -15.477 -45.300 1.00 84.56 846 VAL A O 1
ATOM 6979 N N . THR A 1 847 ? 15.264 -13.650 -44.164 1.00 88.50 847 THR A N 1
ATOM 6980 C CA . THR A 1 847 ? 13.990 -12.948 -44.355 1.00 88.50 847 THR A CA 1
ATOM 6981 C C . THR A 1 847 ? 13.725 -12.615 -45.823 1.00 88.50 847 THR A C 1
ATOM 6983 O O . THR A 1 847 ? 12.605 -12.787 -46.310 1.00 88.50 847 THR A O 1
ATOM 6986 N N . GLU A 1 848 ? 14.743 -12.201 -46.574 1.00 90.06 848 GLU A N 1
ATOM 6987 C CA . GLU A 1 848 ? 14.560 -11.860 -47.984 1.00 90.06 848 GLU A CA 1
ATOM 6988 C C . GLU A 1 848 ? 14.369 -13.118 -48.845 1.00 90.06 848 GLU A C 1
ATOM 6990 O O . GLU A 1 848 ? 13.456 -13.170 -49.671 1.00 90.06 848 GLU A O 1
ATOM 6995 N N . GLU A 1 849 ? 15.130 -14.180 -48.580 1.00 92.25 849 GLU A N 1
ATOM 6996 C CA . GLU A 1 849 ? 14.981 -15.488 -49.217 1.00 92.25 849 GLU A CA 1
ATOM 6997 C C . GLU A 1 849 ? 13.589 -16.067 -48.951 1.00 92.25 849 GLU A C 1
ATOM 6999 O O . GLU A 1 849 ? 12.895 -16.482 -49.883 1.00 92.25 849 GLU A O 1
ATOM 7004 N N . LEU A 1 850 ? 13.128 -16.035 -47.695 1.00 92.38 850 LEU A N 1
ATOM 7005 C CA . LEU A 1 850 ? 11.799 -16.513 -47.323 1.00 92.38 850 LEU A CA 1
ATOM 7006 C C . LEU A 1 850 ? 10.702 -15.684 -47.993 1.00 92.38 850 LEU A C 1
ATOM 7008 O O . LEU A 1 850 ? 9.709 -16.246 -48.456 1.00 92.38 850 LEU A O 1
ATOM 7012 N N . LYS A 1 851 ? 10.853 -14.360 -48.086 1.00 91.62 851 LYS A N 1
ATOM 7013 C CA . LYS A 1 851 ? 9.894 -13.473 -48.759 1.00 91.62 851 LYS A CA 1
ATOM 7014 C C . LYS A 1 851 ? 9.808 -13.758 -50.260 1.00 91.62 851 LYS A C 1
ATOM 7016 O O . LYS A 1 851 ? 8.699 -13.847 -50.808 1.00 91.62 851 LYS A O 1
ATOM 7021 N N . GLN A 1 852 ? 10.954 -13.967 -50.907 1.00 90.81 852 GLN A N 1
ATOM 7022 C CA . GLN A 1 852 ? 11.063 -14.250 -52.338 1.00 90.81 852 GLN A CA 1
ATOM 7023 C C . GLN A 1 852 ? 10.703 -15.691 -52.707 1.00 90.81 852 GLN A C 1
ATOM 7025 O O . GLN A 1 852 ? 10.286 -15.921 -53.841 1.00 90.81 852 GLN A O 1
ATOM 7030 N N . TYR A 1 853 ? 10.768 -16.645 -51.773 1.00 92.12 853 TYR A N 1
ATOM 7031 C CA . TYR A 1 853 ? 10.446 -18.044 -52.045 1.00 92.12 853 TYR A CA 1
ATOM 7032 C C . TYR A 1 853 ? 9.015 -18.189 -52.574 1.00 92.12 853 TYR A C 1
ATOM 7034 O O . TYR A 1 853 ? 8.038 -17.863 -51.884 1.00 92.12 853 TYR A O 1
ATOM 7042 N N . LYS A 1 854 ? 8.889 -18.653 -53.822 1.00 82.06 854 LYS A N 1
ATOM 7043 C CA . LYS A 1 854 ? 7.602 -18.951 -54.471 1.00 82.06 854 LYS A CA 1
ATOM 7044 C C . LYS A 1 854 ? 7.357 -20.440 -54.661 1.00 82.06 854 LYS A C 1
ATOM 7046 O O . LYS A 1 854 ? 6.194 -20.811 -54.794 1.00 82.06 854 LYS A O 1
ATOM 7051 N N . GLY A 1 855 ? 8.411 -21.254 -54.601 1.00 75.50 855 GLY A N 1
ATOM 7052 C CA . GLY A 1 855 ? 8.367 -22.706 -54.725 1.00 75.50 855 GLY A CA 1
ATOM 7053 C C . GLY A 1 855 ? 7.322 -23.232 -55.722 1.00 75.50 855 GLY A C 1
ATOM 7054 O O . GLY A 1 855 ? 7.116 -22.647 -56.787 1.00 75.50 855 GLY A O 1
ATOM 7055 N N . ASN A 1 856 ? 6.606 -24.295 -55.353 1.00 74.38 856 ASN A N 1
ATOM 7056 C CA . ASN A 1 856 ? 5.455 -24.832 -56.088 1.00 74.38 856 ASN A CA 1
ATOM 7057 C C . ASN A 1 856 ? 4.148 -24.085 -55.737 1.00 74.38 856 ASN A C 1
ATOM 7059 O O . ASN A 1 856 ? 3.190 -24.678 -55.250 1.00 74.38 856 ASN A O 1
ATOM 7063 N N . ASN A 1 857 ? 4.116 -22.756 -55.913 1.00 84.12 857 ASN A N 1
ATOM 7064 C CA . ASN A 1 857 ? 3.084 -21.884 -55.320 1.00 84.12 857 ASN A CA 1
ATOM 7065 C C . ASN A 1 857 ? 2.971 -22.084 -53.798 1.00 84.12 857 ASN A C 1
ATOM 7067 O O . ASN A 1 857 ? 1.878 -22.219 -53.246 1.00 84.12 857 ASN A O 1
ATOM 7071 N N . CYS A 1 858 ? 4.131 -22.116 -53.141 1.00 94.69 858 CYS A N 1
ATOM 7072 C CA . CYS A 1 858 ? 4.277 -22.454 -51.733 1.00 94.69 858 CYS A CA 1
ATOM 7073 C C . CYS A 1 858 ? 3.362 -21.612 -50.831 1.00 94.69 858 CYS A C 1
ATOM 7075 O O . CYS A 1 858 ? 3.368 -20.377 -50.889 1.00 94.69 858 CYS A O 1
ATOM 7077 N N . VAL A 1 859 ? 2.640 -22.284 -49.933 1.00 96.81 859 VAL A N 1
ATOM 7078 C CA . VAL A 1 859 ? 1.835 -21.648 -48.885 1.00 96.81 859 VAL A CA 1
ATOM 7079 C C . VAL A 1 859 ? 2.672 -21.508 -47.613 1.00 96.81 859 VAL A C 1
ATOM 7081 O O . VAL A 1 859 ? 3.296 -22.462 -47.158 1.00 96.81 859 VAL A O 1
ATOM 7084 N N . LYS A 1 860 ? 2.687 -20.315 -47.018 1.00 97.31 860 LYS A N 1
ATOM 7085 C CA . LYS A 1 860 ? 3.474 -20.018 -45.811 1.00 97.31 860 LYS A CA 1
ATOM 7086 C C . LYS A 1 860 ? 2.546 -19.867 -44.616 1.00 97.31 860 LYS A C 1
ATOM 7088 O O . LYS A 1 860 ? 1.573 -19.126 -44.711 1.00 97.31 860 LYS A O 1
ATOM 7093 N N . PHE A 1 861 ? 2.859 -20.525 -43.508 1.00 96.88 861 PHE A N 1
ATOM 7094 C CA . PHE A 1 861 ? 2.133 -20.455 -42.245 1.00 96.88 861 PHE A CA 1
ATOM 7095 C C . PHE A 1 861 ? 3.013 -19.830 -41.168 1.00 96.88 861 PHE A C 1
ATOM 7097 O O . PHE A 1 861 ? 4.056 -20.387 -40.828 1.00 96.88 861 PHE A O 1
ATOM 7104 N N . PHE A 1 862 ? 2.599 -18.679 -40.635 1.00 94.00 862 PHE A N 1
ATOM 7105 C CA . PHE A 1 862 ? 3.332 -17.934 -39.608 1.00 94.00 862 PHE A CA 1
ATOM 7106 C C . PHE A 1 862 ? 2.571 -17.944 -38.276 1.00 94.00 862 PHE A C 1
ATOM 7108 O O . PHE A 1 862 ? 1.407 -17.536 -38.209 1.00 94.00 862 PHE A O 1
ATOM 7115 N N . GLY A 1 863 ? 3.240 -18.405 -37.221 1.00 88.62 863 GLY A N 1
ATOM 7116 C CA . GLY A 1 863 ? 2.702 -18.460 -35.865 1.00 88.62 863 GLY A CA 1
ATOM 7117 C C . GLY A 1 863 ? 2.559 -17.075 -35.226 1.00 88.62 863 GLY A C 1
ATOM 7118 O O . GLY A 1 863 ? 3.288 -16.143 -35.564 1.00 88.62 863 GLY A O 1
ATOM 7119 N N . THR A 1 864 ? 1.613 -16.938 -34.297 1.00 78.38 864 THR A N 1
ATOM 7120 C CA . THR A 1 864 ? 1.453 -15.750 -33.441 1.00 78.38 864 THR A CA 1
ATOM 7121 C C . THR A 1 864 ? 1.845 -16.083 -32.003 1.00 78.38 864 THR A C 1
ATOM 7123 O O . THR A 1 864 ? 1.412 -17.117 -31.489 1.00 78.38 864 THR A O 1
ATOM 7126 N N . GLN A 1 865 ? 2.574 -15.194 -31.333 1.00 66.44 865 GLN A N 1
ATOM 7127 C CA . GLN A 1 865 ? 3.090 -15.360 -29.966 1.00 66.44 865 GLN A CA 1
ATOM 7128 C C . GLN A 1 865 ? 2.522 -14.305 -28.988 1.00 66.44 865 GLN A C 1
ATOM 7130 O O . GLN A 1 865 ? 3.116 -14.024 -27.947 1.00 66.44 865 GLN A O 1
ATOM 7135 N N . ASN A 1 866 ? 1.366 -13.704 -29.306 1.00 61.12 866 ASN A N 1
ATOM 7136 C CA . ASN A 1 866 ? 0.617 -12.771 -28.448 1.00 61.12 866 ASN A CA 1
ATOM 7137 C C . ASN A 1 866 ? 1.435 -11.593 -27.872 1.00 61.12 866 ASN A C 1
ATOM 7139 O O . ASN A 1 866 ? 1.165 -11.128 -26.765 1.00 61.12 866 ASN A O 1
ATOM 7143 N N . GLY A 1 867 ? 2.404 -11.068 -28.632 1.00 52.16 867 GLY A N 1
ATOM 7144 C CA . GLY A 1 867 ? 3.131 -9.846 -28.260 1.00 52.16 867 GLY A CA 1
ATOM 7145 C C . GLY A 1 867 ? 4.270 -10.050 -27.256 1.00 52.16 867 GLY A C 1
ATOM 7146 O O . GLY A 1 867 ? 4.691 -9.095 -26.603 1.00 52.16 867 GLY A O 1
ATOM 7147 N N . TRP A 1 868 ? 4.785 -11.274 -27.123 1.00 49.62 868 TRP A N 1
ATOM 7148 C CA . TRP A 1 868 ? 5.962 -11.546 -26.300 1.00 49.62 868 TRP A CA 1
ATOM 7149 C C . TRP A 1 868 ? 7.241 -10.916 -26.889 1.00 49.62 868 TRP A C 1
ATOM 7151 O O . TRP A 1 868 ? 7.487 -10.966 -28.097 1.00 49.62 868 TRP A O 1
ATOM 7161 N N . ASN A 1 869 ? 8.049 -10.310 -26.010 1.00 48.75 869 ASN A N 1
ATOM 7162 C CA . ASN A 1 869 ? 9.245 -9.514 -26.320 1.00 48.75 869 ASN A CA 1
ATOM 7163 C C . ASN A 1 869 ? 10.163 -10.160 -27.381 1.00 48.75 869 ASN A C 1
ATOM 7165 O O . ASN A 1 869 ? 10.838 -11.147 -27.104 1.00 48.75 869 ASN A O 1
ATOM 7169 N N . GLY A 1 870 ? 10.243 -9.544 -28.566 1.00 53.84 870 GLY A N 1
ATOM 7170 C CA . GLY A 1 870 ? 11.301 -9.762 -29.564 1.00 53.84 870 GLY A CA 1
ATOM 7171 C C . GLY A 1 870 ? 11.165 -10.975 -30.495 1.00 53.84 870 GLY A C 1
ATOM 7172 O O . GLY A 1 870 ? 11.844 -10.997 -31.517 1.00 53.84 870 GLY A O 1
ATOM 7173 N N . LYS A 1 871 ? 10.286 -11.949 -30.202 1.00 65.69 871 LYS A N 1
ATOM 7174 C CA . LYS A 1 871 ? 10.140 -13.186 -31.006 1.00 65.69 871 LYS A CA 1
ATOM 7175 C C . LYS A 1 871 ? 8.914 -13.224 -31.925 1.00 65.69 871 LYS A C 1
ATOM 7177 O O . LYS A 1 871 ? 8.863 -14.059 -32.825 1.00 65.69 871 LYS A O 1
ATOM 7182 N N . GLU A 1 872 ? 7.948 -12.324 -31.738 1.00 81.75 872 GLU A N 1
ATOM 7183 C CA . GLU A 1 872 ? 6.756 -12.212 -32.594 1.00 81.75 872 GLU A CA 1
ATOM 7184 C C . GLU A 1 872 ? 7.134 -11.874 -34.045 1.00 81.75 872 GLU A C 1
ATOM 7186 O O . GLU A 1 872 ? 7.872 -10.922 -34.296 1.00 81.75 872 GLU A O 1
ATOM 7191 N N . ILE A 1 873 ? 6.572 -12.606 -35.014 1.00 84.75 873 ILE A N 1
ATOM 7192 C CA . ILE A 1 873 ? 6.721 -12.271 -36.435 1.00 84.75 873 ILE A CA 1
ATOM 7193 C C . ILE A 1 873 ? 5.853 -11.043 -36.750 1.00 84.75 873 ILE A C 1
ATOM 7195 O O . ILE A 1 873 ? 4.619 -11.148 -36.671 1.00 84.75 873 ILE A O 1
ATOM 7199 N N . PRO A 1 874 ? 6.444 -9.900 -37.163 1.00 83.81 874 PRO A N 1
ATOM 7200 C CA . PRO A 1 874 ? 5.690 -8.678 -37.417 1.00 83.81 874 PRO A CA 1
ATOM 7201 C C . PRO A 1 874 ? 4.567 -8.892 -38.435 1.00 83.81 874 PRO A C 1
ATOM 7203 O O . PRO A 1 874 ? 4.765 -9.528 -39.474 1.00 83.81 874 PRO A O 1
ATOM 7206 N N . VAL A 1 875 ? 3.389 -8.321 -38.165 1.00 78.44 875 VAL A N 1
ATOM 7207 C CA . VAL A 1 875 ? 2.211 -8.426 -39.050 1.00 78.44 875 VAL A CA 1
ATOM 7208 C C . VAL A 1 875 ? 2.540 -7.930 -40.459 1.00 78.44 875 VAL A C 1
ATOM 7210 O O . VAL A 1 875 ? 2.273 -8.626 -41.436 1.00 78.44 875 VAL A O 1
ATOM 7213 N N . THR A 1 876 ? 3.233 -6.795 -40.560 1.00 81.62 876 THR A N 1
ATOM 7214 C CA . THR A 1 876 ? 3.676 -6.208 -41.834 1.00 81.62 876 THR A CA 1
ATOM 7215 C C . THR A 1 876 ? 4.576 -7.148 -42.634 1.00 81.62 876 THR A C 1
ATOM 7217 O O . THR A 1 876 ? 4.490 -7.212 -43.859 1.00 81.62 876 THR A O 1
ATOM 7220 N N . TYR A 1 877 ? 5.431 -7.918 -41.961 1.00 87.88 877 TYR A N 1
ATOM 7221 C CA . TYR A 1 877 ? 6.299 -8.891 -42.613 1.00 87.88 877 TYR A CA 1
ATOM 7222 C C . TYR A 1 877 ? 5.524 -10.139 -43.069 1.00 87.88 877 TYR A C 1
ATOM 7224 O O . TYR A 1 877 ? 5.743 -10.637 -44.177 1.00 87.88 877 TYR A O 1
ATOM 7232 N N . ALA A 1 878 ? 4.563 -10.611 -42.267 1.00 88.25 878 ALA A N 1
ATOM 7233 C CA . ALA A 1 878 ? 3.670 -11.705 -42.652 1.00 88.25 878 ALA A CA 1
ATOM 7234 C C . ALA A 1 878 ? 2.842 -11.361 -43.905 1.00 88.25 878 ALA A C 1
ATOM 7236 O O . ALA A 1 878 ? 2.749 -12.177 -44.825 1.00 88.25 878 ALA A O 1
ATOM 7237 N N . GLU A 1 879 ? 2.322 -10.132 -43.988 1.00 85.12 879 GLU A N 1
ATOM 7238 C CA . GLU A 1 879 ? 1.606 -9.614 -45.162 1.00 85.12 879 GLU A CA 1
ATOM 7239 C C . GLU A 1 879 ? 2.500 -9.564 -46.408 1.00 85.12 879 GLU A C 1
ATOM 7241 O O . GLU A 1 879 ? 2.108 -10.039 -47.477 1.00 85.12 879 GLU A O 1
ATOM 7246 N N . GLN A 1 880 ? 3.735 -9.065 -46.273 1.00 89.44 880 GLN A N 1
ATOM 7247 C CA . GLN A 1 880 ? 4.715 -9.046 -47.366 1.00 89.44 880 GLN A CA 1
ATOM 7248 C C . GLN A 1 880 ? 5.037 -10.452 -47.888 1.00 89.44 880 GLN A C 1
ATOM 7250 O O . GLN A 1 880 ? 5.219 -10.646 -49.094 1.00 89.44 880 GLN A O 1
ATOM 7255 N N . CYS A 1 881 ? 5.074 -11.442 -46.995 1.00 90.00 881 CYS A N 1
ATOM 7256 C CA . CYS A 1 881 ? 5.279 -12.843 -47.348 1.00 90.00 881 CYS A CA 1
ATOM 7257 C C . CYS A 1 881 ? 4.019 -13.524 -47.904 1.00 90.00 881 CYS A C 1
ATOM 7259 O O . CYS A 1 881 ? 4.135 -14.631 -48.436 1.00 90.00 881 CYS A O 1
ATOM 7261 N N . ARG A 1 882 ? 2.847 -12.875 -47.812 1.00 91.62 882 ARG A N 1
ATOM 7262 C CA . ARG A 1 882 ? 1.517 -13.459 -48.062 1.00 91.62 882 ARG A CA 1
ATOM 7263 C C . ARG A 1 882 ? 1.280 -14.722 -47.225 1.00 91.62 882 ARG A C 1
ATOM 7265 O O . ARG A 1 882 ? 0.765 -15.718 -47.730 1.00 91.62 882 ARG A O 1
ATOM 7272 N N . ALA A 1 883 ? 1.722 -14.694 -45.969 1.00 93.94 883 ALA A N 1
ATOM 7273 C CA . ALA A 1 883 ? 1.627 -15.825 -45.057 1.00 93.94 883 ALA A CA 1
ATOM 7274 C C . ALA A 1 883 ? 0.254 -15.894 -44.369 1.00 93.94 883 ALA A C 1
ATOM 7276 O O . ALA A 1 883 ? -0.319 -14.877 -43.980 1.00 93.94 883 ALA A O 1
ATOM 7277 N N . ILE A 1 884 ? -0.244 -17.113 -44.183 1.00 95.62 884 ILE A N 1
ATOM 7278 C CA . ILE A 1 884 ? -1.433 -17.441 -43.398 1.00 95.62 884 ILE A CA 1
ATOM 7279 C C . ILE A 1 884 ? -1.042 -17.485 -41.915 1.00 95.62 884 ILE A C 1
ATOM 7281 O O . ILE A 1 884 ? -0.022 -18.074 -41.557 1.00 95.62 884 ILE A O 1
ATOM 7285 N N . ARG A 1 885 ? -1.836 -16.866 -41.037 1.00 92.19 885 ARG A N 1
ATOM 7286 C CA . ARG A 1 885 ? -1.536 -16.789 -39.597 1.00 92.19 885 ARG A CA 1
ATOM 7287 C C . ARG A 1 885 ? -2.154 -17.958 -38.824 1.00 92.19 885 ARG A C 1
ATOM 7289 O O . ARG A 1 885 ? -3.238 -18.427 -39.173 1.00 92.19 885 ARG A O 1
ATOM 7296 N N . PHE A 1 886 ? -1.499 -18.403 -37.751 1.00 91.56 886 PHE A N 1
ATOM 7297 C CA . PHE A 1 886 ? -2.073 -19.377 -36.816 1.00 91.56 886 PHE A CA 1
ATOM 7298 C C . PHE A 1 886 ? -1.657 -19.128 -35.360 1.00 91.56 886 PHE A C 1
ATOM 7300 O O . PHE A 1 886 ? -0.537 -18.719 -35.073 1.00 91.56 886 PHE A O 1
ATOM 7307 N N . ASN A 1 887 ? -2.566 -19.443 -34.441 1.00 86.00 887 ASN A N 1
ATOM 7308 C CA . ASN A 1 887 ? -2.340 -19.429 -32.997 1.00 86.00 887 ASN A CA 1
ATOM 7309 C C . ASN A 1 887 ? -1.834 -20.781 -32.458 1.00 86.00 887 ASN A C 1
ATOM 7311 O O . ASN A 1 887 ? -2.242 -21.838 -32.951 1.00 86.00 887 ASN A O 1
ATOM 7315 N N . THR A 1 888 ? -1.016 -20.737 -31.401 1.00 83.19 888 THR A N 1
ATOM 7316 C CA . THR A 1 888 ? -0.609 -21.915 -30.612 1.00 83.19 888 THR A CA 1
ATOM 7317 C C . THR A 1 888 ? -1.114 -21.839 -29.169 1.00 83.19 888 THR A C 1
ATOM 7319 O O . THR A 1 888 ? -1.643 -20.812 -28.748 1.00 83.19 888 THR A O 1
ATOM 7322 N N . ASP A 1 889 ? -1.020 -22.939 -28.424 1.00 71.06 889 ASP A N 1
ATOM 7323 C CA . ASP A 1 889 ? -1.505 -23.066 -27.041 1.00 71.06 889 ASP A CA 1
ATOM 7324 C C . ASP A 1 889 ? -0.535 -22.537 -25.968 1.00 71.06 889 ASP A C 1
ATOM 7326 O O . ASP A 1 889 ? -0.917 -22.378 -24.804 1.00 71.06 889 ASP A O 1
ATOM 7330 N N . LEU A 1 890 ? 0.701 -22.209 -26.352 1.00 58.50 890 LEU A N 1
ATOM 7331 C CA . LEU A 1 890 ? 1.657 -21.552 -25.471 1.00 58.50 890 LEU A CA 1
ATOM 7332 C C . LEU A 1 890 ? 1.127 -20.139 -25.157 1.00 58.50 890 LEU A C 1
ATOM 7334 O O . LEU A 1 890 ? 1.137 -19.259 -26.013 1.00 58.50 890 LEU A O 1
ATOM 7338 N N . PHE A 1 891 ? 0.659 -19.953 -23.916 1.00 54.75 891 PHE A N 1
ATOM 7339 C CA . PHE A 1 891 ? 0.076 -18.731 -23.327 1.00 54.75 891 PHE A CA 1
ATOM 7340 C C . PHE A 1 891 ? -1.425 -18.456 -23.541 1.00 54.75 891 PHE A C 1
ATOM 7342 O O . PHE A 1 891 ? -1.853 -17.312 -23.707 1.00 54.75 891 PHE A O 1
ATOM 7349 N N . GLY A 1 892 ? -2.257 -19.490 -23.375 1.00 41.03 892 GLY A N 1
ATOM 7350 C CA . GLY A 1 892 ? -3.684 -19.343 -23.067 1.00 41.03 892 GLY A CA 1
ATOM 7351 C C . GLY A 1 892 ? -4.030 -19.839 -21.658 1.00 41.03 892 GLY A C 1
ATOM 7352 O O . GLY A 1 892 ? -4.062 -21.039 -21.431 1.00 41.03 892 GLY A O 1
ATOM 7353 N N . ILE A 1 893 ? -4.374 -18.916 -20.747 1.00 39.50 893 ILE A N 1
ATOM 7354 C CA . ILE A 1 893 ? -4.973 -19.171 -19.417 1.00 39.50 893 ILE A CA 1
ATOM 7355 C C . ILE A 1 893 ? -4.001 -19.838 -18.410 1.00 39.50 893 ILE A C 1
ATOM 7357 O O . ILE A 1 893 ? -3.933 -21.055 -18.321 1.00 39.50 893 ILE A O 1
ATOM 7361 N N . ASN A 1 894 ? -3.307 -19.010 -17.606 1.00 34.69 894 ASN A N 1
ATOM 7362 C CA . ASN A 1 894 ? -2.672 -19.303 -16.293 1.00 34.69 894 ASN A CA 1
ATOM 7363 C C . ASN A 1 894 ? -1.159 -19.112 -16.116 1.00 34.69 894 ASN A C 1
ATOM 7365 O O . ASN A 1 894 ? -0.688 -19.462 -15.043 1.00 34.69 894 ASN A O 1
ATOM 7369 N N . ASN A 1 895 ? -0.374 -18.558 -17.049 1.00 37.81 895 ASN A N 1
ATOM 7370 C CA . ASN A 1 895 ? 1.088 -18.393 -16.843 1.00 37.81 895 ASN A CA 1
ATOM 7371 C C . ASN A 1 895 ? 1.825 -19.672 -16.351 1.00 37.81 895 ASN A C 1
ATOM 7373 O O . ASN A 1 895 ? 2.980 -19.603 -15.942 1.00 37.81 895 ASN A O 1
ATOM 7377 N N . ASN A 1 896 ? 1.186 -20.844 -16.419 1.00 36.06 896 ASN A N 1
ATOM 7378 C CA . ASN A 1 896 ? 1.754 -22.125 -16.046 1.00 36.06 896 ASN A CA 1
ATOM 7379 C C . ASN A 1 896 ? 2.243 -22.767 -17.336 1.00 36.06 896 ASN A C 1
ATOM 7381 O O . ASN A 1 896 ? 1.451 -23.229 -18.154 1.00 36.06 896 ASN A O 1
ATOM 7385 N N . LEU A 1 897 ? 3.563 -22.787 -17.505 1.00 39.69 897 LEU A N 1
ATOM 7386 C CA . LEU A 1 897 ? 4.302 -23.336 -18.647 1.00 39.69 897 LEU A CA 1
ATOM 7387 C C . LEU A 1 897 ? 4.155 -24.872 -18.818 1.00 39.69 897 LEU A C 1
ATOM 7389 O O . LEU A 1 897 ? 4.991 -25.495 -19.461 1.00 39.69 897 LEU A O 1
ATOM 7393 N N . THR A 1 898 ? 3.131 -25.514 -18.237 1.00 38.69 898 THR A N 1
ATOM 7394 C CA . THR A 1 898 ? 3.094 -26.973 -18.012 1.00 38.69 898 THR A CA 1
ATOM 7395 C C . THR A 1 898 ? 2.031 -27.759 -18.790 1.00 38.69 898 THR A C 1
ATOM 7397 O O . THR A 1 898 ? 1.988 -28.978 -18.636 1.00 38.69 898 THR A O 1
ATOM 7400 N N . HIS A 1 899 ? 1.180 -27.140 -19.624 1.00 53.31 899 HIS A N 1
ATOM 7401 C CA . HIS A 1 899 ? 0.050 -27.851 -20.260 1.00 53.31 899 HIS A CA 1
ATOM 7402 C C . HIS A 1 899 ? -0.160 -27.519 -21.749 1.00 53.31 899 HIS A C 1
ATOM 7404 O O . HIS A 1 899 ? -1.158 -26.900 -22.105 1.00 53.31 899 HIS A O 1
ATOM 7410 N N . SER A 1 900 ? 0.764 -27.957 -22.617 1.00 67.75 900 SER A N 1
ATOM 7411 C CA . SER A 1 900 ? 0.531 -27.997 -24.072 1.00 67.75 900 SER A CA 1
ATOM 7412 C C . SER A 1 900 ? -0.192 -29.297 -24.482 1.00 67.75 900 SER A C 1
ATOM 7414 O O . SER A 1 900 ? 0.131 -30.384 -23.982 1.00 67.75 900 SER A O 1
ATOM 7416 N N . GLU A 1 901 ? -1.187 -29.206 -25.368 1.00 78.00 901 GLU A N 1
ATOM 7417 C CA . GLU A 1 901 ? -2.057 -30.308 -25.804 1.00 78.00 901 GLU A CA 1
ATOM 7418 C C . GLU A 1 901 ? -2.205 -30.371 -27.334 1.00 78.00 901 GLU A C 1
ATOM 7420 O O . GLU A 1 901 ? -2.236 -29.356 -28.022 1.00 78.00 901 GLU A O 1
ATOM 7425 N N . LEU A 1 902 ? -2.315 -31.589 -27.880 1.00 82.06 902 LEU A N 1
ATOM 7426 C CA . LEU A 1 902 ? -2.498 -31.810 -29.319 1.00 82.06 902 LEU A CA 1
ATOM 7427 C C . LEU A 1 902 ? -3.976 -31.666 -29.709 1.00 82.06 902 LEU A C 1
ATOM 7429 O O . LEU A 1 902 ? -4.855 -32.298 -29.119 1.00 82.06 902 LEU A O 1
ATOM 7433 N N . ALA A 1 903 ? -4.244 -30.870 -30.739 1.00 83.06 903 ALA A N 1
ATOM 7434 C CA . ALA A 1 903 ? -5.569 -30.621 -31.282 1.00 83.06 903 ALA A CA 1
ATOM 7435 C C . ALA A 1 903 ? -5.880 -31.562 -32.457 1.00 83.06 903 ALA A C 1
ATOM 7437 O O . ALA A 1 903 ? -5.175 -31.584 -33.464 1.00 83.06 903 ALA A O 1
ATOM 7438 N N . TYR A 1 904 ? -6.981 -32.315 -32.355 1.00 81.19 904 TYR A N 1
ATOM 7439 C CA . TYR A 1 904 ? -7.486 -33.138 -33.465 1.00 81.19 904 TYR A CA 1
ATOM 7440 C C . TYR A 1 904 ? -8.137 -32.299 -34.568 1.00 81.19 904 TYR A C 1
ATOM 7442 O O . TYR A 1 904 ? -7.880 -32.535 -35.747 1.00 81.19 904 TYR A O 1
ATOM 7450 N N . ASP A 1 905 ? -8.954 -31.308 -34.193 1.00 82.50 905 ASP A N 1
ATOM 7451 C CA . ASP A 1 905 ? -9.569 -30.379 -35.144 1.00 82.50 905 ASP A CA 1
ATOM 7452 C C . ASP A 1 905 ? -8.897 -29.006 -35.078 1.00 82.50 905 ASP A C 1
ATOM 7454 O O . ASP A 1 905 ? -9.315 -28.101 -34.350 1.00 82.50 905 ASP A O 1
ATOM 7458 N N . ILE A 1 906 ? -7.834 -28.857 -35.861 1.00 87.50 906 ILE A N 1
ATOM 7459 C CA . ILE A 1 906 ? -7.040 -27.629 -35.893 1.00 87.50 906 ILE A CA 1
ATOM 7460 C C . ILE A 1 906 ? -7.764 -26.457 -36.554 1.00 87.50 906 ILE A C 1
ATOM 7462 O O . ILE A 1 906 ? -7.254 -25.351 -36.521 1.00 87.50 906 ILE A O 1
ATOM 7466 N N . ALA A 1 907 ? -8.926 -26.660 -37.187 1.00 78.75 907 ALA A N 1
ATOM 7467 C CA . ALA A 1 907 ? -9.697 -25.545 -37.735 1.00 78.75 907 ALA A CA 1
ATOM 7468 C C . ALA A 1 907 ? -10.454 -24.770 -36.647 1.00 78.75 907 ALA A C 1
ATOM 7470 O O . ALA A 1 907 ? -11.016 -23.714 -36.931 1.00 78.75 907 ALA A O 1
ATOM 7471 N N . THR A 1 908 ? -10.502 -25.286 -35.416 1.00 70.69 908 THR A N 1
ATOM 7472 C CA . THR A 1 908 ? -11.239 -24.663 -34.307 1.00 70.69 908 THR A CA 1
ATOM 7473 C C . THR A 1 908 ? -10.448 -24.556 -33.005 1.00 70.69 908 THR A C 1
ATOM 7475 O O . THR A 1 908 ? -10.915 -23.881 -32.090 1.00 70.69 908 THR A O 1
ATOM 7478 N N . TYR A 1 909 ? -9.282 -25.198 -32.901 1.00 74.81 909 TYR A N 1
ATOM 7479 C CA . TYR A 1 909 ? -8.476 -25.264 -31.678 1.00 74.81 909 TYR A CA 1
ATOM 7480 C C . TYR A 1 909 ? -7.040 -24.784 -31.910 1.00 74.81 909 TYR A C 1
ATOM 7482 O O . TYR A 1 909 ? -6.474 -25.110 -32.951 1.00 74.81 909 TYR A O 1
ATOM 7490 N N . PRO A 1 910 ? -6.422 -24.082 -30.934 1.00 82.69 910 PRO A N 1
ATOM 7491 C CA . PRO A 1 910 ? -5.017 -23.690 -31.023 1.00 82.69 910 PRO A CA 1
ATOM 7492 C C . PRO A 1 910 ? -4.119 -24.918 -31.199 1.00 82.69 910 PRO A C 1
ATOM 7494 O O . PRO A 1 910 ? -4.411 -25.991 -30.674 1.00 82.69 910 PRO A O 1
ATOM 7497 N N . LEU A 1 911 ? -3.014 -24.747 -31.926 1.00 87.38 911 LEU A N 1
ATOM 7498 C CA . LEU A 1 911 ? -2.068 -25.833 -32.164 1.00 87.38 911 LEU A CA 1
ATOM 7499 C C . LEU A 1 911 ? -1.165 -26.046 -30.948 1.00 87.38 911 LEU A C 1
ATOM 7501 O O . LEU A 1 911 ? -0.583 -25.087 -30.441 1.00 87.38 911 LEU A O 1
ATOM 7505 N N . GLY A 1 912 ? -0.991 -27.305 -30.545 1.00 84.88 912 GLY A N 1
ATOM 7506 C CA . GLY A 1 912 ? -0.005 -27.686 -29.535 1.00 84.88 912 GLY A CA 1
ATOM 7507 C C . GLY A 1 912 ? 1.417 -27.323 -29.957 1.00 84.88 912 GLY A C 1
ATOM 7508 O O . GLY A 1 912 ? 1.889 -27.837 -30.972 1.00 84.88 912 GLY A O 1
ATOM 7509 N N . ASN A 1 913 ? 2.082 -26.435 -29.216 1.00 78.25 913 ASN A N 1
ATOM 7510 C CA . ASN A 1 913 ? 3.424 -25.945 -29.543 1.00 78.25 913 ASN A CA 1
ATOM 7511 C C . ASN A 1 913 ? 4.525 -26.896 -29.056 1.00 78.25 913 ASN A C 1
ATOM 7513 O O . ASN A 1 913 ? 5.448 -27.199 -29.804 1.00 78.25 913 ASN A O 1
ATOM 7517 N N . PHE A 1 914 ? 4.444 -27.365 -27.804 1.00 77.00 914 PHE A N 1
ATOM 7518 C CA . PHE A 1 914 ? 5.476 -28.215 -27.179 1.00 77.00 914 PHE A CA 1
ATOM 7519 C C . PHE A 1 914 ? 6.920 -27.704 -27.374 1.00 77.00 914 PHE A C 1
ATOM 7521 O O . PHE A 1 914 ? 7.866 -28.485 -27.470 1.00 77.00 914 PHE A O 1
ATOM 7528 N N . PHE A 1 915 ? 7.075 -26.378 -27.444 1.00 74.19 915 PHE A N 1
ATOM 7529 C CA . PHE A 1 915 ? 8.335 -25.675 -27.687 1.00 74.19 915 PHE A CA 1
ATOM 7530 C C . PHE A 1 915 ? 9.035 -26.046 -29.012 1.00 74.19 915 PHE A C 1
ATOM 7532 O O . PHE A 1 915 ? 10.233 -25.842 -29.162 1.00 74.19 915 PHE A O 1
ATOM 7539 N N . SER A 1 916 ? 8.332 -26.579 -30.011 1.00 81.44 916 SER A N 1
ATOM 7540 C CA . SER A 1 916 ? 8.928 -26.853 -31.321 1.00 81.44 916 SER A CA 1
ATOM 7541 C C . SER A 1 916 ? 7.910 -26.688 -32.437 1.00 81.44 916 SER A C 1
ATOM 7543 O O . SER A 1 916 ? 6.852 -27.314 -32.429 1.00 81.44 916 SER A O 1
ATOM 7545 N N . ILE A 1 917 ? 8.284 -25.932 -33.475 1.00 87.50 917 ILE A N 1
ATOM 7546 C CA . ILE A 1 917 ? 7.460 -25.714 -34.676 1.00 87.50 917 ILE A CA 1
ATOM 7547 C C . ILE A 1 917 ? 7.088 -27.017 -35.404 1.00 87.50 917 ILE A C 1
ATOM 7549 O O . ILE A 1 917 ? 6.129 -27.046 -36.178 1.00 87.50 917 ILE A O 1
ATOM 7553 N N . ALA A 1 918 ? 7.805 -28.113 -35.133 1.00 90.00 918 ALA A N 1
ATOM 7554 C CA . ALA A 1 918 ? 7.454 -29.427 -35.647 1.00 90.00 918 ALA A CA 1
ATOM 7555 C C . ALA A 1 918 ? 6.037 -29.846 -35.223 1.00 90.00 918 ALA A C 1
ATOM 7557 O O . ALA A 1 918 ? 5.290 -30.349 -36.056 1.00 90.00 918 ALA A O 1
ATOM 7558 N N . PHE A 1 919 ? 5.618 -29.600 -33.976 1.00 91.69 919 PHE A N 1
ATOM 7559 C CA . PHE A 1 919 ? 4.327 -30.089 -33.475 1.00 91.69 919 PHE A CA 1
ATOM 7560 C C . PHE A 1 919 ? 3.113 -29.351 -34.063 1.00 91.69 919 PHE A C 1
ATOM 7562 O O . PHE A 1 919 ? 2.156 -30.029 -34.457 1.00 91.69 919 PHE A O 1
ATOM 7569 N N . PRO A 1 920 ? 3.113 -28.011 -34.213 1.00 92.31 920 PRO A N 1
ATOM 7570 C CA . PRO A 1 920 ? 2.080 -27.322 -34.982 1.00 92.31 920 PRO A CA 1
ATOM 7571 C C . PRO A 1 920 ? 1.996 -27.812 -36.435 1.00 92.31 920 PRO A C 1
ATOM 7573 O O . PRO A 1 920 ? 0.906 -28.111 -36.927 1.00 92.31 920 PRO A O 1
ATOM 7576 N N . ALA A 1 921 ? 3.138 -27.968 -37.111 1.00 95.69 921 ALA A N 1
ATOM 7577 C CA . ALA A 1 921 ? 3.170 -28.442 -38.492 1.00 95.69 921 ALA A CA 1
ATOM 7578 C C . ALA A 1 921 ? 2.690 -29.899 -38.627 1.00 95.69 921 ALA A C 1
ATOM 7580 O O . ALA A 1 921 ? 1.962 -30.224 -39.561 1.00 95.69 921 ALA A O 1
ATOM 7581 N N . LEU A 1 922 ? 3.032 -30.775 -37.680 1.00 95.62 922 LEU A N 1
ATOM 7582 C CA . LEU A 1 922 ? 2.579 -32.167 -37.650 1.00 95.62 922 LEU A CA 1
ATOM 7583 C C . LEU A 1 922 ? 1.065 -32.291 -37.467 1.00 95.62 922 LEU A C 1
ATOM 7585 O O . LEU A 1 922 ? 0.439 -33.122 -38.121 1.00 95.62 922 LEU A O 1
ATOM 7589 N N . GLN A 1 923 ? 0.459 -31.454 -36.621 1.00 96.06 923 GLN A N 1
ATOM 7590 C CA . GLN A 1 923 ? -0.999 -31.407 -36.475 1.00 96.06 923 GLN A CA 1
ATOM 7591 C C . GLN A 1 923 ? -1.675 -30.958 -37.780 1.00 96.06 923 GLN A C 1
ATOM 7593 O O . GLN A 1 923 ? -2.695 -31.527 -38.164 1.00 96.06 923 GLN A O 1
ATOM 7598 N N . PHE A 1 924 ? -1.072 -30.016 -38.518 1.00 97.50 924 PHE A N 1
ATOM 7599 C CA . PHE A 1 924 ? -1.497 -29.680 -39.882 1.00 97.50 924 PHE A CA 1
ATOM 7600 C C . PHE A 1 924 ? -1.357 -30.854 -40.854 1.00 97.50 924 PHE A C 1
ATOM 7602 O O . PHE A 1 924 ? -2.315 -31.171 -41.557 1.00 97.50 924 PHE A O 1
ATOM 7609 N N . VAL A 1 925 ? -0.208 -31.535 -40.869 1.00 97.44 925 VAL A N 1
ATOM 7610 C CA . VAL A 1 925 ? 0.014 -32.709 -41.725 1.00 97.44 925 VAL A CA 1
ATOM 7611 C C . VAL A 1 925 ? -1.042 -33.778 -41.447 1.00 97.44 925 VAL A C 1
ATOM 7613 O O . VAL A 1 925 ? -1.710 -34.213 -42.382 1.00 97.44 925 VAL A O 1
ATOM 7616 N N . LEU A 1 926 ? -1.281 -34.136 -40.184 1.00 96.50 926 LEU A N 1
ATOM 7617 C CA . LEU A 1 926 ? -2.323 -35.094 -39.807 1.00 96.50 926 LEU A CA 1
ATOM 7618 C C . LEU A 1 926 ? -3.720 -34.640 -40.243 1.00 96.50 926 LEU A C 1
ATOM 7620 O O . LEU A 1 926 ? -4.463 -35.424 -40.823 1.00 96.50 926 LEU A O 1
ATOM 7624 N N . TYR A 1 927 ? -4.058 -33.361 -40.067 1.00 96.19 927 TYR A N 1
ATOM 7625 C CA . TYR A 1 927 ? -5.355 -32.814 -40.476 1.00 96.19 927 TYR A CA 1
ATOM 7626 C C . TYR A 1 927 ? -5.614 -32.914 -41.993 1.00 96.19 927 TYR A C 1
ATOM 7628 O O . TYR A 1 927 ? -6.766 -32.979 -42.440 1.00 96.19 927 TYR A O 1
ATOM 7636 N N . THR A 1 928 ? -4.553 -32.986 -42.806 1.00 96.25 928 THR A N 1
ATOM 7637 C CA . THR A 1 928 ? -4.662 -33.257 -44.250 1.00 96.25 928 THR A CA 1
ATOM 7638 C C . THR A 1 928 ? -4.906 -34.732 -44.596 1.00 96.25 928 THR A C 1
ATOM 7640 O O . THR A 1 928 ? -5.224 -35.027 -45.750 1.00 96.25 928 THR A O 1
ATOM 7643 N N . ASN A 1 929 ? -4.845 -35.620 -43.598 1.00 95.31 929 ASN A N 1
ATOM 7644 C CA . ASN A 1 929 ? -5.129 -37.058 -43.623 1.00 95.31 929 ASN A CA 1
ATOM 7645 C C . ASN A 1 929 ? -4.297 -37.895 -44.624 1.00 95.31 929 ASN A C 1
ATOM 7647 O O . ASN A 1 929 ? -4.867 -38.630 -45.427 1.00 95.31 929 ASN A O 1
ATOM 7651 N N . PRO A 1 930 ? -2.958 -37.787 -44.646 1.00 97.44 930 PRO A N 1
ATOM 7652 C CA . PRO A 1 930 ? -2.123 -38.542 -45.575 1.00 97.44 930 PRO A CA 1
ATOM 7653 C C . PRO A 1 930 ? -2.085 -40.039 -45.251 1.00 97.44 930 PRO A C 1
ATOM 7655 O O . PRO A 1 930 ? -2.254 -40.450 -44.106 1.00 97.44 930 PRO A O 1
ATOM 7658 N N . ALA A 1 931 ? -1.793 -40.864 -46.259 1.00 96.69 931 ALA A N 1
ATOM 7659 C CA . ALA A 1 931 ? -1.517 -42.286 -46.043 1.00 96.69 931 ALA A CA 1
ATOM 7660 C C . ALA A 1 931 ? -0.126 -42.519 -45.437 1.00 96.69 931 ALA A C 1
ATOM 7662 O O . ALA A 1 931 ? 0.060 -43.454 -44.664 1.00 96.69 931 ALA A O 1
ATOM 7663 N N . LYS A 1 932 ? 0.854 -41.677 -45.793 1.00 97.62 932 LYS A N 1
ATOM 7664 C CA . LYS A 1 932 ? 2.234 -41.776 -45.301 1.00 97.62 932 LYS A CA 1
ATOM 7665 C C . LYS A 1 932 ? 2.807 -40.414 -44.944 1.00 97.62 932 LYS A C 1
ATOM 7667 O O . LYS A 1 932 ? 2.637 -39.461 -45.706 1.00 97.62 932 LYS A O 1
ATOM 7672 N N . VAL A 1 933 ? 3.527 -40.352 -43.829 1.00 97.88 933 VAL A N 1
ATOM 7673 C CA . VAL A 1 933 ? 4.280 -39.185 -43.368 1.00 97.88 933 VAL A CA 1
ATOM 7674 C C . VAL A 1 933 ? 5.741 -39.567 -43.168 1.00 97.88 933 VAL A C 1
ATOM 7676 O O . VAL A 1 933 ? 6.057 -40.390 -42.314 1.00 97.88 933 VAL A O 1
ATOM 7679 N N . TYR A 1 934 ? 6.632 -38.941 -43.932 1.00 97.38 934 TYR A N 1
ATOM 7680 C CA . TYR A 1 934 ? 8.076 -39.080 -43.759 1.00 97.38 934 TYR A CA 1
ATOM 7681 C C . TYR A 1 934 ? 8.620 -37.922 -42.919 1.00 97.38 934 TYR A C 1
ATOM 7683 O O . TYR A 1 934 ? 8.422 -36.756 -43.262 1.00 97.38 934 TYR A O 1
ATOM 7691 N N . LEU A 1 935 ? 9.314 -38.236 -41.827 1.00 95.75 935 LEU A N 1
ATOM 7692 C CA . LEU A 1 935 ? 10.026 -37.276 -40.988 1.00 95.75 935 LEU A CA 1
ATOM 7693 C C . LEU A 1 935 ? 11.491 -37.249 -41.418 1.00 95.75 935 LEU A C 1
ATOM 7695 O O . LEU A 1 935 ? 12.199 -38.242 -41.278 1.00 95.75 935 LEU A O 1
ATOM 7699 N N . VAL A 1 936 ? 11.946 -36.106 -41.926 1.00 94.12 936 VAL A N 1
ATOM 7700 C CA . VAL A 1 936 ? 13.305 -35.922 -42.457 1.00 94.12 936 VAL A CA 1
ATOM 7701 C C . VAL A 1 936 ? 13.952 -34.737 -41.748 1.00 94.12 936 VAL A C 1
ATOM 7703 O O . VAL A 1 936 ? 13.310 -33.699 -41.623 1.00 94.12 936 VAL A O 1
ATOM 7706 N N . GLY A 1 937 ? 15.194 -34.837 -41.267 1.00 89.06 937 GLY A N 1
ATOM 7707 C CA . GLY A 1 937 ? 15.855 -33.683 -40.634 1.00 89.06 937 GLY A CA 1
ATOM 7708 C C . GLY A 1 937 ? 15.262 -33.276 -39.277 1.00 89.06 937 GLY A C 1
ATOM 7709 O O . GLY A 1 937 ? 15.449 -32.138 -38.845 1.00 89.06 937 GLY A O 1
ATOM 7710 N N . ASN A 1 938 ? 14.521 -34.170 -38.609 1.00 85.81 938 ASN A N 1
ATOM 7711 C CA . ASN A 1 938 ? 13.890 -33.942 -37.301 1.00 85.81 938 ASN A CA 1
ATOM 7712 C C . ASN A 1 938 ? 14.707 -34.613 -36.182 1.00 85.81 938 ASN A C 1
ATOM 7714 O O . ASN A 1 938 ? 14.212 -35.469 -35.455 1.00 85.81 938 ASN A O 1
ATOM 7718 N N . ASP A 1 939 ? 15.985 -34.247 -36.074 1.00 72.88 939 ASP A N 1
ATOM 7719 C CA . ASP A 1 939 ? 16.951 -35.007 -35.267 1.00 72.88 939 ASP A CA 1
ATOM 7720 C C . ASP A 1 939 ? 16.931 -34.669 -33.775 1.00 72.88 939 ASP A C 1
ATOM 7722 O O . ASP A 1 939 ? 17.399 -35.478 -32.987 1.00 72.88 939 ASP A O 1
ATOM 7726 N N . PHE A 1 940 ? 16.452 -33.479 -33.391 1.00 68.62 940 PHE A N 1
ATOM 7727 C CA . PHE A 1 940 ? 16.411 -32.941 -32.016 1.00 68.62 940 PHE A CA 1
ATOM 7728 C C . PHE A 1 940 ? 17.712 -33.121 -31.170 1.00 68.62 940 PHE A C 1
ATOM 7730 O O . PHE A 1 940 ? 17.716 -32.980 -29.952 1.00 68.62 940 PHE A O 1
ATOM 7737 N N . ALA A 1 941 ? 18.850 -33.410 -31.802 1.00 57.88 941 ALA A N 1
ATOM 7738 C CA . ALA A 1 941 ? 20.163 -33.561 -31.175 1.00 57.88 941 ALA A CA 1
ATOM 7739 C C . ALA A 1 941 ? 21.004 -32.284 -31.385 1.00 57.88 941 ALA A C 1
ATOM 7741 O O . ALA A 1 941 ? 20.795 -31.588 -32.384 1.00 57.88 941 ALA A O 1
ATOM 7742 N N . PRO A 1 942 ? 21.986 -31.968 -30.516 1.00 51.50 942 PRO A N 1
ATOM 7743 C CA . PRO A 1 942 ? 22.813 -30.757 -30.613 1.00 51.50 942 PRO A CA 1
ATOM 7744 C C . PRO A 1 942 ? 23.885 -30.871 -31.715 1.00 51.50 942 PRO A C 1
ATOM 7746 O O . PRO A 1 942 ? 25.032 -30.496 -31.524 1.00 51.50 942 PRO A O 1
ATOM 7749 N N . THR A 1 943 ? 23.544 -31.452 -32.865 1.00 49.09 943 THR A N 1
ATOM 7750 C CA . THR A 1 943 ? 24.505 -31.735 -33.941 1.00 49.09 943 THR A CA 1
ATOM 7751 C C . THR A 1 943 ? 24.650 -30.592 -34.943 1.00 49.09 943 THR A C 1
ATOM 7753 O O . THR A 1 943 ? 25.587 -30.638 -35.726 1.00 49.09 943 THR A O 1
ATOM 7756 N N . GLY A 1 944 ? 23.788 -29.565 -34.891 1.00 60.53 944 GLY A N 1
ATOM 7757 C CA . GLY A 1 944 ? 23.794 -28.404 -35.798 1.00 60.53 944 GLY A CA 1
ATOM 7758 C C . GLY A 1 944 ? 22.691 -28.446 -36.871 1.00 60.53 944 GLY A C 1
ATOM 7759 O O . GLY A 1 944 ? 21.834 -29.335 -36.863 1.00 60.53 944 GLY A O 1
ATOM 7760 N N . TYR A 1 945 ? 22.679 -27.462 -37.780 1.00 65.38 945 TYR A N 1
ATOM 7761 C CA . TYR A 1 945 ? 21.736 -27.384 -38.907 1.00 65.38 945 TYR A CA 1
ATOM 7762 C C . TYR A 1 945 ? 22.391 -27.790 -40.234 1.00 65.38 945 TYR A C 1
ATOM 7764 O O . TYR A 1 945 ? 23.587 -27.603 -40.430 1.00 65.38 945 TYR A O 1
ATOM 7772 N N . PHE A 1 946 ? 21.598 -28.255 -41.205 1.00 68.69 946 PHE A N 1
ATOM 7773 C CA . PHE A 1 946 ? 22.102 -28.705 -42.513 1.00 68.69 946 PHE A CA 1
ATOM 7774 C C . PHE A 1 946 ? 22.844 -27.623 -43.328 1.00 68.69 946 PHE A C 1
ATOM 7776 O O . PHE A 1 946 ? 23.651 -27.973 -44.190 1.00 68.69 946 PHE A O 1
ATOM 7783 N N . THR A 1 947 ? 22.624 -26.332 -43.031 1.00 63.09 947 THR A N 1
ATOM 7784 C CA . THR A 1 947 ? 23.369 -25.193 -43.598 1.00 63.09 947 THR A CA 1
ATOM 7785 C C . THR A 1 947 ? 23.865 -24.249 -42.504 1.00 63.09 947 THR A C 1
ATOM 7787 O O . THR A 1 947 ? 23.081 -23.875 -41.631 1.00 63.09 947 THR A O 1
ATOM 7790 N N . ASN A 1 948 ? 25.097 -23.748 -42.640 1.00 55.09 948 ASN A N 1
ATOM 7791 C CA . ASN A 1 948 ? 25.667 -22.680 -41.799 1.00 55.09 948 ASN A CA 1
ATOM 7792 C C . ASN A 1 948 ? 25.605 -21.289 -42.463 1.00 55.09 948 ASN A C 1
ATOM 7794 O O . ASN A 1 948 ? 26.424 -20.419 -42.172 1.00 55.09 948 ASN A O 1
ATOM 7798 N N . LEU A 1 949 ? 24.688 -21.070 -43.410 1.00 48.97 949 LEU A N 1
ATOM 7799 C CA . LEU A 1 949 ? 24.611 -19.796 -44.124 1.00 48.97 949 LEU A CA 1
ATOM 7800 C C . LEU A 1 949 ? 24.178 -18.668 -43.167 1.00 48.97 949 LEU A C 1
ATOM 7802 O O . LEU A 1 949 ? 23.089 -18.702 -42.602 1.00 48.97 949 LEU A O 1
ATOM 7806 N N . ASN A 1 950 ? 25.052 -17.666 -43.028 1.00 44.91 950 ASN A N 1
ATOM 7807 C CA . ASN A 1 950 ? 24.842 -16.373 -42.360 1.00 44.91 950 ASN A CA 1
ATOM 7808 C C . ASN A 1 950 ? 24.662 -16.358 -40.827 1.00 44.91 950 ASN A C 1
ATOM 7810 O O . ASN A 1 950 ? 24.305 -15.312 -40.289 1.00 44.91 950 ASN A O 1
ATOM 7814 N N . SER A 1 951 ? 24.951 -17.442 -40.101 1.00 48.12 951 SER A N 1
ATOM 7815 C CA . SER A 1 951 ? 25.018 -17.389 -38.628 1.00 48.12 951 SER A CA 1
ATOM 7816 C C . SER A 1 951 ? 26.379 -16.848 -38.171 1.00 48.12 951 SER A C 1
ATOM 7818 O O . SER A 1 951 ? 27.422 -17.373 -38.568 1.00 48.12 951 SER A O 1
ATOM 7820 N N . THR A 1 952 ? 26.401 -15.789 -37.355 1.00 49.62 952 THR A N 1
ATOM 7821 C CA . THR A 1 952 ? 27.652 -15.288 -36.762 1.00 49.62 952 THR A CA 1
ATOM 7822 C C . THR A 1 952 ? 28.169 -16.265 -35.702 1.00 49.62 952 THR A C 1
ATOM 7824 O O . THR A 1 952 ? 27.409 -17.037 -35.121 1.00 49.62 952 THR A O 1
ATOM 7827 N N . ARG A 1 953 ? 29.478 -16.240 -35.422 1.00 45.12 953 ARG A N 1
ATOM 7828 C CA . ARG A 1 953 ? 30.105 -17.115 -34.413 1.00 45.12 953 ARG A CA 1
ATOM 7829 C C . ARG A 1 953 ? 29.465 -16.959 -33.021 1.00 45.12 953 ARG A C 1
ATOM 7831 O O . ARG A 1 953 ? 29.252 -17.952 -32.344 1.00 45.12 953 ARG A O 1
ATOM 7838 N N . GLU A 1 954 ? 29.065 -15.737 -32.673 1.00 45.44 954 GLU A N 1
ATOM 7839 C CA . GLU A 1 954 ? 28.298 -15.402 -31.462 1.00 45.44 954 GLU A CA 1
ATOM 7840 C C . GLU A 1 954 ? 26.900 -16.037 -31.426 1.00 45.44 954 GLU A C 1
ATOM 7842 O O . GLU A 1 954 ? 26.449 -16.470 -30.373 1.00 45.44 954 GLU A O 1
ATOM 7847 N N . GLN A 1 955 ? 26.205 -16.118 -32.565 1.00 49.28 955 GLN A N 1
ATOM 7848 C CA . GLN A 1 955 ? 24.869 -16.722 -32.650 1.00 49.28 955 GLN A CA 1
ATOM 7849 C C . GLN A 1 955 ? 24.920 -18.245 -32.517 1.00 49.28 955 GLN A C 1
ATOM 7851 O O . GLN A 1 955 ? 24.032 -18.835 -31.911 1.00 49.28 955 GLN A O 1
ATOM 7856 N N . ILE A 1 956 ? 25.977 -18.868 -33.046 1.00 49.72 956 ILE A N 1
ATOM 7857 C CA . ILE A 1 956 ? 26.240 -20.302 -32.872 1.00 49.72 956 ILE A CA 1
ATOM 7858 C C . ILE A 1 956 ? 26.499 -20.605 -31.386 1.00 49.72 956 ILE A C 1
ATOM 7860 O O . ILE A 1 956 ? 25.940 -21.554 -30.848 1.00 49.72 956 ILE A O 1
ATOM 7864 N N . GLU A 1 957 ? 27.271 -19.753 -30.703 1.00 46.12 957 GLU A N 1
ATOM 7865 C CA . GLU A 1 957 ? 27.560 -19.885 -29.268 1.00 46.12 957 GLU A CA 1
ATOM 7866 C C . GLU A 1 957 ? 26.320 -19.615 -28.379 1.00 46.12 957 GLU A C 1
ATOM 7868 O O . GLU A 1 957 ? 26.121 -20.316 -27.388 1.00 46.12 957 GLU A O 1
ATOM 7873 N N . HIS A 1 958 ? 25.433 -18.676 -28.749 1.00 47.12 958 HIS A N 1
ATOM 7874 C CA . HIS A 1 958 ? 24.174 -18.402 -28.027 1.00 47.12 958 HIS A CA 1
ATOM 7875 C C . HIS A 1 958 ? 23.135 -19.529 -28.171 1.00 47.12 958 HIS A C 1
ATOM 7877 O O . HIS A 1 958 ? 22.453 -19.877 -27.206 1.00 47.12 958 HIS A O 1
ATOM 7883 N N . GLU A 1 959 ? 23.013 -20.120 -29.366 1.00 48.66 959 GLU A N 1
ATOM 7884 C CA . GLU A 1 959 ? 22.112 -21.255 -29.605 1.00 48.66 959 GLU A CA 1
ATOM 7885 C C . GLU A 1 959 ? 22.563 -22.527 -28.860 1.00 48.66 959 GLU A C 1
ATOM 7887 O O . GLU A 1 959 ? 21.712 -23.331 -28.468 1.00 48.66 959 GLU A O 1
ATOM 7892 N N . ASP A 1 960 ? 23.869 -22.715 -28.648 1.00 45.31 960 ASP A N 1
ATOM 7893 C CA . ASP A 1 960 ? 24.409 -23.826 -27.856 1.00 45.31 960 ASP A CA 1
ATOM 7894 C C . ASP A 1 960 ? 24.181 -23.626 -26.344 1.00 45.31 960 ASP A C 1
ATOM 7896 O O . ASP A 1 960 ? 23.793 -24.574 -25.655 1.00 45.31 960 ASP A O 1
ATOM 7900 N N . ASP A 1 961 ? 24.307 -22.396 -25.832 1.00 41.88 961 ASP A N 1
ATOM 7901 C CA . ASP A 1 961 ? 24.037 -22.071 -24.422 1.00 41.88 961 ASP A CA 1
ATOM 7902 C C . ASP A 1 961 ? 22.548 -22.250 -24.047 1.00 41.88 961 ASP A C 1
ATOM 7904 O O . ASP A 1 961 ? 22.238 -22.823 -22.999 1.00 41.88 961 ASP A O 1
ATOM 7908 N N . ASP A 1 962 ? 21.602 -21.842 -24.904 1.00 44.81 962 ASP A N 1
ATOM 7909 C CA . ASP A 1 962 ? 20.157 -22.001 -24.647 1.00 44.81 962 ASP A CA 1
ATOM 7910 C C . ASP A 1 962 ? 19.692 -23.469 -24.717 1.00 44.81 962 ASP A C 1
ATOM 7912 O O . ASP A 1 962 ? 18.834 -23.896 -23.929 1.00 44.81 962 ASP A O 1
ATOM 7916 N N . LYS A 1 963 ? 20.282 -24.273 -25.616 1.00 48.12 963 LYS A N 1
ATOM 7917 C CA . LYS A 1 963 ? 20.003 -25.717 -25.727 1.00 48.12 963 LYS A CA 1
ATOM 7918 C C . LYS A 1 963 ? 20.484 -26.489 -24.499 1.00 48.12 963 LYS A C 1
ATOM 7920 O O . LYS A 1 963 ? 19.790 -27.398 -24.051 1.00 48.12 963 LYS A O 1
ATOM 7925 N N . ILE A 1 964 ? 21.629 -26.113 -23.925 1.00 45.09 964 ILE A N 1
ATOM 7926 C CA . ILE A 1 964 ? 22.203 -26.772 -22.739 1.00 45.09 964 ILE A CA 1
ATOM 7927 C C . ILE A 1 964 ? 21.460 -26.374 -21.449 1.00 45.09 964 ILE A C 1
ATOM 7929 O O . ILE A 1 964 ? 21.379 -27.168 -20.510 1.00 45.09 964 ILE A O 1
ATOM 7933 N N . LYS A 1 965 ? 20.887 -25.165 -21.388 1.00 40.81 965 LYS A N 1
ATOM 7934 C CA . LYS A 1 965 ? 20.382 -24.571 -20.138 1.00 40.81 965 LYS A CA 1
ATOM 7935 C C . LYS A 1 965 ? 18.913 -24.870 -19.811 1.00 40.81 965 LYS A C 1
ATOM 7937 O O . LYS A 1 965 ? 18.545 -24.783 -18.641 1.00 40.81 965 LYS A O 1
ATOM 7942 N N . TYR A 1 966 ? 18.086 -25.246 -20.795 1.00 44.50 966 TYR A N 1
ATOM 7943 C CA . TYR A 1 966 ? 16.631 -25.406 -20.597 1.00 44.50 966 TYR A CA 1
ATOM 7944 C C . TYR A 1 966 ? 16.014 -26.734 -21.086 1.00 44.50 966 TYR A C 1
ATOM 7946 O O . TYR A 1 966 ? 14.860 -27.008 -20.759 1.00 44.50 966 TYR A O 1
ATOM 7954 N N . TRP A 1 967 ? 16.740 -27.576 -21.832 1.00 53.16 967 TRP A N 1
ATOM 7955 C CA . TRP A 1 967 ? 16.135 -28.675 -22.599 1.00 53.16 967 TRP A CA 1
ATOM 7956 C C . TRP A 1 967 ? 16.869 -29.994 -22.340 1.00 53.16 967 TRP A C 1
ATOM 7958 O O . TRP A 1 967 ? 17.824 -30.335 -23.035 1.00 53.16 967 TRP A O 1
ATOM 7968 N N . SER A 1 968 ? 16.435 -30.776 -21.347 1.00 53.94 968 SER A N 1
ATOM 7969 C CA . SER A 1 968 ? 16.909 -32.160 -21.258 1.00 53.94 968 SER A CA 1
ATOM 7970 C C . SER A 1 968 ? 16.328 -32.970 -22.421 1.00 53.94 968 SER A C 1
ATOM 7972 O O . SER A 1 968 ? 15.148 -32.840 -22.752 1.00 53.94 968 SER A O 1
ATOM 7974 N N . HIS A 1 969 ? 17.152 -33.822 -23.038 1.00 58.16 969 HIS A N 1
ATOM 7975 C CA . HIS A 1 969 ? 16.749 -34.721 -24.128 1.00 58.16 969 HIS A CA 1
ATOM 7976 C C . HIS A 1 969 ? 15.459 -35.502 -23.791 1.00 58.16 969 HIS A C 1
ATOM 7978 O O . HIS A 1 969 ? 14.569 -35.639 -24.629 1.00 58.16 969 HIS A O 1
ATOM 7984 N N . ASP A 1 970 ? 15.311 -35.903 -22.524 1.00 60.03 970 ASP A N 1
ATOM 7985 C CA . ASP A 1 970 ? 14.163 -36.649 -21.995 1.00 60.03 970 ASP A CA 1
ATOM 7986 C C . ASP A 1 970 ? 12.827 -35.890 -22.084 1.00 60.03 970 ASP A C 1
ATOM 7988 O O . ASP A 1 970 ? 11.773 -36.505 -22.257 1.00 60.03 970 ASP A O 1
ATOM 7992 N N . TYR A 1 971 ? 12.840 -34.557 -21.980 1.00 65.50 971 TYR A N 1
ATOM 7993 C CA . TYR A 1 971 ? 11.609 -33.764 -21.945 1.00 65.50 971 TYR A CA 1
ATOM 7994 C C . TYR A 1 971 ? 10.955 -33.664 -23.330 1.00 65.50 971 TYR A C 1
ATOM 7996 O O . TYR A 1 971 ? 9.754 -33.891 -23.476 1.00 65.50 971 TYR A O 1
ATOM 8004 N N . ILE A 1 972 ? 11.753 -33.411 -24.374 1.00 69.12 972 ILE A N 1
ATOM 8005 C CA . ILE A 1 972 ? 11.259 -33.352 -25.759 1.00 69.12 972 ILE A CA 1
ATOM 8006 C C . ILE A 1 972 ? 10.940 -34.743 -26.295 1.00 69.12 972 ILE A C 1
ATOM 8008 O O . ILE A 1 972 ? 9.956 -34.908 -27.019 1.00 69.12 972 ILE A O 1
ATOM 8012 N N . TRP A 1 973 ? 11.700 -35.759 -25.880 1.00 75.88 973 TRP A N 1
ATOM 8013 C CA . TRP A 1 973 ? 11.359 -37.153 -26.149 1.00 75.88 973 TRP A CA 1
ATOM 8014 C C . TRP A 1 973 ? 9.939 -37.500 -25.678 1.00 75.88 973 TRP A C 1
ATOM 8016 O O . TRP A 1 973 ? 9.152 -38.082 -26.428 1.00 75.88 973 TRP A O 1
ATOM 8026 N N . GLY A 1 974 ? 9.562 -37.056 -24.473 1.00 79.56 974 GLY A N 1
ATOM 8027 C CA . GLY A 1 974 ? 8.210 -37.233 -23.934 1.00 79.56 974 GLY A CA 1
ATOM 8028 C C . GLY A 1 974 ? 7.103 -36.625 -24.808 1.00 79.56 974 GLY A C 1
ATOM 8029 O O . GLY A 1 974 ? 6.023 -37.208 -24.927 1.00 79.56 974 GLY A O 1
ATOM 8030 N N . PHE A 1 975 ? 7.358 -35.496 -25.475 1.00 84.62 975 PHE A N 1
ATOM 8031 C CA . PHE A 1 975 ? 6.389 -34.877 -26.388 1.00 84.62 975 PHE A CA 1
ATOM 8032 C C . PHE A 1 975 ? 6.229 -35.644 -27.698 1.00 84.62 975 PHE A C 1
ATOM 8034 O O . PHE A 1 975 ? 5.108 -35.784 -28.190 1.00 84.62 975 PHE A O 1
ATOM 8041 N N . TRP A 1 976 ? 7.311 -36.209 -28.230 1.00 87.12 976 TRP A N 1
ATOM 8042 C CA . TRP A 1 976 ? 7.239 -37.084 -29.400 1.00 87.12 976 TRP A CA 1
ATOM 8043 C C . TRP A 1 976 ? 6.481 -38.383 -29.112 1.00 87.12 976 TRP A C 1
ATOM 8045 O O . TRP A 1 976 ? 5.689 -38.807 -29.952 1.00 87.12 976 TRP A O 1
ATOM 8055 N N . ILE A 1 977 ? 6.626 -38.964 -27.913 1.00 86.38 977 ILE A N 1
ATOM 8056 C CA . ILE A 1 977 ? 5.792 -40.097 -27.471 1.00 86.38 977 ILE A CA 1
ATOM 8057 C C . ILE A 1 977 ? 4.315 -39.686 -27.421 1.00 86.38 977 ILE A C 1
ATOM 8059 O O . ILE A 1 977 ? 3.461 -40.375 -27.978 1.00 86.38 977 ILE A O 1
ATOM 8063 N N . LYS A 1 978 ? 4.006 -38.527 -26.822 1.00 85.56 978 LYS A N 1
ATOM 8064 C CA . LYS A 1 978 ? 2.633 -37.997 -26.767 1.00 85.56 978 LYS A CA 1
ATOM 8065 C C . LYS A 1 978 ? 2.041 -37.800 -28.169 1.00 85.56 978 LYS A C 1
ATOM 8067 O O . LYS A 1 978 ? 0.870 -38.107 -28.389 1.00 85.56 978 LYS A O 1
ATOM 8072 N N . PHE A 1 979 ? 2.845 -37.329 -29.124 1.00 91.06 979 PHE A N 1
ATOM 8073 C CA . PHE A 1 979 ? 2.445 -37.207 -30.524 1.00 91.06 979 PHE A CA 1
ATOM 8074 C C . PHE A 1 979 ? 2.237 -38.563 -31.207 1.00 91.06 979 PHE A C 1
ATOM 8076 O O . PHE A 1 979 ? 1.228 -38.732 -31.890 1.00 91.06 979 PHE A O 1
ATOM 8083 N N . TYR A 1 980 ? 3.130 -39.535 -31.001 1.00 90.56 980 TYR A N 1
ATOM 8084 C CA . TYR A 1 980 ? 2.974 -40.895 -31.523 1.00 90.56 980 TYR A CA 1
ATOM 8085 C C . TYR A 1 980 ? 1.647 -41.518 -31.065 1.00 90.56 980 TYR A C 1
ATOM 8087 O O . TYR A 1 980 ? 0.868 -42.000 -31.891 1.00 90.56 980 TYR A O 1
ATOM 8095 N N . ASP A 1 981 ? 1.353 -41.448 -29.764 1.00 90.12 981 ASP A N 1
ATOM 8096 C CA . ASP A 1 981 ? 0.115 -41.988 -29.193 1.00 90.12 981 ASP A CA 1
ATOM 8097 C C . ASP A 1 981 ? -1.125 -41.286 -29.760 1.00 90.12 981 ASP A C 1
ATOM 8099 O O . ASP A 1 981 ? -2.123 -41.934 -30.085 1.00 90.12 981 ASP A O 1
ATOM 8103 N N . PHE A 1 982 ? -1.052 -39.966 -29.937 1.00 91.00 982 PHE A N 1
ATOM 8104 C CA . PHE A 1 982 ? -2.113 -39.180 -30.555 1.00 91.00 982 PHE A CA 1
ATOM 8105 C C . PHE A 1 982 ? -2.341 -39.565 -32.024 1.00 91.00 982 PHE A C 1
ATOM 8107 O O . PHE A 1 982 ? -3.473 -39.858 -32.414 1.00 91.00 982 PHE A O 1
ATOM 8114 N N . ALA A 1 983 ? -1.284 -39.614 -32.837 1.00 91.31 983 ALA A N 1
ATOM 8115 C CA . ALA A 1 983 ? -1.370 -39.993 -34.244 1.00 91.31 983 ALA A CA 1
ATOM 8116 C C . ALA A 1 983 ? -1.965 -41.399 -34.394 1.00 91.31 983 ALA A C 1
ATOM 8118 O O . ALA A 1 983 ? -2.902 -41.595 -35.158 1.00 91.31 983 ALA A O 1
ATOM 8119 N N . LYS A 1 984 ? -1.515 -42.357 -33.581 1.00 89.31 984 LYS A N 1
ATOM 8120 C CA . LYS A 1 984 ? -2.033 -43.729 -33.583 1.00 89.31 984 LYS A CA 1
ATOM 8121 C C . LYS A 1 984 ? -3.502 -43.822 -33.170 1.00 89.31 984 LYS A C 1
ATOM 8123 O O . LYS A 1 984 ? -4.232 -44.660 -33.693 1.00 89.31 984 LYS A O 1
ATOM 8128 N N . ALA A 1 985 ? -3.938 -42.999 -32.218 1.00 88.81 985 ALA A N 1
ATOM 8129 C CA . ALA A 1 985 ? -5.312 -43.016 -31.728 1.00 88.81 985 ALA A CA 1
ATOM 8130 C C . ALA A 1 985 ? -6.305 -42.382 -32.714 1.00 88.81 985 ALA A C 1
ATOM 8132 O O . ALA A 1 985 ? -7.422 -42.879 -32.856 1.00 88.81 985 ALA A O 1
ATOM 8133 N N . TYR A 1 986 ? -5.911 -41.290 -33.374 1.00 86.50 986 TYR A N 1
ATOM 8134 C CA . TYR A 1 986 ? -6.819 -40.467 -34.177 1.00 86.50 986 TYR A CA 1
ATOM 8135 C C . TYR A 1 986 ? -6.616 -40.587 -35.692 1.00 86.50 986 TYR A C 1
ATOM 8137 O O . TYR A 1 986 ? -7.548 -40.326 -36.448 1.00 86.50 986 TYR A O 1
ATOM 8145 N N . TYR A 1 987 ? -5.432 -41.017 -36.129 1.00 91.62 987 TYR A N 1
ATOM 8146 C CA . TYR A 1 987 ? -5.044 -41.215 -37.527 1.00 91.62 987 TYR A CA 1
ATOM 8147 C C . TYR A 1 987 ? -4.361 -42.587 -37.714 1.00 91.62 987 TYR A C 1
ATOM 8149 O O . TYR A 1 987 ? -3.228 -42.660 -38.189 1.00 91.62 987 TYR A O 1
ATOM 8157 N N . PRO A 1 988 ? -5.023 -43.699 -37.327 1.00 91.56 988 PRO A N 1
ATOM 8158 C CA . PRO A 1 988 ? -4.417 -45.036 -37.318 1.00 91.56 988 PRO A CA 1
ATOM 8159 C C . PRO A 1 988 ? -4.004 -45.544 -38.707 1.00 91.56 988 PRO A C 1
ATOM 8161 O O . PRO A 1 988 ? -3.170 -46.441 -38.800 1.00 91.56 988 PRO A O 1
ATOM 8164 N N . ASP A 1 989 ? -4.586 -44.976 -39.765 1.00 92.94 989 ASP A N 1
ATOM 8165 C CA . ASP A 1 989 ? -4.309 -45.332 -41.159 1.00 92.94 989 ASP A CA 1
ATOM 8166 C C . ASP A 1 989 ? -3.139 -44.529 -41.765 1.00 92.94 989 ASP A C 1
ATOM 8168 O O . ASP A 1 989 ? -2.738 -44.792 -42.900 1.00 92.94 989 ASP A O 1
ATOM 8172 N N . THR A 1 990 ? -2.581 -43.557 -41.033 1.00 95.62 990 THR A N 1
ATOM 8173 C CA . THR A 1 990 ? -1.400 -42.793 -41.453 1.00 95.62 990 THR A CA 1
ATOM 8174 C C . THR A 1 990 ? -0.126 -43.477 -40.952 1.00 95.62 990 THR A C 1
ATOM 8176 O O . THR A 1 990 ? 0.138 -43.526 -39.751 1.00 95.62 990 THR A O 1
ATOM 8179 N N . GLU A 1 991 ? 0.708 -43.974 -41.867 1.00 96.12 991 GLU A N 1
ATOM 8180 C CA . GLU A 1 991 ? 2.018 -44.554 -41.540 1.00 96.12 991 GLU A CA 1
ATOM 8181 C C . GLU A 1 991 ? 3.060 -43.442 -41.343 1.00 96.12 991 GLU A C 1
ATOM 8183 O O . GLU A 1 991 ? 3.242 -42.601 -42.222 1.00 96.12 991 GLU A O 1
ATOM 8188 N N . PHE A 1 992 ? 3.776 -43.453 -40.216 1.00 95.69 992 PHE A N 1
ATOM 8189 C CA . PHE A 1 992 ? 4.907 -42.554 -39.959 1.00 95.69 992 PHE A CA 1
ATOM 8190 C C . PHE A 1 992 ? 6.237 -43.276 -40.150 1.00 95.69 992 PHE A C 1
ATOM 8192 O O . PHE A 1 992 ? 6.456 -44.350 -39.581 1.00 95.69 992 PHE A O 1
ATOM 8199 N N . ILE A 1 993 ? 7.129 -42.653 -40.916 1.00 95.44 993 ILE A N 1
ATOM 8200 C CA . ILE A 1 993 ? 8.449 -43.181 -41.250 1.00 95.44 993 ILE A CA 1
ATOM 8201 C C . ILE A 1 993 ? 9.499 -42.123 -40.920 1.00 95.44 993 ILE A C 1
ATOM 8203 O O . ILE A 1 993 ? 9.447 -41.008 -41.435 1.00 95.44 993 ILE A O 1
ATOM 8207 N N . SER A 1 994 ? 10.463 -42.465 -40.074 1.00 93.56 994 SER A N 1
ATOM 8208 C CA . SER A 1 994 ? 11.619 -41.619 -39.795 1.00 93.56 994 SER A CA 1
ATOM 8209 C C . SER A 1 994 ? 12.734 -41.936 -40.784 1.00 93.56 994 SER A C 1
ATOM 8211 O O . SER A 1 994 ? 13.209 -43.068 -40.832 1.00 93.56 994 SER A O 1
ATOM 8213 N N . VAL A 1 995 ? 13.177 -40.945 -41.558 1.00 93.12 995 VAL A N 1
ATOM 8214 C CA . VAL A 1 995 ? 14.276 -41.108 -42.518 1.00 93.12 995 VAL A CA 1
ATOM 8215 C C . VAL A 1 995 ? 15.580 -40.678 -41.870 1.00 93.12 995 VAL A C 1
ATOM 8217 O O . VAL A 1 995 ? 15.709 -39.531 -41.448 1.00 93.12 995 VAL A O 1
ATOM 8220 N N . ASN A 1 996 ? 16.551 -41.590 -41.822 1.00 90.31 996 ASN A N 1
ATOM 8221 C CA . ASN A 1 996 ? 17.854 -41.383 -41.190 1.00 90.31 996 ASN A CA 1
ATOM 8222 C C . ASN A 1 996 ? 17.762 -40.827 -39.743 1.00 90.31 996 ASN A C 1
ATOM 8224 O O . ASN A 1 996 ? 18.427 -39.834 -39.435 1.00 90.31 996 ASN A O 1
ATOM 8228 N N . PRO A 1 997 ? 16.930 -41.404 -38.850 1.00 87.69 997 PRO A N 1
ATOM 8229 C CA . PRO A 1 997 ? 16.697 -40.828 -37.529 1.00 87.69 997 PRO A CA 1
ATOM 8230 C C . PRO A 1 997 ? 17.944 -40.857 -36.648 1.00 87.69 997 PRO A C 1
ATOM 8232 O O . PRO A 1 997 ? 18.577 -41.904 -36.492 1.00 87.69 997 PRO A O 1
ATOM 8235 N N . VAL A 1 998 ? 18.213 -39.721 -35.996 1.00 82.50 998 VAL A N 1
ATOM 8236 C CA . VAL A 1 998 ? 19.213 -39.600 -34.925 1.00 82.50 998 VAL A CA 1
ATOM 8237 C C . VAL A 1 998 ? 18.558 -39.823 -33.558 1.00 82.50 998 VAL A C 1
ATOM 8239 O O . VAL A 1 998 ? 18.724 -40.894 -32.981 1.00 82.50 998 VAL A O 1
ATOM 8242 N N . ALA A 1 999 ? 17.773 -38.861 -33.045 1.00 78.00 999 ALA A N 1
ATOM 8243 C CA . ALA A 1 999 ? 17.088 -39.033 -31.759 1.00 78.00 999 ALA A CA 1
ATOM 8244 C C . ALA A 1 999 ? 15.828 -39.899 -31.875 1.00 78.00 999 ALA A C 1
ATOM 8246 O O . ALA A 1 999 ? 15.618 -40.750 -31.026 1.00 78.00 999 ALA A O 1
ATOM 8247 N N . LEU A 1 1000 ? 15.019 -39.747 -32.936 1.00 80.75 1000 LEU A N 1
ATOM 8248 C CA . LEU A 1 1000 ? 13.717 -40.428 -33.130 1.00 80.75 1000 LEU A CA 1
ATOM 8249 C C . LEU A 1 1000 ? 13.787 -41.937 -33.421 1.00 80.75 1000 LEU A C 1
ATOM 8251 O O . LEU A 1 1000 ? 12.770 -42.542 -33.767 1.00 80.75 1000 LEU A O 1
ATOM 8255 N N . LYS A 1 1001 ? 14.969 -42.541 -33.288 1.00 83.19 1001 LYS A N 1
ATOM 8256 C CA . LYS A 1 1001 ? 15.224 -43.937 -33.632 1.00 83.19 1001 LYS A CA 1
ATOM 8257 C C . LYS A 1 1001 ? 14.298 -44.870 -32.849 1.00 83.19 1001 LYS A C 1
ATOM 8259 O O . LYS A 1 1001 ? 14.240 -44.814 -31.621 1.00 83.19 1001 LYS A O 1
ATOM 8264 N N . GLY A 1 1002 ? 13.582 -45.734 -33.561 1.00 82.75 1002 GLY A N 1
ATOM 8265 C CA . GLY A 1 1002 ? 12.689 -46.742 -32.989 1.00 82.75 1002 GLY A CA 1
ATOM 8266 C C . GLY A 1 1002 ? 11.359 -46.223 -32.431 1.00 82.75 1002 GLY A C 1
ATOM 8267 O O . GLY A 1 1002 ? 10.545 -47.038 -31.998 1.00 82.75 1002 GLY A O 1
ATOM 8268 N N . LEU A 1 1003 ? 11.097 -44.908 -32.444 1.00 85.38 1003 LEU A N 1
ATOM 8269 C CA . LEU A 1 1003 ? 9.777 -44.375 -32.080 1.00 85.38 1003 LEU A CA 1
ATOM 8270 C C . LEU A 1 1003 ? 8.771 -44.535 -33.231 1.00 85.38 1003 LEU A C 1
ATOM 8272 O O . LEU A 1 1003 ? 7.604 -44.859 -33.010 1.00 85.38 1003 LEU A O 1
ATOM 8276 N N . PHE A 1 1004 ? 9.240 -44.340 -34.463 1.00 89.94 1004 PHE A N 1
ATOM 8277 C CA . PHE A 1 1004 ? 8.506 -44.620 -35.695 1.00 89.94 1004 PHE A CA 1
ATOM 8278 C C . PHE A 1 1004 ? 9.234 -45.708 -36.489 1.00 89.94 1004 PHE A C 1
ATOM 8280 O O . PHE A 1 1004 ? 10.263 -46.224 -36.057 1.00 89.94 1004 PHE A O 1
ATOM 8287 N N . ARG A 1 1005 ? 8.697 -46.091 -37.651 1.00 91.44 1005 ARG A N 1
ATOM 8288 C CA . ARG A 1 1005 ? 9.413 -47.005 -38.542 1.00 91.44 1005 ARG A CA 1
ATOM 8289 C C . ARG A 1 1005 ? 10.635 -46.285 -39.112 1.00 91.44 1005 ARG A C 1
ATOM 8291 O O . ARG A 1 1005 ? 10.479 -45.280 -39.796 1.00 91.44 1005 ARG A O 1
ATOM 8298 N N . ASP A 1 1006 ? 11.823 -46.817 -38.864 1.00 92.19 1006 ASP A N 1
ATOM 8299 C CA . ASP A 1 1006 ? 13.064 -46.220 -39.354 1.00 92.19 1006 ASP A CA 1
ATOM 8300 C C . ASP A 1 1006 ? 13.372 -46.696 -40.783 1.00 92.19 1006 ASP A C 1
ATOM 8302 O O . ASP A 1 1006 ? 13.334 -47.894 -41.076 1.00 92.19 1006 ASP A O 1
ATOM 8306 N N . GLU A 1 1007 ? 13.711 -45.764 -41.671 1.00 92.56 1007 GLU A N 1
ATOM 8307 C CA . GLU A 1 1007 ? 14.259 -46.042 -43.000 1.00 92.56 1007 GLU A CA 1
ATOM 8308 C C . GLU A 1 1007 ? 15.582 -45.295 -43.182 1.00 92.56 1007 GLU A C 1
ATOM 8310 O O . GLU A 1 1007 ? 15.703 -44.112 -42.863 1.00 92.56 1007 GLU A O 1
ATOM 8315 N N . TYR A 1 1008 ? 16.592 -45.994 -43.699 1.00 90.12 1008 TYR A N 1
ATOM 8316 C CA . TYR A 1 1008 ? 17.927 -45.441 -43.899 1.00 90.12 1008 TYR A CA 1
ATOM 8317 C C . TYR A 1 1008 ? 18.264 -45.385 -45.386 1.00 90.12 1008 TYR A C 1
ATOM 8319 O O . TYR A 1 1008 ? 18.168 -46.382 -46.101 1.00 90.12 1008 TYR A O 1
ATOM 8327 N N . THR A 1 1009 ? 18.678 -44.208 -45.838 1.00 89.19 1009 THR A N 1
ATOM 8328 C CA . THR A 1 1009 ? 19.169 -43.978 -47.203 1.00 89.19 1009 THR A CA 1
ATOM 8329 C C . THR A 1 1009 ? 20.566 -44.578 -47.393 1.00 89.19 1009 THR A C 1
ATOM 8331 O O . THR A 1 1009 ? 21.364 -44.627 -46.455 1.00 89.19 1009 THR A O 1
ATOM 8334 N N . GLU A 1 1010 ? 20.895 -45.023 -48.610 1.00 84.75 1010 GLU A N 1
ATOM 8335 C CA . GLU A 1 1010 ? 22.199 -45.647 -48.896 1.00 84.75 1010 GLU A CA 1
ATOM 8336 C C . GLU A 1 1010 ? 23.380 -44.709 -48.608 1.00 84.75 1010 GLU A C 1
ATOM 8338 O O . GLU A 1 1010 ? 24.406 -45.142 -48.082 1.00 84.75 1010 GLU A O 1
ATOM 8343 N N . CYS A 1 1011 ? 23.230 -43.415 -48.908 1.00 85.00 1011 CYS A N 1
ATOM 8344 C CA . CYS A 1 1011 ? 24.242 -42.400 -48.619 1.00 85.00 1011 CYS A CA 1
ATOM 8345 C C . CYS A 1 1011 ? 24.460 -42.224 -47.109 1.00 85.00 1011 CYS A C 1
ATOM 8347 O O . CYS A 1 1011 ? 25.605 -42.158 -46.671 1.00 85.00 1011 CYS A O 1
ATOM 8349 N N . TYR A 1 1012 ? 23.393 -42.246 -46.306 1.00 86.31 1012 TYR A N 1
ATOM 8350 C CA . TYR A 1 1012 ? 23.507 -42.177 -44.851 1.00 86.31 1012 TYR A CA 1
ATOM 8351 C C . TYR A 1 1012 ? 24.210 -43.407 -44.272 1.00 86.31 1012 TYR A C 1
ATOM 8353 O O . TYR A 1 1012 ? 25.117 -43.260 -43.458 1.00 86.31 1012 TYR A O 1
ATOM 8361 N N . LEU A 1 1013 ? 23.853 -44.614 -44.728 1.00 85.75 1013 LEU A N 1
ATOM 8362 C CA . LEU A 1 1013 ? 24.486 -45.863 -44.280 1.00 85.75 1013 LEU A CA 1
ATOM 8363 C C . LEU A 1 1013 ? 25.970 -45.948 -44.650 1.00 85.75 1013 LEU A C 1
ATOM 8365 O O . LEU A 1 1013 ? 26.745 -46.576 -43.929 1.00 85.75 1013 LEU A O 1
ATOM 8369 N N . LYS A 1 1014 ? 26.370 -45.328 -45.765 1.00 84.56 1014 LYS A N 1
ATOM 8370 C CA . LYS A 1 1014 ? 27.773 -45.246 -46.179 1.00 84.56 1014 LYS A CA 1
ATOM 8371 C C . LYS A 1 1014 ? 28.600 -44.374 -45.231 1.00 84.56 1014 LYS A C 1
ATOM 8373 O O . LYS A 1 1014 ? 29.734 -44.740 -44.927 1.00 84.56 1014 LYS A O 1
ATOM 8378 N N . ASP A 1 1015 ? 28.022 -43.271 -44.765 1.00 82.75 1015 ASP A N 1
ATOM 8379 C CA . ASP A 1 1015 ? 28.697 -42.315 -43.883 1.00 82.75 1015 ASP A CA 1
ATOM 8380 C C . ASP A 1 1015 ? 28.548 -42.680 -42.388 1.00 82.75 1015 ASP A C 1
ATOM 8382 O O . ASP A 1 1015 ? 29.339 -42.214 -41.572 1.00 82.75 1015 ASP A O 1
ATOM 8386 N N . HIS A 1 1016 ? 27.598 -43.566 -42.044 1.00 81.56 1016 HIS A N 1
ATOM 8387 C CA . HIS A 1 1016 ? 27.284 -44.033 -40.679 1.00 81.56 1016 HIS A CA 1
ATOM 8388 C C . HIS A 1 1016 ? 27.192 -45.578 -40.591 1.00 81.56 1016 HIS A C 1
ATOM 8390 O O . HIS A 1 1016 ? 26.123 -46.134 -40.279 1.00 81.56 1016 HIS A O 1
ATOM 8396 N N . PRO A 1 1017 ? 28.280 -46.319 -40.891 1.00 72.25 1017 PRO A N 1
ATOM 8397 C CA . PRO A 1 1017 ? 28.278 -47.784 -40.981 1.00 72.25 1017 PRO A CA 1
ATOM 8398 C C . PRO A 1 1017 ? 27.925 -48.501 -39.663 1.00 72.25 1017 PRO A C 1
ATOM 8400 O O . PRO A 1 1017 ? 27.441 -49.636 -39.684 1.00 72.25 1017 PRO A O 1
ATOM 8403 N N . GLU A 1 1018 ? 28.101 -47.853 -38.510 1.00 72.31 1018 GLU A N 1
ATOM 8404 C CA . GLU A 1 1018 ? 27.698 -48.339 -37.183 1.00 72.31 1018 GLU A CA 1
ATOM 8405 C C . GLU A 1 1018 ? 26.188 -48.598 -37.066 1.00 72.31 1018 GLU A C 1
ATOM 8407 O O . GLU A 1 1018 ? 25.745 -49.452 -36.292 1.00 72.31 1018 GLU A O 1
ATOM 8412 N N . THR A 1 1019 ? 25.387 -47.916 -37.885 1.00 69.19 1019 THR A N 1
ATOM 8413 C CA . THR A 1 1019 ? 23.928 -48.050 -37.906 1.00 69.19 1019 THR A CA 1
ATOM 8414 C C . THR A 1 1019 ? 23.490 -49.434 -38.399 1.00 69.19 1019 THR A C 1
ATOM 8416 O O . THR A 1 1019 ? 22.475 -49.966 -37.944 1.00 69.19 1019 THR A O 1
ATOM 8419 N N . VAL A 1 1020 ? 24.296 -50.073 -39.258 1.00 57.25 1020 VAL A N 1
ATOM 8420 C CA . VAL A 1 1020 ? 24.022 -51.399 -39.838 1.00 57.25 1020 VAL A CA 1
ATOM 8421 C C . VAL A 1 1020 ? 24.132 -52.512 -38.787 1.00 57.25 1020 VAL A C 1
ATOM 8423 O O . VAL A 1 1020 ? 23.334 -53.451 -38.808 1.00 57.25 1020 VAL A O 1
ATOM 8426 N N . HIS A 1 1021 ? 25.060 -52.401 -37.828 1.00 51.09 1021 HIS A N 1
ATOM 8427 C CA . HIS A 1 1021 ? 25.291 -53.436 -36.811 1.00 51.09 1021 HIS A CA 1
ATOM 8428 C C . HIS A 1 1021 ? 24.165 -53.547 -35.773 1.00 51.09 1021 HIS A C 1
ATOM 8430 O O . HIS A 1 1021 ? 23.844 -54.656 -35.355 1.00 51.09 1021 HIS A O 1
ATOM 8436 N N . ASN A 1 1022 ? 23.503 -52.438 -35.435 1.00 48.12 1022 ASN A N 1
ATOM 8437 C CA . ASN A 1 1022 ? 22.411 -52.416 -34.453 1.00 48.12 1022 ASN A CA 1
ATOM 8438 C C . ASN A 1 1022 ? 21.037 -52.822 -35.026 1.00 48.12 1022 ASN A C 1
ATOM 8440 O O . ASN A 1 1022 ? 20.103 -53.053 -34.263 1.00 48.12 1022 ASN A O 1
ATOM 8444 N N . SER A 1 1023 ? 20.886 -52.923 -36.353 1.00 42.84 1023 SER A N 1
ATOM 8445 C CA . SER A 1 1023 ? 19.607 -53.289 -36.993 1.00 42.84 1023 SER A CA 1
ATOM 8446 C C . SER A 1 1023 ? 19.255 -54.782 -36.887 1.00 42.84 1023 SER A C 1
ATOM 8448 O O . SER A 1 1023 ? 18.094 -55.149 -37.032 1.00 42.84 1023 SER A O 1
ATOM 8450 N N . LYS A 1 1024 ? 20.237 -55.655 -36.606 1.00 39.56 1024 LYS A N 1
ATOM 8451 C CA . LYS A 1 1024 ? 20.031 -57.112 -36.504 1.00 39.56 1024 LYS A CA 1
ATOM 8452 C C . LYS A 1 1024 ? 19.616 -57.609 -35.114 1.00 39.56 1024 LYS A C 1
ATOM 8454 O O . LYS A 1 1024 ? 19.207 -58.761 -35.015 1.00 39.56 1024 LYS A O 1
ATOM 8459 N N . GLU A 1 1025 ? 19.708 -56.786 -34.069 1.00 38.81 1025 GLU A N 1
ATOM 8460 C CA . GLU A 1 1025 ? 19.401 -57.201 -32.686 1.00 38.81 1025 GLU A CA 1
ATOM 8461 C C . GLU A 1 1025 ? 18.014 -56.758 -32.179 1.00 38.81 1025 GLU A C 1
ATOM 8463 O O . GLU A 1 1025 ? 17.579 -57.248 -31.144 1.00 38.81 1025 GLU A O 1
ATOM 8468 N N . ASN A 1 1026 ? 17.278 -55.914 -32.917 1.00 33.75 1026 ASN A N 1
ATOM 8469 C CA . ASN A 1 1026 ? 15.964 -55.384 -32.507 1.00 33.75 1026 ASN A CA 1
ATOM 8470 C C . ASN A 1 1026 ? 14.837 -55.698 -33.518 1.00 33.75 1026 ASN A C 1
ATOM 8472 O O . ASN A 1 1026 ? 14.116 -54.792 -33.942 1.00 33.75 1026 ASN A O 1
ATOM 8476 N N . HIS A 1 1027 ? 14.690 -56.969 -33.910 1.00 30.89 1027 HIS A N 1
ATOM 8477 C CA . HIS A 1 1027 ? 13.504 -57.472 -34.623 1.00 30.89 1027 HIS A CA 1
ATOM 8478 C C . HIS A 1 1027 ? 12.609 -58.321 -33.726 1.00 30.89 1027 HIS A C 1
ATOM 8480 O O . HIS A 1 1027 ? 13.150 -59.210 -33.030 1.00 30.89 1027 HIS A O 1
#

pLDDT: mean 74.9, std 23.72, range [25.53, 98.69]